Protein AF-0000000070431862 (afdb_homodimer)

Radius of gyration: 46.29 Å; Cα contacts (8 Å, |Δi|>4): 2776; chains: 2; bounding box: 77×160×95 Å

pLDDT: mean 88.04, std 11.74, range [19.27, 98.31]

Foldseek 3Di:
DPPVVPPPPLDFADDDPPDDDCVCVVPPCNVQQPDDQVVVLVVLVVVVAADADPLQHPFQCQADLPDGDPDGWFWDFLVQLDPAAWAADPADALLFKAFFDAQQLLLSQLVRLCSLPVLLVCQQAPPPDTCPPSHRQKGWGWWQAAHDIGIGIHGRTATDDPSHGGGMGTPPSRHCNRRVSLSRVSSVLRHNNLSHDAHNVVNNCGSFVFDKDKAFLVPHDPCVLVVVQVLVVQSKWKKFAAAADPVDDQDADPQLHTHNGMKGWNDWDWDFFDDPVDTDTFTKTKIFGNNQFQSEGNDPQWQPDPVCVRHDPVRCVVVVDDNDGGRMTMDTPVVVSVPTTMMMITHHAPVRDDPVVVPPDQHKDKDKDKYKAAFLQQQQADVVRLLRQLSFWKKKKFFAFDDPPDPVRWWKKKKKKFFHSQSSCVSVVGFFFQKWKFKAFDPDPPDARDDSVCSVPGDTPDIFPGRGRHRMTMDMDIGHGGMMMMGIHTHDGRDITIIMMMMITSDDMDMDIGWDDKAFQPDDDDDDDDPVRVVVVVVLLVLQDVQCPPVQKAALVSVQVSQCVPVVVVAPDPGADSVLSLLLQLLQCPVPPRIDHPVSVVVSSSLLVQLVVLQCVQVVVPPQWHASSSLQVSLVSSGIGDTSSRSVVLQVPAADPNRTHHSNSSSSSSSLSSQLNVLQCVQVVVPPSDGDDDPVSVCCSNVSD/DPPPPPPPPLDFADDDPPDDDCVCVVPPCNVQQPDDQVVVLVVLVVVVAADADPLQHPFQCQADLPDGDPDGWDWDFLVQLDPAAWAADPADALLFKAFFDAQQLLLSQLVRLCSLPVLLVCQQAPPPDTCPPSHRQKGWGWWQAAHDIGIGIHGRTATDDPSHGGGMGTPPSRHCNRRVSLSRVSSVLRHNNLSHDAHNVVNNCGSFVFDKDKAFLVPHDPCVLVVVQVLVVQSKWKKFAAAADPVDDQPADPQLHTHNGMKGWNDWDWDFFDDPVDTDTFTKTKIFGNNQFQSEGNDPQWQPHPVCVRHDPVRCVVVVDDNDGGRMTMDTPVVVSVPTTMMMITHHAPVRDDPVVVPPDQHKDKDKDKYKAAFLQQQQADVVRLLRQLSFWKKKKFFAFADPPDPVRWWKKKKKKFFHSQSSCVSVVGFFFQKWKFKAFDPDPPDARDDSVCSVPGDTPDIFPGRDRHRMTMDMDIGHGGMMMMGIHTHDGRDITIIMMMMITSDDMDMDIGWDDKAFQPDDDDDDDDPVRVVVVVVLLVLQDVQCPPVQKAALVSVQVSVCVPVVVVAPDPGADSVLSLLLQLLQCPVPPRIDHPVSVVVSSSLLVQLVVLQCVQVVVPPQWHASSSLQVSLVSSGIGDTSSRSVVLQVVAADPNRTHHSNSSSSSSSLSSQLNVLQCVQVVVPPSDGDDDPVSVCCSNVSD

Structure (mmCIF, N/CA/C/O backbone):
data_AF-0000000070431862-model_v1
#
loop_
_entity.id
_entity.type
_entity.pdbx_description
1 polymer 'Calpain-B-like isoform X22'
#
loop_
_atom_site.group_PDB
_atom_site.id
_atom_site.type_symbol
_atom_site.label_atom_id
_atom_site.label_alt_id
_atom_site.label_comp_id
_atom_site.label_asym_id
_atom_site.label_entity_id
_atom_site.label_seq_id
_atom_site.pdbx_PDB_ins_code
_atom_site.Cartn_x
_atom_site.Cartn_y
_atom_site.Cartn_z
_atom_site.occupancy
_atom_site.B_iso_or_equiv
_atom_site.auth_seq_id
_atom_site.auth_comp_id
_atom_site.auth_asym_id
_atom_site.auth_atom_id
_atom_site.pdbx_PDB_model_num
ATOM 1 N N . MET A 1 1 ? 3.582 0.153 -30.953 1 19.52 1 MET A N 1
ATOM 2 C CA . MET A 1 1 ? 3.121 -1.227 -31.078 1 19.52 1 MET A CA 1
ATOM 3 C C . MET A 1 1 ? 3.525 -2.047 -29.859 1 19.52 1 MET A C 1
ATOM 5 O O . MET A 1 1 ? 4.672 -2.482 -29.75 1 19.52 1 MET A O 1
ATOM 9 N N . SER A 1 2 ? 3.076 -1.607 -28.75 1 20.05 2 SER A N 1
ATOM 10 C CA . SER A 1 2 ? 3.148 -1.873 -27.328 1 20.05 2 SER A CA 1
ATOM 11 C C . SER A 1 2 ? 2.797 -3.324 -27.016 1 20.05 2 SER A C 1
ATOM 13 O O . SER A 1 2 ? 1.707 -3.789 -27.344 1 20.05 2 SER A O 1
ATOM 15 N N . ASP A 1 3 ? 3.822 -4.23 -27.266 1 20.89 3 ASP A N 1
ATOM 16 C CA . ASP A 1 3 ? 3.965 -5.672 -27.078 1 20.89 3 ASP A CA 1
ATOM 17 C C . ASP A 1 3 ? 3.365 -6.113 -25.734 1 20.89 3 ASP A C 1
ATOM 19 O O . ASP A 1 3 ? 3.992 -5.957 -24.688 1 20.89 3 ASP A O 1
ATOM 23 N N . SER A 1 4 ? 2.111 -5.895 -25.547 1 24.33 4 SER A N 1
ATOM 24 C CA . SER A 1 4 ? 1.139 -6.453 -24.609 1 24.33 4 SER A CA 1
ATOM 25 C C . SER A 1 4 ? 1.246 -7.977 -24.547 1 24.33 4 SER A C 1
ATOM 27 O O . SER A 1 4 ? 0.62 -8.68 -25.344 1 24.33 4 SER A O 1
ATOM 29 N N . TYR A 1 5 ? 2.477 -8.562 -24.672 1 25.19 5 TYR A N 1
ATOM 30 C CA . TYR A 1 5 ? 2.629 -10 -24.453 1 25.19 5 TYR A CA 1
ATOM 31 C C . TYR A 1 5 ? 1.711 -10.477 -23.328 1 25.19 5 TYR A C 1
ATOM 33 O O . TYR A 1 5 ? 1.724 -9.922 -22.234 1 25.19 5 TYR A O 1
ATOM 41 N N . SER A 1 6 ? 0.553 -10.812 -23.734 1 26.89 6 SER A N 1
ATOM 42 C CA . SER A 1 6 ? -0.381 -11.641 -22.969 1 26.89 6 SER A CA 1
ATOM 43 C C . SER A 1 6 ? 0.357 -12.664 -22.109 1 26.89 6 SER A C 1
ATOM 45 O O . SER A 1 6 ? 0.987 -13.586 -22.641 1 26.89 6 SER A O 1
ATOM 47 N N . TYR A 1 7 ? 1.193 -12.289 -21.25 1 29.44 7 TYR A N 1
ATOM 48 C CA . TYR A 1 7 ? 1.717 -13.258 -20.297 1 29.44 7 TYR A CA 1
ATOM 49 C C . TYR A 1 7 ? 0.718 -14.391 -20.062 1 29.44 7 TYR A C 1
ATOM 51 O O . TYR A 1 7 ? -0.424 -14.141 -19.672 1 29.44 7 TYR A O 1
ATOM 59 N N . TYR A 1 8 ? 0.607 -15.328 -21.078 1 29.75 8 TYR A N 1
ATOM 60 C CA . TYR A 1 8 ? 0.013 -16.656 -20.922 1 29.75 8 TYR A CA 1
ATOM 61 C C . TYR A 1 8 ? -0.079 -17.047 -19.453 1 29.75 8 TYR A C 1
ATOM 63 O O . TYR A 1 8 ? 0.82 -16.75 -18.672 1 29.75 8 TYR A O 1
ATOM 71 N N . SER A 1 9 ? -1.217 -17.094 -18.891 1 37.78 9 SER A N 1
ATOM 72 C CA . SER A 1 9 ? -1.821 -17.625 -17.672 1 37.78 9 SER A CA 1
ATOM 73 C C . SER A 1 9 ? -1.203 -18.953 -17.266 1 37.78 9 SER A C 1
ATOM 75 O O . SER A 1 9 ? -1.892 -19.844 -16.75 1 37.78 9 SER A O 1
ATOM 77 N N . SER A 1 10 ? -0.245 -19.453 -17.984 1 37.03 10 SER A N 1
ATOM 78 C CA . SER A 1 10 ? 0.216 -20.703 -17.391 1 37.03 10 SER A CA 1
ATOM 79 C C . SER A 1 10 ? 0.411 -20.562 -15.883 1 37.03 10 SER A C 1
ATOM 81 O O . SER A 1 10 ? 1.013 -21.438 -15.242 1 37.03 10 SER A O 1
ATOM 83 N N . ARG A 1 11 ? 0.269 -19.391 -15.383 1 46.59 11 ARG A N 1
ATOM 84 C CA . ARG A 1 11 ? 0.872 -19.172 -14.07 1 46.59 11 ARG A CA 1
ATOM 85 C C . ARG A 1 11 ? 0.018 -19.781 -12.961 1 46.59 11 ARG A C 1
ATOM 87 O O . ARG A 1 11 ? -1.145 -19.422 -12.797 1 46.59 11 ARG A O 1
ATOM 94 N N . CYS A 1 12 ? 0.34 -21.047 -12.672 1 53 12 CYS A N 1
ATOM 95 C CA . CYS A 1 12 ? -0.21 -21.734 -11.516 1 53 12 CYS A CA 1
ATOM 96 C C . CYS A 1 12 ? -0.271 -20.812 -10.305 1 53 12 CYS A C 1
ATOM 98 O O . CYS A 1 12 ? -1.329 -20.656 -9.695 1 53 12 CYS A O 1
ATOM 100 N N . ARG A 1 13 ? 0.911 -20.422 -9.781 1 61.12 13 ARG A N 1
ATOM 101 C CA . ARG A 1 13 ? 0.887 -19.688 -8.516 1 61.12 13 ARG A CA 1
ATOM 102 C C . ARG A 1 13 ? 0.862 -18.188 -8.758 1 61.12 13 ARG A C 1
ATOM 104 O O . ARG A 1 13 ? 1.434 -17.688 -9.734 1 61.12 13 ARG A O 1
ATOM 111 N N . TYR A 1 14 ? 0.074 -17.516 -7.969 1 72.25 14 TYR A N 1
ATOM 112 C CA . TYR A 1 14 ? -0.01 -16.062 -7.992 1 72.25 14 TYR A CA 1
ATOM 113 C C . TYR A 1 14 ? 1.354 -15.43 -7.738 1 72.25 14 TYR A C 1
ATOM 115 O O . TYR A 1 14 ? 2.193 -16.016 -7.047 1 72.25 14 TYR A O 1
ATOM 123 N N . THR A 1 15 ? 1.746 -14.453 -8.516 1 75.06 15 THR A N 1
ATOM 124 C CA . THR A 1 15 ? 2.994 -13.727 -8.289 1 75.06 15 THR A CA 1
ATOM 125 C C . THR A 1 15 ? 2.719 -12.32 -7.77 1 75.06 15 THR A C 1
ATOM 127 O O . THR A 1 15 ? 1.639 -11.773 -7.992 1 75.06 15 THR A O 1
ATOM 130 N N . VAL A 1 16 ? 3.631 -11.867 -6.941 1 83.38 16 VAL A N 1
ATOM 131 C CA . VAL A 1 16 ? 3.596 -10.477 -6.496 1 83.38 16 VAL A CA 1
ATOM 132 C C . VAL A 1 16 ? 4.523 -9.633 -7.367 1 83.38 16 VAL A C 1
ATOM 134 O O . VAL A 1 16 ? 5.719 -9.906 -7.465 1 83.38 16 VAL A O 1
ATOM 137 N N . GLY A 1 17 ? 4.012 -8.656 -8.031 1 75.31 17 GLY A N 1
ATOM 138 C CA . GLY A 1 17 ? 4.762 -7.836 -8.969 1 75.31 17 GLY A CA 1
ATOM 139 C C . GLY A 1 17 ? 5.84 -7.004 -8.305 1 75.31 17 GLY A C 1
ATOM 140 O O . GLY A 1 17 ? 5.727 -6.648 -7.133 1 75.31 17 GLY A O 1
ATOM 141 N N . GLY A 1 18 ? 6.918 -6.688 -9.039 1 77.94 18 GLY A N 1
ATOM 142 C CA . GLY A 1 18 ? 7.988 -5.809 -8.586 1 77.94 18 GLY A CA 1
ATOM 143 C C . GLY A 1 18 ? 9.055 -6.531 -7.785 1 77.94 18 GLY A C 1
ATOM 144 O O . GLY A 1 18 ? 9.969 -5.902 -7.254 1 77.94 18 GLY A O 1
ATOM 145 N N . ARG A 1 19 ? 8.898 -7.797 -7.648 1 87.44 19 ARG A N 1
ATOM 146 C CA . ARG A 1 19 ? 9.836 -8.609 -6.875 1 87.44 19 ARG A CA 1
ATOM 147 C C . ARG A 1 19 ? 10.406 -9.742 -7.723 1 87.44 19 ARG A C 1
ATOM 149 O O . ARG A 1 19 ? 9.797 -10.148 -8.711 1 87.44 19 ARG A O 1
ATOM 156 N N . HIS A 1 20 ? 11.531 -10.141 -7.309 1 81.12 20 HIS A N 1
ATOM 157 C CA . HIS A 1 20 ? 12.156 -11.258 -8.016 1 81.12 20 HIS A CA 1
ATOM 158 C C . HIS A 1 20 ? 11.336 -12.531 -7.863 1 81.12 20 HIS A C 1
ATOM 160 O O . HIS A 1 20 ? 10.75 -12.773 -6.805 1 81.12 20 HIS A O 1
ATOM 166 N N . SER A 1 21 ? 11.188 -13.211 -8.953 1 70.81 21 SER A N 1
ATOM 167 C CA . SER A 1 21 ? 10.477 -14.484 -8.961 1 70.81 21 SER A CA 1
ATOM 168 C C . SER A 1 21 ? 11.352 -15.594 -9.547 1 70.81 21 SER A C 1
ATOM 170 O O . SER A 1 21 ? 12.016 -15.398 -10.562 1 70.81 21 SER A O 1
ATOM 172 N N . ARG A 1 22 ? 11.414 -16.641 -8.844 1 70.31 22 ARG A N 1
ATOM 173 C CA . ARG A 1 22 ? 12.195 -17.781 -9.328 1 70.31 22 ARG A CA 1
ATOM 174 C C . ARG A 1 22 ? 11.328 -18.719 -10.164 1 70.31 22 ARG A C 1
ATOM 176 O O . ARG A 1 22 ? 11.758 -19.828 -10.508 1 70.31 22 ARG A O 1
ATOM 183 N N . ARG A 1 23 ? 10.195 -18.312 -10.375 1 61.88 23 ARG A N 1
ATOM 184 C CA . ARG A 1 23 ? 9.289 -19.172 -11.133 1 61.88 23 ARG A CA 1
ATOM 185 C C . ARG A 1 23 ? 9.875 -19.516 -12.5 1 61.88 23 ARG A C 1
ATOM 187 O O . ARG A 1 23 ? 9.766 -20.641 -12.969 1 61.88 23 ARG A O 1
ATOM 194 N N . GLY A 1 24 ? 10.383 -18.516 -13.109 1 53.44 24 GLY A N 1
ATOM 195 C CA . GLY A 1 24 ? 11.016 -18.797 -14.383 1 53.44 24 GLY A CA 1
ATOM 196 C C . GLY A 1 24 ? 12.164 -19.781 -14.281 1 53.44 24 GLY A C 1
ATOM 197 O O . GLY A 1 24 ? 12.336 -20.641 -15.148 1 53.44 24 GLY A O 1
ATOM 198 N N . ASP A 1 25 ? 12.758 -19.734 -13.18 1 58.75 25 ASP A N 1
ATOM 199 C CA . ASP A 1 25 ? 13.859 -20.656 -12.945 1 58.75 25 ASP A CA 1
ATOM 200 C C . ASP A 1 25 ? 13.336 -22.062 -12.656 1 58.75 25 ASP A C 1
ATOM 202 O O . ASP A 1 25 ? 14.047 -23.062 -12.875 1 58.75 25 ASP A O 1
ATOM 206 N N . LYS A 1 26 ? 11.984 -22 -12.375 1 60.22 26 LYS A N 1
ATOM 207 C CA . LYS A 1 26 ? 11.414 -23.281 -11.984 1 60.22 26 LYS A CA 1
ATOM 208 C C . LYS A 1 26 ? 10.758 -23.969 -13.172 1 60.22 26 LYS A C 1
ATOM 210 O O . LYS A 1 26 ? 10.32 -25.125 -13.062 1 60.22 26 LYS A O 1
ATOM 215 N N . ASP A 1 27 ? 10.625 -23.219 -14.227 1 63.38 27 ASP A N 1
ATOM 216 C CA . ASP A 1 27 ? 10.188 -23.906 -15.445 1 63.38 27 ASP A CA 1
ATOM 217 C C . ASP A 1 27 ? 11.234 -24.891 -15.938 1 63.38 27 ASP A C 1
ATOM 219 O O . ASP A 1 27 ? 12.25 -24.5 -16.516 1 63.38 27 ASP A O 1
ATOM 223 N N . LEU A 1 28 ? 10.844 -26.094 -15.836 1 69.88 28 LEU A N 1
ATOM 224 C CA . LEU A 1 28 ? 11.797 -27.172 -16.078 1 69.88 28 LEU A CA 1
ATOM 225 C C . LEU A 1 28 ? 12.18 -27.25 -17.547 1 69.88 28 LEU A C 1
ATOM 227 O O . LEU A 1 28 ? 13.172 -27.875 -17.906 1 69.88 28 LEU A O 1
ATOM 231 N N . ILE A 1 29 ? 11.32 -26.516 -18.328 1 73.12 29 ILE A N 1
ATOM 232 C CA . ILE A 1 29 ? 11.648 -26.641 -19.75 1 73.12 29 ILE A CA 1
ATOM 233 C C . ILE A 1 29 ? 11.906 -25.266 -20.359 1 73.12 29 ILE A C 1
ATOM 235 O O . ILE A 1 29 ? 11.75 -25.062 -21.562 1 73.12 29 ILE A O 1
ATOM 239 N N . SER A 1 30 ? 12.141 -24.312 -19.531 1 75.5 30 SER A N 1
ATOM 240 C CA . SER A 1 30 ? 12.398 -22.953 -20.016 1 75.5 30 SER A CA 1
ATOM 241 C C . SER A 1 30 ? 13.477 -22.953 -21.094 1 75.5 30 SER A C 1
ATOM 243 O O . SER A 1 30 ? 13.352 -22.25 -22.094 1 75.5 30 SER A O 1
ATOM 245 N N . GLY A 1 31 ? 14.602 -23.672 -20.891 1 78.06 31 GLY A N 1
ATOM 246 C CA . GLY A 1 31 ? 15.656 -23.766 -21.891 1 78.06 31 GLY A CA 1
ATOM 247 C C . GLY A 1 31 ? 15.18 -24.312 -23.203 1 78.06 31 GLY A C 1
ATOM 248 O O . GLY A 1 31 ? 15.594 -23.859 -24.266 1 78.06 31 GLY A O 1
ATOM 249 N N . ILE A 1 32 ? 14.289 -25.25 -23.078 1 85.12 32 ILE A N 1
ATOM 250 C CA . ILE A 1 32 ? 13.742 -25.891 -24.266 1 85.12 32 ILE A CA 1
ATOM 251 C C . ILE A 1 32 ? 12.852 -24.906 -25.031 1 85.12 32 ILE A C 1
ATOM 253 O O . ILE A 1 32 ? 12.945 -24.797 -26.25 1 85.12 32 ILE A O 1
ATOM 257 N N . ARG A 1 33 ? 12.102 -24.203 -24.312 1 83.56 33 ARG A N 1
ATOM 258 C CA . ARG A 1 33 ? 11.164 -23.25 -24.906 1 83.56 33 ARG A CA 1
ATOM 259 C C . ARG A 1 33 ? 11.906 -22.141 -25.641 1 83.56 33 ARG A C 1
ATOM 261 O O . ARG A 1 33 ? 11.383 -21.578 -26.609 1 83.56 33 ARG A O 1
ATOM 268 N N . LYS A 1 34 ? 13.078 -21.844 -25.25 1 85.06 34 LYS A N 1
ATOM 269 C CA . LYS A 1 34 ? 13.859 -20.766 -25.844 1 85.06 34 LYS A CA 1
ATOM 270 C C . LYS A 1 34 ? 14.516 -21.203 -27.141 1 85.06 34 LYS A C 1
ATOM 272 O O . LYS A 1 34 ? 15 -20.359 -27.906 1 85.06 34 LYS A O 1
ATOM 277 N N . GLN A 1 35 ? 14.461 -22.453 -27.438 1 90.75 35 GLN A N 1
ATOM 278 C CA . GLN A 1 35 ? 15.062 -22.953 -28.672 1 90.75 35 GLN A CA 1
ATOM 279 C C . GLN A 1 35 ? 14.07 -22.906 -29.828 1 90.75 35 GLN A C 1
ATOM 281 O O . GLN A 1 35 ? 13.086 -23.656 -29.828 1 90.75 35 GLN A O 1
ATOM 286 N N . ASN A 1 36 ? 14.367 -22.031 -30.75 1 93.62 36 ASN A N 1
ATOM 287 C CA . ASN A 1 36 ? 13.547 -21.906 -31.953 1 93.62 36 ASN A CA 1
ATOM 288 C C . ASN A 1 36 ? 14.211 -22.578 -33.156 1 93.62 36 ASN A C 1
ATOM 290 O O . ASN A 1 36 ? 15.297 -22.172 -33.562 1 93.62 36 ASN A O 1
ATOM 294 N N . TYR A 1 37 ? 13.562 -23.547 -33.719 1 95.81 37 TYR A N 1
ATOM 295 C CA . TYR A 1 37 ? 14.117 -24.359 -34.781 1 95.81 37 TYR A CA 1
ATOM 296 C C . TYR A 1 37 ? 14.586 -23.484 -35.938 1 95.81 37 TYR A C 1
ATOM 298 O O . TYR A 1 37 ? 15.711 -23.625 -36.438 1 95.81 37 TYR A O 1
ATOM 306 N N . GLU A 1 38 ? 13.711 -22.578 -36.406 1 95.25 38 GLU A N 1
ATOM 307 C CA . GLU A 1 38 ? 14.008 -21.766 -37.594 1 95.25 38 GLU A CA 1
ATOM 308 C C . GLU A 1 38 ? 15.188 -20.828 -37.344 1 95.25 38 GLU A C 1
ATOM 310 O O . GLU A 1 38 ? 16.062 -20.688 -38.188 1 95.25 38 GLU A O 1
ATOM 315 N N . GLU A 1 39 ? 15.203 -20.297 -36.188 1 95.19 39 GLU A N 1
ATOM 316 C CA . GLU A 1 39 ? 16.281 -19.375 -35.844 1 95.19 39 GLU A CA 1
ATOM 317 C C . GLU A 1 39 ? 17.609 -20.109 -35.719 1 95.19 39 GLU A C 1
ATOM 319 O O . GLU A 1 39 ? 18.641 -19.656 -36.219 1 95.19 39 GLU A O 1
ATOM 324 N N . ILE A 1 40 ? 17.594 -21.219 -35.062 1 95.69 40 ILE A N 1
ATOM 325 C CA . ILE A 1 40 ? 18.812 -22 -34.844 1 95.69 40 ILE A CA 1
ATOM 326 C C . ILE A 1 40 ? 19.312 -22.547 -36.188 1 95.69 40 ILE A C 1
ATOM 328 O O . ILE A 1 40 ? 20.516 -22.516 -36.438 1 95.69 40 ILE A O 1
ATOM 332 N N . LYS A 1 41 ? 18.453 -23.016 -37 1 95.88 41 LYS A N 1
ATOM 333 C CA . LYS A 1 41 ? 18.812 -23.578 -38.281 1 95.88 41 LYS A CA 1
ATOM 334 C C . LYS A 1 41 ? 19.484 -22.516 -39.156 1 95.88 41 LYS A C 1
ATOM 336 O O . LYS A 1 41 ? 20.516 -22.781 -39.781 1 95.88 41 LYS A O 1
ATOM 341 N N . GLU A 1 42 ? 18.859 -21.375 -39.219 1 95.75 42 GLU A N 1
ATOM 342 C CA . GLU A 1 42 ? 19.422 -20.281 -40 1 95.75 42 GLU A CA 1
ATOM 343 C C . GLU A 1 42 ? 20.828 -19.922 -39.531 1 95.75 42 GLU A C 1
ATOM 345 O O . GLU A 1 42 ? 21.734 -19.734 -40.344 1 95.75 42 GLU A O 1
ATOM 350 N N . GLN A 1 43 ? 21 -19.844 -38.281 1 95.75 43 GLN A N 1
ATOM 351 C CA . GLN A 1 43 ? 22.297 -19.531 -37.719 1 95.75 43 GLN A CA 1
ATOM 352 C C . GLN A 1 43 ? 23.328 -20.594 -38.062 1 95.75 43 GLN A C 1
ATOM 354 O O . GLN A 1 43 ? 24.453 -20.281 -38.438 1 95.75 43 GLN A O 1
ATOM 359 N N . LEU A 1 44 ? 22.984 -21.812 -37.906 1 95.81 44 LEU A N 1
ATOM 360 C CA . LEU A 1 44 ? 23.891 -22.938 -38.125 1 95.81 44 LEU A CA 1
ATOM 361 C C . LEU A 1 44 ? 24.281 -23.031 -39.594 1 95.81 44 LEU A C 1
ATOM 363 O O . LEU A 1 44 ? 25.438 -23.312 -39.906 1 95.81 44 LEU A O 1
ATOM 367 N N . LEU A 1 45 ? 23.359 -22.844 -40.5 1 94.88 45 LEU A N 1
ATOM 368 C CA . LEU A 1 45 ? 23.641 -22.891 -41.938 1 94.88 45 LEU A CA 1
ATOM 369 C C . LEU A 1 45 ? 24.594 -21.781 -42.344 1 94.88 45 LEU A C 1
ATOM 371 O O . LEU A 1 45 ? 25.5 -21.984 -43.156 1 94.88 45 LEU A O 1
ATOM 375 N N . ASN A 1 46 ? 24.406 -20.641 -41.719 1 95.06 46 ASN A N 1
ATOM 376 C CA . ASN A 1 46 ? 25.297 -19.516 -41.969 1 95.06 46 ASN A CA 1
ATOM 377 C C . ASN A 1 46 ? 26.703 -19.781 -41.438 1 95.06 46 ASN A C 1
ATOM 379 O O . ASN A 1 46 ? 27.688 -19.375 -42.062 1 95.06 46 ASN A O 1
ATOM 383 N N . GLU A 1 47 ? 26.766 -20.469 -40.375 1 95.44 47 GLU A N 1
ATOM 384 C CA . GLU A 1 47 ? 28.047 -20.734 -39.75 1 95.44 47 GLU A CA 1
ATOM 385 C C . GLU A 1 47 ? 28.641 -22.047 -40.219 1 95.44 47 GLU A C 1
ATOM 387 O O . GLU A 1 47 ? 29.797 -22.375 -39.906 1 95.44 47 GLU A O 1
ATOM 392 N N . GLU A 1 48 ? 27.938 -22.781 -41.031 1 92.88 48 GLU A N 1
ATOM 393 C CA . GLU A 1 48 ? 28.359 -24.094 -41.5 1 92.88 48 GLU A CA 1
ATOM 394 C C . GLU A 1 48 ? 28.797 -25 -40.344 1 92.88 48 GLU A C 1
ATOM 396 O O . GLU A 1 48 ? 29.891 -25.562 -40.375 1 92.88 48 GLU A O 1
ATOM 401 N N . ALA A 1 49 ? 27.984 -24.984 -39.344 1 96.06 49 ALA A N 1
ATOM 402 C CA . ALA A 1 49 ? 28.234 -25.766 -38.156 1 96.06 49 ALA A CA 1
ATOM 403 C C . ALA A 1 49 ? 27.094 -26.734 -37.875 1 96.06 49 ALA A C 1
ATOM 405 O O . ALA A 1 49 ? 25.969 -26.516 -38.312 1 96.06 49 ALA A O 1
ATOM 406 N N . LEU A 1 50 ? 27.375 -27.797 -37.125 1 96.88 50 LEU A N 1
ATOM 407 C CA . LEU A 1 50 ? 26.359 -28.75 -36.719 1 96.88 50 LEU A CA 1
ATOM 408 C C . LEU A 1 50 ? 25.844 -28.438 -35.312 1 96.88 50 LEU A C 1
ATOM 410 O O . LEU A 1 50 ? 26.609 -28.016 -34.469 1 96.88 50 LEU A O 1
ATOM 414 N N . PHE A 1 51 ? 24.625 -28.703 -35.125 1 97.19 51 PHE A N 1
ATOM 415 C CA . PHE A 1 51 ? 23.969 -28.375 -33.875 1 97.19 51 PHE A CA 1
ATOM 416 C C . PHE A 1 51 ? 24.453 -29.297 -32.75 1 97.19 51 PHE A C 1
ATOM 418 O O . PHE A 1 51 ? 24.547 -30.516 -32.938 1 97.19 51 PHE A O 1
ATOM 425 N N . GLU A 1 52 ? 24.859 -28.75 -31.703 1 96.44 52 GLU A N 1
ATOM 426 C CA . GLU A 1 52 ? 25.062 -29.391 -30.422 1 96.44 52 GLU A CA 1
ATOM 427 C C . GLU A 1 52 ? 24.078 -28.891 -29.375 1 96.44 52 GLU A C 1
ATOM 429 O O . GLU A 1 52 ? 24.094 -27.703 -29.016 1 96.44 52 GLU A O 1
ATOM 434 N N . ASP A 1 53 ? 23.234 -29.812 -28.922 1 96.5 53 ASP A N 1
ATOM 435 C CA . ASP A 1 53 ? 22.125 -29.422 -28.062 1 96.5 53 ASP A CA 1
ATOM 436 C C . ASP A 1 53 ? 22.609 -29.094 -26.656 1 96.5 53 ASP A C 1
ATOM 438 O O . ASP A 1 53 ? 22.859 -29.984 -25.844 1 96.5 53 ASP A O 1
ATOM 442 N N . PRO A 1 54 ? 22.641 -27.859 -26.266 1 93.88 54 PRO A N 1
ATOM 443 C CA . PRO A 1 54 ? 23.125 -27.5 -24.922 1 93.88 54 PRO A CA 1
ATOM 444 C C . PRO A 1 54 ? 22.141 -27.906 -23.828 1 93.88 54 PRO A C 1
ATOM 446 O O . PRO A 1 54 ? 22.531 -28.031 -22.656 1 93.88 54 PRO A O 1
ATOM 449 N N . GLU A 1 55 ? 20.844 -28.109 -24.141 1 94 55 GLU A N 1
ATOM 450 C CA . GLU A 1 55 ? 19.828 -28.438 -23.156 1 94 55 GLU A CA 1
ATOM 451 C C . GLU A 1 55 ? 19.75 -29.953 -22.938 1 94 55 GLU A C 1
ATOM 453 O O . GLU A 1 55 ? 19.062 -30.406 -22.016 1 94 55 GLU A O 1
ATOM 458 N N . PHE A 1 56 ? 20.406 -30.688 -23.719 1 95.62 56 PHE A N 1
ATOM 459 C CA . PHE A 1 56 ? 20.469 -32.125 -23.625 1 95.62 56 PHE A CA 1
ATOM 460 C C . PHE A 1 56 ? 21.812 -32.656 -24.156 1 95.62 56 PHE A C 1
ATOM 462 O O . PHE A 1 56 ? 21.859 -33.312 -25.188 1 95.62 56 PHE A O 1
ATOM 469 N N . PRO A 1 57 ? 22.797 -32.469 -23.375 1 95.38 57 PRO A N 1
ATOM 470 C CA . PRO A 1 57 ? 24.141 -32.781 -23.828 1 95.38 57 PRO A CA 1
ATOM 471 C C . PRO A 1 57 ? 24.344 -34.281 -24.062 1 95.38 57 PRO A C 1
ATOM 473 O O . PRO A 1 57 ? 23.719 -35.125 -23.391 1 95.38 57 PRO A O 1
ATOM 476 N N . ALA A 1 58 ? 25.172 -34.594 -24.984 1 95.75 58 ALA A N 1
ATOM 477 C CA . ALA A 1 58 ? 25.484 -35.969 -25.312 1 95.75 58 ALA A CA 1
ATOM 478 C C . ALA A 1 58 ? 26.453 -36.562 -24.297 1 95.75 58 ALA A C 1
ATOM 480 O O . ALA A 1 58 ? 27.594 -36.906 -24.625 1 95.75 58 ALA A O 1
ATOM 481 N N . GLU A 1 59 ? 25.938 -36.688 -23.109 1 94.12 59 GLU A N 1
ATOM 482 C CA . GLU A 1 59 ? 26.719 -37.219 -22 1 94.12 59 GLU A CA 1
ATOM 483 C C . GLU A 1 59 ? 25.922 -38.281 -21.219 1 94.12 59 GLU A C 1
ATOM 485 O O . GLU A 1 59 ? 24.719 -38.438 -21.453 1 94.12 59 GLU A O 1
ATOM 490 N N . ASP A 1 60 ? 26.5 -38.938 -20.344 1 91.62 60 ASP A N 1
ATOM 491 C CA . ASP A 1 60 ? 25.891 -40.031 -19.625 1 91.62 60 ASP A CA 1
ATOM 492 C C . ASP A 1 60 ? 24.766 -39.562 -18.719 1 91.62 60 ASP A C 1
ATOM 494 O O . ASP A 1 60 ? 23.797 -40.281 -18.469 1 91.62 60 ASP A O 1
ATOM 498 N N . SER A 1 61 ? 24.875 -38.375 -18.297 1 90.31 61 SER A N 1
ATOM 499 C CA . SER A 1 61 ? 23.859 -37.844 -17.406 1 90.31 61 SER A CA 1
ATOM 500 C C . SER A 1 61 ? 22.531 -37.656 -18.125 1 90.31 61 SER A C 1
ATOM 502 O O . SER A 1 61 ? 21.469 -37.594 -17.484 1 90.31 61 SER A O 1
ATOM 504 N N . SER A 1 62 ? 22.531 -37.531 -19.406 1 94.12 62 SER A N 1
ATOM 505 C CA . SER A 1 62 ? 21.328 -37.406 -20.219 1 94.12 62 SER A CA 1
ATOM 506 C C . SER A 1 62 ? 20.656 -38.781 -20.375 1 94.12 62 SER A C 1
ATOM 508 O O . SER A 1 62 ? 19.5 -38.875 -20.781 1 94.12 62 SER A O 1
ATOM 510 N N . ILE A 1 63 ? 21.359 -39.75 -20.047 1 94.31 63 ILE A N 1
ATOM 511 C CA . ILE A 1 63 ? 20.828 -41.125 -20.156 1 94.31 63 ILE A CA 1
ATOM 512 C C . ILE A 1 63 ? 20.359 -41.594 -18.781 1 94.31 63 ILE A C 1
ATOM 514 O O . ILE A 1 63 ? 19.172 -41.812 -18.562 1 94.31 63 ILE A O 1
ATOM 518 N N . PHE A 1 64 ? 21.328 -41.656 -17.844 1 92.12 64 PHE A N 1
ATOM 519 C CA . PHE A 1 64 ? 21.016 -42.125 -16.5 1 92.12 64 PHE A CA 1
ATOM 520 C C . PHE A 1 64 ? 21.312 -41.062 -15.461 1 92.12 64 PHE A C 1
ATOM 522 O O . PHE A 1 64 ? 22.438 -40.562 -15.383 1 92.12 64 PHE A O 1
ATOM 529 N N . TYR A 1 65 ? 20.344 -40.75 -14.641 1 86.5 65 TYR A N 1
ATOM 530 C CA . TYR A 1 65 ? 20.562 -39.812 -13.555 1 86.5 65 TYR A CA 1
ATOM 531 C C . TYR A 1 65 ? 20.828 -40.531 -12.242 1 86.5 65 TYR A C 1
ATOM 533 O O . TYR A 1 65 ? 21.406 -39.969 -11.312 1 86.5 65 TYR A O 1
ATOM 541 N N . SER A 1 66 ? 20.422 -41.781 -12.102 1 86.56 66 SER A N 1
ATOM 542 C CA . SER A 1 66 ? 20.484 -42.531 -10.844 1 86.56 66 SER A CA 1
ATOM 543 C C . SER A 1 66 ? 21.844 -43.156 -10.641 1 86.56 66 SER A C 1
ATOM 545 O O . SER A 1 66 ? 22.344 -43.25 -9.516 1 86.56 66 SER A O 1
ATOM 547 N N . ARG A 1 67 ? 22.406 -43.68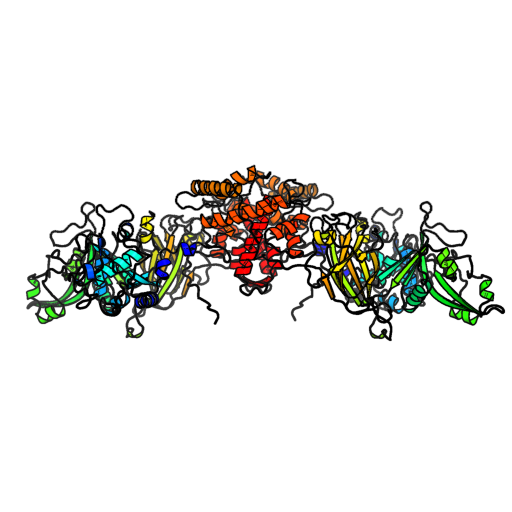8 -11.789 1 86.19 67 ARG A N 1
ATOM 548 C CA . ARG A 1 67 ? 23.688 -44.344 -11.695 1 86.19 67 ARG A CA 1
ATOM 549 C C . ARG A 1 67 ? 24.5 -44.188 -12.977 1 86.19 67 ARG A C 1
ATOM 551 O O . ARG A 1 67 ? 23.922 -43.938 -14.047 1 86.19 67 ARG A O 1
ATOM 558 N N . GLU A 1 68 ? 25.719 -44.312 -12.773 1 87.06 68 GLU A N 1
ATOM 559 C CA . GLU A 1 68 ? 26.594 -44.281 -13.945 1 87.06 68 GLU A CA 1
ATOM 560 C C . GLU A 1 68 ? 26.484 -45.594 -14.727 1 87.06 68 GLU A C 1
ATOM 562 O O . GLU A 1 68 ? 26.375 -46.656 -14.141 1 87.06 68 GLU A O 1
ATOM 567 N N . PRO A 1 69 ? 26.422 -45.469 -16.031 1 86.19 69 PRO A N 1
ATOM 568 C CA . PRO A 1 69 ? 26.391 -46.688 -16.812 1 86.19 69 PRO A CA 1
ATOM 569 C C . PRO A 1 69 ? 27.672 -47.5 -16.719 1 86.19 69 PRO A C 1
ATOM 571 O O . PRO A 1 69 ? 28.75 -46.938 -16.516 1 86.19 69 PRO A O 1
ATOM 574 N N . PRO A 1 70 ? 27.516 -48.812 -16.734 1 80.31 70 PRO A N 1
ATOM 575 C CA . PRO A 1 70 ? 28.703 -49.656 -16.641 1 80.31 70 PRO A CA 1
ATOM 576 C C . PRO A 1 70 ? 29.734 -49.344 -17.719 1 80.31 70 PRO A C 1
ATOM 578 O O . PRO A 1 70 ? 30.938 -49.375 -17.453 1 80.31 70 PRO A O 1
ATOM 581 N N . ARG A 1 71 ? 29.281 -49.094 -18.906 1 86.38 71 ARG A N 1
ATOM 582 C CA . ARG A 1 71 ? 30.125 -48.656 -20.016 1 86.38 71 ARG A CA 1
ATOM 583 C C . ARG A 1 71 ? 29.625 -47.312 -20.594 1 86.38 71 ARG A C 1
ATOM 585 O O . ARG A 1 71 ? 28.422 -47.094 -20.719 1 86.38 71 ARG A O 1
ATOM 592 N N . ALA A 1 72 ? 30.672 -46.562 -20.938 1 89.31 72 ALA A N 1
ATOM 593 C CA . ALA A 1 72 ? 30.312 -45.25 -21.484 1 89.31 72 ALA A CA 1
ATOM 594 C C . ALA A 1 72 ? 29.656 -45.375 -22.844 1 89.31 72 ALA A C 1
ATOM 596 O O . ALA A 1 72 ? 30.078 -46.219 -23.672 1 89.31 72 ALA A O 1
ATOM 597 N N . PHE A 1 73 ? 28.656 -44.688 -23.031 1 93 73 PHE A N 1
ATOM 598 C CA . PHE A 1 73 ? 27.984 -44.656 -24.328 1 93 73 PHE A CA 1
ATOM 599 C C . PHE A 1 73 ? 28.781 -43.812 -25.328 1 93 73 PHE A C 1
ATOM 601 O O . PHE A 1 73 ? 29.391 -42.812 -24.938 1 93 73 PHE A O 1
ATOM 608 N N . GLU A 1 74 ? 28.828 -44.25 -26.5 1 95.5 74 GLU A N 1
ATOM 609 C CA . GLU A 1 74 ? 29.344 -43.438 -27.594 1 95.5 74 GLU A CA 1
ATOM 610 C C . GLU A 1 74 ? 28.219 -42.719 -28.344 1 95.5 74 GLU A C 1
ATOM 612 O O . GLU A 1 74 ? 27.328 -43.406 -28.891 1 95.5 74 GLU A O 1
ATOM 617 N N . TRP A 1 75 ? 28.203 -41.438 -28.328 1 97.38 75 TRP A N 1
ATOM 618 C CA . TRP A 1 75 ? 27.203 -40.688 -29.062 1 97.38 75 TRP A CA 1
ATOM 619 C C . TRP A 1 75 ? 27.641 -40.438 -30.5 1 97.38 75 TRP A C 1
ATOM 621 O O . TRP A 1 75 ? 28.672 -39.812 -30.75 1 97.38 75 TRP A O 1
ATOM 631 N N . LYS A 1 76 ? 26.859 -40.969 -31.469 1 97.56 76 LYS A N 1
ATOM 632 C CA . LYS A 1 76 ? 27.25 -40.875 -32.875 1 97.56 76 LYS A CA 1
ATOM 633 C C . LYS A 1 76 ? 26.125 -40.25 -33.688 1 97.56 76 LYS A C 1
ATOM 635 O O . LYS A 1 76 ? 24.953 -40.406 -33.406 1 97.56 76 LYS A O 1
ATOM 640 N N . ARG A 1 77 ? 26.531 -39.531 -34.656 1 97.44 77 ARG A N 1
ATOM 641 C CA . ARG A 1 77 ? 25.578 -39.031 -35.656 1 97.44 77 ARG A CA 1
ATOM 642 C C . ARG A 1 77 ? 25.234 -40.094 -36.688 1 97.44 77 ARG A C 1
ATOM 644 O O . ARG A 1 77 ? 26.031 -41 -36.906 1 97.44 77 ARG A O 1
ATOM 651 N N . PRO A 1 78 ? 24.078 -39.969 -37.25 1 97.31 78 PRO A N 1
ATOM 652 C CA . PRO A 1 78 ? 23.641 -40.969 -38.188 1 97.31 78 PRO A CA 1
ATOM 653 C C . PRO A 1 78 ? 24.656 -41.219 -39.312 1 97.31 78 PRO A C 1
ATOM 655 O O . PRO A 1 78 ? 24.875 -42.375 -39.719 1 97.31 78 PRO A O 1
ATOM 658 N N . HIS A 1 79 ? 25.375 -40.25 -39.781 1 96 79 HIS A N 1
ATOM 659 C CA . HIS A 1 79 ? 26.375 -40.406 -40.844 1 96 79 HIS A CA 1
ATOM 660 C C . HIS A 1 79 ? 27.578 -41.188 -40.344 1 96 79 HIS A C 1
ATOM 662 O O . HIS A 1 79 ? 28.359 -41.719 -41.156 1 96 79 HIS A O 1
ATOM 668 N N . GLU A 1 80 ? 27.703 -41.281 -39.062 1 96.19 80 GLU A N 1
ATOM 669 C CA . GLU A 1 80 ? 28.781 -42.062 -38.469 1 96.19 80 GLU A CA 1
ATOM 670 C C . GLU A 1 80 ? 28.344 -43.531 -38.219 1 96.19 80 GLU A C 1
ATOM 672 O O . GLU A 1 80 ? 29.172 -44.375 -37.938 1 96.19 80 GLU A O 1
ATOM 677 N N . ILE A 1 81 ? 27.141 -43.719 -38.375 1 95.81 81 ILE A N 1
ATOM 678 C CA . ILE A 1 81 ? 26.578 -45.031 -38.094 1 95.81 81 ILE A CA 1
ATOM 679 C C . ILE A 1 81 ? 26.359 -45.812 -39.406 1 95.81 81 ILE A C 1
ATOM 681 O O . ILE A 1 81 ? 26.609 -47 -39.469 1 95.81 81 ILE A O 1
ATOM 685 N N . CYS A 1 82 ? 25.891 -45.062 -40.469 1 94.44 82 CYS A N 1
ATOM 686 C CA . CYS A 1 82 ? 25.641 -45.719 -41.75 1 94.44 82 CYS A CA 1
ATOM 687 C C . CYS A 1 82 ? 25.922 -44.75 -42.906 1 94.44 82 CYS A C 1
ATOM 689 O O . CYS A 1 82 ? 26.047 -43.531 -42.688 1 94.44 82 CYS A O 1
ATOM 691 N N . ASP A 1 83 ? 26.031 -45.219 -44.094 1 92.38 83 ASP A N 1
ATOM 692 C CA . ASP A 1 83 ? 26.484 -44.438 -45.25 1 92.38 83 ASP A CA 1
ATOM 693 C C . ASP A 1 83 ? 25.359 -43.562 -45.781 1 92.38 83 ASP A C 1
ATOM 695 O O . ASP A 1 83 ? 25.609 -42.438 -46.25 1 92.38 83 ASP A O 1
ATOM 699 N N . ASN A 1 84 ? 24.125 -44 -45.719 1 93.69 84 ASN A N 1
ATOM 700 C CA . ASN A 1 84 ? 23.016 -43.25 -46.312 1 93.69 84 ASN A CA 1
ATOM 701 C C . ASN A 1 84 ? 21.859 -43.094 -45.312 1 93.69 84 ASN A C 1
ATOM 703 O O . ASN A 1 84 ? 20.75 -43.594 -45.594 1 93.69 84 ASN A O 1
ATOM 707 N N . PRO A 1 85 ? 22.156 -42.281 -44.344 1 96.25 85 PRO A N 1
ATOM 708 C CA . PRO A 1 85 ? 21.062 -42.125 -43.375 1 96.25 85 PRO A CA 1
ATOM 709 C C . PRO A 1 85 ? 19.875 -41.375 -43.969 1 96.25 85 PRO A C 1
ATOM 711 O O . PRO A 1 85 ? 20.062 -40.438 -44.75 1 96.25 85 PRO A O 1
ATOM 714 N N . VAL A 1 86 ? 18.688 -41.781 -43.625 1 95.62 86 VAL A N 1
ATOM 715 C CA . VAL A 1 86 ? 17.438 -41.156 -44.031 1 95.62 86 VAL A CA 1
ATOM 716 C C . VAL A 1 86 ? 16.562 -40.906 -42.812 1 95.62 86 VAL A C 1
ATOM 718 O O . VAL A 1 86 ? 16.609 -41.656 -41.812 1 95.62 86 VAL A O 1
ATOM 721 N N . PHE A 1 87 ? 15.891 -39.781 -42.875 1 95.94 87 PHE A N 1
ATOM 722 C CA . PHE A 1 87 ? 14.977 -39.5 -41.781 1 95.94 87 PHE A CA 1
ATOM 723 C C . PHE A 1 87 ? 13.797 -40.438 -41.781 1 95.94 87 PHE A C 1
ATOM 725 O O . PHE A 1 87 ? 13.648 -41.25 -40.875 1 95.94 87 PHE A O 1
ATOM 732 N N . ILE A 1 88 ? 13.039 -40.344 -42.812 1 94.25 88 ILE A N 1
ATOM 733 C CA . ILE A 1 88 ? 11.961 -41.312 -43.062 1 94.25 88 ILE A CA 1
ATOM 734 C C . ILE A 1 88 ? 12.141 -41.969 -44.406 1 94.25 88 ILE A C 1
ATOM 736 O O . ILE A 1 88 ? 12.203 -41.312 -45.438 1 94.25 88 ILE A O 1
ATOM 740 N N . ALA A 1 89 ? 12.344 -43.156 -44.531 1 88 89 ALA A N 1
ATOM 741 C CA . ALA A 1 89 ? 12.633 -43.875 -45.781 1 88 89 ALA A CA 1
ATOM 742 C C . ALA A 1 89 ? 11.359 -44.125 -46.594 1 88 89 ALA A C 1
ATOM 744 O O . ALA A 1 89 ? 11.203 -43.594 -47.719 1 88 89 ALA A O 1
ATOM 745 N N . ASP A 1 90 ? 10.469 -45.062 -46.312 1 83.25 90 ASP A N 1
ATOM 746 C CA . ASP A 1 90 ? 9.242 -45.438 -47.031 1 83.25 90 ASP A CA 1
ATOM 747 C C . ASP A 1 90 ? 8.016 -45.156 -46.156 1 83.25 90 ASP A C 1
ATOM 749 O O . ASP A 1 90 ? 7.191 -46.031 -45.938 1 83.25 90 ASP A O 1
ATOM 753 N N . GLY A 1 91 ? 8.031 -43.812 -45.844 1 86.62 91 GLY A N 1
ATOM 754 C CA . GLY A 1 91 ? 6.934 -43.438 -44.969 1 86.62 91 GLY A CA 1
ATOM 755 C C . GLY A 1 91 ? 7.094 -44 -43.562 1 86.62 91 GLY A C 1
ATOM 756 O O . GLY A 1 91 ? 7.816 -45 -43.375 1 86.62 91 GLY A O 1
ATOM 757 N N . ALA A 1 92 ? 6.535 -43.375 -42.656 1 87.94 92 ALA A N 1
ATOM 758 C CA . ALA A 1 92 ? 6.582 -43.844 -41.281 1 87.94 92 ALA A CA 1
ATOM 759 C C . ALA A 1 92 ? 5.465 -44.875 -41 1 87.94 92 ALA A C 1
ATOM 761 O O . ALA A 1 92 ? 4.312 -44.625 -41.375 1 87.94 92 ALA A O 1
ATOM 762 N N . SER A 1 93 ? 5.824 -45.938 -40.406 1 88.44 93 SER A N 1
ATOM 763 C CA . SER A 1 93 ? 4.844 -46.969 -40.094 1 88.44 93 SER A CA 1
ATOM 764 C C . SER A 1 93 ? 5.145 -47.625 -38.75 1 88.44 93 SER A C 1
ATOM 766 O O . SER A 1 93 ? 6.262 -47.531 -38.25 1 88.44 93 SER A O 1
ATOM 768 N N . ARG A 1 94 ? 4.129 -48.312 -38.281 1 87.31 94 ARG A N 1
ATOM 769 C CA . ARG A 1 94 ? 4.254 -49 -37.031 1 87.31 94 ARG A CA 1
ATOM 770 C C . ARG A 1 94 ? 5.305 -50.125 -37.094 1 87.31 94 ARG A C 1
ATOM 772 O O . ARG A 1 94 ? 5.887 -50.5 -36.062 1 87.31 94 ARG A O 1
ATOM 779 N N . PHE A 1 95 ? 5.715 -50.5 -38.156 1 84.88 95 PHE A N 1
ATOM 780 C CA . PHE A 1 95 ? 6.66 -51.594 -38.344 1 84.88 95 PHE A CA 1
ATOM 781 C C . PHE A 1 95 ? 8.094 -51.062 -38.281 1 84.88 95 PHE A C 1
ATOM 783 O O . PHE A 1 95 ? 9.031 -51.875 -38.156 1 84.88 95 PHE A O 1
ATOM 790 N N . ASP A 1 96 ? 8.242 -49.812 -38.281 1 88.56 96 ASP A N 1
ATOM 791 C CA . ASP A 1 96 ? 9.57 -49.219 -38.219 1 88.56 96 ASP A CA 1
ATOM 792 C C . ASP A 1 96 ? 10.141 -49.281 -36.812 1 88.56 96 ASP A C 1
ATOM 794 O O . ASP A 1 96 ? 11.359 -49.312 -36.625 1 88.56 96 ASP A O 1
ATOM 798 N N . VAL A 1 97 ? 9.328 -49.312 -35.844 1 87.81 97 VAL A N 1
ATOM 799 C CA . VAL A 1 97 ? 9.75 -49.031 -34.469 1 87.81 97 VAL A CA 1
ATOM 800 C C . VAL A 1 97 ? 10.102 -50.312 -33.75 1 87.81 97 VAL A C 1
ATOM 802 O O . VAL A 1 97 ? 9.297 -51.25 -33.719 1 87.81 97 VAL A O 1
ATOM 805 N N . GLN A 1 98 ? 11.25 -50.375 -33.188 1 86.25 98 GLN A N 1
ATOM 806 C CA . GLN A 1 98 ? 11.719 -51.5 -32.406 1 86.25 98 GLN A CA 1
ATOM 807 C C . GLN A 1 98 ? 12.312 -51.031 -31.078 1 86.25 98 GLN A C 1
ATOM 809 O O . GLN A 1 98 ? 13.102 -50.094 -31.047 1 86.25 98 GLN A O 1
ATOM 814 N N . GLN A 1 99 ? 11.977 -51.75 -30.094 1 84.25 99 GLN A N 1
ATOM 815 C CA . GLN A 1 99 ? 12.453 -51.406 -28.766 1 84.25 99 GLN A CA 1
ATOM 816 C C . GLN A 1 99 ? 13.93 -51.75 -28.594 1 84.25 99 GLN A C 1
ATOM 818 O O . GLN A 1 99 ? 14.383 -52.781 -29.078 1 84.25 99 GLN A O 1
ATOM 823 N N . GLY A 1 100 ? 14.641 -50.969 -27.938 1 86.81 100 GLY A N 1
ATOM 824 C CA . GLY A 1 100 ? 16.016 -51.219 -27.531 1 86.81 100 GLY A CA 1
ATOM 825 C C . GLY A 1 100 ? 16.125 -51.688 -26.094 1 86.81 100 GLY A C 1
ATOM 826 O O . GLY A 1 100 ? 15.305 -52.469 -25.625 1 86.81 100 GLY A O 1
ATOM 827 N N . GLU A 1 101 ? 17.094 -51.25 -25.422 1 87.69 101 GLU A N 1
ATOM 828 C CA . GLU A 1 101 ? 17.422 -51.75 -24.094 1 87.69 101 GLU A CA 1
ATOM 829 C C . GLU A 1 101 ? 16.641 -50.969 -23.016 1 87.69 101 GLU A C 1
ATOM 831 O O . GLU A 1 101 ? 16.625 -51.406 -21.859 1 87.69 101 GLU A O 1
ATOM 836 N N . LEU A 1 102 ? 16.031 -49.906 -23.375 1 90.12 102 LEU A N 1
ATOM 837 C CA . LEU A 1 102 ? 15.312 -49.094 -22.406 1 90.12 102 LEU A CA 1
ATOM 838 C C . LEU A 1 102 ? 13.914 -49.656 -22.156 1 90.12 102 LEU A C 1
ATOM 840 O O . LEU A 1 102 ? 13.234 -50.094 -23.094 1 90.12 102 LEU A O 1
ATOM 844 N N . GLY A 1 103 ? 13.461 -49.75 -20.953 1 87.62 103 GLY A N 1
ATOM 845 C CA . GLY A 1 103 ? 12.141 -50.25 -20.594 1 87.62 103 GLY A CA 1
ATOM 846 C C . GLY A 1 103 ? 11.039 -49.25 -20.844 1 87.62 103 GLY A C 1
ATOM 847 O O . GLY A 1 103 ? 10.297 -48.875 -19.922 1 87.62 103 GLY A O 1
ATOM 848 N N . ASP A 1 104 ? 10.898 -48.75 -22.094 1 92.44 104 ASP A N 1
ATOM 849 C CA . ASP A 1 104 ? 9.883 -47.75 -22.422 1 92.44 104 ASP A CA 1
ATOM 850 C C . ASP A 1 104 ? 8.938 -48.281 -23.5 1 92.44 104 ASP A C 1
ATOM 852 O O . ASP A 1 104 ? 8.539 -47.562 -24.406 1 92.44 104 ASP A O 1
ATOM 856 N N . CYS A 1 105 ? 8.523 -49.531 -23.328 1 91.25 105 CYS A N 1
ATOM 857 C CA . CYS A 1 105 ? 7.621 -50.156 -24.281 1 91.25 105 CYS A CA 1
ATOM 858 C C . CYS A 1 105 ? 6.328 -49.375 -24.422 1 91.25 105 CYS A C 1
ATOM 860 O O . CYS A 1 105 ? 5.699 -49.375 -25.484 1 91.25 105 CYS A O 1
ATOM 862 N N . TRP A 1 106 ? 5.855 -48.781 -23.375 1 92.75 106 TRP A N 1
ATOM 863 C CA . TRP A 1 106 ? 4.648 -47.969 -23.406 1 92.75 106 TRP A CA 1
ATOM 864 C C . TRP A 1 106 ? 4.789 -46.844 -24.438 1 92.75 106 TRP A C 1
ATOM 866 O O . TRP A 1 106 ? 3.832 -46.5 -25.141 1 92.75 106 TRP A O 1
ATOM 876 N N . LEU A 1 107 ? 5.914 -46.25 -24.484 1 95.5 107 LEU A N 1
ATOM 877 C CA . LEU A 1 107 ? 6.18 -45.156 -25.438 1 95.5 107 LEU A CA 1
ATOM 878 C C . LEU A 1 107 ? 6.172 -45.719 -26.859 1 95.5 107 LEU A C 1
ATOM 880 O O . LEU A 1 107 ? 5.59 -45.094 -27.766 1 95.5 107 LEU A O 1
ATOM 884 N N . LEU A 1 108 ? 6.781 -46.812 -27.094 1 94.12 108 LEU A N 1
ATOM 885 C CA . LEU A 1 108 ? 6.832 -47.406 -28.422 1 94.12 108 LEU A CA 1
ATOM 886 C C . LEU A 1 108 ? 5.438 -47.781 -28.906 1 94.12 108 LEU A C 1
ATOM 888 O O . LEU A 1 108 ? 5.109 -47.594 -30.078 1 94.12 108 LEU A O 1
ATOM 892 N N . ALA A 1 109 ? 4.707 -48.344 -27.984 1 93.69 109 ALA A N 1
ATOM 893 C CA . ALA A 1 109 ? 3.326 -48.688 -28.328 1 93.69 109 ALA A CA 1
ATOM 894 C C . ALA A 1 109 ? 2.555 -47.438 -28.766 1 93.69 109 ALA A C 1
ATOM 896 O O . ALA A 1 109 ? 1.798 -47.5 -29.734 1 93.69 109 ALA A O 1
ATOM 897 N N . ALA A 1 110 ? 2.711 -46.375 -28.062 1 95.69 110 ALA A N 1
ATOM 898 C CA . ALA A 1 110 ? 2.039 -45.125 -28.406 1 95.69 110 ALA A CA 1
ATOM 899 C C . ALA A 1 110 ? 2.508 -44.625 -29.766 1 95.69 110 ALA A C 1
ATOM 901 O O . ALA A 1 110 ? 1.706 -44.125 -30.547 1 95.69 110 ALA A O 1
ATOM 902 N N . ILE A 1 111 ? 3.762 -44.719 -30.016 1 95.5 111 ILE A N 1
ATOM 903 C CA . ILE A 1 111 ? 4.324 -44.25 -31.281 1 95.5 111 ILE A CA 1
ATOM 904 C C . ILE A 1 111 ? 3.775 -45.094 -32.438 1 95.5 111 ILE A C 1
ATOM 906 O O . ILE A 1 111 ? 3.418 -44.562 -33.469 1 95.5 111 ILE A O 1
ATOM 910 N N . ALA A 1 112 ? 3.738 -46.344 -32.219 1 92.38 112 ALA A N 1
ATOM 911 C CA . ALA A 1 112 ? 3.164 -47.219 -33.219 1 92.38 112 ALA A CA 1
ATOM 912 C C . ALA A 1 112 ? 1.73 -46.812 -33.562 1 92.38 112 ALA A C 1
ATOM 914 O O . ALA A 1 112 ? 1.35 -46.75 -34.719 1 92.38 112 ALA A O 1
ATOM 915 N N . SER A 1 113 ? 1.011 -46.594 -32.562 1 92.06 113 SER A N 1
ATOM 916 C CA . SER A 1 113 ? -0.364 -46.156 -32.75 1 92.06 113 SER A CA 1
ATOM 917 C C . SER A 1 113 ? -0.411 -44.812 -33.469 1 92.06 113 SER A C 1
ATOM 919 O O . SER A 1 113 ? -1.302 -44.562 -34.312 1 92.06 113 SER A O 1
ATOM 921 N N . LEU A 1 114 ? 0.467 -43.938 -33.156 1 92.88 114 LEU A N 1
ATOM 922 C CA . LEU A 1 114 ? 0.541 -42.625 -33.781 1 92.88 114 LEU A CA 1
ATOM 923 C C . LEU A 1 114 ? 0.741 -42.719 -35.281 1 92.88 114 LEU A C 1
ATOM 925 O O . LEU A 1 114 ? 0.195 -41.938 -36.031 1 92.88 114 LEU A O 1
ATOM 929 N N . THR A 1 115 ? 1.49 -43.688 -35.75 1 91.69 115 THR A N 1
ATOM 930 C CA . THR A 1 115 ? 1.811 -43.812 -37.156 1 91.69 115 THR A CA 1
ATOM 931 C C . THR A 1 115 ? 0.571 -44.219 -37.969 1 91.69 115 THR A C 1
ATOM 933 O O . THR A 1 115 ? 0.561 -44.125 -39.188 1 91.69 115 THR A O 1
ATOM 936 N N . VAL A 1 116 ? -0.422 -44.656 -37.25 1 87.19 116 VAL A N 1
ATOM 937 C CA . VAL A 1 116 ? -1.66 -45.031 -37.938 1 87.19 116 VAL A CA 1
ATOM 938 C C . VAL A 1 116 ? -2.402 -43.781 -38.406 1 87.19 116 VAL A C 1
ATOM 940 O O . VAL A 1 116 ? -3.121 -43.844 -39.406 1 87.19 116 VAL A O 1
ATOM 943 N N . ASN A 1 117 ? -2.246 -42.781 -37.75 1 88 117 ASN A N 1
ATOM 944 C CA . ASN A 1 117 ? -2.807 -41.469 -38.125 1 88 117 ASN A CA 1
ATOM 945 C C . ASN A 1 117 ? -1.745 -40.562 -38.688 1 88 117 ASN A C 1
ATOM 947 O O . ASN A 1 117 ? -1.088 -39.812 -37.969 1 88 117 ASN A O 1
ATOM 951 N N . GLN A 1 118 ? -1.704 -40.438 -39.906 1 87.81 118 GLN A N 1
ATOM 952 C CA . GLN A 1 118 ? -0.612 -39.781 -40.625 1 87.81 118 GLN A CA 1
ATOM 953 C C . GLN A 1 118 ? -0.639 -38.281 -40.344 1 87.81 118 GLN A C 1
ATOM 955 O O . GLN A 1 118 ? 0.411 -37.625 -40.281 1 87.81 118 GLN A O 1
ATOM 960 N N . ARG A 1 119 ? -1.732 -37.781 -40.25 1 86.75 119 ARG A N 1
ATOM 961 C CA . ARG A 1 119 ? -1.84 -36.375 -40 1 86.75 119 ARG A CA 1
ATOM 962 C C . ARG A 1 119 ? -1.284 -36 -38.625 1 86.75 119 ARG A C 1
ATOM 964 O O . ARG A 1 119 ? -0.518 -35.062 -38.469 1 86.75 119 ARG A O 1
ATOM 971 N N . LEU A 1 120 ? -1.773 -36.75 -37.656 1 89.75 120 LEU A N 1
ATOM 972 C CA . LEU A 1 120 ? -1.275 -36.531 -36.281 1 89.75 120 LEU A CA 1
ATOM 973 C C . LEU A 1 120 ? 0.225 -36.781 -36.219 1 89.75 120 LEU A C 1
ATOM 975 O O . LEU A 1 120 ? 0.949 -36.062 -35.5 1 89.75 120 LEU A O 1
ATOM 979 N N . PHE A 1 121 ? 0.635 -37.719 -36.906 1 93.75 121 PHE A N 1
ATOM 980 C CA . PHE A 1 121 ? 2.059 -38.031 -36.938 1 93.75 121 PHE A CA 1
ATOM 981 C C . PHE A 1 121 ? 2.861 -36.875 -37.5 1 93.75 121 PHE A C 1
ATOM 983 O O . PHE A 1 121 ? 3.902 -36.5 -36.938 1 93.75 121 PHE A O 1
ATOM 990 N N . ALA A 1 122 ? 2.396 -36.312 -38.5 1 93.94 122 ALA A N 1
ATOM 991 C CA . ALA A 1 122 ? 3.098 -35.188 -39.125 1 93.94 122 ALA A CA 1
ATOM 992 C C . ALA A 1 122 ? 3.164 -33.969 -38.188 1 93.94 122 ALA A C 1
ATOM 994 O O . ALA A 1 122 ? 4.117 -33.188 -38.25 1 93.94 122 ALA A O 1
ATOM 995 N N . LYS A 1 123 ? 2.168 -33.906 -37.375 1 93.06 123 LYS A N 1
ATOM 996 C CA . LYS A 1 123 ? 2.17 -32.812 -36.406 1 93.06 123 LYS A CA 1
ATOM 997 C C . LYS A 1 123 ? 3.27 -33.031 -35.375 1 93.06 123 LYS A C 1
ATOM 999 O O . LYS A 1 123 ? 3.945 -32.062 -34.969 1 93.06 123 LYS A O 1
ATOM 1004 N N . VAL A 1 124 ? 3.434 -34.188 -34.906 1 96.62 124 VAL A N 1
ATOM 1005 C CA . VAL A 1 124 ? 4.422 -34.531 -33.875 1 96.62 124 VAL A CA 1
ATOM 1006 C C . VAL A 1 124 ? 5.809 -34.625 -34.5 1 96.62 124 VAL A C 1
ATOM 1008 O O . VAL A 1 124 ? 6.793 -34.188 -33.906 1 96.62 124 VAL A O 1
ATOM 1011 N N . VAL A 1 125 ? 5.832 -35.219 -35.719 1 97.25 125 VAL A N 1
ATOM 1012 C CA . VAL A 1 125 ? 7.062 -35.438 -36.5 1 97.25 125 VAL A CA 1
ATOM 1013 C C . VAL A 1 125 ? 6.977 -34.719 -37.812 1 97.25 125 VAL A C 1
ATOM 1015 O O . VAL A 1 125 ? 6.68 -35.312 -38.844 1 97.25 125 VAL A O 1
ATOM 1018 N N . PRO A 1 126 ? 7.371 -33.469 -37.844 1 95.44 126 PRO A N 1
ATOM 1019 C CA . PRO A 1 126 ? 7.281 -32.75 -39.094 1 95.44 126 PRO A CA 1
ATOM 1020 C C . PRO A 1 126 ? 8.078 -33.375 -40.219 1 95.44 126 PRO A C 1
ATOM 1022 O O . PRO A 1 126 ? 9.25 -33.719 -40.062 1 95.44 126 PRO A O 1
ATOM 1025 N N . PRO A 1 127 ? 7.473 -33.531 -41.344 1 90.5 127 PRO A N 1
ATOM 1026 C CA . PRO A 1 127 ? 8.086 -34.312 -42.438 1 90.5 127 PRO A CA 1
ATOM 1027 C C . PRO A 1 127 ? 9.156 -33.531 -43.188 1 90.5 127 PRO A C 1
ATOM 1029 O O . PRO A 1 127 ? 9.93 -34.125 -43.938 1 90.5 127 PRO A O 1
ATOM 1032 N N . ASP A 1 128 ? 9.289 -32.312 -43.031 1 90.88 128 ASP A N 1
ATOM 1033 C CA . ASP A 1 128 ? 10.18 -31.469 -43.812 1 90.88 128 ASP A CA 1
ATOM 1034 C C . ASP A 1 128 ? 11.602 -31.516 -43.25 1 90.88 128 ASP A C 1
ATOM 1036 O O . ASP A 1 128 ? 12.328 -30.516 -43.312 1 90.88 128 ASP A O 1
ATOM 1040 N N . GLN A 1 129 ? 12 -32.656 -42.719 1 94 129 GLN A N 1
ATOM 1041 C CA . GLN A 1 129 ? 13.344 -32.812 -42.156 1 94 129 GLN A CA 1
ATOM 1042 C C . GLN A 1 129 ? 14.141 -33.875 -42.938 1 94 129 GLN A C 1
ATOM 1044 O O . GLN A 1 129 ? 13.562 -34.781 -43.5 1 94 129 GLN A O 1
ATOM 1049 N N . SER A 1 130 ? 15.508 -33.594 -43 1 93.5 130 SER A N 1
ATOM 1050 C CA . SER A 1 130 ? 16.312 -34.438 -43.875 1 93.5 130 SER A CA 1
ATOM 1051 C C . SER A 1 130 ? 17.766 -34.438 -43.438 1 93.5 130 SER A C 1
ATOM 1053 O O . SER A 1 130 ? 18.234 -33.531 -42.75 1 93.5 130 SER A O 1
ATOM 1055 N N . PHE A 1 131 ? 18.422 -35.531 -43.844 1 95.56 131 PHE A N 1
ATOM 1056 C CA . PHE A 1 131 ? 19.859 -35.625 -43.625 1 95.56 131 PHE A CA 1
ATOM 1057 C C . PHE A 1 131 ? 20.609 -35.125 -44.875 1 95.56 131 PHE A C 1
ATOM 1059 O O . PHE A 1 131 ? 21.844 -35.094 -44.875 1 95.56 131 PHE A O 1
ATOM 1066 N N . GLU A 1 132 ? 20.047 -34.625 -45.875 1 91.31 132 GLU A N 1
ATOM 1067 C CA . GLU A 1 132 ? 20.656 -34.188 -47.125 1 91.31 132 GLU A CA 1
ATOM 1068 C C . GLU A 1 132 ? 20.453 -32.688 -47.281 1 91.31 132 GLU A C 1
ATOM 1070 O O . GLU A 1 132 ? 21.281 -31.875 -46.844 1 91.31 132 GLU A O 1
ATOM 1075 N N . ASP A 1 133 ? 19.281 -32.281 -47.594 1 87.38 133 ASP A N 1
ATOM 1076 C CA . ASP A 1 133 ? 18.984 -30.891 -47.844 1 87.38 133 ASP A CA 1
ATOM 1077 C C . ASP A 1 133 ? 18.906 -30.094 -46.562 1 87.38 133 ASP A C 1
ATOM 1079 O O . ASP A 1 133 ? 18.062 -30.375 -45.688 1 87.38 133 ASP A O 1
ATOM 1083 N N . GLY A 1 134 ? 19.875 -29.094 -46.531 1 90.56 134 GLY A N 1
ATOM 1084 C CA . GLY A 1 134 ? 19.812 -28.203 -45.375 1 90.56 134 GLY A CA 1
ATOM 1085 C C . GLY A 1 134 ? 20.234 -28.859 -44.062 1 90.56 134 GLY A C 1
ATOM 1086 O O . GLY A 1 134 ? 19.812 -28.438 -43 1 90.56 134 GLY A O 1
ATOM 1087 N N . TYR A 1 135 ? 20.938 -29.891 -44.219 1 95.56 135 TYR A N 1
ATOM 1088 C CA . TYR A 1 135 ? 21.359 -30.641 -43.031 1 95.56 135 TYR A CA 1
ATOM 1089 C C . TYR A 1 135 ? 22.297 -29.812 -42.156 1 95.56 135 TYR A C 1
ATOM 1091 O O . TYR A 1 135 ? 23.281 -29.266 -42.656 1 95.56 135 TYR A O 1
ATOM 1099 N N . CYS A 1 136 ? 22.031 -29.719 -40.938 1 96.44 136 CYS A N 1
ATOM 1100 C CA . CYS A 1 136 ? 22.875 -29.047 -39.969 1 96.44 136 CYS A CA 1
ATOM 1101 C C . CYS A 1 136 ? 22.828 -29.75 -38.594 1 96.44 136 CYS A C 1
ATOM 1103 O O . CYS A 1 136 ? 23.078 -29.141 -37.562 1 96.44 136 CYS A O 1
ATOM 1105 N N . GLY A 1 137 ? 22.312 -31.031 -38.531 1 97.25 137 GLY A N 1
ATOM 1106 C CA . GLY A 1 137 ? 22.312 -31.828 -37.312 1 97.25 137 GLY A CA 1
ATOM 1107 C C . GLY A 1 137 ? 21.203 -31.469 -36.344 1 97.25 137 GLY A C 1
ATOM 1108 O O . GLY A 1 137 ? 21.219 -31.859 -35.188 1 97.25 137 GLY A O 1
ATOM 1109 N N . LEU A 1 138 ? 20.266 -30.672 -36.844 1 97.62 138 LEU A N 1
ATOM 1110 C CA . LEU A 1 138 ? 19.156 -30.156 -36.062 1 97.62 138 LEU A CA 1
ATOM 1111 C C . LEU A 1 138 ? 17.828 -30.781 -36.5 1 97.62 138 LEU A C 1
ATOM 1113 O O . LEU A 1 138 ? 17.516 -30.766 -37.688 1 97.62 138 LEU A O 1
ATOM 1117 N N . PHE A 1 139 ? 17.094 -31.297 -35.531 1 98 139 PHE A N 1
ATOM 1118 C CA . PHE A 1 139 ? 15.773 -31.875 -35.812 1 98 139 PHE A CA 1
ATOM 1119 C C . PHE A 1 139 ? 14.742 -31.375 -34.812 1 98 139 PHE A C 1
ATOM 1121 O O . PHE A 1 139 ? 15.078 -31.031 -33.688 1 98 139 PHE A O 1
ATOM 1128 N N . ARG A 1 140 ? 13.547 -31.281 -35.219 1 97.81 140 ARG A N 1
ATOM 1129 C CA . ARG A 1 140 ? 12.508 -30.719 -34.344 1 97.81 140 ARG A CA 1
ATOM 1130 C C . ARG A 1 140 ? 11.328 -31.688 -34.25 1 97.81 140 ARG A C 1
ATOM 1132 O O . ARG A 1 140 ? 11.039 -32.438 -35.156 1 97.81 140 ARG A O 1
ATOM 1139 N N . PHE A 1 141 ? 10.633 -31.672 -33.156 1 98 141 PHE A N 1
ATOM 1140 C CA . PHE A 1 141 ? 9.422 -32.406 -32.844 1 98 141 PHE A CA 1
ATOM 1141 C C . PHE A 1 141 ? 8.453 -31.562 -32.031 1 98 141 PHE A C 1
ATOM 1143 O O . PHE A 1 141 ? 8.844 -30.531 -31.469 1 98 141 PHE A O 1
ATOM 1150 N N . HIS A 1 142 ? 7.18 -31.906 -32.062 1 96.75 142 HIS A N 1
ATOM 1151 C CA . HIS A 1 142 ? 6.16 -31.172 -31.328 1 96.75 142 HIS A CA 1
ATOM 1152 C C . HIS A 1 142 ? 5.426 -32.094 -30.359 1 96.75 142 HIS A C 1
ATOM 1154 O O . HIS A 1 142 ? 5 -33.188 -30.734 1 96.75 142 HIS A O 1
ATOM 1160 N N . PHE A 1 143 ? 5.324 -31.703 -29.125 1 96.12 143 PHE A N 1
ATOM 1161 C CA . PHE A 1 143 ? 4.59 -32.438 -28.109 1 96.12 143 PHE A CA 1
ATOM 1162 C C . PHE A 1 143 ? 3.582 -31.547 -27.391 1 96.12 143 PHE A C 1
ATOM 1164 O O . PHE A 1 143 ? 3.818 -30.344 -27.234 1 96.12 143 PHE A O 1
ATOM 1171 N N . TRP A 1 144 ? 2.461 -32.094 -27.062 1 93.69 144 TRP A N 1
ATOM 1172 C CA . TRP A 1 144 ? 1.521 -31.422 -26.188 1 93.69 144 TRP A CA 1
ATOM 1173 C C . TRP A 1 144 ? 1.944 -31.562 -24.719 1 93.69 144 TRP A C 1
ATOM 1175 O O . TRP A 1 144 ? 1.883 -32.656 -24.156 1 93.69 144 TRP A O 1
ATOM 1185 N N . ARG A 1 145 ? 2.441 -30.594 -24.234 1 91.44 145 ARG A N 1
ATOM 1186 C CA . ARG A 1 145 ? 2.955 -30.656 -22.875 1 91.44 145 ARG A CA 1
ATOM 1187 C C . ARG A 1 145 ? 2.068 -29.844 -21.922 1 91.44 145 ARG A C 1
ATOM 1189 O O . ARG A 1 145 ? 2.217 -28.641 -21.797 1 91.44 145 ARG A O 1
ATOM 1196 N N . GLN A 1 146 ? 1.212 -30.531 -21.219 1 88.56 146 GLN A N 1
ATOM 1197 C CA . GLN A 1 146 ? 0.467 -30.016 -20.078 1 88.56 146 GLN A CA 1
ATOM 1198 C C . GLN A 1 146 ? -0.301 -28.75 -20.453 1 88.56 146 GLN A C 1
ATOM 1200 O O . GLN A 1 146 ? -0.223 -27.75 -19.75 1 88.56 146 GLN A O 1
ATOM 1205 N N . GLY A 1 147 ? -0.908 -28.781 -21.547 1 87.75 147 GLY A N 1
ATOM 1206 C CA . GLY A 1 147 ? -1.843 -27.734 -21.906 1 87.75 147 GLY A CA 1
ATOM 1207 C C . GLY A 1 147 ? -1.393 -26.938 -23.125 1 87.75 147 GLY A C 1
ATOM 1208 O O . GLY A 1 147 ? -2.16 -26.141 -23.672 1 87.75 147 GLY A O 1
ATOM 1209 N N . GLU A 1 148 ? -0.133 -27.172 -23.547 1 89.25 148 GLU A N 1
ATOM 1210 C CA . GLU A 1 148 ? 0.363 -26.422 -24.703 1 89.25 148 GLU A CA 1
ATOM 1211 C C . GLU A 1 148 ? 1.26 -27.281 -25.578 1 89.25 148 GLU A C 1
ATOM 1213 O O . GLU A 1 148 ? 1.916 -28.203 -25.094 1 89.25 148 GLU A O 1
ATOM 1218 N N . TRP A 1 149 ? 1.181 -26.938 -26.859 1 91.88 149 TRP A N 1
ATOM 1219 C CA . TRP A 1 149 ? 2.119 -27.578 -27.766 1 91.88 149 TRP A CA 1
ATOM 1220 C C . TRP A 1 149 ? 3.496 -26.922 -27.672 1 91.88 149 TRP A C 1
ATOM 1222 O O . TRP A 1 149 ? 3.613 -25.703 -27.688 1 91.88 149 TRP A O 1
ATOM 1232 N N . VAL A 1 150 ? 4.484 -27.797 -27.594 1 94.12 150 VAL A N 1
ATOM 1233 C CA . VAL A 1 150 ? 5.848 -27.297 -27.422 1 94.12 150 VAL A CA 1
ATOM 1234 C C . VAL A 1 150 ? 6.738 -27.891 -28.531 1 94.12 150 VAL A C 1
ATOM 1236 O O . VAL A 1 150 ? 6.625 -29.062 -28.859 1 94.12 150 VAL A O 1
ATOM 1239 N N . GLU A 1 151 ? 7.539 -26.969 -29.078 1 96 151 GLU A N 1
ATOM 1240 C CA . GLU A 1 151 ? 8.562 -27.422 -30.016 1 96 151 GLU A CA 1
ATOM 1241 C C . GLU A 1 151 ? 9.82 -27.875 -29.281 1 96 151 GLU A C 1
ATOM 1243 O O . GLU A 1 151 ? 10.359 -27.156 -28.453 1 96 151 GLU A O 1
ATOM 1248 N N . VAL A 1 152 ? 10.227 -29.094 -29.578 1 97.19 152 VAL A N 1
ATOM 1249 C CA . VAL A 1 152 ? 11.445 -29.641 -28.984 1 97.19 152 VAL A CA 1
ATOM 1250 C C . VAL A 1 152 ? 12.469 -29.938 -30.078 1 97.19 152 VAL A C 1
ATOM 1252 O O . VAL A 1 152 ? 12.203 -30.719 -31 1 97.19 152 VAL A O 1
ATOM 1255 N N . VAL A 1 153 ? 13.625 -29.312 -29.938 1 97.75 153 VAL A N 1
ATOM 1256 C CA . VAL A 1 153 ? 14.68 -29.531 -30.922 1 97.75 153 VAL A CA 1
ATOM 1257 C C . VAL A 1 153 ? 15.781 -30.391 -30.297 1 97.75 153 VAL A C 1
ATOM 1259 O O . VAL A 1 153 ? 16.031 -30.328 -29.094 1 97.75 153 VAL A O 1
ATOM 1262 N N . VAL A 1 154 ? 16.391 -31.219 -31.125 1 97.94 154 VAL A N 1
ATOM 1263 C CA . VAL A 1 154 ? 17.5 -32.031 -30.656 1 97.94 154 VAL A CA 1
ATOM 1264 C C . VAL A 1 154 ? 18.594 -32.094 -31.719 1 97.94 154 VAL A C 1
ATOM 1266 O O . VAL A 1 154 ? 18.312 -31.922 -32.906 1 97.94 154 VAL A O 1
ATOM 1269 N N . ASP A 1 155 ? 19.828 -32.25 -31.234 1 98.25 155 ASP A N 1
ATOM 1270 C CA . ASP A 1 155 ? 20.875 -32.656 -32.188 1 98.25 155 ASP A CA 1
ATOM 1271 C C . ASP A 1 155 ? 20.734 -34.125 -32.562 1 98.25 155 ASP A C 1
ATOM 1273 O O . ASP A 1 155 ? 19.906 -34.844 -32 1 98.25 155 ASP A O 1
ATOM 1277 N N . ASP A 1 156 ? 21.5 -34.562 -33.562 1 97.94 156 ASP A N 1
ATOM 1278 C CA . ASP A 1 156 ? 21.312 -35.938 -34.031 1 97.94 156 ASP A CA 1
ATOM 1279 C C . ASP A 1 156 ? 22.391 -36.844 -33.469 1 97.94 156 ASP A C 1
ATOM 1281 O O . ASP A 1 156 ? 22.719 -37.875 -34.094 1 97.94 156 ASP A O 1
ATOM 1285 N N . ARG A 1 157 ? 22.984 -36.469 -32.344 1 97.88 157 ARG A N 1
ATOM 1286 C CA . ARG A 1 157 ? 23.875 -37.406 -31.656 1 97.88 157 ARG A CA 1
ATOM 1287 C C . ARG A 1 157 ? 23.062 -38.469 -30.891 1 97.88 157 ARG A C 1
ATOM 1289 O O . ARG A 1 157 ? 22.297 -38.094 -29.984 1 97.88 157 ARG A O 1
ATOM 1296 N N . LEU A 1 158 ? 23.234 -39.719 -31.203 1 97.94 158 LEU A N 1
ATOM 1297 C CA . LEU A 1 158 ? 22.453 -40.781 -30.594 1 97.94 158 LEU A CA 1
ATOM 1298 C C . LEU A 1 158 ? 23.344 -41.75 -29.828 1 97.94 158 LEU A C 1
ATOM 1300 O O . LEU A 1 158 ? 24.469 -42.031 -30.25 1 97.94 158 LEU A O 1
ATOM 1304 N N . PRO A 1 159 ? 22.906 -42.25 -28.719 1 96.94 159 PRO A N 1
ATOM 1305 C CA . PRO A 1 159 ? 23.703 -43.188 -27.953 1 96.94 159 PRO A CA 1
ATOM 1306 C C . PRO A 1 159 ? 23.891 -44.531 -28.672 1 96.94 159 PRO A C 1
ATOM 1308 O O . PRO A 1 159 ? 22.906 -45.125 -29.125 1 96.94 159 PRO A O 1
ATOM 1311 N N . THR A 1 160 ? 25.141 -45.031 -28.688 1 96.12 160 THR A N 1
ATOM 1312 C CA . THR A 1 160 ? 25.453 -46.312 -29.359 1 96.12 160 THR A CA 1
ATOM 1313 C C . THR A 1 160 ? 26.422 -47.125 -28.516 1 96.12 160 THR A C 1
ATOM 1315 O O . THR A 1 160 ? 27.094 -46.594 -27.625 1 96.12 160 THR A O 1
ATOM 1318 N N . TYR A 1 161 ? 26.281 -48.375 -28.734 1 92.69 161 TYR A N 1
ATOM 1319 C CA . TYR A 1 161 ? 27.328 -49.312 -28.344 1 92.69 161 TYR A CA 1
ATOM 1320 C C . TYR A 1 161 ? 27.891 -50.062 -29.547 1 92.69 161 TYR A C 1
ATOM 1322 O O . TYR A 1 161 ? 27.141 -50.688 -30.297 1 92.69 161 TYR A O 1
ATOM 1330 N N . TYR A 1 162 ? 29.156 -49.969 -29.781 1 90.12 162 TYR A N 1
ATOM 1331 C CA . TYR A 1 162 ? 29.844 -50.625 -30.891 1 90.12 162 TYR A CA 1
ATOM 1332 C C . TYR A 1 162 ? 29.219 -50.219 -32.219 1 90.12 162 TYR A C 1
ATOM 1334 O O . TYR A 1 162 ? 28.984 -51.062 -33.094 1 90.12 162 TYR A O 1
ATOM 1342 N N . GLY A 1 163 ? 28.766 -49.031 -32.25 1 90.19 163 GLY A N 1
ATOM 1343 C CA . GLY A 1 163 ? 28.266 -48.469 -33.5 1 90.19 163 GLY A CA 1
ATOM 1344 C C . GLY A 1 163 ? 26.797 -48.75 -33.75 1 90.19 163 GLY A C 1
ATOM 1345 O O . GLY A 1 163 ? 26.266 -48.406 -34.781 1 90.19 163 GLY A O 1
ATOM 1346 N N . GLN A 1 164 ? 26.172 -49.406 -32.812 1 92.38 164 GLN A N 1
ATOM 1347 C CA . GLN A 1 164 ? 24.75 -49.75 -32.938 1 92.38 164 GLN A CA 1
ATOM 1348 C C . GLN A 1 164 ? 23.906 -48.938 -31.984 1 92.38 164 GLN A C 1
ATOM 1350 O O . GLN A 1 164 ? 24.297 -48.719 -30.828 1 92.38 164 GLN A O 1
ATOM 1355 N N . LEU A 1 165 ? 22.766 -48.562 -32.531 1 95.38 165 LEU A N 1
ATOM 1356 C CA . LEU A 1 165 ? 21.859 -47.812 -31.641 1 95.38 165 LEU A CA 1
ATOM 1357 C C . LEU A 1 165 ? 21.422 -48.656 -30.453 1 95.38 165 LEU A C 1
ATOM 1359 O O . LEU A 1 165 ? 21.062 -49.812 -30.625 1 95.38 165 LEU A O 1
ATOM 1363 N N . THR A 1 166 ? 21.453 -48.125 -29.297 1 93.44 166 THR A N 1
ATOM 1364 C CA . THR A 1 166 ? 21.203 -48.875 -28.078 1 93.44 166 THR A CA 1
ATOM 1365 C C . THR A 1 166 ? 19.734 -48.844 -27.703 1 93.44 166 THR A C 1
ATOM 1367 O O . THR A 1 166 ? 19.203 -49.781 -27.094 1 93.44 166 THR A O 1
ATOM 1370 N N . PHE A 1 167 ? 19.078 -47.812 -27.984 1 95.12 167 PHE A N 1
ATOM 1371 C CA . PHE A 1 167 ? 17.688 -47.594 -27.594 1 95.12 167 PHE A CA 1
ATOM 1372 C C . PHE A 1 167 ? 16.766 -47.75 -28.797 1 95.12 167 PHE A C 1
ATOM 1374 O O . PHE A 1 167 ? 17.031 -48.5 -29.719 1 95.12 167 PHE A O 1
ATOM 1381 N N . MET A 1 168 ? 15.617 -47.062 -28.812 1 93.75 168 MET A N 1
ATOM 1382 C CA . MET A 1 168 ? 14.656 -47.188 -29.906 1 93.75 168 MET A CA 1
ATOM 1383 C C . MET A 1 168 ? 15.336 -47 -31.266 1 93.75 168 MET A C 1
ATOM 1385 O O . MET A 1 168 ? 16.156 -46.094 -31.422 1 93.75 168 MET A O 1
ATOM 1389 N N . HIS A 1 169 ? 15.062 -47.844 -32.188 1 93.12 169 HIS A N 1
ATOM 1390 C CA . HIS A 1 169 ? 15.602 -47.719 -33.562 1 93.12 169 HIS A CA 1
ATOM 1391 C C . HIS A 1 169 ? 14.648 -48.344 -34.562 1 93.12 169 HIS A C 1
ATOM 1393 O O . HIS A 1 169 ? 13.75 -49.094 -34.219 1 93.12 169 HIS A O 1
ATOM 1399 N N . SER A 1 170 ? 14.844 -47.969 -35.781 1 91.94 170 SER A N 1
ATOM 1400 C CA . SER A 1 170 ? 14.031 -48.5 -36.875 1 91.94 170 SER A CA 1
ATOM 1401 C C . SER A 1 170 ? 14.57 -49.844 -37.344 1 91.94 170 SER A C 1
ATOM 1403 O O . SER A 1 170 ? 15.75 -50.156 -37.156 1 91.94 170 SER A O 1
ATOM 1405 N N . VAL A 1 171 ? 13.68 -50.562 -37.875 1 88.25 171 VAL A N 1
ATOM 1406 C CA . VAL A 1 171 ? 14.07 -51.844 -38.469 1 88.25 171 VAL A CA 1
ATOM 1407 C C . VAL A 1 171 ? 15.078 -51.594 -39.594 1 88.25 171 VAL A C 1
ATOM 1409 O O . VAL A 1 171 ? 16.094 -52.281 -39.688 1 88.25 171 VAL A O 1
ATOM 1412 N N . ASP A 1 172 ? 14.727 -50.594 -40.438 1 89.56 172 ASP A N 1
ATOM 1413 C CA . ASP A 1 172 ? 15.711 -50.188 -41.438 1 89.56 172 ASP A CA 1
ATOM 1414 C C . ASP A 1 172 ? 16.875 -49.469 -40.781 1 89.56 172 ASP A C 1
ATOM 1416 O O . ASP A 1 172 ? 16.703 -48.375 -40.219 1 89.56 172 ASP A O 1
ATOM 1420 N N . LYS A 1 173 ? 17.984 -49.938 -40.969 1 89.81 173 LYS A N 1
ATOM 1421 C CA . LYS A 1 173 ? 19.172 -49.469 -40.25 1 89.81 173 LYS A CA 1
ATOM 1422 C C . LYS A 1 173 ? 19.531 -48.031 -40.656 1 89.81 173 LYS A C 1
ATOM 1424 O O . LYS A 1 173 ? 20.219 -47.344 -39.938 1 89.81 173 LYS A O 1
ATOM 1429 N N . ASN A 1 174 ? 19.094 -47.688 -41.844 1 94.25 174 ASN A N 1
ATOM 1430 C CA . ASN A 1 174 ? 19.438 -46.344 -42.281 1 94.25 174 ASN A CA 1
ATOM 1431 C C . ASN A 1 174 ? 18.344 -45.312 -41.938 1 94.25 174 ASN A C 1
ATOM 1433 O O . ASN A 1 174 ? 18.469 -44.156 -42.281 1 94.25 174 ASN A O 1
ATOM 1437 N N . GLU A 1 175 ? 17.281 -45.688 -41.312 1 95.5 175 GLU A N 1
ATOM 1438 C CA . GLU A 1 175 ? 16.172 -44.812 -40.938 1 95.5 175 GLU A CA 1
ATOM 1439 C C . GLU A 1 175 ? 16.297 -44.375 -39.469 1 95.5 175 GLU A C 1
ATOM 1441 O O . GLU A 1 175 ? 16.5 -45.188 -38.562 1 95.5 175 GLU A O 1
ATOM 1446 N N . PHE A 1 176 ? 16.062 -42.969 -39.188 1 97 176 PHE A N 1
ATOM 1447 C CA . PHE A 1 176 ? 16.469 -42.531 -37.875 1 97 176 PHE A CA 1
ATOM 1448 C C . PHE A 1 176 ? 15.352 -41.719 -37.219 1 97 176 PHE A C 1
ATOM 1450 O O . PHE A 1 176 ? 15.539 -41.156 -36.125 1 97 176 PHE A O 1
ATOM 1457 N N . TRP A 1 177 ? 14.117 -41.531 -37.719 1 96.62 177 TRP A N 1
ATOM 1458 C CA . TRP A 1 177 ? 13.078 -40.719 -37.125 1 96.62 177 TRP A CA 1
ATOM 1459 C C . TRP A 1 177 ? 12.68 -41.219 -35.75 1 96.62 177 TRP A C 1
ATOM 1461 O O . TRP A 1 177 ? 12.422 -40.438 -34.844 1 96.62 177 TRP A O 1
ATOM 1471 N N . SER A 1 178 ? 12.617 -42.5 -35.625 1 96.06 178 SER A N 1
ATOM 1472 C CA . SER A 1 178 ? 12.164 -43.094 -34.375 1 96.06 178 SER A CA 1
ATOM 1473 C C . SER A 1 178 ? 13.164 -42.844 -33.25 1 96.06 178 SER A C 1
ATOM 1475 O O . SER A 1 178 ? 12.781 -42.469 -32.125 1 96.06 178 SER A O 1
ATOM 1477 N N . ALA A 1 179 ? 14.445 -43.062 -33.531 1 97 179 ALA A N 1
ATOM 1478 C CA . ALA A 1 179 ? 15.484 -42.812 -32.531 1 97 179 ALA A CA 1
ATOM 1479 C C . ALA A 1 179 ? 15.523 -41.344 -32.125 1 97 179 ALA A C 1
ATOM 1481 O O . ALA A 1 179 ? 15.68 -41.031 -30.938 1 97 179 ALA A O 1
ATOM 1482 N N . LEU A 1 180 ? 15.375 -40.469 -33.062 1 98.12 180 LEU A N 1
ATOM 1483 C CA . LEU A 1 180 ? 15.398 -39.062 -32.781 1 98.12 180 LEU A CA 1
ATOM 1484 C C . LEU A 1 180 ? 14.156 -38.625 -32 1 98.12 180 LEU A C 1
ATOM 1486 O O . LEU A 1 180 ? 14.219 -37.75 -31.156 1 98.12 180 LEU A O 1
ATOM 1490 N N . LEU A 1 181 ? 13.016 -39.219 -32.312 1 97.94 181 LEU A N 1
ATOM 1491 C CA . LEU A 1 181 ? 11.789 -38.938 -31.578 1 97.94 181 LEU A CA 1
ATOM 1492 C C . LEU A 1 181 ? 11.938 -39.312 -30.125 1 97.94 181 LEU A C 1
ATOM 1494 O O . LEU A 1 181 ? 11.523 -38.594 -29.234 1 97.94 181 LEU A O 1
ATOM 1498 N N . GLU A 1 182 ? 12.461 -40.5 -29.859 1 97.69 182 GLU A N 1
ATOM 1499 C CA . GLU A 1 182 ? 12.703 -40.938 -28.5 1 97.69 182 GLU A CA 1
ATOM 1500 C C . GLU A 1 182 ? 13.617 -39.969 -27.75 1 97.69 182 GLU A C 1
ATOM 1502 O O . GLU A 1 182 ? 13.398 -39.656 -26.578 1 97.69 182 GLU A O 1
ATOM 1507 N N . LYS A 1 183 ? 14.68 -39.531 -28.422 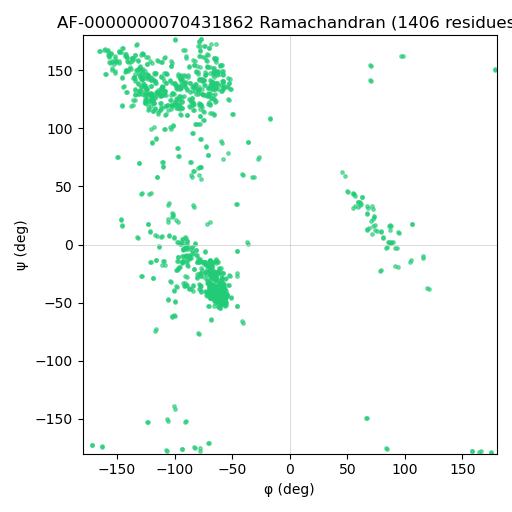1 97.94 183 LYS A N 1
ATOM 1508 C CA . LYS A 1 183 ? 15.602 -38.594 -27.828 1 97.94 183 LYS A CA 1
ATOM 1509 C C . LYS A 1 183 ? 14.891 -37.281 -27.453 1 97.94 183 LYS A C 1
ATOM 1511 O O . LYS A 1 183 ? 15.117 -36.719 -26.375 1 97.94 183 LYS A O 1
ATOM 1516 N N . ALA A 1 184 ? 14.133 -36.781 -28.375 1 97.94 184 ALA A N 1
ATOM 1517 C CA . ALA A 1 184 ? 13.383 -35.562 -28.125 1 97.94 184 ALA A CA 1
ATOM 1518 C C . ALA A 1 184 ? 12.469 -35.719 -26.906 1 97.94 184 ALA A C 1
ATOM 1520 O O . ALA A 1 184 ? 12.352 -34.812 -26.094 1 97.94 184 ALA A O 1
ATOM 1521 N N . TYR A 1 185 ? 11.781 -36.844 -26.828 1 97.44 185 TYR A N 1
ATOM 1522 C CA . TYR A 1 185 ? 10.898 -37.094 -25.688 1 97.44 185 TYR A CA 1
ATOM 1523 C C . TYR A 1 185 ? 11.695 -37.25 -24.406 1 97.44 185 TYR A C 1
ATOM 1525 O O . TYR A 1 185 ? 11.258 -36.812 -23.344 1 97.44 185 TYR A O 1
ATOM 1533 N N . ALA A 1 186 ? 12.836 -37.906 -24.484 1 96.38 186 ALA A N 1
ATOM 1534 C CA . ALA A 1 186 ? 13.734 -38.031 -23.328 1 96.38 186 ALA A CA 1
ATOM 1535 C C . ALA A 1 186 ? 14.18 -36.656 -22.828 1 96.38 186 ALA A C 1
ATOM 1537 O O . ALA A 1 186 ? 14.234 -36.406 -21.625 1 96.38 186 ALA A O 1
ATOM 1538 N N . LYS A 1 187 ? 14.523 -35.844 -23.766 1 95.94 187 LYS A N 1
ATOM 1539 C CA . LYS A 1 187 ? 14.883 -34.469 -23.422 1 95.94 187 LYS A CA 1
ATOM 1540 C C . LYS A 1 187 ? 13.742 -33.781 -22.703 1 95.94 187 LYS A C 1
ATOM 1542 O O . LYS A 1 187 ? 13.953 -33.094 -21.688 1 95.94 187 LYS A O 1
ATOM 1547 N N . LEU A 1 188 ? 12.586 -33.938 -23.219 1 94.56 188 LEU A N 1
ATOM 1548 C CA . LEU A 1 188 ? 11.406 -33.281 -22.641 1 94.56 188 LEU A CA 1
ATOM 1549 C C . LEU A 1 188 ? 11.172 -33.781 -21.219 1 94.56 188 LEU A C 1
ATOM 1551 O O . LEU A 1 188 ? 10.789 -33 -20.344 1 94.56 188 LEU A O 1
ATOM 1555 N N . GLU A 1 189 ? 11.406 -35.031 -21 1 92.94 189 GLU A N 1
ATOM 1556 C CA . GLU A 1 189 ? 11.148 -35.625 -19.703 1 92.94 189 GLU A CA 1
ATOM 1557 C C . GLU A 1 189 ? 12.398 -35.594 -18.828 1 92.94 189 GLU A C 1
ATOM 1559 O O . GLU A 1 189 ? 12.352 -36 -17.656 1 92.94 189 GLU A O 1
ATOM 1564 N N . GLY A 1 190 ? 13.547 -35.25 -19.344 1 90.94 190 GLY A N 1
ATOM 1565 C CA . GLY A 1 190 ? 14.719 -35 -18.531 1 90.94 190 GLY A CA 1
ATOM 1566 C C . GLY A 1 190 ? 15.875 -35.938 -18.859 1 90.94 190 GLY A C 1
ATOM 1567 O O . GLY A 1 190 ? 17.047 -35.531 -18.812 1 90.94 190 GLY A O 1
ATOM 1568 N N . SER A 1 191 ? 15.555 -37.188 -19.156 1 94.06 191 SER A N 1
ATOM 1569 C CA . SER A 1 191 ? 16.578 -38.188 -19.484 1 94.06 191 SER A CA 1
ATOM 1570 C C . SER A 1 191 ? 15.961 -39.438 -20.125 1 94.06 191 SER A C 1
ATOM 1572 O O . SER A 1 191 ? 14.734 -39.594 -20.109 1 94.06 191 SER A O 1
ATOM 1574 N N . TYR A 1 192 ? 16.797 -40.25 -20.688 1 95.44 192 TYR A N 1
ATOM 1575 C CA . TYR A 1 192 ? 16.312 -41.531 -21.188 1 95.44 192 TYR A CA 1
ATOM 1576 C C . TYR A 1 192 ? 15.773 -42.406 -20.047 1 95.44 192 TYR A C 1
ATOM 1578 O O . TYR A 1 192 ? 14.734 -43.031 -20.188 1 95.44 192 TYR A O 1
ATOM 1586 N N . GLU A 1 193 ? 16.422 -42.375 -18.953 1 94.06 193 GLU A N 1
ATOM 1587 C CA . GLU A 1 193 ? 16.016 -43.156 -17.781 1 94.06 193 GLU A CA 1
ATOM 1588 C C . GLU A 1 193 ? 14.617 -42.75 -17.312 1 94.06 193 GLU A C 1
ATOM 1590 O O . GLU A 1 193 ? 13.859 -43.594 -16.812 1 94.06 193 GLU A O 1
ATOM 1595 N N . SER A 1 194 ? 14.305 -41.562 -17.438 1 92.81 194 SER A N 1
ATOM 1596 C CA . SER A 1 194 ? 13 -41.062 -17.031 1 92.81 194 SER A CA 1
ATOM 1597 C C . SER A 1 194 ? 11.875 -41.719 -17.828 1 92.81 194 SER A C 1
ATOM 1599 O O . SER A 1 194 ? 10.711 -41.656 -17.438 1 92.81 194 SER A O 1
ATOM 1601 N N . LEU A 1 195 ? 12.188 -42.344 -18.875 1 94.19 195 LEU A N 1
ATOM 1602 C CA . LEU A 1 195 ? 11.195 -42.969 -19.734 1 94.19 195 LEU A CA 1
ATOM 1603 C C . LEU A 1 195 ? 10.961 -44.406 -19.312 1 94.19 195 LEU A C 1
ATOM 1605 O O . LEU A 1 195 ? 10.102 -45.094 -19.875 1 94.19 195 LEU A O 1
ATOM 1609 N N . LYS A 1 196 ? 11.695 -44.812 -18.359 1 92.06 196 LYS A N 1
ATOM 1610 C CA . LYS A 1 196 ? 11.508 -46.188 -17.891 1 92.06 196 LYS A CA 1
ATOM 1611 C C . LYS A 1 196 ? 10.156 -46.344 -17.203 1 92.06 196 LYS A C 1
ATOM 1613 O O . LYS A 1 196 ? 9.836 -45.625 -16.266 1 92.06 196 LYS A O 1
ATOM 1618 N N . GLY A 1 197 ? 9.438 -47.281 -17.672 1 88 197 GLY A N 1
ATOM 1619 C CA . GLY A 1 197 ? 8.141 -47.531 -17.078 1 88 197 GLY A CA 1
ATOM 1620 C C . GLY A 1 197 ? 7.121 -46.469 -17.359 1 88 197 GLY A C 1
ATOM 1621 O O . GLY A 1 197 ? 7.465 -45.281 -17.406 1 88 197 GLY A O 1
ATOM 1622 N N . GLY A 1 198 ? 5.883 -46.844 -17.609 1 87.88 198 GLY A N 1
ATOM 1623 C CA . GLY A 1 198 ? 4.816 -45.875 -17.859 1 87.88 198 GLY A CA 1
ATOM 1624 C C . GLY A 1 198 ? 3.576 -46.5 -18.453 1 87.88 198 GLY A C 1
ATOM 1625 O O . GLY A 1 198 ? 3.49 -47.75 -18.562 1 87.88 198 GLY A O 1
ATOM 1626 N N . SER A 1 199 ? 2.672 -45.625 -18.703 1 88.94 199 SER A N 1
ATOM 1627 C CA . SER A 1 199 ? 1.45 -46.031 -19.391 1 88.94 199 SER A CA 1
ATOM 1628 C C . SER A 1 199 ? 1.375 -45.438 -20.797 1 88.94 199 SER A C 1
ATOM 1630 O O . SER A 1 199 ? 1.802 -44.281 -21.016 1 88.94 199 SER A O 1
ATOM 1632 N N . THR A 1 200 ? 0.833 -46.219 -21.625 1 93.44 200 THR A N 1
ATOM 1633 C CA . THR A 1 200 ? 0.771 -45.812 -23.031 1 93.44 200 THR A CA 1
ATOM 1634 C C . THR A 1 200 ? 0.01 -44.5 -23.172 1 93.44 200 THR A C 1
ATOM 1636 O O . THR A 1 200 ? 0.357 -43.656 -24 1 93.44 200 THR A O 1
ATOM 1639 N N . CYS A 1 201 ? -0.926 -44.344 -22.344 1 91.31 201 CYS A N 1
ATOM 1640 C CA . CYS A 1 201 ? -1.775 -43.188 -22.422 1 91.31 201 CYS A CA 1
ATOM 1641 C C . CYS A 1 201 ? -0.974 -41.906 -22.141 1 91.31 201 CYS A C 1
ATOM 1643 O O . CYS A 1 201 ? -1.299 -40.844 -22.656 1 91.31 201 CYS A O 1
ATOM 1645 N N . GLU A 1 202 ? 0.019 -41.969 -21.344 1 92.69 202 GLU A N 1
ATOM 1646 C CA . GLU A 1 202 ? 0.852 -40.812 -21.078 1 92.69 202 GLU A CA 1
ATOM 1647 C C . GLU A 1 202 ? 1.424 -40.219 -22.375 1 92.69 202 GLU A C 1
ATOM 1649 O O . GLU A 1 202 ? 1.308 -39.031 -22.625 1 92.69 202 GLU A O 1
ATOM 1654 N N . ALA A 1 203 ? 1.957 -41.094 -23.109 1 95.06 203 ALA A N 1
ATOM 1655 C CA . ALA A 1 203 ? 2.545 -40.656 -24.375 1 95.06 203 ALA A CA 1
ATOM 1656 C C . ALA A 1 203 ? 1.463 -40.219 -25.359 1 95.06 203 ALA A C 1
ATOM 1658 O O . ALA A 1 203 ? 1.618 -39.25 -26.078 1 95.06 203 ALA A O 1
ATOM 1659 N N . MET A 1 204 ? 0.422 -41 -25.406 1 94.5 204 MET A N 1
ATOM 1660 C CA . MET A 1 204 ? -0.653 -40.688 -26.344 1 94.5 204 MET A CA 1
ATOM 1661 C C . MET A 1 204 ? -1.185 -39.281 -26.094 1 94.5 204 MET A C 1
ATOM 1663 O O . MET A 1 204 ? -1.428 -38.531 -27.047 1 94.5 204 MET A O 1
ATOM 1667 N N . VAL A 1 205 ? -1.354 -39 -24.875 1 93 205 VAL A N 1
ATOM 1668 C CA . VAL A 1 205 ? -1.833 -37.656 -24.531 1 93 205 VAL A CA 1
ATOM 1669 C C . VAL A 1 205 ? -0.811 -36.594 -24.969 1 93 205 VAL A C 1
ATOM 1671 O O . VAL A 1 205 ? -1.177 -35.562 -25.5 1 93 205 VAL A O 1
ATOM 1674 N N . ASP A 1 206 ? 0.401 -36.844 -24.75 1 94.88 206 ASP A N 1
ATOM 1675 C CA . ASP A 1 206 ? 1.449 -35.875 -25.109 1 94.88 206 ASP A CA 1
ATOM 1676 C C . ASP A 1 206 ? 1.55 -35.75 -26.625 1 94.88 206 ASP A C 1
ATOM 1678 O O . ASP A 1 206 ? 2.064 -34.719 -27.125 1 94.88 206 ASP A O 1
ATOM 1682 N N . PHE A 1 207 ? 1.083 -36.719 -27.328 1 95.19 207 PHE A N 1
ATOM 1683 C CA . PHE A 1 207 ? 1.143 -36.656 -28.781 1 95.19 207 PHE A CA 1
ATOM 1684 C C . PHE A 1 207 ? -0.095 -35.969 -29.359 1 95.19 207 PHE A C 1
ATOM 1686 O O . PHE A 1 207 ? -0.1 -35.562 -30.516 1 95.19 207 PHE A O 1
ATOM 1693 N N . THR A 1 208 ? -1.157 -35.906 -28.531 1 91.56 208 THR A N 1
ATOM 1694 C CA . THR A 1 208 ? -2.424 -35.5 -29.156 1 91.56 208 THR A CA 1
ATOM 1695 C C . THR A 1 208 ? -3.07 -34.344 -28.391 1 91.56 208 THR A C 1
ATOM 1697 O O . THR A 1 208 ? -3.904 -33.625 -28.953 1 91.56 208 THR A O 1
ATOM 1700 N N . GLY A 1 209 ? -2.766 -34.281 -27.125 1 88.94 209 GLY A N 1
ATOM 1701 C CA . GLY A 1 209 ? -3.539 -33.375 -26.281 1 88.94 209 GLY A CA 1
ATOM 1702 C C . GLY A 1 209 ? -4.922 -33.906 -25.953 1 88.94 209 GLY A C 1
ATOM 1703 O O . GLY A 1 209 ? -5.777 -33.188 -25.453 1 88.94 209 GLY A O 1
ATOM 1704 N N . GLY A 1 210 ? -5.121 -35.125 -26.25 1 87.12 210 GLY A N 1
ATOM 1705 C CA . GLY A 1 210 ? -6.438 -35.719 -26.078 1 87.12 210 GLY A CA 1
ATOM 1706 C C . GLY A 1 210 ? -6.711 -36.188 -24.656 1 87.12 210 GLY A C 1
ATOM 1707 O O . GLY A 1 210 ? -5.938 -35.906 -23.75 1 87.12 210 GLY A O 1
ATOM 1708 N N . VAL A 1 211 ? -7.891 -36.844 -24.531 1 83.5 211 VAL A N 1
ATOM 1709 C CA . VAL A 1 211 ? -8.312 -37.344 -23.219 1 83.5 211 VAL A CA 1
ATOM 1710 C C . VAL A 1 211 ? -8.289 -38.875 -23.203 1 83.5 211 VAL A C 1
ATOM 1712 O O . VAL A 1 211 ? -8.82 -39.5 -24.109 1 83.5 211 VAL A O 1
ATOM 1715 N N . SER A 1 212 ? -7.605 -39.344 -22.203 1 86.88 212 SER A N 1
ATOM 1716 C CA . SER A 1 212 ? -7.438 -40.781 -22.125 1 86.88 212 SER A CA 1
ATOM 1717 C C . SER A 1 212 ? -8.484 -41.406 -21.203 1 86.88 212 SER A C 1
ATOM 1719 O O . SER A 1 212 ? -8.836 -40.844 -20.172 1 86.88 212 SER A O 1
ATOM 1721 N N . GLU A 1 213 ? -9.031 -42.438 -21.609 1 84.25 213 GLU A N 1
ATOM 1722 C CA . GLU A 1 213 ? -9.922 -43.281 -20.812 1 84.25 213 GLU A CA 1
ATOM 1723 C C . GLU A 1 213 ? -9.344 -44.656 -20.609 1 84.25 213 GLU A C 1
ATOM 1725 O O . GLU A 1 213 ? -8.734 -45.219 -21.516 1 84.25 213 GLU A O 1
ATOM 1730 N N . PHE A 1 214 ? -9.523 -45.094 -19.422 1 86.69 214 PHE A N 1
ATOM 1731 C CA . PHE A 1 214 ? -9.039 -46.406 -19.047 1 86.69 214 PHE A CA 1
ATOM 1732 C C . PHE A 1 214 ? -10.211 -47.375 -18.875 1 86.69 214 PHE A C 1
ATOM 1734 O O . PHE A 1 214 ? -11.227 -47.031 -18.281 1 86.69 214 PHE A O 1
ATOM 1741 N N . PHE A 1 215 ? -10.094 -48.594 -19.484 1 87 215 PHE A N 1
ATOM 1742 C CA . PHE A 1 215 ? -11.109 -49.625 -19.344 1 87 215 PHE A CA 1
ATOM 1743 C C . PHE A 1 215 ? -10.5 -50.906 -18.766 1 87 215 PHE A C 1
ATOM 1745 O O . PHE A 1 215 ? -9.5 -51.406 -19.281 1 87 215 PHE A O 1
ATOM 1752 N N . ASP A 1 216 ? -11.023 -51.344 -17.688 1 89 216 ASP A N 1
ATOM 1753 C CA . ASP A 1 216 ? -10.742 -52.688 -17.188 1 89 216 ASP A CA 1
ATOM 1754 C C . ASP A 1 216 ? -11.539 -53.75 -17.953 1 89 216 ASP A C 1
ATOM 1756 O O . ASP A 1 216 ? -12.766 -53.812 -17.828 1 89 216 ASP A O 1
ATOM 1760 N N . LEU A 1 217 ? -10.828 -54.5 -18.703 1 92.69 217 LEU A N 1
ATOM 1761 C CA . LEU A 1 217 ? -11.5 -55.438 -19.609 1 92.69 217 LEU A CA 1
ATOM 1762 C C . LEU A 1 217 ? -12.227 -56.531 -18.828 1 92.69 217 LEU A C 1
ATOM 1764 O O . LEU A 1 217 ? -13.102 -57.188 -19.359 1 92.69 217 LEU A O 1
ATOM 1768 N N . ARG A 1 218 ? -11.906 -56.688 -17.5 1 89.44 218 ARG A N 1
ATOM 1769 C CA . ARG A 1 218 ? -12.633 -57.625 -16.641 1 89.44 218 ARG A CA 1
ATOM 1770 C C . ARG A 1 218 ? -13.992 -57.062 -16.25 1 89.44 218 ARG A C 1
ATOM 1772 O O . ARG A 1 218 ? -14.891 -57.812 -15.867 1 89.44 218 ARG A O 1
ATOM 1779 N N . LYS A 1 219 ? -14.109 -55.844 -16.328 1 88.88 219 LYS A N 1
ATOM 1780 C CA . LYS A 1 219 ? -15.359 -55.156 -16.016 1 88.88 219 LYS A CA 1
ATOM 1781 C C . LYS A 1 219 ? -15.773 -54.219 -17.141 1 88.88 219 LYS A C 1
ATOM 1783 O O . LYS A 1 219 ? -16.188 -53.094 -16.906 1 88.88 219 LYS A O 1
ATOM 1788 N N . ALA A 1 220 ? -15.656 -54.719 -18.328 1 88.38 220 ALA A N 1
ATOM 1789 C CA . ALA A 1 220 ? -15.883 -53.875 -19.5 1 88.38 220 ALA A CA 1
ATOM 1790 C C . ALA A 1 220 ? -17.375 -53.656 -19.75 1 88.38 220 ALA A C 1
ATOM 1792 O O . ALA A 1 220 ? -18.172 -54.562 -19.5 1 88.38 220 ALA A O 1
ATOM 1793 N N . PRO A 1 221 ? -17.766 -52.531 -20.156 1 84.94 221 PRO A N 1
ATOM 1794 C CA . PRO A 1 221 ? -19.156 -52.344 -20.562 1 84.94 221 PRO A CA 1
ATOM 1795 C C . PRO A 1 221 ? -19.562 -53.25 -21.734 1 84.94 221 PRO A C 1
ATOM 1797 O O . PRO A 1 221 ? -18.719 -53.594 -22.578 1 84.94 221 PRO A O 1
ATOM 1800 N N . PRO A 1 222 ? -20.844 -53.5 -21.75 1 87.25 222 PRO A N 1
ATOM 1801 C CA . PRO A 1 222 ? -21.297 -54.406 -22.797 1 87.25 222 PRO A CA 1
ATOM 1802 C C . PRO A 1 222 ? -21.094 -53.844 -24.203 1 87.25 222 PRO A C 1
ATOM 1804 O O . PRO A 1 222 ? -20.969 -54.625 -25.172 1 87.25 222 PRO A O 1
ATOM 1807 N N . ASN A 1 223 ? -21.016 -52.594 -24.328 1 88.69 223 ASN A N 1
ATOM 1808 C CA . ASN A 1 223 ? -20.891 -52 -25.656 1 88.69 223 ASN A CA 1
ATOM 1809 C C . ASN A 1 223 ? -19.453 -51.594 -25.938 1 88.69 223 ASN A C 1
ATOM 1811 O O . ASN A 1 223 ? -19.203 -50.656 -26.688 1 88.69 223 ASN A O 1
ATOM 1815 N N . LEU A 1 224 ? -18.5 -52.188 -25.359 1 91.19 224 LEU A N 1
ATOM 1816 C CA . LEU A 1 224 ? -17.094 -51.812 -25.453 1 91.19 224 LEU A CA 1
ATOM 1817 C C . LEU A 1 224 ? -16.625 -51.844 -26.906 1 91.19 224 LEU A C 1
ATOM 1819 O O . LEU A 1 224 ? -15.898 -50.969 -27.359 1 91.19 224 LEU A O 1
ATOM 1823 N N . PHE A 1 225 ? -17.016 -52.844 -27.641 1 92.94 225 PHE A N 1
ATOM 1824 C CA . PHE A 1 225 ? -16.562 -52.969 -29.031 1 92.94 225 PHE A CA 1
ATOM 1825 C C . PHE A 1 225 ? -17.047 -51.781 -29.844 1 92.94 225 PHE A C 1
ATOM 1827 O O . PHE A 1 225 ? -16.297 -51.25 -30.688 1 92.94 225 PHE A O 1
ATOM 1834 N N . SER A 1 226 ? -18.219 -51.406 -29.594 1 88.88 226 SER A N 1
ATOM 1835 C CA . SER A 1 226 ? -18.75 -50.25 -30.297 1 88.88 226 SER A CA 1
ATOM 1836 C C . SER A 1 226 ? -17.953 -49 -29.969 1 88.88 226 SER A C 1
ATOM 1838 O O . SER A 1 226 ? -17.75 -48.125 -30.828 1 88.88 226 SER A O 1
ATOM 1840 N N . ILE A 1 227 ? -17.594 -48.938 -28.781 1 85.31 227 ILE A N 1
ATOM 1841 C CA . ILE A 1 227 ? -16.781 -47.812 -28.328 1 85.31 227 ILE A CA 1
ATOM 1842 C C . ILE A 1 227 ? -15.445 -47.812 -29.062 1 85.31 227 ILE A C 1
ATOM 1844 O O . ILE A 1 227 ? -15.016 -46.781 -29.594 1 85.31 227 ILE A O 1
ATOM 1848 N N . MET A 1 228 ? -14.883 -48.938 -29.125 1 90.88 228 MET A N 1
ATOM 1849 C CA . MET A 1 228 ? -13.594 -49.094 -29.797 1 90.88 228 MET A CA 1
ATOM 1850 C C . MET A 1 228 ? -13.711 -48.781 -31.281 1 90.88 228 MET A C 1
ATOM 1852 O O . MET A 1 228 ? -12.852 -48.094 -31.859 1 90.88 228 MET A O 1
ATOM 1856 N N . LEU A 1 229 ? -14.742 -49.312 -31.844 1 88.81 229 LEU A N 1
ATOM 1857 C CA . LEU A 1 229 ? -14.961 -49.125 -33.281 1 88.81 229 LEU A CA 1
ATOM 1858 C C . LEU A 1 229 ? -15.117 -47.625 -33.594 1 88.81 229 LEU A C 1
ATOM 1860 O O . LEU A 1 229 ? -14.5 -47.125 -34.531 1 88.81 229 LEU A O 1
ATOM 1864 N N . LYS A 1 230 ? -15.82 -47 -32.844 1 82.06 230 LYS A N 1
ATOM 1865 C CA . LYS A 1 230 ? -16.016 -45.562 -33.031 1 82.06 230 LYS A CA 1
ATOM 1866 C C . LYS A 1 230 ? -14.727 -44.781 -32.812 1 82.06 230 LYS A C 1
ATOM 1868 O O . LYS A 1 230 ? -14.43 -43.844 -33.531 1 82.06 230 LYS A O 1
ATOM 1873 N N . ALA A 1 231 ? -14.078 -45.156 -31.75 1 83.69 231 ALA A N 1
ATOM 1874 C CA . ALA A 1 231 ? -12.797 -44.531 -31.453 1 83.69 231 ALA A CA 1
ATOM 1875 C C . ALA A 1 231 ? -11.836 -44.688 -32.625 1 83.69 231 ALA A C 1
ATOM 1877 O O . ALA A 1 231 ? -11.164 -43.719 -33.031 1 83.69 231 ALA A O 1
ATOM 1878 N N . SER A 1 232 ? -11.82 -45.844 -33.188 1 86.19 232 SER A N 1
ATOM 1879 C CA . SER A 1 232 ? -10.961 -46.125 -34.312 1 86.19 232 SER A CA 1
ATOM 1880 C C . SER A 1 232 ? -11.344 -45.25 -35.5 1 86.19 232 SER A C 1
ATOM 1882 O O . SER A 1 232 ? -10.484 -44.688 -36.188 1 86.19 232 SER A O 1
ATOM 1884 N N . GLN A 1 233 ? -12.555 -45.094 -35.688 1 80.44 233 GLN A N 1
ATOM 1885 C CA . GLN A 1 233 ? -13.062 -44.312 -36.812 1 80.44 233 GLN A CA 1
ATOM 1886 C C . GLN A 1 233 ? -12.766 -42.812 -36.656 1 80.44 233 GLN A C 1
ATOM 1888 O O . GLN A 1 233 ? -12.602 -42.094 -37.625 1 80.44 233 GLN A O 1
ATOM 1893 N N . ARG A 1 234 ? -12.656 -42.531 -35.438 1 77.81 234 ARG A N 1
ATOM 1894 C CA . ARG A 1 234 ? -12.43 -41.125 -35.125 1 77.81 234 ARG A CA 1
ATOM 1895 C C . ARG A 1 234 ? -10.938 -40.812 -35.062 1 77.81 234 ARG A C 1
ATOM 1897 O O . ARG A 1 234 ? -10.547 -39.656 -34.781 1 77.81 234 ARG A O 1
ATOM 1904 N N . GLY A 1 235 ? -10.164 -41.781 -35.219 1 82 235 GLY A N 1
ATOM 1905 C CA . GLY A 1 235 ? -8.719 -41.562 -35.219 1 82 235 GLY A CA 1
ATOM 1906 C C . GLY A 1 235 ? -8.109 -41.594 -33.844 1 82 235 GLY A C 1
ATOM 1907 O O . GLY A 1 235 ? -6.973 -41.125 -33.656 1 82 235 GLY A O 1
ATOM 1908 N N . SER A 1 236 ? -8.875 -42.062 -32.844 1 87.62 236 SER A N 1
ATOM 1909 C CA . SER A 1 236 ? -8.344 -42.188 -31.5 1 87.62 236 SER A CA 1
ATOM 1910 C C . SER A 1 236 ? -7.188 -43.188 -31.438 1 87.62 236 SER A C 1
ATOM 1912 O O . SER A 1 236 ? -7.105 -44.094 -32.281 1 87.62 236 SER A O 1
ATOM 1914 N N . LEU A 1 237 ? -6.324 -42.875 -30.547 1 92.5 237 LEU A N 1
ATOM 1915 C CA . LEU A 1 237 ? -5.238 -43.812 -30.312 1 92.5 237 LEU A CA 1
ATOM 1916 C C . LEU A 1 237 ? -5.609 -44.812 -29.234 1 92.5 237 LEU A C 1
ATOM 1918 O O . LEU A 1 237 ? -6.254 -44.469 -28.234 1 92.5 237 LEU A O 1
ATOM 1922 N N . MET A 1 238 ? -5.215 -46.094 -29.453 1 94.12 238 MET A N 1
ATOM 1923 C CA . MET A 1 238 ? -5.594 -47.125 -28.484 1 94.12 238 MET A CA 1
ATOM 1924 C C . MET A 1 238 ? -4.406 -48 -28.156 1 94.12 238 MET A C 1
ATOM 1926 O O . MET A 1 238 ? -3.547 -48.25 -29.016 1 94.12 238 MET A O 1
ATOM 1930 N N . GLY A 1 239 ? -4.316 -48.375 -26.969 1 94.5 239 GLY A N 1
ATOM 1931 C CA . GLY A 1 239 ? -3.348 -49.344 -26.469 1 94.5 239 GLY A CA 1
ATOM 1932 C C . GLY A 1 239 ? -3.945 -50.312 -25.484 1 94.5 239 GLY A C 1
ATOM 1933 O O . GLY A 1 239 ? -5.047 -50.094 -24.969 1 94.5 239 GLY A O 1
ATOM 1934 N N . CYS A 1 240 ? -3.32 -51.469 -25.328 1 95.38 240 CYS A N 1
ATOM 1935 C CA . CYS A 1 240 ? -3.773 -52.469 -24.359 1 95.38 240 CYS A CA 1
ATOM 1936 C C . CYS A 1 240 ? -2.59 -53.156 -23.688 1 95.38 240 CYS A C 1
ATOM 1938 O O . CYS A 1 240 ? -1.448 -53 -24.125 1 95.38 240 CYS A O 1
ATOM 1940 N N . SER A 1 241 ? -2.863 -53.75 -22.609 1 93.75 241 SER A N 1
ATOM 1941 C CA . SER A 1 241 ? -1.794 -54.406 -21.875 1 93.75 241 SER A CA 1
ATOM 1942 C C . SER A 1 241 ? -2.348 -55.5 -20.953 1 93.75 241 SER A C 1
ATOM 1944 O O . SER A 1 241 ? -3.561 -55.594 -20.766 1 93.75 241 SER A O 1
ATOM 1946 N N . ILE A 1 242 ? -1.446 -56.375 -20.562 1 91.44 242 ILE A N 1
ATOM 1947 C CA . ILE A 1 242 ? -1.667 -57.406 -19.531 1 91.44 242 ILE A CA 1
ATOM 1948 C C . ILE A 1 242 ? -0.831 -57.062 -18.297 1 91.44 242 ILE A C 1
ATOM 1950 O O . ILE A 1 242 ? 0.353 -56.75 -18.422 1 91.44 242 ILE A O 1
ATOM 1954 N N . ASP A 1 243 ? -1.382 -57.125 -17.188 1 87.5 243 ASP A N 1
ATOM 1955 C CA . ASP A 1 243 ? -0.696 -56.781 -15.945 1 87.5 243 ASP A CA 1
ATOM 1956 C C . ASP A 1 243 ? 0.543 -57.625 -15.742 1 87.5 243 ASP A C 1
ATOM 1958 O O . ASP A 1 243 ? 0.559 -58.812 -16.125 1 87.5 243 ASP A O 1
ATOM 1962 N N . ALA A 1 244 ? 1.484 -56.969 -15.148 1 82.81 244 ALA A N 1
ATOM 1963 C CA . ALA A 1 244 ? 2.746 -57.688 -14.922 1 82.81 244 ALA A CA 1
ATOM 1964 C C . ALA A 1 244 ? 2.607 -58.719 -13.805 1 82.81 244 ALA A C 1
ATOM 1966 O O . ALA A 1 244 ? 1.775 -58.562 -12.906 1 82.81 244 ALA A O 1
ATOM 1967 N N . ASP A 1 245 ? 3.322 -59.656 -14 1 76.44 245 ASP A N 1
ATOM 1968 C CA . ASP A 1 245 ? 3.561 -60.594 -12.898 1 76.44 245 ASP A CA 1
ATOM 1969 C C . ASP A 1 245 ? 4.582 -60.031 -11.914 1 76.44 245 ASP A C 1
ATOM 1971 O O . ASP A 1 245 ? 5.676 -59.625 -12.312 1 76.44 245 ASP A O 1
ATOM 1975 N N . PRO A 1 246 ? 4.152 -59.906 -10.672 1 72.44 246 PRO A N 1
ATOM 1976 C CA . PRO A 1 246 ? 5.078 -59.312 -9.695 1 72.44 246 PRO A CA 1
ATOM 1977 C C . PRO A 1 246 ? 6.438 -60 -9.688 1 72.44 246 PRO A C 1
ATOM 1979 O O . PRO A 1 246 ? 7.449 -59.406 -9.344 1 72.44 246 PRO A O 1
ATOM 1982 N N . ASN A 1 247 ? 6.434 -61.25 -10.07 1 71.62 247 ASN A N 1
ATOM 1983 C CA . ASN A 1 247 ? 7.656 -62.031 -9.938 1 71.62 247 ASN A CA 1
ATOM 1984 C C . ASN A 1 247 ? 8.461 -62.062 -11.234 1 71.62 247 ASN A C 1
ATOM 1986 O O . ASN A 1 247 ? 9.617 -62.469 -11.242 1 71.62 247 ASN A O 1
ATOM 1990 N N . GLN A 1 248 ? 7.898 -61.781 -12.312 1 67.62 248 GLN A N 1
ATOM 1991 C CA . GLN A 1 248 ? 8.617 -61.844 -13.578 1 67.62 248 GLN A CA 1
ATOM 1992 C C . GLN A 1 248 ? 8.312 -60.625 -14.461 1 67.62 248 GLN A C 1
ATOM 1994 O O . GLN A 1 248 ? 7.156 -60.406 -14.812 1 67.62 248 GLN A O 1
ATOM 1999 N N . LEU A 1 249 ? 9.484 -59.906 -14.742 1 67.88 249 LEU A N 1
ATOM 2000 C CA . LEU A 1 249 ? 9.336 -58.781 -15.641 1 67.88 249 LEU A CA 1
ATOM 2001 C C . LEU A 1 249 ? 9.062 -59.25 -17.062 1 67.88 249 LEU A C 1
ATOM 2003 O O . LEU A 1 249 ? 9.781 -60.094 -17.594 1 67.88 249 LEU A O 1
ATOM 2007 N N . GLU A 1 250 ? 8.055 -58.812 -17.766 1 73 250 GLU A N 1
ATOM 2008 C CA . GLU A 1 250 ? 7.633 -59.062 -19.125 1 73 250 GLU A CA 1
ATOM 2009 C C . GLU A 1 250 ? 7.625 -60.562 -19.422 1 73 250 GLU A C 1
ATOM 2011 O O . GLU A 1 250 ? 8.281 -61.031 -20.375 1 73 250 GLU A O 1
ATOM 2016 N N . ALA A 1 251 ? 6.883 -61.375 -18.719 1 79.69 251 ALA A N 1
ATOM 2017 C CA . ALA A 1 251 ? 6.773 -62.812 -18.844 1 79.69 251 ALA A CA 1
ATOM 2018 C C . ALA A 1 251 ? 5.977 -63.188 -20.078 1 79.69 251 ALA A C 1
ATOM 2020 O O . ALA A 1 251 ? 4.887 -62.688 -20.328 1 79.69 251 ALA A O 1
ATOM 2021 N N . ARG A 1 252 ? 6.547 -64.062 -20.875 1 87.44 252 ARG A N 1
ATOM 2022 C CA . ARG A 1 252 ? 5.848 -64.625 -22.047 1 87.44 252 ARG A CA 1
ATOM 2023 C C . ARG A 1 252 ? 4.883 -65.688 -21.672 1 87.44 252 ARG A C 1
ATOM 2025 O O . ARG A 1 252 ? 5.254 -66.625 -20.953 1 87.44 252 ARG A O 1
ATOM 2032 N N . LEU A 1 253 ? 3.732 -65.625 -22.125 1 89.69 253 LEU A N 1
ATOM 2033 C CA . LEU A 1 253 ? 2.699 -66.625 -21.875 1 89.69 253 LEU A CA 1
ATOM 2034 C C . LEU A 1 253 ? 2.703 -67.75 -22.969 1 89.69 253 LEU A C 1
ATOM 2036 O O . LEU A 1 253 ? 3.297 -67.562 -24.031 1 89.69 253 LEU A O 1
ATOM 2040 N N . SER A 1 254 ? 2.01 -68.812 -22.703 1 88.44 254 SER A N 1
ATOM 2041 C CA . SER A 1 254 ? 1.96 -69.938 -23.641 1 88.44 254 SER A CA 1
ATOM 2042 C C . SER A 1 254 ? 1.192 -69.562 -24.906 1 88.44 254 SER A C 1
ATOM 2044 O O . SER A 1 254 ? 1.458 -70.125 -25.969 1 88.44 254 SER A O 1
ATOM 2046 N N . ASN A 1 255 ? 0.38 -68.625 -24.75 1 91.81 255 ASN A N 1
ATOM 2047 C CA . ASN A 1 255 ? -0.427 -68.25 -25.906 1 91.81 255 ASN A CA 1
ATOM 2048 C C . ASN A 1 255 ? 0.295 -67.25 -26.781 1 91.81 255 ASN A C 1
ATOM 2050 O O . ASN A 1 255 ? -0.277 -66.688 -27.734 1 91.81 255 ASN A O 1
ATOM 2054 N N . GLY A 1 256 ? 1.474 -66.812 -26.359 1 90.69 256 GLY A N 1
ATOM 2055 C CA . GLY A 1 256 ? 2.305 -65.938 -27.172 1 90.69 256 GLY A CA 1
ATOM 2056 C C . GLY A 1 256 ? 2.314 -64.5 -26.703 1 90.69 256 GLY A C 1
ATOM 2057 O O . GLY A 1 256 ? 3.178 -63.75 -27.094 1 90.69 256 GLY A O 1
ATOM 2058 N N . LEU A 1 257 ? 1.4 -64.188 -25.828 1 92.62 257 LEU A N 1
ATOM 2059 C CA . LEU A 1 257 ? 1.309 -62.781 -25.328 1 92.62 257 LEU A CA 1
ATOM 2060 C C . LEU A 1 257 ? 2.289 -62.562 -24.188 1 92.62 257 LEU A C 1
ATOM 2062 O O . LEU A 1 257 ? 2.82 -63.531 -23.609 1 92.62 257 LEU A O 1
ATOM 2066 N N . VAL A 1 258 ? 2.619 -61.375 -23.953 1 91.31 258 VAL A N 1
ATOM 2067 C CA . VAL A 1 258 ? 3.615 -61 -22.953 1 91.31 258 VAL A CA 1
ATOM 2068 C C . VAL A 1 258 ? 2.959 -60.188 -21.828 1 91.31 258 VAL A C 1
ATOM 2070 O O . VAL A 1 258 ? 2.271 -59.219 -22.109 1 91.31 258 VAL A O 1
ATOM 2073 N N . MET A 1 259 ? 3.205 -60.562 -20.531 1 90.38 259 MET A N 1
ATOM 2074 C CA . MET A 1 259 ? 2.699 -59.812 -19.375 1 90.38 259 MET A CA 1
ATOM 2075 C C . MET A 1 259 ? 3.582 -58.625 -19.062 1 90.38 259 MET A C 1
ATOM 2077 O O . MET A 1 259 ? 4.793 -58.656 -19.281 1 90.38 259 MET A O 1
ATOM 2081 N N . GLY A 1 260 ? 2.969 -57.562 -18.531 1 88.06 260 GLY A N 1
ATOM 2082 C CA . GLY A 1 260 ? 3.723 -56.375 -18.172 1 88.06 260 GLY A CA 1
ATOM 2083 C C . GLY A 1 260 ? 4.285 -55.656 -19.359 1 88.06 260 GLY A C 1
ATOM 2084 O O . GLY A 1 260 ? 5.406 -55.125 -19.328 1 88.06 260 GLY A O 1
ATOM 2085 N N . HIS A 1 261 ? 3.561 -55.719 -20.406 1 87.56 261 HIS A N 1
ATOM 2086 C CA . HIS A 1 261 ? 3.982 -55.156 -21.672 1 87.56 261 HIS A CA 1
ATOM 2087 C C . HIS A 1 261 ? 2.85 -54.375 -22.344 1 87.56 261 HIS A C 1
ATOM 2089 O O . HIS A 1 261 ? 1.676 -54.719 -22.156 1 87.56 261 HIS A O 1
ATOM 2095 N N . ALA A 1 262 ? 3.24 -53.312 -23 1 92.19 262 ALA A N 1
ATOM 2096 C CA . ALA A 1 262 ? 2.258 -52.469 -23.688 1 92.19 262 ALA A CA 1
ATOM 2097 C C . ALA A 1 262 ? 2.141 -52.844 -25.156 1 92.19 262 ALA A C 1
ATOM 2099 O O . ALA A 1 262 ? 3.148 -53.125 -25.812 1 92.19 262 ALA A O 1
ATOM 2100 N N . TYR A 1 263 ? 0.888 -52.969 -25.625 1 94.62 263 TYR A N 1
ATOM 2101 C CA . TYR A 1 263 ? 0.598 -53.25 -27.031 1 94.62 263 TYR A CA 1
ATOM 2102 C C . TYR A 1 263 ? -0.126 -52.062 -27.672 1 94.62 263 TYR A C 1
ATOM 2104 O O . TYR A 1 263 ? -0.73 -51.25 -26.984 1 94.62 263 TYR A O 1
ATOM 2112 N N . SER A 1 264 ? -0.019 -52.031 -28.953 1 94.69 264 SER A N 1
ATOM 2113 C CA . SER A 1 264 ? -0.796 -51.062 -29.719 1 94.69 264 SER A CA 1
ATOM 2114 C C . SER A 1 264 ? -1.987 -51.719 -30.406 1 94.69 264 SER A C 1
ATOM 2116 O O . SER A 1 264 ? -1.903 -52.906 -30.812 1 94.69 264 SER A O 1
ATOM 2118 N N . ILE A 1 265 ? -3.049 -51.031 -30.406 1 95.19 265 ILE A N 1
ATOM 2119 C CA . ILE A 1 265 ? -4.164 -51.438 -31.25 1 95.19 265 ILE A CA 1
ATOM 2120 C C . ILE A 1 265 ? -4.16 -50.656 -32.562 1 95.19 265 ILE A C 1
ATOM 2122 O O . ILE A 1 265 ? -4.316 -49.438 -32.562 1 95.19 265 ILE A O 1
ATOM 2126 N N . THR A 1 266 ? -4.074 -51.344 -33.656 1 93.06 266 THR A N 1
ATOM 2127 C CA . THR A 1 266 ? -3.836 -50.656 -34.906 1 93.06 266 THR A CA 1
ATOM 2128 C C . THR A 1 266 ? -5.078 -50.719 -35.781 1 93.06 266 THR A C 1
ATOM 2130 O O . THR A 1 266 ? -5.168 -50 -36.781 1 93.06 266 THR A O 1
ATOM 2133 N N . SER A 1 267 ? -6.023 -51.594 -35.438 1 92.44 267 SER A N 1
ATOM 2134 C CA . SER A 1 267 ? -7.27 -51.625 -36.219 1 92.44 267 SER A CA 1
ATOM 2135 C C . SER A 1 267 ? -8.383 -52.281 -35.406 1 92.44 267 SER A C 1
ATOM 2137 O O . SER A 1 267 ? -8.117 -53.156 -34.562 1 92.44 267 SER A O 1
ATOM 2139 N N . VAL A 1 268 ? -9.586 -51.844 -35.594 1 93.5 268 VAL A N 1
ATOM 2140 C CA . VAL A 1 268 ? -10.82 -52.438 -35.094 1 93.5 268 VAL A CA 1
ATOM 2141 C C . VAL A 1 268 ? -11.875 -52.5 -36.188 1 93.5 268 VAL A C 1
ATOM 2143 O O . VAL A 1 268 ? -12.203 -51.469 -36.781 1 93.5 268 VAL A O 1
ATOM 2146 N N . LEU A 1 269 ? -12.398 -53.656 -36.469 1 92 269 LEU A N 1
ATOM 2147 C CA . LEU A 1 269 ? -13.398 -53.719 -37.531 1 92 269 LEU A CA 1
ATOM 2148 C C . LEU A 1 269 ? -14.32 -54.906 -37.344 1 92 269 LEU A C 1
ATOM 2150 O O . LEU A 1 269 ? -14.055 -55.781 -36.5 1 92 269 LEU A O 1
ATOM 2154 N N . LEU A 1 270 ? -15.438 -54.844 -38.062 1 91.81 270 LEU A N 1
ATOM 2155 C CA . LEU A 1 270 ? -16.344 -55.969 -38.188 1 91.81 270 LEU A CA 1
ATOM 2156 C C . LEU A 1 270 ? -16.062 -56.781 -39.438 1 91.81 270 LEU A C 1
ATOM 2158 O O . LEU A 1 270 ? -16.281 -56.281 -40.562 1 91.81 270 LEU A O 1
ATOM 2162 N N . MET A 1 271 ? -15.57 -58 -39.25 1 90.88 271 MET A N 1
ATOM 2163 C CA . MET A 1 271 ? -15.219 -58.812 -40.406 1 90.88 271 MET A CA 1
ATOM 2164 C C . MET A 1 271 ? -16.406 -59.656 -40.844 1 90.88 271 MET A C 1
ATOM 2166 O O . MET A 1 271 ? -17.078 -60.281 -40.031 1 90.88 271 MET A O 1
ATOM 2170 N N . ASP A 1 272 ? -16.609 -59.688 -42.156 1 87.69 272 ASP A N 1
ATOM 2171 C CA . ASP A 1 272 ? -17.672 -60.531 -42.719 1 87.69 272 ASP A CA 1
ATOM 2172 C C . ASP A 1 272 ? -17.25 -61.969 -42.812 1 87.69 272 ASP A C 1
ATOM 2174 O O . ASP A 1 272 ? -16.125 -62.281 -43.219 1 87.69 272 ASP A O 1
ATOM 2178 N N . ILE A 1 273 ? -18.078 -62.844 -42.312 1 82.75 273 ILE A N 1
ATOM 2179 C CA . ILE A 1 273 ? -17.797 -64.312 -42.438 1 82.75 273 ILE A CA 1
ATOM 2180 C C . ILE A 1 273 ? -18.984 -65 -43.094 1 82.75 273 ILE A C 1
ATOM 2182 O O . ILE A 1 273 ? -20.141 -64.688 -42.781 1 82.75 273 ILE A O 1
ATOM 2186 N N . GLU A 1 274 ? -18.734 -65.688 -44.219 1 77.19 274 GLU A N 1
ATOM 2187 C CA . GLU A 1 274 ? -19.766 -66.5 -44.875 1 77.19 274 GLU A CA 1
ATOM 2188 C C . GLU A 1 274 ? -19.391 -67.938 -44.906 1 77.19 274 GLU A C 1
ATOM 2190 O O . GLU A 1 274 ? -18.391 -68.375 -45.531 1 77.19 274 GLU A O 1
ATOM 2195 N N . THR A 1 275 ? -19.922 -68.75 -44.031 1 72 275 THR A N 1
ATOM 2196 C CA . THR A 1 275 ? -19.797 -70.188 -44.125 1 72 275 THR A CA 1
ATOM 2197 C C . THR A 1 275 ? -21.094 -70.812 -44.656 1 72 275 THR A C 1
ATOM 2199 O O . THR A 1 275 ? -22.125 -70.125 -44.719 1 72 275 THR A O 1
ATOM 2202 N N . PRO A 1 276 ? -20.984 -72 -45.312 1 68.44 276 PRO A N 1
ATOM 2203 C CA . PRO A 1 276 ? -22.219 -72.625 -45.781 1 68.44 276 PRO A CA 1
ATOM 2204 C C . PRO A 1 276 ? -23.328 -72.625 -44.719 1 68.44 276 PRO A C 1
ATOM 2206 O O . PRO A 1 276 ? -24.516 -72.562 -45.062 1 68.44 276 PRO A O 1
ATOM 2209 N N . SER A 1 277 ? -23.016 -72.562 -43.5 1 70.06 277 SER A N 1
ATOM 2210 C CA . SER A 1 277 ? -24.016 -72.688 -42.438 1 70.06 277 SER A CA 1
ATOM 2211 C C . SER A 1 277 ? -24.219 -71.375 -41.719 1 70.06 277 SER A C 1
ATOM 2213 O O . SER A 1 277 ? -25.172 -71.188 -40.969 1 70.06 277 SER A O 1
ATOM 2215 N N . MET A 1 278 ? -23.312 -70.438 -41.844 1 67.62 278 MET A N 1
ATOM 2216 C CA . MET A 1 278 ? -23.484 -69.25 -41.062 1 67.62 278 MET A CA 1
ATOM 2217 C C . MET A 1 278 ? -22.984 -68 -41.812 1 67.62 278 MET A C 1
ATOM 2219 O O . MET A 1 278 ? -21.922 -68.062 -42.438 1 67.62 278 MET A O 1
ATOM 2223 N N . SER A 1 279 ? -23.891 -67 -42.094 1 78.5 279 SER A N 1
ATOM 2224 C CA . SER A 1 279 ? -23.5 -65.625 -42.562 1 78.5 279 SER A CA 1
ATOM 2225 C C . SER A 1 279 ? -23.594 -64.625 -41.469 1 78.5 279 SER A C 1
ATOM 2227 O O . SER A 1 279 ? -24.562 -64.625 -40.688 1 78.5 279 SER A O 1
ATOM 2229 N N . GLY A 1 280 ? -22.438 -64 -41.062 1 85 280 GLY A N 1
ATOM 2230 C CA . GLY A 1 280 ? -22.484 -62.969 -40.031 1 85 280 GLY A CA 1
ATOM 2231 C C . GLY A 1 280 ? -21.219 -62.125 -40 1 85 280 GLY A C 1
ATOM 2232 O O . GLY A 1 280 ? -20.5 -62.031 -41 1 85 280 GLY A O 1
ATOM 2233 N N . LYS A 1 281 ? -21.172 -61.25 -38.969 1 90.56 281 LYS A N 1
ATOM 2234 C CA . LYS A 1 281 ? -20 -60.375 -38.75 1 90.56 281 LYS A CA 1
ATOM 2235 C C . LYS A 1 281 ? -19.281 -60.719 -37.469 1 90.56 281 LYS A C 1
ATOM 2237 O O . LYS A 1 281 ? -19.922 -61.062 -36.469 1 90.56 281 LYS A O 1
ATOM 2242 N N . ILE A 1 282 ? -17.984 -60.844 -37.5 1 90.75 282 ILE A N 1
ATOM 2243 C CA . ILE A 1 282 ? -17.156 -61.125 -36.344 1 90.75 282 ILE A CA 1
ATOM 2244 C C . ILE A 1 282 ? -16.359 -59.906 -35.938 1 90.75 282 ILE A C 1
ATOM 2246 O O . ILE A 1 282 ? -15.641 -59.312 -36.75 1 90.75 282 ILE A O 1
ATOM 2250 N N . PRO A 1 283 ? -16.531 -59.375 -34.719 1 95 283 PRO A N 1
ATOM 2251 C CA . PRO A 1 283 ? -15.719 -58.25 -34.25 1 95 283 PRO A CA 1
ATOM 2252 C C . PRO A 1 283 ? -14.242 -58.625 -34.125 1 95 283 PRO A C 1
ATOM 2254 O O . PRO A 1 283 ? -13.906 -59.594 -33.438 1 95 283 PRO A O 1
ATOM 2257 N N . MET A 1 284 ? -13.375 -57.875 -34.812 1 95.56 284 MET A N 1
ATOM 2258 C CA . MET A 1 284 ? -11.945 -58.188 -34.844 1 95.56 284 MET A CA 1
ATOM 2259 C C . MET A 1 284 ? -11.125 -57 -34.344 1 95.56 284 MET A C 1
ATOM 2261 O O . MET A 1 284 ? -11.5 -55.844 -34.562 1 95.56 284 MET A O 1
ATOM 2265 N N . VAL A 1 285 ? -10.031 -57.312 -33.688 1 96.19 285 VAL A N 1
ATOM 2266 C CA . VAL A 1 285 ? -9.078 -56.312 -33.219 1 96.19 285 VAL A CA 1
ATOM 2267 C C . VAL A 1 285 ? -7.668 -56.688 -33.688 1 96.19 285 VAL A C 1
ATOM 2269 O O . VAL A 1 285 ? -7.238 -57.812 -33.562 1 96.19 285 VAL A O 1
ATOM 2272 N N . ARG A 1 286 ? -7 -55.781 -34.281 1 95.44 286 ARG A N 1
ATOM 2273 C CA . ARG A 1 286 ? -5.609 -55.969 -34.656 1 95.44 286 ARG A CA 1
ATOM 2274 C C . ARG A 1 286 ? -4.664 -55.344 -33.656 1 95.44 286 ARG A C 1
ATOM 2276 O O . ARG A 1 286 ? -4.781 -54.156 -33.344 1 95.44 286 ARG A O 1
ATOM 2283 N N . VAL A 1 287 ? -3.73 -56.125 -33.125 1 95.62 287 VAL A N 1
ATOM 2284 C CA . VAL A 1 287 ? -2.84 -55.719 -32.031 1 95.62 287 VAL A CA 1
ATOM 2285 C C . VAL A 1 287 ? -1.386 -55.875 -32.469 1 95.62 287 VAL A C 1
ATOM 2287 O O . VAL A 1 287 ? -1.062 -56.75 -33.281 1 95.62 287 VAL A O 1
ATOM 2290 N N . ARG A 1 288 ? -0.563 -54.969 -31.969 1 93.69 288 ARG A N 1
ATOM 2291 C CA . ARG A 1 288 ? 0.851 -55.062 -32.312 1 93.69 288 ARG A CA 1
ATOM 2292 C C . ARG A 1 288 ? 1.727 -55.031 -31.078 1 93.69 288 ARG A C 1
ATOM 2294 O O . ARG A 1 288 ? 1.533 -54.188 -30.188 1 93.69 288 ARG A O 1
ATOM 2301 N N . ASN A 1 289 ? 2.635 -55.938 -31.016 1 89.31 289 ASN A N 1
ATOM 2302 C CA . ASN A 1 289 ? 3.689 -55.969 -30 1 89.31 289 ASN A CA 1
ATOM 2303 C C . ASN A 1 289 ? 4.883 -55.125 -30.391 1 89.31 289 ASN A C 1
ATOM 2305 O O . ASN A 1 289 ? 5.523 -55.375 -31.422 1 89.31 289 ASN A O 1
ATOM 2309 N N . PRO A 1 290 ? 5.227 -54.188 -29.562 1 84.56 290 PRO A N 1
ATOM 2310 C CA . PRO A 1 290 ? 6.297 -53.25 -29.891 1 84.56 290 PRO A CA 1
ATOM 2311 C C . PRO A 1 290 ? 7.648 -53.938 -30.062 1 84.56 290 PRO A C 1
ATOM 2313 O O . PRO A 1 290 ? 8.586 -53.312 -30.609 1 84.56 290 PRO A O 1
ATOM 2316 N N . TRP A 1 291 ? 7.793 -55.156 -29.656 1 80.5 291 TRP A N 1
ATOM 2317 C CA . TRP A 1 291 ? 9.039 -55.875 -29.906 1 80.5 291 TRP A CA 1
ATOM 2318 C C . TRP A 1 291 ? 9.227 -56.156 -31.406 1 80.5 291 TRP A C 1
ATOM 2320 O O . TRP A 1 291 ? 10.352 -56.344 -31.859 1 80.5 291 TRP A O 1
ATOM 2330 N N . GLY A 1 292 ? 8.109 -56.219 -32.094 1 77.69 292 GLY A N 1
ATOM 2331 C CA . GLY A 1 292 ? 8.141 -56.344 -33.531 1 77.69 292 GLY A CA 1
ATOM 2332 C C . GLY A 1 292 ? 8.711 -57.688 -34 1 77.69 292 GLY A C 1
ATOM 2333 O O . GLY A 1 292 ? 9.328 -57.781 -35.062 1 77.69 292 GLY A O 1
ATOM 2334 N N . ASN A 1 293 ? 8.57 -58.656 -33.156 1 79.69 293 ASN A N 1
ATOM 2335 C CA . ASN A 1 293 ? 9.148 -59.969 -33.469 1 79.69 293 ASN A CA 1
ATOM 2336 C C . ASN A 1 293 ? 8.094 -61.062 -33.438 1 79.69 293 ASN A C 1
ATOM 2338 O O . ASN A 1 293 ? 6.918 -60.812 -33.719 1 79.69 293 ASN A O 1
ATOM 2342 N N . GLU A 1 294 ? 8.547 -62.25 -33.156 1 78.88 294 GLU A N 1
ATOM 2343 C CA . GLU A 1 294 ? 7.684 -63.406 -33.312 1 78.88 294 GLU A CA 1
ATOM 2344 C C . GLU A 1 294 ? 6.812 -63.625 -32.062 1 78.88 294 GLU A C 1
ATOM 2346 O O . GLU A 1 294 ? 5.988 -64.562 -32.031 1 78.88 294 GLU A O 1
ATOM 2351 N N . ALA A 1 295 ? 6.992 -62.844 -31.125 1 83.25 295 ALA A N 1
ATOM 2352 C CA . ALA A 1 295 ? 6.125 -62.969 -29.953 1 83.25 295 ALA A CA 1
ATOM 2353 C C . ALA A 1 295 ? 4.719 -62.469 -30.25 1 83.25 295 ALA A C 1
ATOM 2355 O O . ALA A 1 295 ? 4.398 -61.312 -29.969 1 83.25 295 ALA A O 1
ATOM 2356 N N . GLU A 1 296 ? 3.945 -63.312 -30.797 1 89.62 296 GLU A N 1
ATOM 2357 C CA . GLU A 1 296 ? 2.605 -62.969 -31.266 1 89.62 296 GLU A CA 1
ATOM 2358 C C . GLU A 1 296 ? 1.566 -63.938 -30.703 1 89.62 296 GLU A C 1
ATOM 2360 O O . GLU A 1 296 ? 1.916 -65 -30.172 1 89.62 296 GLU A O 1
ATOM 2365 N N . TRP A 1 297 ? 0.355 -63.562 -30.797 1 93.5 297 TRP A N 1
ATOM 2366 C CA . TRP A 1 297 ? -0.827 -64.312 -30.391 1 93.5 297 TRP A CA 1
ATOM 2367 C C . TRP A 1 297 ? -0.89 -65.688 -31.125 1 93.5 297 TRP A C 1
ATOM 2369 O O . TRP A 1 297 ? -0.672 -65.75 -32.344 1 93.5 297 TRP A O 1
ATOM 2379 N N . LYS A 1 298 ? -1.194 -66.75 -30.406 1 92.12 298 LYS A N 1
ATOM 2380 C CA . LYS A 1 298 ? -1.21 -68.125 -31 1 92.12 298 LYS A CA 1
ATOM 2381 C C . LYS A 1 298 ? -2.613 -68.688 -30.969 1 92.12 298 LYS A C 1
ATOM 2383 O O . LYS A 1 298 ? -2.795 -69.875 -31.25 1 92.12 298 LYS A O 1
ATOM 2388 N N . GLY A 1 299 ? -3.59 -67.938 -30.609 1 92.38 299 GLY A N 1
ATOM 2389 C CA . GLY A 1 299 ? -4.961 -68.438 -30.547 1 92.38 299 GLY A CA 1
ATOM 2390 C C . GLY A 1 299 ? -5.711 -68.25 -31.844 1 92.38 299 GLY A C 1
ATOM 2391 O O . GLY A 1 299 ? -5.105 -68.25 -32.938 1 92.38 299 GLY A O 1
ATOM 2392 N N . ARG A 1 300 ? -7.016 -68.125 -31.766 1 91.88 300 ARG A N 1
ATOM 2393 C CA . ARG A 1 300 ? -7.859 -68 -32.938 1 91.88 300 ARG A CA 1
ATOM 2394 C C . ARG A 1 300 ? -7.527 -66.75 -33.719 1 91.88 300 ARG A C 1
ATOM 2396 O O . ARG A 1 300 ? -7.285 -65.688 -33.125 1 91.88 300 ARG A O 1
ATOM 2403 N N . TRP A 1 301 ? -7.484 -66.938 -35.094 1 92.12 301 TRP A N 1
ATOM 2404 C CA . TRP A 1 301 ? -7.273 -65.875 -36.062 1 92.12 301 TRP A CA 1
ATOM 2405 C C . TRP A 1 301 ? -5.836 -65.312 -36 1 92.12 301 TRP A C 1
ATOM 2407 O O . TRP A 1 301 ? -5.543 -64.25 -36.469 1 92.12 301 TRP A O 1
ATOM 2417 N N . SER A 1 302 ? -4.98 -66.125 -35.281 1 92.19 302 SER A N 1
ATOM 2418 C CA . SER A 1 302 ? -3.557 -65.812 -35.312 1 92.19 302 SER A CA 1
ATOM 2419 C C . SER A 1 302 ? -2.973 -66.062 -36.688 1 92.19 302 SER A C 1
ATOM 2421 O O . SER A 1 302 ? -3.666 -66.5 -37.594 1 92.19 302 SER A O 1
ATOM 2423 N N . ASP A 1 303 ? -1.709 -65.625 -36.75 1 86.25 303 ASP A N 1
ATOM 2424 C CA . ASP A 1 303 ? -1.058 -65.812 -38.031 1 86.25 303 ASP A CA 1
ATOM 2425 C C . ASP A 1 303 ? -1.141 -67.25 -38.469 1 86.25 303 ASP A C 1
ATOM 2427 O O . ASP A 1 303 ? -0.837 -68.188 -37.688 1 86.25 303 ASP A O 1
ATOM 2431 N N . GLN A 1 304 ? -1.627 -67.5 -39.594 1 80.5 304 GLN A N 1
ATOM 2432 C CA . GLN A 1 304 ? -1.669 -68.812 -40.281 1 80.5 304 GLN A CA 1
ATOM 2433 C C . GLN A 1 304 ? -2.686 -69.75 -39.625 1 80.5 304 GLN A C 1
ATOM 2435 O O . GLN A 1 304 ? -2.604 -70.938 -39.812 1 80.5 304 GLN A O 1
ATOM 2440 N N . SER A 1 305 ? -3.543 -69.25 -38.844 1 88.81 305 SER A N 1
ATOM 2441 C CA . SER A 1 305 ? -4.613 -70.062 -38.281 1 88.81 305 SER A CA 1
ATOM 2442 C C . SER A 1 305 ? -5.562 -70.562 -39.344 1 88.81 305 SER A C 1
ATOM 2444 O O . SER A 1 305 ? -5.707 -69.938 -40.406 1 88.81 305 SER A O 1
ATOM 2446 N N . ARG A 1 306 ? -6.254 -71.562 -39.062 1 86.81 306 ARG A N 1
ATOM 2447 C CA . ARG A 1 306 ? -7.133 -72.25 -40.031 1 86.81 306 ARG A CA 1
ATOM 2448 C C . ARG A 1 306 ? -8.383 -71.438 -40.312 1 86.81 306 ARG A C 1
ATOM 2450 O O . ARG A 1 306 ? -8.969 -71.5 -41.375 1 86.81 306 ARG A O 1
ATOM 2457 N N . GLU A 1 307 ? -8.68 -70.625 -39.375 1 88.19 307 GLU A N 1
ATOM 2458 C CA . GLU A 1 307 ? -9.891 -69.812 -39.5 1 88.19 307 GLU A CA 1
ATOM 2459 C C . GLU A 1 307 ? -9.82 -68.875 -40.719 1 88.19 307 GLU A C 1
ATOM 2461 O O . GLU A 1 307 ? -10.844 -68.562 -41.312 1 88.19 307 GLU A O 1
ATOM 2466 N N . TRP A 1 308 ? -8.656 -68.562 -41.156 1 90.31 308 TRP A N 1
ATOM 2467 C CA . TRP A 1 308 ? -8.484 -67.625 -42.25 1 90.31 308 TRP A CA 1
ATOM 2468 C C . TRP A 1 308 ? -8.93 -68.25 -43.562 1 90.31 308 TRP A C 1
ATOM 2470 O O . TRP A 1 308 ? -9.195 -67.5 -44.531 1 90.31 308 TRP A O 1
ATOM 2480 N N . SER A 1 309 ? -9.031 -69.562 -43.594 1 85.44 309 SER A N 1
ATOM 2481 C CA . SER A 1 309 ? -9.484 -70.25 -44.812 1 85.44 309 SER A CA 1
ATOM 2482 C C . SER A 1 309 ? -10.953 -69.938 -45.094 1 85.44 309 SER A C 1
ATOM 2484 O O . SER A 1 309 ? -11.422 -70.125 -46.219 1 85.44 309 SER A O 1
ATOM 2486 N N . LEU A 1 310 ? -11.586 -69.438 -44.094 1 84.75 310 LEU A N 1
ATOM 2487 C CA . LEU A 1 310 ? -13.016 -69.188 -44.25 1 84.75 310 LEU A CA 1
ATOM 2488 C C . LEU A 1 310 ? -13.242 -67.75 -44.812 1 84.75 310 LEU A C 1
ATOM 2490 O O . LEU A 1 310 ? -14.383 -67.375 -45.094 1 84.75 310 LEU A O 1
ATOM 2494 N N . ILE A 1 311 ? -12.234 -67 -45.031 1 88.06 311 ILE A N 1
ATOM 2495 C CA . ILE A 1 311 ? -12.336 -65.625 -45.438 1 88.06 311 ILE A CA 1
ATOM 2496 C C . ILE A 1 311 ? -11.805 -65.438 -46.875 1 88.06 311 ILE A C 1
ATOM 2498 O O . ILE A 1 311 ? -10.711 -65.938 -47.188 1 88.06 311 ILE A O 1
ATOM 2502 N N . PRO A 1 312 ? -12.609 -64.75 -47.688 1 86.31 312 PRO A N 1
ATOM 2503 C CA . PRO A 1 312 ? -12.148 -64.5 -49.062 1 86.31 312 PRO A CA 1
ATOM 2504 C C . PRO A 1 312 ? -10.852 -63.688 -49.125 1 86.31 312 PRO A C 1
ATOM 2506 O O . PRO A 1 312 ? -10.609 -62.844 -48.281 1 86.31 312 PRO A O 1
ATOM 2509 N N . ASP A 1 313 ? -10.07 -63.938 -50.062 1 86.69 313 ASP A N 1
ATOM 2510 C CA . ASP A 1 313 ? -8.766 -63.281 -50.219 1 86.69 313 ASP A CA 1
ATOM 2511 C C . ASP A 1 313 ? -8.898 -61.781 -50.344 1 86.69 313 ASP A C 1
ATOM 2513 O O . ASP A 1 313 ? -8.047 -61.031 -49.875 1 86.69 313 ASP A O 1
ATOM 2517 N N . SER A 1 314 ? -9.938 -61.406 -50.969 1 87.31 314 SER A N 1
ATOM 2518 C CA . SER A 1 314 ? -10.156 -59.969 -51.125 1 87.31 314 SER A CA 1
ATOM 2519 C C . SER A 1 314 ? -10.312 -59.281 -49.75 1 87.31 314 SER A C 1
ATOM 2521 O O . SER A 1 314 ? -9.797 -58.188 -49.531 1 87.31 314 SER A O 1
ATOM 2523 N N . GLN A 1 315 ? -10.945 -59.906 -48.906 1 85.94 315 GLN A N 1
ATOM 2524 C CA . GLN A 1 315 ? -11.141 -59.344 -47.562 1 85.94 315 GLN A CA 1
ATOM 2525 C C . GLN A 1 315 ? -9.852 -59.406 -46.75 1 85.94 315 GLN A C 1
ATOM 2527 O O . GLN A 1 315 ? -9.555 -58.469 -45.969 1 85.94 315 GLN A O 1
ATOM 2532 N N . LYS A 1 316 ? -9.156 -60.469 -46.875 1 87.44 316 LYS A N 1
ATOM 2533 C CA . LYS A 1 316 ? -7.863 -60.562 -46.219 1 87.44 316 LYS A CA 1
ATOM 2534 C C . LYS A 1 316 ? -6.949 -59.406 -46.594 1 87.44 316 LYS A C 1
ATOM 2536 O O . LYS A 1 316 ? -6.281 -58.812 -45.75 1 87.44 316 LYS A O 1
ATOM 2541 N N . GLU A 1 317 ? -7 -59.156 -47.875 1 86.12 317 GLU A N 1
ATOM 2542 C CA . GLU A 1 317 ? -6.176 -58.062 -48.375 1 86.12 317 GLU A CA 1
ATOM 2543 C C . GLU A 1 317 ? -6.648 -56.719 -47.844 1 86.12 317 GLU A C 1
ATOM 2545 O O . GLU A 1 317 ? -5.832 -55.875 -47.5 1 86.12 317 GLU A O 1
ATOM 2550 N N . SER A 1 318 ? -7.879 -56.562 -47.781 1 85.31 318 SER A N 1
ATOM 2551 C CA . SER A 1 318 ? -8.438 -55.281 -47.344 1 85.31 318 SER A CA 1
ATOM 2552 C C . SER A 1 318 ? -8.148 -55.062 -45.844 1 85.31 318 SER A C 1
ATOM 2554 O O . SER A 1 318 ? -8.039 -53.938 -45.406 1 85.31 318 SER A O 1
ATOM 2556 N N . MET A 1 319 ? -8.039 -56.094 -45.188 1 86.25 319 MET A N 1
ATOM 2557 C CA . MET A 1 319 ? -7.789 -56.031 -43.75 1 86.25 319 MET A CA 1
ATOM 2558 C C . MET A 1 319 ? -6.301 -55.875 -43.438 1 86.25 319 MET A C 1
ATOM 2560 O O . MET A 1 319 ? -5.91 -55.625 -42.312 1 86.25 319 MET A O 1
ATOM 2564 N N . GLY A 1 320 ? -5.508 -55.969 -44.469 1 81.19 320 GLY A N 1
ATOM 2565 C CA . GLY A 1 320 ? -4.07 -55.844 -44.281 1 81.19 320 GLY A CA 1
ATOM 2566 C C . GLY A 1 320 ? -3.434 -57.031 -43.594 1 81.19 320 GLY A C 1
ATOM 2567 O O . GLY A 1 320 ? -2.482 -56.875 -42.844 1 81.19 320 GLY A O 1
ATOM 2568 N N . LEU A 1 321 ? -3.98 -58.156 -43.781 1 83.06 321 LEU A N 1
ATOM 2569 C CA . LEU A 1 321 ? -3.492 -59.375 -43.156 1 83.06 321 LEU A CA 1
ATOM 2570 C C . LEU A 1 321 ? -2.148 -59.781 -43.75 1 83.06 321 LEU A C 1
ATOM 2572 O O . LEU A 1 321 ? -1.999 -59.875 -44.969 1 83.06 321 LEU A O 1
ATOM 2576 N N . THR A 1 322 ? -1.175 -59.844 -42.938 1 79.5 322 THR A N 1
ATOM 2577 C CA . THR A 1 322 ? 0.136 -60.375 -43.281 1 79.5 322 THR A CA 1
ATOM 2578 C C . THR A 1 322 ? 0.615 -61.375 -42.25 1 79.5 322 THR A C 1
ATOM 2580 O O . THR A 1 322 ? 0.195 -61.312 -41.094 1 79.5 322 THR A O 1
ATOM 2583 N N . PHE A 1 323 ? 1.324 -62.312 -42.656 1 77.38 323 PHE A N 1
ATOM 2584 C CA . PHE A 1 323 ? 1.766 -63.344 -41.719 1 77.38 323 PHE A CA 1
ATOM 2585 C C . PHE A 1 323 ? 3.242 -63.188 -41.375 1 77.38 323 PHE A C 1
ATOM 2587 O O . PHE A 1 323 ? 3.883 -64.125 -40.906 1 77.38 323 PHE A O 1
ATOM 2594 N N . ASP A 1 324 ? 3.775 -62.031 -41.594 1 79.62 324 ASP A N 1
ATOM 2595 C CA . ASP A 1 324 ? 5.168 -61.75 -41.281 1 79.62 324 ASP A CA 1
ATOM 2596 C C . ASP A 1 324 ? 5.375 -61.719 -39.75 1 79.62 324 ASP A C 1
ATOM 2598 O O . ASP A 1 324 ? 4.434 -61.438 -39 1 79.62 324 ASP A O 1
ATOM 2602 N N . ASP A 1 325 ? 6.57 -62.031 -39.312 1 81.38 325 ASP A N 1
ATOM 2603 C CA . ASP A 1 325 ? 6.918 -61.906 -37.906 1 81.38 325 ASP A CA 1
ATOM 2604 C C . ASP A 1 325 ? 7.211 -60.469 -37.5 1 81.38 325 ASP A C 1
ATOM 2606 O O . ASP A 1 325 ? 8.336 -60.125 -37.125 1 81.38 325 ASP A O 1
ATOM 2610 N N . ASP A 1 326 ? 6.172 -59.688 -37.562 1 80.19 326 ASP A N 1
ATOM 2611 C CA . ASP A 1 326 ? 6.332 -58.25 -37.344 1 80.19 326 ASP A CA 1
ATOM 2612 C C . ASP A 1 326 ? 5.66 -57.812 -36.031 1 80.19 326 ASP A C 1
ATOM 2614 O O . ASP A 1 326 ? 5.531 -56.625 -35.75 1 80.19 326 ASP A O 1
ATOM 2618 N N . GLY A 1 327 ? 5.215 -58.75 -35.312 1 87.06 327 GLY A N 1
ATOM 2619 C CA . GLY A 1 327 ? 4.617 -58.5 -34.031 1 87.06 327 GLY A CA 1
ATOM 2620 C C . GLY A 1 327 ? 3.15 -58.125 -34.094 1 87.06 327 GLY A C 1
ATOM 2621 O O . GLY A 1 327 ? 2.5 -57.906 -33.094 1 87.06 327 GLY A O 1
ATOM 2622 N N . GLU A 1 328 ? 2.58 -58 -35.25 1 91 328 GLU A N 1
ATOM 2623 C CA . GLU A 1 328 ? 1.177 -57.656 -35.438 1 91 328 GLU A CA 1
ATOM 2624 C C . GLU A 1 328 ? 0.312 -58.875 -35.688 1 91 328 GLU A C 1
ATOM 2626 O O . GLU A 1 328 ? 0.714 -59.781 -36.406 1 91 328 GLU A O 1
ATOM 2631 N N . PHE A 1 329 ? -0.798 -58.969 -35.094 1 93.69 329 PHE A N 1
ATOM 2632 C CA . PHE A 1 329 ? -1.687 -60.125 -35.25 1 93.69 329 PHE A CA 1
ATOM 2633 C C . PHE A 1 329 ? -3.141 -59.719 -35.062 1 93.69 329 PHE A C 1
ATOM 2635 O O . PHE A 1 329 ? -3.42 -58.656 -34.469 1 93.69 329 PHE A O 1
ATOM 2642 N N . TRP A 1 330 ? -4.027 -60.438 -35.562 1 94.44 330 TRP A N 1
ATOM 2643 C CA . TRP A 1 330 ? -5.461 -60.25 -35.375 1 94.44 330 TRP A CA 1
ATOM 2644 C C . TRP A 1 330 ? -5.984 -61.156 -34.281 1 94.44 330 TRP A C 1
ATOM 2646 O O . TRP A 1 330 ? -5.445 -62.25 -34.062 1 94.44 330 TRP A O 1
ATOM 2656 N N . MET A 1 331 ? -6.926 -60.656 -33.562 1 95.06 331 MET A N 1
ATOM 2657 C CA . MET A 1 331 ? -7.695 -61.406 -32.562 1 95.06 331 MET A CA 1
ATOM 2658 C C . MET A 1 331 ? -9.188 -61.094 -32.719 1 95.06 331 MET A C 1
ATOM 2660 O O . MET A 1 331 ? -9.57 -60 -33.125 1 95.06 331 MET A O 1
ATOM 2664 N N . SER A 1 332 ? -9.953 -62.188 -32.406 1 94.94 332 SER A N 1
ATOM 2665 C CA . SER A 1 332 ? -11.359 -61.844 -32.188 1 94.94 332 SER A CA 1
ATOM 2666 C C . SER A 1 332 ? -11.539 -60.969 -30.969 1 94.94 332 SER A C 1
ATOM 2668 O O . SER A 1 332 ? -10.781 -61.094 -30 1 94.94 332 SER A O 1
ATOM 2670 N N . PHE A 1 333 ? -12.531 -60.125 -31.016 1 96.38 333 PHE A N 1
ATOM 2671 C CA . PHE A 1 333 ? -12.805 -59.281 -29.859 1 96.38 333 PHE A CA 1
ATOM 2672 C C . PHE A 1 333 ? -13.039 -60.156 -28.625 1 96.38 333 PHE A C 1
ATOM 2674 O O . PHE A 1 333 ? -12.648 -59.75 -27.516 1 96.38 333 PHE A O 1
ATOM 2681 N N . ASP A 1 334 ? -13.648 -61.219 -28.812 1 94.62 334 ASP A N 1
ATOM 2682 C CA . ASP A 1 334 ? -13.883 -62.125 -27.719 1 94.62 334 ASP A CA 1
ATOM 2683 C C . ASP A 1 334 ? -12.57 -62.594 -27.078 1 94.62 334 ASP A C 1
ATOM 2685 O O . ASP A 1 334 ? -12.422 -62.562 -25.859 1 94.62 334 ASP A O 1
ATOM 2689 N N . ASP A 1 335 ? -11.672 -63.031 -27.906 1 95.88 335 ASP A N 1
ATOM 2690 C CA . ASP A 1 335 ? -10.375 -63.469 -27.406 1 95.88 335 ASP A CA 1
ATOM 2691 C C . ASP A 1 335 ? -9.602 -62.281 -26.812 1 95.88 335 ASP A C 1
ATOM 2693 O O . ASP A 1 335 ? -8.906 -62.438 -25.797 1 95.88 335 ASP A O 1
ATOM 2697 N N . PHE A 1 336 ? -9.695 -61.219 -27.453 1 96.88 336 PHE A N 1
ATOM 2698 C CA . PHE A 1 336 ? -9.047 -60 -26.969 1 96.88 336 PHE A CA 1
ATOM 2699 C C . PHE A 1 336 ? -9.492 -59.656 -25.547 1 96.88 336 PHE A C 1
ATOM 2701 O O . PHE A 1 336 ? -8.664 -59.469 -24.656 1 96.88 336 PHE A O 1
ATOM 2708 N N . SER A 1 337 ? -10.766 -59.594 -25.297 1 95.81 337 SER A N 1
ATOM 2709 C CA . SER A 1 337 ? -11.344 -59.188 -24.016 1 95.81 337 SER A CA 1
ATOM 2710 C C . SER A 1 337 ? -11 -60.219 -22.922 1 95.81 337 SER A C 1
ATOM 2712 O O . SER A 1 337 ? -10.922 -59.844 -21.75 1 95.81 337 SER A O 1
ATOM 2714 N N . LYS A 1 338 ? -10.703 -61.406 -23.312 1 94.38 338 LYS A N 1
ATOM 2715 C CA . LYS A 1 338 ? -10.43 -62.469 -22.344 1 94.38 338 LYS A CA 1
ATOM 2716 C C . LYS A 1 338 ? -8.945 -62.5 -21.984 1 94.38 338 LYS A C 1
ATOM 2718 O O . LYS A 1 338 ? -8.578 -62.969 -20.906 1 94.38 338 LYS A O 1
ATOM 2723 N N . ASN A 1 339 ? -8.133 -62.062 -22.938 1 94.5 339 ASN A N 1
ATOM 2724 C CA . ASN A 1 339 ? -6.707 -62.312 -22.734 1 94.5 339 ASN A CA 1
ATOM 2725 C C . ASN A 1 339 ? -5.996 -61.031 -22.312 1 94.5 339 ASN A C 1
ATOM 2727 O O . ASN A 1 339 ? -4.977 -61.062 -21.609 1 94.5 339 ASN A O 1
ATOM 2731 N N . PHE A 1 340 ? -6.457 -59.906 -22.766 1 95.75 340 PHE A N 1
ATOM 2732 C CA . PHE A 1 340 ? -5.918 -58.656 -22.281 1 95.75 340 PHE A CA 1
ATOM 2733 C C . PHE A 1 340 ? -6.691 -58.156 -21.062 1 95.75 340 PHE A C 1
ATOM 2735 O O . PHE A 1 340 ? -7.812 -58.594 -20.812 1 95.75 340 PHE A O 1
ATOM 2742 N N . GLU A 1 341 ? -6.051 -57.219 -20.312 1 93.69 341 GLU A N 1
ATOM 2743 C CA . GLU A 1 341 ? -6.664 -56.781 -19.047 1 93.69 341 GLU A CA 1
ATOM 2744 C C . GLU A 1 341 ? -6.969 -55.312 -19.062 1 93.69 341 GLU A C 1
ATOM 2746 O O . GLU A 1 341 ? -7.871 -54.844 -18.359 1 93.69 341 GLU A O 1
ATOM 2751 N N . LYS A 1 342 ? -6.223 -54.562 -19.781 1 93.62 342 LYS A N 1
ATOM 2752 C CA . LYS A 1 342 ? -6.398 -53.125 -19.797 1 93.62 342 LYS A CA 1
ATOM 2753 C C . LYS A 1 342 ? -6.496 -52.594 -21.219 1 93.62 342 LYS A C 1
ATOM 2755 O O . LYS A 1 342 ? -5.789 -53.062 -22.109 1 93.62 342 LYS A O 1
ATOM 2760 N N . LEU A 1 343 ? -7.426 -51.719 -21.391 1 94.88 343 LEU A N 1
ATOM 2761 C CA . LEU A 1 343 ? -7.57 -50.969 -22.641 1 94.88 343 LEU A CA 1
ATOM 2762 C C . LEU A 1 343 ? -7.484 -49.469 -22.391 1 94.88 343 LEU A C 1
ATOM 2764 O O . LEU A 1 343 ? -8.102 -48.969 -21.453 1 94.88 343 LEU A O 1
ATOM 2768 N N . GLU A 1 344 ? -6.66 -48.844 -23.141 1 93 344 GLU A N 1
ATOM 2769 C CA . GLU A 1 344 ? -6.512 -47.375 -23.094 1 93 344 GLU A CA 1
ATOM 2770 C C . GLU A 1 344 ? -6.926 -46.75 -24.406 1 93 344 GLU A C 1
ATOM 2772 O O . GLU A 1 344 ? -6.441 -47.125 -25.469 1 93 344 GLU A O 1
ATOM 2777 N N . ILE A 1 345 ? -7.812 -45.781 -24.297 1 90.88 345 ILE A N 1
ATOM 2778 C CA . ILE A 1 345 ? -8.25 -45.062 -25.484 1 90.88 345 ILE A CA 1
ATOM 2779 C C . ILE A 1 345 ? -7.98 -43.562 -25.297 1 90.88 345 ILE A C 1
ATOM 2781 O O . ILE A 1 345 ? -8.445 -42.969 -24.328 1 90.88 345 ILE A O 1
ATOM 2785 N N . CYS A 1 346 ? -7.207 -43 -26.109 1 91.19 346 CYS A N 1
ATOM 2786 C CA . CYS A 1 346 ? -6.973 -41.562 -26.094 1 91.19 346 CYS A CA 1
ATOM 2787 C C . CYS A 1 346 ? -7.777 -40.875 -27.188 1 91.19 346 CYS A C 1
ATOM 2789 O O . CYS A 1 346 ? -7.402 -40.906 -28.359 1 91.19 346 CYS A O 1
ATOM 2791 N N . ASN A 1 347 ? -8.844 -40.281 -26.781 1 84.19 347 ASN A N 1
ATOM 2792 C CA . ASN A 1 347 ? -9.695 -39.531 -27.719 1 84.19 347 ASN A CA 1
ATOM 2793 C C . ASN A 1 347 ? -9.094 -38.188 -28.078 1 84.19 347 ASN A C 1
ATOM 2795 O O . ASN A 1 347 ? -8.523 -37.5 -27.219 1 84.19 347 ASN A O 1
ATOM 2799 N N . LEU A 1 348 ? -9.242 -37.844 -29.297 1 80.69 348 LEU A N 1
ATOM 2800 C CA . LEU A 1 348 ? -8.609 -36.625 -29.781 1 80.69 348 LEU A CA 1
ATOM 2801 C C . LEU A 1 348 ? -9.359 -35.375 -29.297 1 80.69 348 LEU A C 1
ATOM 2803 O O . LEU A 1 348 ? -10.594 -35.406 -29.234 1 80.69 348 LEU A O 1
ATOM 2807 N N . GLY A 1 349 ? -8.641 -34.469 -28.719 1 68.12 349 GLY A N 1
ATOM 2808 C CA . GLY A 1 349 ? -9.188 -33.219 -28.25 1 68.12 349 GLY A CA 1
ATOM 2809 C C . GLY A 1 349 ? -9.391 -32.188 -29.344 1 68.12 349 GLY A C 1
ATOM 2810 O O . GLY A 1 349 ? -9.062 -32.438 -30.516 1 68.12 349 GLY A O 1
ATOM 2811 N N . PRO A 1 350 ? -10.062 -31.109 -28.969 1 63.72 350 PRO A N 1
ATOM 2812 C CA . PRO A 1 350 ? -10.281 -30.031 -29.938 1 63.72 350 PRO A CA 1
ATOM 2813 C C . PRO A 1 350 ? -8.984 -29.516 -30.562 1 63.72 350 PRO A C 1
ATOM 2815 O O . PRO A 1 350 ? -8.984 -29.047 -31.703 1 63.72 350 PRO A O 1
ATOM 2818 N N . ASP A 1 351 ? -7.957 -29.625 -29.797 1 61.25 351 ASP A N 1
ATOM 2819 C CA . ASP A 1 351 ? -6.688 -29.062 -30.25 1 61.25 351 ASP A CA 1
ATOM 2820 C C . ASP A 1 351 ? -6.066 -29.938 -31.344 1 61.25 351 ASP A C 1
ATOM 2822 O O . ASP A 1 351 ? -5.09 -29.531 -31.984 1 61.25 351 ASP A O 1
ATOM 2826 N N . SER A 1 352 ? -6.516 -31.078 -31.484 1 57.78 352 SER A N 1
ATOM 2827 C CA . SER A 1 352 ? -5.895 -32.031 -32.406 1 57.78 352 SER A CA 1
ATOM 2828 C C . SER A 1 352 ? -6.59 -31.984 -33.781 1 57.78 352 SER A C 1
ATOM 2830 O O . SER A 1 352 ? -6.082 -32.531 -34.75 1 57.78 352 SER A O 1
ATOM 2832 N N . LEU A 1 353 ? -7.848 -31.344 -33.812 1 53.25 353 LEU A N 1
ATOM 2833 C CA . LEU A 1 353 ? -8.625 -31.453 -35.031 1 53.25 353 LEU A CA 1
ATOM 2834 C C . LEU A 1 353 ? -8.648 -30.125 -35.781 1 53.25 353 LEU A C 1
ATOM 2836 O O . LEU A 1 353 ? -8.805 -29.062 -35.188 1 53.25 353 LEU A O 1
ATOM 2840 N N . GLU A 1 354 ? -7.996 -30.031 -37 1 49.41 354 GLU A N 1
ATOM 2841 C CA . GLU A 1 354 ? -8.164 -28.859 -37.844 1 49.41 354 GLU A CA 1
ATOM 2842 C C . GLU A 1 354 ? -9.617 -28.719 -38.312 1 49.41 354 GLU A C 1
ATOM 2844 O O . GLU A 1 354 ? -10.344 -29.703 -38.375 1 49.41 354 GLU A O 1
ATOM 2849 N N . GLU A 1 355 ? -10.07 -27.391 -38.531 1 46.03 355 GLU A N 1
ATOM 2850 C CA . GLU A 1 355 ? -11.414 -26.938 -38.906 1 46.03 355 GLU A CA 1
ATOM 2851 C C . GLU A 1 355 ? -11.977 -27.781 -40.031 1 46.03 355 GLU A C 1
ATOM 2853 O O . GLU A 1 355 ? -13.156 -28.141 -40.031 1 46.03 355 GLU A O 1
ATOM 2858 N N . ASP A 1 356 ? -11.195 -27.875 -41.094 1 43.84 356 ASP A N 1
ATOM 2859 C CA . ASP A 1 356 ? -11.719 -28.391 -42.344 1 43.84 356 ASP A CA 1
ATOM 2860 C C . ASP A 1 356 ? -12.133 -29.859 -42.188 1 43.84 356 ASP A C 1
ATOM 2862 O O . ASP A 1 356 ? -12.812 -30.406 -43.062 1 43.84 356 ASP A O 1
ATOM 2866 N N . GLU A 1 357 ? -11.578 -30.469 -41.406 1 44.81 357 GLU A N 1
ATOM 2867 C CA . GLU A 1 357 ? -11.852 -31.906 -41.344 1 44.81 357 GLU A CA 1
ATOM 2868 C C . GLU A 1 357 ? -13.117 -32.188 -40.531 1 44.81 357 GLU A C 1
ATOM 2870 O O . GLU A 1 357 ? -13.508 -33.344 -40.344 1 44.81 357 GLU A O 1
ATOM 2875 N N . LEU A 1 358 ? -13.719 -31.156 -40.062 1 45 358 LEU A N 1
ATOM 2876 C CA . LEU A 1 358 ? -14.945 -31.203 -39.281 1 45 358 LEU A CA 1
ATOM 2877 C C . LEU A 1 358 ? -16.125 -31.625 -40.156 1 45 358 LEU A C 1
ATOM 2879 O O . LEU A 1 358 ? -17.281 -31.359 -39.812 1 45 358 LEU A O 1
ATOM 2883 N N . ASP A 1 359 ? -16 -32.156 -41.125 1 40.34 359 ASP A N 1
ATOM 2884 C CA . ASP A 1 359 ? -17.172 -32.594 -41.875 1 40.34 359 ASP A CA 1
ATOM 2885 C C . ASP A 1 359 ? -18.016 -33.562 -41.031 1 40.34 359 ASP A C 1
ATOM 2887 O O . ASP A 1 359 ? -17.781 -34.781 -41.031 1 40.34 359 ASP A O 1
ATOM 2891 N N . GLY A 1 360 ? -19.016 -33.156 -40.188 1 46.09 360 GLY A N 1
ATOM 2892 C CA . GLY A 1 360 ? -20.094 -33.906 -39.562 1 46.09 360 GLY A CA 1
ATOM 2893 C C . GLY A 1 360 ? -19.719 -34.438 -38.188 1 46.09 360 GLY A C 1
ATOM 2894 O O . GLY A 1 360 ? -20.547 -35.094 -37.531 1 46.09 360 GLY A O 1
ATOM 2895 N N . LYS A 1 361 ? -18.5 -34.531 -37.844 1 50.94 361 LYS A N 1
ATOM 2896 C CA . LYS A 1 361 ? -18.078 -35.281 -36.656 1 50.94 361 LYS A CA 1
ATOM 2897 C C . LYS A 1 361 ? -18.172 -34.406 -35.406 1 50.94 361 LYS A C 1
ATOM 2899 O O . LYS A 1 361 ? -17.891 -33.219 -35.469 1 50.94 361 LYS A O 1
ATOM 2904 N N . LYS A 1 362 ? -19.031 -34.844 -34.375 1 57.81 362 LYS A N 1
ATOM 2905 C CA . LYS A 1 362 ? -19.25 -34.281 -33.062 1 57.81 362 LYS A CA 1
ATOM 2906 C C . LYS A 1 362 ? -17.938 -34 -32.344 1 57.81 362 LYS A C 1
ATOM 2908 O O . LYS A 1 362 ? -17.062 -34.875 -32.281 1 57.81 362 LYS A O 1
ATOM 2913 N N . ARG A 1 363 ? -17.609 -32.625 -32.125 1 62.25 363 ARG A N 1
ATOM 2914 C CA . ARG A 1 363 ? -16.359 -32.188 -31.5 1 62.25 363 ARG A CA 1
ATOM 2915 C C . ARG A 1 363 ? -16.562 -31.906 -30.016 1 62.25 363 ARG A C 1
ATOM 2917 O O . ARG A 1 363 ? -17.641 -31.453 -29.594 1 62.25 363 ARG A O 1
ATOM 2924 N N . TRP A 1 364 ? -15.602 -32.406 -29.172 1 73.19 364 TRP A N 1
ATOM 2925 C CA . TRP A 1 364 ? -15.57 -32.031 -27.766 1 73.19 364 TRP A CA 1
ATOM 2926 C C . TRP A 1 364 ? -15.164 -30.562 -27.594 1 73.19 364 TRP A C 1
ATOM 2928 O O . TRP A 1 364 ? -14.273 -30.078 -28.297 1 73.19 364 TRP A O 1
ATOM 2938 N N . GLU A 1 365 ? -15.914 -29.844 -26.828 1 80.19 365 GLU A N 1
ATOM 2939 C CA . GLU A 1 365 ? -15.445 -28.562 -26.344 1 80.19 365 GLU A CA 1
ATOM 2940 C C . GLU A 1 365 ? -14.578 -28.719 -25.094 1 80.19 365 GLU A C 1
ATOM 2942 O O . GLU A 1 365 ? -14.977 -29.391 -24.141 1 80.19 365 GLU A O 1
ATOM 2947 N N . GLY A 1 366 ? -13.344 -28.219 -25.188 1 83.06 366 GLY A N 1
ATOM 2948 C CA . GLY A 1 366 ? -12.414 -28.422 -24.094 1 83.06 366 GLY A CA 1
ATOM 2949 C C . GLY A 1 366 ? -12.078 -27.156 -23.344 1 83.06 366 GLY A C 1
ATOM 2950 O O . GLY A 1 366 ? -11.953 -26.094 -23.953 1 83.06 366 GLY A O 1
ATOM 2951 N N . HIS A 1 367 ? -12.062 -27.203 -22 1 89.25 367 HIS A N 1
ATOM 2952 C CA . HIS A 1 367 ? -11.602 -26.141 -21.125 1 89.25 367 HIS A CA 1
ATOM 2953 C C . HIS A 1 367 ? -10.523 -26.641 -20.172 1 89.25 367 HIS A C 1
ATOM 2955 O O . HIS A 1 367 ? -10.625 -27.75 -19.641 1 89.25 367 HIS A O 1
ATOM 2961 N N . THR A 1 368 ? -9.484 -25.859 -20.062 1 90.56 368 THR A N 1
ATOM 2962 C CA . THR A 1 368 ? -8.414 -26.25 -19.156 1 90.56 368 THR A CA 1
ATOM 2963 C C . THR A 1 368 ? -8.195 -25.188 -18.078 1 90.56 368 THR A C 1
ATOM 2965 O O . THR A 1 368 ? -8.367 -24 -18.344 1 90.56 368 THR A O 1
ATOM 2968 N N . GLU A 1 369 ? -7.918 -25.641 -16.859 1 92.5 369 GLU A N 1
ATOM 2969 C CA . GLU A 1 369 ? -7.562 -24.781 -15.742 1 92.5 369 GLU A CA 1
ATOM 2970 C C . GLU A 1 369 ? -6.242 -25.219 -15.109 1 92.5 369 GLU A C 1
ATOM 2972 O O . GLU A 1 369 ? -6.094 -26.375 -14.703 1 92.5 369 GLU A O 1
ATOM 2977 N N . ASN A 1 370 ? -5.281 -24.266 -15.094 1 92.44 370 ASN A N 1
ATOM 2978 C CA . ASN A 1 370 ? -4.047 -24.516 -14.359 1 92.44 370 ASN A CA 1
ATOM 2979 C C . ASN A 1 370 ? -4.227 -24.281 -12.859 1 92.44 370 ASN A C 1
ATOM 2981 O O . ASN A 1 370 ? -4.898 -23.328 -12.453 1 92.44 370 ASN A O 1
ATOM 2985 N N . GLY A 1 371 ? -3.744 -25.219 -12.062 1 93 371 GLY A N 1
ATOM 2986 C CA . GLY A 1 371 ? -3.855 -25.047 -10.625 1 93 371 GLY A CA 1
ATOM 2987 C C . GLY A 1 371 ? -2.67 -25.609 -9.867 1 93 371 GLY A C 1
ATOM 2988 O O . GLY A 1 371 ? -1.784 -26.234 -10.461 1 93 371 GLY A O 1
ATOM 2989 N N . GLU A 1 372 ? -2.568 -25.312 -8.594 1 93.31 372 GLU A N 1
ATOM 2990 C CA . GLU A 1 372 ? -1.516 -25.781 -7.695 1 93.31 372 GLU A CA 1
ATOM 2991 C C . GLU A 1 372 ? -2.074 -26.109 -6.309 1 93.31 372 GLU A C 1
ATOM 2993 O O . GLU A 1 372 ? -2.926 -25.375 -5.797 1 93.31 372 GLU A O 1
ATOM 2998 N N . TRP A 1 373 ? -1.749 -27.234 -5.777 1 95.25 373 TRP A N 1
ATOM 2999 C CA . TRP A 1 373 ? -1.951 -27.516 -4.359 1 95.25 373 TRP A CA 1
ATOM 3000 C C . TRP A 1 373 ? -0.792 -26.969 -3.529 1 95.25 373 TRP A C 1
ATOM 3002 O O . TRP A 1 373 ? 0.348 -27.406 -3.68 1 95.25 373 TRP A O 1
ATOM 3012 N N . ILE A 1 374 ? -1.08 -26.047 -2.697 1 92.94 374 ILE A N 1
ATOM 3013 C CA . ILE A 1 374 ? -0.071 -25.391 -1.865 1 92.94 374 ILE A CA 1
ATOM 3014 C C . ILE A 1 374 ? -0.288 -25.781 -0.402 1 92.94 374 ILE A C 1
ATOM 3016 O O . ILE A 1 374 ? -1.312 -25.422 0.191 1 92.94 374 ILE A O 1
ATOM 3020 N N . PRO A 1 375 ? 0.677 -26.406 0.125 1 93.06 375 PRO A N 1
ATOM 3021 C CA . PRO A 1 375 ? 0.533 -26.734 1.547 1 93.06 375 PRO A CA 1
ATOM 3022 C C . PRO A 1 375 ? 0.204 -25.5 2.398 1 93.06 375 PRO A C 1
ATOM 3024 O O . PRO A 1 375 ? 0.727 -24.422 2.148 1 93.06 375 PRO A O 1
ATOM 3027 N N . ARG A 1 376 ? -0.63 -25.672 3.404 1 92.31 376 ARG A N 1
ATOM 3028 C CA . ARG A 1 376 ? -1.062 -24.656 4.355 1 92.31 376 ARG A CA 1
ATOM 3029 C C . ARG A 1 376 ? -2.137 -23.766 3.748 1 92.31 376 ARG A C 1
ATOM 3031 O O . ARG A 1 376 ? -2.908 -23.125 4.473 1 92.31 376 ARG A O 1
ATOM 3038 N N . VAL A 1 377 ? -2.174 -23.719 2.418 1 93.75 377 VAL A N 1
ATOM 3039 C CA . VAL A 1 377 ? -3.051 -22.75 1.769 1 93.75 377 VAL A CA 1
ATOM 3040 C C . VAL A 1 377 ? -4.309 -23.438 1.262 1 93.75 377 VAL A C 1
ATOM 3042 O O . VAL A 1 377 ? -5.414 -23.172 1.742 1 93.75 377 VAL A O 1
ATOM 3045 N N . ASN A 1 378 ? -4.129 -24.422 0.313 1 95.06 378 ASN A N 1
ATOM 3046 C CA . ASN A 1 378 ? -5.301 -24.984 -0.355 1 95.06 378 ASN A CA 1
ATOM 3047 C C . ASN A 1 378 ? -5.102 -26.453 -0.686 1 95.06 378 ASN A C 1
ATOM 3049 O O . ASN A 1 378 ? -5.676 -26.969 -1.65 1 95.06 378 ASN A O 1
ATOM 3053 N N . ALA A 1 379 ? -4.227 -27.109 -0.023 1 96.12 379 ALA A N 1
ATOM 3054 C CA . ALA A 1 379 ? -4.004 -28.547 -0.185 1 96.12 379 ALA A CA 1
ATOM 3055 C C . ALA A 1 379 ? -4.762 -29.344 0.874 1 96.12 379 ALA A C 1
ATOM 3057 O O . ALA A 1 379 ? -4.152 -29.953 1.749 1 96.12 379 ALA A O 1
ATOM 3058 N N . GLY A 1 380 ? -6.031 -29.469 0.696 1 95.94 380 GLY A N 1
ATOM 3059 C CA . GLY A 1 380 ? -6.891 -29.953 1.765 1 95.94 380 GLY A CA 1
ATOM 3060 C C . GLY A 1 380 ? -7.051 -31.453 1.766 1 95.94 380 GLY A C 1
ATOM 3061 O O . GLY A 1 380 ? -7.566 -32.031 2.729 1 95.94 380 GLY A O 1
ATOM 3062 N N . GLY A 1 381 ? -6.66 -32.094 0.693 1 97.25 381 GLY A N 1
ATOM 3063 C CA . GLY A 1 381 ? -6.816 -33.562 0.637 1 97.25 381 GLY A CA 1
ATOM 3064 C C . GLY A 1 381 ? -8.203 -34 0.203 1 97.25 381 GLY A C 1
ATOM 3065 O O . GLY A 1 381 ? -9.039 -33.156 -0.159 1 97.25 381 GLY A O 1
ATOM 3066 N N . CYS A 1 382 ? -8.445 -35.281 0.22 1 97.38 382 CYS A N 1
ATOM 3067 C CA . CYS A 1 382 ? -9.719 -35.812 -0.244 1 97.38 382 CYS A CA 1
ATOM 3068 C C . CYS A 1 382 ? -10.805 -35.625 0.81 1 97.38 382 CYS A C 1
ATOM 3070 O O . CYS A 1 382 ? -10.57 -35.031 1.85 1 97.38 382 CYS A O 1
ATOM 3072 N N . ARG A 1 383 ? -11.977 -36.156 0.534 1 95.62 383 ARG A N 1
ATOM 3073 C CA . ARG A 1 383 ? -13.164 -35.875 1.331 1 95.62 383 ARG A CA 1
ATOM 3074 C C . ARG A 1 383 ? -13.047 -36.5 2.723 1 95.62 383 ARG A C 1
ATOM 3076 O O . ARG A 1 383 ? -13.766 -36.094 3.643 1 95.62 383 ARG A O 1
ATOM 3083 N N . ASN A 1 384 ? -12.141 -37.5 2.943 1 94.81 384 ASN A N 1
ATOM 3084 C CA . ASN A 1 384 ? -11.922 -38.094 4.262 1 94.81 384 ASN A CA 1
ATOM 3085 C C . ASN A 1 384 ? -11.438 -37.062 5.266 1 94.81 384 ASN A C 1
ATOM 3087 O O . ASN A 1 384 ? -11.531 -37.281 6.477 1 94.81 384 ASN A O 1
ATOM 3091 N N . TYR A 1 385 ? -10.914 -36 4.781 1 95.69 385 TYR A N 1
ATOM 3092 C CA . TYR A 1 385 ? -10.43 -34.906 5.598 1 95.69 385 TYR A CA 1
ATOM 3093 C C . TYR A 1 385 ? -11.328 -33.688 5.457 1 95.69 385 TYR A C 1
ATOM 3095 O O . TYR A 1 385 ? -10.891 -32.625 4.977 1 95.69 385 TYR A O 1
ATOM 3103 N N . LEU A 1 386 ? -12.445 -33.75 5.965 1 93.06 386 LEU A N 1
ATOM 3104 C CA . LEU A 1 386 ? -13.5 -32.781 5.746 1 93.06 386 LEU A CA 1
ATOM 3105 C C . LEU A 1 386 ? -13.078 -31.406 6.281 1 93.06 386 LEU A C 1
ATOM 3107 O O . LEU A 1 386 ? -13.445 -30.375 5.719 1 93.06 386 LEU A O 1
ATOM 3111 N N . ASP A 1 387 ? -12.281 -31.375 7.309 1 91.38 387 ASP A N 1
ATOM 3112 C CA . ASP A 1 387 ? -11.867 -30.141 7.961 1 91.38 387 ASP A CA 1
ATOM 3113 C C . ASP A 1 387 ? -10.977 -29.312 7.047 1 91.38 387 ASP A C 1
ATOM 3115 O O . ASP A 1 387 ? -10.836 -28.094 7.238 1 91.38 387 ASP A O 1
ATOM 3119 N N . THR A 1 388 ? -10.344 -29.984 6.07 1 94.88 388 THR A N 1
ATOM 3120 C CA . THR A 1 388 ? -9.461 -29.266 5.16 1 94.88 388 THR A CA 1
ATOM 3121 C C . THR A 1 388 ? -9.93 -29.422 3.717 1 94.88 388 THR A C 1
ATOM 3123 O O . THR A 1 388 ? -9.539 -28.641 2.844 1 94.88 388 THR A O 1
ATOM 3126 N N . PHE A 1 389 ? -10.797 -30.359 3.441 1 96.94 389 PHE A N 1
ATOM 3127 C CA . PHE A 1 389 ? -11.234 -30.688 2.09 1 96.94 389 PHE A CA 1
ATOM 3128 C C . PHE A 1 389 ? -11.797 -29.453 1.388 1 96.94 389 PHE A C 1
ATOM 3130 O O . PHE A 1 389 ? -11.531 -29.234 0.203 1 96.94 389 PHE A O 1
ATOM 3137 N N . TRP A 1 390 ? -12.508 -28.625 2.096 1 95.38 390 TRP A N 1
ATOM 3138 C CA . TRP A 1 390 ? -13.219 -27.484 1.527 1 95.38 390 TRP A CA 1
ATOM 3139 C C . TRP A 1 390 ? -12.242 -26.422 1.052 1 95.38 390 TRP A C 1
ATOM 3141 O O . TRP A 1 390 ? -12.625 -25.516 0.302 1 95.38 390 TRP A O 1
ATOM 3151 N N . THR A 1 391 ? -10.953 -26.531 1.451 1 95.12 391 THR A N 1
ATOM 3152 C CA . THR A 1 391 ? -9.969 -25.5 1.102 1 95.12 391 THR A CA 1
ATOM 3153 C C . THR A 1 391 ? -9.359 -25.797 -0.266 1 95.12 391 THR A C 1
ATOM 3155 O O . THR A 1 391 ? -8.664 -24.938 -0.83 1 95.12 391 THR A O 1
ATOM 3158 N N . ASN A 1 392 ? -9.609 -26.984 -0.796 1 97.19 392 ASN A N 1
ATOM 3159 C CA . ASN A 1 392 ? -9.102 -27.281 -2.133 1 97.19 392 ASN A CA 1
ATOM 3160 C C . ASN A 1 392 ? -9.648 -26.297 -3.17 1 97.19 392 ASN A C 1
ATOM 3162 O O . ASN A 1 392 ? -10.719 -25.719 -2.975 1 97.19 392 ASN A O 1
ATOM 3166 N N . PRO A 1 393 ? -8.891 -26.109 -4.285 1 96.38 393 PRO A N 1
ATOM 3167 C CA . PRO A 1 393 ? -9.445 -25.281 -5.352 1 96.38 393 PRO A CA 1
ATOM 3168 C C . PRO A 1 393 ? -10.781 -25.797 -5.883 1 96.38 393 PRO A C 1
ATOM 3170 O O . PRO A 1 393 ? -10.977 -27 -5.992 1 96.38 393 PRO A O 1
ATOM 3173 N N . GLN A 1 394 ? -11.688 -24.922 -6.148 1 96.94 394 GLN A N 1
ATOM 3174 C CA . GLN A 1 394 ? -13.047 -25.219 -6.578 1 96.94 394 GLN A CA 1
ATOM 3175 C C . GLN A 1 394 ? -13.336 -24.609 -7.945 1 96.94 394 GLN A C 1
ATOM 3177 O O . GLN A 1 394 ? -13.188 -23.406 -8.141 1 96.94 394 GLN A O 1
ATOM 3182 N N . TYR A 1 395 ? -13.766 -25.453 -8.852 1 96.25 395 TYR A N 1
ATOM 3183 C CA . TYR A 1 395 ? -14 -24.969 -10.203 1 96.25 395 TYR A CA 1
ATOM 3184 C C . TYR A 1 395 ? -15.453 -25.141 -10.609 1 96.25 395 TYR A C 1
ATOM 3186 O O . TYR A 1 395 ? -15.969 -26.266 -10.609 1 96.25 395 TYR A O 1
ATOM 3194 N N . ARG A 1 396 ? -16.094 -24.016 -11.016 1 95.06 396 ARG A N 1
ATOM 3195 C CA . ARG A 1 396 ? -17.484 -24.031 -11.461 1 95.06 396 ARG A CA 1
ATOM 3196 C C . ARG A 1 396 ? -17.594 -24.406 -12.93 1 95.06 396 ARG A C 1
ATOM 3198 O O . ARG A 1 396 ? -16.797 -23.953 -13.758 1 95.06 396 ARG A O 1
ATOM 3205 N N . VAL A 1 397 ? -18.516 -25.25 -13.242 1 93.5 397 VAL A N 1
ATOM 3206 C CA . VAL A 1 397 ? -18.859 -25.625 -14.617 1 93.5 397 VAL A CA 1
ATOM 3207 C C . VAL A 1 397 ? -20.375 -25.609 -14.805 1 93.5 397 VAL A C 1
ATOM 3209 O O . VAL A 1 397 ? -21.109 -26.172 -14 1 93.5 397 VAL A O 1
ATOM 3212 N N . THR A 1 398 ? -20.766 -24.938 -15.805 1 92.81 398 THR A N 1
ATOM 3213 C CA . THR A 1 398 ? -22.188 -24.891 -16.094 1 92.81 398 THR A CA 1
ATOM 3214 C C . THR A 1 398 ? -22.516 -25.625 -17.391 1 92.81 398 THR A C 1
ATOM 3216 O O . THR A 1 398 ? -21.984 -25.312 -18.453 1 92.81 398 THR A O 1
ATOM 3219 N N . LEU A 1 399 ? -23.391 -26.641 -17.266 1 90.25 399 LEU A N 1
ATOM 3220 C CA . LEU A 1 399 ? -23.875 -27.422 -18.406 1 90.25 399 LEU A CA 1
ATOM 3221 C C . LEU A 1 399 ? -25.266 -26.938 -18.828 1 90.25 399 LEU A C 1
ATOM 3223 O O . LEU A 1 399 ? -26.203 -26.969 -18.031 1 90.25 399 LEU A O 1
ATOM 3227 N N . THR A 1 400 ? -25.406 -26.516 -20 1 85.88 400 THR A N 1
ATOM 3228 C CA . THR A 1 400 ? -26.656 -25.891 -20.406 1 85.88 400 THR A CA 1
ATOM 3229 C C . THR A 1 400 ? -27.469 -26.828 -21.297 1 85.88 400 THR A C 1
ATOM 3231 O O . THR A 1 400 ? -28.688 -26.938 -21.141 1 85.88 400 THR A O 1
ATOM 3234 N N . ASP A 1 401 ? -26.875 -27.484 -22.328 1 82.75 401 ASP A N 1
ATOM 3235 C CA . ASP A 1 401 ? -27.625 -28.219 -23.328 1 82.75 401 ASP A CA 1
ATOM 3236 C C . ASP A 1 401 ? -27.312 -29.719 -23.266 1 82.75 401 ASP A C 1
ATOM 3238 O O . ASP A 1 401 ? -26.141 -30.109 -23.312 1 82.75 401 ASP A O 1
ATOM 3242 N N . PRO A 1 402 ? -28.438 -30.516 -23.219 1 83.19 402 PRO A N 1
ATOM 3243 C CA . PRO A 1 402 ? -28.203 -31.953 -23.266 1 83.19 402 PRO A CA 1
ATOM 3244 C C . PRO A 1 402 ? -27.578 -32.406 -24.594 1 83.19 402 PRO A C 1
ATOM 3246 O O . PRO A 1 402 ? -27.688 -31.719 -25.594 1 83.19 402 PRO A O 1
ATOM 3249 N N . ASP A 1 403 ? -26.984 -33.594 -24.5 1 79.44 403 ASP A N 1
ATOM 3250 C CA . ASP A 1 403 ? -26.328 -34.156 -25.688 1 79.44 403 ASP A CA 1
ATOM 3251 C C . ASP A 1 403 ? -27.359 -34.5 -26.766 1 79.44 403 ASP A C 1
ATOM 3253 O O . ASP A 1 403 ? -28.484 -34.906 -26.438 1 79.44 403 ASP A O 1
ATOM 3257 N N . ASP A 1 404 ? -27.141 -34.281 -28.047 1 72.12 404 ASP A N 1
ATOM 3258 C CA . ASP A 1 404 ? -28.062 -34.469 -29.156 1 72.12 404 ASP A CA 1
ATOM 3259 C C . ASP A 1 404 ? -28.578 -35.906 -29.188 1 72.12 404 ASP A C 1
ATOM 3261 O O . ASP A 1 404 ? -29.75 -36.156 -29.453 1 72.12 404 ASP A O 1
ATOM 3265 N N . ASP A 1 405 ? -27.734 -36.875 -28.984 1 64.19 405 ASP A N 1
ATOM 3266 C CA . ASP A 1 405 ? -28.125 -38.281 -29.172 1 64.19 405 ASP A CA 1
ATOM 3267 C C . ASP A 1 405 ? -28.5 -38.906 -27.844 1 64.19 405 ASP A C 1
ATOM 3269 O O . ASP A 1 405 ? -28.594 -40.156 -27.75 1 64.19 405 ASP A O 1
ATOM 3273 N N . ASP A 1 406 ? -28.797 -38.031 -26.922 1 62.94 406 ASP A N 1
ATOM 3274 C CA . ASP A 1 406 ? -29.094 -38.625 -25.625 1 62.94 406 ASP A CA 1
ATOM 3275 C C . ASP A 1 406 ? -30.609 -38.656 -25.375 1 62.94 406 ASP A C 1
ATOM 3277 O O . ASP A 1 406 ? -31.281 -37.656 -25.453 1 62.94 406 ASP A O 1
ATOM 3281 N N . ASP A 1 407 ? -31.078 -39.781 -25.203 1 70 407 ASP A N 1
ATOM 3282 C CA . ASP A 1 407 ? -32.5 -39.969 -24.953 1 70 407 ASP A CA 1
ATOM 3283 C C . ASP A 1 407 ? -32.875 -39.531 -23.547 1 70 407 ASP A C 1
ATOM 3285 O O . ASP A 1 407 ? -34.062 -39.25 -23.266 1 70 407 ASP A O 1
ATOM 3289 N N . ASP A 1 408 ? -32.031 -39.344 -22.672 1 79.25 408 ASP A N 1
ATOM 3290 C CA . ASP A 1 408 ? -32.312 -39.094 -21.266 1 79.25 408 ASP A CA 1
ATOM 3291 C C . ASP A 1 408 ? -32.094 -37.625 -20.922 1 79.25 408 ASP A C 1
ATOM 3293 O O . ASP A 1 408 ? -32.188 -37.219 -19.766 1 79.25 408 ASP A O 1
ATOM 3297 N N . ASP A 1 409 ? -31.859 -36.719 -21.859 1 86.19 409 ASP A N 1
ATOM 3298 C CA . ASP A 1 409 ? -31.688 -35.312 -21.672 1 86.19 409 ASP A CA 1
ATOM 3299 C C . ASP A 1 409 ? -30.516 -35 -20.734 1 86.19 409 ASP A C 1
ATOM 3301 O O . ASP A 1 409 ? -30.609 -34.156 -19.844 1 86.19 409 ASP A O 1
ATOM 3305 N N . LEU A 1 410 ? -29.531 -35.844 -20.797 1 89.25 410 LEU A N 1
ATOM 3306 C CA . LEU A 1 410 ? -28.344 -35.656 -19.969 1 89.25 410 LEU A CA 1
ATOM 3307 C C . LEU A 1 410 ? -27.188 -35.094 -20.797 1 89.25 410 LEU A C 1
ATOM 3309 O O . LEU A 1 410 ? -27.25 -35.094 -22.031 1 89.25 410 LEU A O 1
ATOM 3313 N N . CYS A 1 411 ? -26.266 -34.469 -20.078 1 87.94 411 CYS A N 1
ATOM 3314 C CA . CYS A 1 411 ? -25.031 -33.938 -20.641 1 87.94 411 CYS A CA 1
ATOM 3315 C C . CYS A 1 411 ? -23.859 -34.875 -20.312 1 87.94 411 CYS A C 1
ATOM 3317 O O . CYS A 1 411 ? -23.797 -35.438 -19.219 1 87.94 411 CYS A O 1
ATOM 3319 N N . THR A 1 412 ? -22.969 -35.094 -21.266 1 84.19 412 THR A N 1
ATOM 3320 C CA . THR A 1 412 ? -21.75 -35.844 -21.016 1 84.19 412 THR A CA 1
ATOM 3321 C C . THR A 1 412 ? -20.578 -34.906 -20.719 1 84.19 412 THR A C 1
ATOM 3323 O O . THR A 1 412 ? -20.312 -34 -21.484 1 84.19 412 THR A O 1
ATOM 3326 N N . MET A 1 413 ? -19.938 -35.094 -19.609 1 88.81 413 MET A N 1
ATOM 3327 C CA . MET A 1 413 ? -18.766 -34.312 -19.234 1 88.81 413 MET A CA 1
ATOM 3328 C C . MET A 1 413 ? -17.594 -35.25 -18.906 1 88.81 413 MET A C 1
ATOM 3330 O O . MET A 1 413 ? -17.734 -36.188 -18.125 1 88.81 413 MET A O 1
ATOM 3334 N N . LEU A 1 414 ? -16.5 -35.094 -19.562 1 88.38 414 LEU A N 1
ATOM 3335 C CA . LEU A 1 414 ? -15.242 -35.75 -19.203 1 88.38 414 LEU A CA 1
ATOM 3336 C C . LEU A 1 414 ? -14.359 -34.844 -18.359 1 88.38 414 LEU A C 1
ATOM 3338 O O . LEU A 1 414 ? -14.164 -33.656 -18.703 1 88.38 414 LEU A O 1
ATOM 3342 N N . VAL A 1 415 ? -13.938 -35.344 -17.266 1 93 415 VAL A N 1
ATOM 3343 C CA . VAL A 1 415 ? -13.07 -34.562 -16.375 1 93 415 VAL A CA 1
ATOM 3344 C C . VAL A 1 415 ? -11.727 -35.281 -16.234 1 93 415 VAL A C 1
ATOM 3346 O O . VAL A 1 415 ? -11.672 -36.5 -16 1 93 415 VAL A O 1
ATOM 3349 N N . GLY A 1 416 ? -10.633 -34.562 -16.484 1 92.5 416 GLY A N 1
ATOM 3350 C CA . GLY A 1 416 ? -9.289 -35.062 -16.266 1 92.5 416 GLY A CA 1
ATOM 3351 C C . GLY A 1 416 ? -8.461 -34.188 -15.359 1 92.5 416 GLY A C 1
ATOM 3352 O O . GLY A 1 416 ? -8.539 -32.938 -15.438 1 92.5 416 GLY A O 1
ATOM 3353 N N . VAL A 1 417 ? -7.773 -34.781 -14.398 1 95.75 417 VAL A N 1
ATOM 3354 C CA . VAL A 1 417 ? -6.797 -34.062 -13.57 1 95.75 417 VAL A CA 1
ATOM 3355 C C . VAL A 1 417 ? -5.398 -34.625 -13.852 1 95.75 417 VAL A C 1
ATOM 3357 O O . VAL A 1 417 ? -5.102 -35.781 -13.539 1 95.75 417 VAL A O 1
ATOM 3360 N N . LEU A 1 418 ? -4.586 -33.781 -14.422 1 94.94 418 LEU A N 1
ATOM 3361 C CA . LEU A 1 418 ? -3.229 -34.156 -14.797 1 94.94 418 LEU A CA 1
ATOM 3362 C C . LEU A 1 418 ? -2.205 -33.531 -13.875 1 94.94 418 LEU A C 1
ATOM 3364 O O . LEU A 1 418 ? -2.217 -32.281 -13.688 1 94.94 418 LEU A O 1
ATOM 3368 N N . GLN A 1 419 ? -1.423 -34.312 -13.195 1 94.25 419 GLN A N 1
ATOM 3369 C CA . GLN A 1 419 ? -0.368 -33.719 -12.375 1 94.25 419 GLN A CA 1
ATOM 3370 C C . GLN A 1 419 ? 0.856 -33.406 -13.227 1 94.25 419 GLN A C 1
ATOM 3372 O O . GLN A 1 419 ? 1.282 -34.188 -14.055 1 94.25 419 GLN A O 1
ATOM 3377 N N . LYS A 1 420 ? 1.421 -32.281 -13.047 1 91.75 420 LYS A N 1
ATOM 3378 C CA . LYS A 1 420 ? 2.445 -31.75 -13.93 1 91.75 420 LYS A CA 1
ATOM 3379 C C . LYS A 1 420 ? 3.844 -32.156 -13.469 1 91.75 420 LYS A C 1
ATOM 3381 O O . LYS A 1 420 ? 4.113 -32.219 -12.266 1 91.75 420 LYS A O 1
ATOM 3386 N N . ASP A 1 421 ? 4.77 -32.531 -14.43 1 89.06 421 ASP A N 1
ATOM 3387 C CA . ASP A 1 421 ? 6.227 -32.594 -14.367 1 89.06 421 ASP A CA 1
ATOM 3388 C C . ASP A 1 421 ? 6.68 -33.688 -13.406 1 89.06 421 ASP A C 1
ATOM 3390 O O . ASP A 1 421 ? 7.852 -33.75 -13.023 1 89.06 421 ASP A O 1
ATOM 3394 N N . ARG A 1 422 ? 5.852 -34.5 -13 1 88.5 422 ARG A N 1
ATOM 3395 C CA . ARG A 1 422 ? 6.211 -35.5 -11.992 1 88.5 422 ARG A CA 1
ATOM 3396 C C . ARG A 1 422 ? 7.242 -36.5 -12.547 1 88.5 422 ARG A C 1
ATOM 3398 O O . ARG A 1 422 ? 8.133 -36.938 -11.82 1 88.5 422 ARG A O 1
ATOM 3405 N N . ARG A 1 423 ? 7.129 -36.844 -13.781 1 86.5 423 ARG A N 1
ATOM 3406 C CA . ARG A 1 423 ? 8.109 -37.75 -14.398 1 86.5 423 ARG A CA 1
ATOM 3407 C C . ARG A 1 423 ? 9.484 -37.094 -14.445 1 86.5 423 ARG A C 1
ATOM 3409 O O . ARG A 1 423 ? 10.492 -37.75 -14.148 1 86.5 423 ARG A O 1
ATOM 3416 N N . LYS A 1 424 ? 9.508 -35.875 -14.805 1 85.38 424 LYS A N 1
ATOM 3417 C CA . LYS A 1 424 ? 10.766 -35.156 -14.875 1 85.38 424 LYS A CA 1
ATOM 3418 C C . LYS A 1 424 ? 11.391 -34.969 -13.492 1 85.38 424 LYS A C 1
ATOM 3420 O O . LYS A 1 424 ? 12.609 -34.938 -13.359 1 85.38 424 LYS A O 1
ATOM 3425 N N . LYS A 1 425 ? 10.57 -34.938 -12.484 1 84.62 425 LYS A N 1
ATOM 3426 C CA . LYS A 1 425 ? 11.031 -34.688 -11.133 1 84.62 425 LYS A CA 1
ATOM 3427 C C . LYS A 1 425 ? 11.422 -35.969 -10.414 1 84.62 425 LYS A C 1
ATOM 3429 O O . LYS A 1 425 ? 11.828 -35.938 -9.25 1 84.62 425 LYS A O 1
ATOM 3434 N N . ARG A 1 426 ? 11.344 -37 -11.102 1 83.75 426 ARG A N 1
ATOM 3435 C CA . ARG A 1 426 ? 11.758 -38.281 -10.516 1 83.75 426 ARG A CA 1
ATOM 3436 C C . ARG A 1 426 ? 13.211 -38.219 -10.062 1 83.75 426 ARG A C 1
ATOM 3438 O O . ARG A 1 426 ? 13.57 -38.844 -9.062 1 83.75 426 ARG A O 1
ATOM 3445 N N . LYS A 1 427 ? 13.984 -37.562 -10.812 1 81.38 427 LYS A N 1
ATOM 3446 C CA . LYS A 1 427 ? 15.406 -37.469 -10.484 1 81.38 427 LYS A CA 1
ATOM 3447 C C . LYS A 1 427 ? 15.609 -36.781 -9.133 1 81.38 427 LYS A C 1
ATOM 3449 O O . LYS A 1 427 ? 16.641 -36.969 -8.492 1 81.38 427 LYS A O 1
ATOM 3454 N N . GLU A 1 428 ? 14.602 -36.031 -8.727 1 79.31 428 GLU A N 1
ATOM 3455 C CA . GLU A 1 428 ? 14.656 -35.344 -7.43 1 79.31 428 GLU A CA 1
ATOM 3456 C C . GLU A 1 428 ? 14.016 -36.219 -6.34 1 79.31 428 GLU A C 1
ATOM 3458 O O . GLU A 1 428 ? 13.891 -35.781 -5.191 1 79.31 428 GLU A O 1
ATOM 3463 N N . GLY A 1 429 ? 13.492 -37.312 -6.754 1 78.69 429 GLY A N 1
ATOM 3464 C CA . GLY A 1 429 ? 12.898 -38.219 -5.797 1 78.69 429 GLY A CA 1
ATOM 3465 C C . GLY A 1 429 ? 11.406 -38.031 -5.621 1 78.69 429 GLY A C 1
ATOM 3466 O O . GLY A 1 429 ? 10.812 -38.531 -4.66 1 78.69 429 GLY A O 1
ATOM 3467 N N . LEU A 1 430 ? 10.844 -37.312 -6.398 1 81.88 430 LEU A N 1
ATOM 3468 C CA . LEU A 1 430 ? 9.414 -37.031 -6.277 1 81.88 430 LEU A CA 1
ATOM 3469 C C . LEU A 1 430 ? 8.609 -38 -7.133 1 81.88 430 LEU A C 1
ATOM 3471 O O . LEU A 1 430 ? 8.805 -38.094 -8.352 1 81.88 430 LEU A O 1
ATOM 3475 N N . ASP A 1 431 ? 7.754 -38.656 -6.5 1 86.38 431 ASP A N 1
ATOM 3476 C CA . ASP A 1 431 ? 6.883 -39.594 -7.191 1 86.38 431 ASP A CA 1
ATOM 3477 C C . ASP A 1 431 ? 5.508 -38.969 -7.457 1 86.38 431 ASP A C 1
ATOM 3479 O O . ASP A 1 431 ? 5.227 -37.875 -7.02 1 86.38 431 ASP A O 1
ATOM 3483 N N . MET A 1 432 ? 4.746 -39.75 -8.148 1 91 432 MET A N 1
ATOM 3484 C CA . MET A 1 432 ? 3.381 -39.312 -8.43 1 91 432 MET A CA 1
ATOM 3485 C C . MET A 1 432 ? 2.557 -39.25 -7.145 1 91 432 MET A C 1
ATOM 3487 O O . MET A 1 432 ? 2.695 -40.094 -6.266 1 91 432 MET A O 1
ATOM 3491 N N . LEU A 1 433 ? 1.771 -38.188 -7.039 1 94.69 433 LEU A N 1
ATOM 3492 C CA . LEU A 1 433 ? 0.794 -38.094 -5.961 1 94.69 433 LEU A CA 1
ATOM 3493 C C . LEU A 1 433 ? -0.453 -38.906 -6.273 1 94.69 433 LEU A C 1
ATOM 3495 O O . LEU A 1 433 ? -0.767 -39.156 -7.445 1 94.69 433 LEU A O 1
ATOM 3499 N N . THR A 1 434 ? -1.034 -39.406 -5.242 1 95.94 434 THR A N 1
ATOM 3500 C CA . THR A 1 434 ? -2.359 -40 -5.41 1 95.94 434 THR A CA 1
ATOM 3501 C C . THR A 1 434 ? -3.418 -38.906 -5.555 1 95.94 434 THR A C 1
ATOM 3503 O O . THR A 1 434 ? -3.643 -38.125 -4.629 1 95.94 434 THR A O 1
ATOM 3506 N N . ILE A 1 435 ? -4.035 -38.844 -6.734 1 96.94 435 ILE A N 1
ATOM 3507 C CA . ILE A 1 435 ? -4.898 -37.688 -6.988 1 96.94 435 ILE A CA 1
ATOM 3508 C C . ILE A 1 435 ? -6.273 -38.188 -7.445 1 96.94 435 ILE A C 1
ATOM 3510 O O . ILE A 1 435 ? -6.441 -39.344 -7.805 1 96.94 435 ILE A O 1
ATOM 3514 N N . GLY A 1 436 ? -7.242 -37.281 -7.391 1 96.81 436 GLY A N 1
ATOM 3515 C CA . GLY A 1 436 ? -8.609 -37.469 -7.844 1 96.81 436 GLY A CA 1
ATOM 3516 C C . GLY A 1 436 ? -9.422 -36.188 -7.836 1 96.81 436 GLY A C 1
ATOM 3517 O O . GLY A 1 436 ? -8.867 -35.094 -7.781 1 96.81 436 GLY A O 1
ATOM 3518 N N . TYR A 1 437 ? -10.742 -36.344 -8.094 1 97.88 437 TYR A N 1
ATOM 3519 C CA . TYR A 1 437 ? -11.648 -35.188 -8.031 1 97.88 437 TYR A CA 1
ATOM 3520 C C . TYR A 1 437 ? -13.055 -35.625 -7.645 1 97.88 437 TYR A C 1
ATOM 3522 O O . TYR A 1 437 ? -13.391 -36.812 -7.734 1 97.88 437 TYR A O 1
ATOM 3530 N N . VAL A 1 438 ? -13.773 -34.75 -7.133 1 97.88 438 VAL A N 1
ATOM 3531 C CA . VAL A 1 438 ? -15.172 -34.938 -6.785 1 97.88 438 VAL A CA 1
ATOM 3532 C C . VAL A 1 438 ? -16.031 -33.844 -7.402 1 97.88 438 VAL A C 1
ATOM 3534 O O . VAL A 1 438 ? -15.555 -32.719 -7.574 1 97.88 438 VAL A O 1
ATOM 3537 N N . ILE A 1 439 ? -17.297 -34.125 -7.777 1 97.75 439 ILE A N 1
ATOM 3538 C CA . ILE A 1 439 ? -18.188 -33.188 -8.422 1 97.75 439 ILE A CA 1
ATOM 3539 C C . ILE A 1 439 ? -19.453 -33.031 -7.582 1 97.75 439 ILE A C 1
ATOM 3541 O O . ILE A 1 439 ? -20.062 -34 -7.168 1 97.75 439 ILE A O 1
ATOM 3545 N N . TYR A 1 440 ? -19.781 -31.812 -7.32 1 97.12 440 TYR A N 1
ATOM 3546 C CA . TYR A 1 440 ? -21.016 -31.484 -6.613 1 97.12 440 TYR A CA 1
ATOM 3547 C C . TYR A 1 440 ? -21.938 -30.641 -7.496 1 97.12 440 TYR A C 1
ATOM 3549 O O . TYR A 1 440 ? -21.469 -29.875 -8.344 1 97.12 440 TYR A O 1
ATOM 3557 N N . LYS A 1 441 ? -23.172 -30.797 -7.344 1 95.31 441 LYS A N 1
ATOM 3558 C CA . LYS A 1 441 ? -24.156 -29.938 -8.008 1 95.31 441 LYS A CA 1
ATOM 3559 C C . LYS A 1 441 ? -24.484 -28.719 -7.16 1 95.31 441 LYS A C 1
ATOM 3561 O O . LYS A 1 441 ? -24.656 -28.828 -5.945 1 95.31 441 LYS A O 1
ATOM 3566 N N . LEU A 1 442 ? -24.469 -27.578 -7.82 1 93.31 442 LEU A N 1
ATOM 3567 C CA . LEU A 1 442 ? -24.781 -26.344 -7.117 1 93.31 442 LEU A CA 1
ATOM 3568 C C . LEU A 1 442 ? -26.25 -25.969 -7.305 1 93.31 442 LEU A C 1
ATOM 3570 O O . LEU A 1 442 ? -26.812 -26.141 -8.391 1 93.31 442 LEU A O 1
ATOM 3574 N N . GLY A 1 443 ? -26.938 -25.562 -6.188 1 82.88 443 GLY A N 1
ATOM 3575 C CA . GLY A 1 443 ? -28.312 -25.062 -6.273 1 82.88 443 GLY A CA 1
ATOM 3576 C C . GLY A 1 443 ? -28.406 -23.688 -6.91 1 82.88 443 GLY A C 1
ATOM 3577 O O . GLY A 1 443 ? -29.328 -23.438 -7.699 1 82.88 443 GLY A O 1
ATOM 3578 N N . ASP A 1 444 ? -27.469 -22.797 -6.477 1 80.69 444 ASP A N 1
ATOM 3579 C CA . ASP A 1 444 ? -27.422 -21.438 -6.992 1 80.69 444 ASP A CA 1
ATOM 3580 C C . ASP A 1 444 ? -26.172 -21.219 -7.844 1 80.69 444 ASP A C 1
ATOM 3582 O O . ASP A 1 444 ? -25.062 -21.609 -7.449 1 80.69 444 ASP A O 1
ATOM 3586 N N . GLU A 1 445 ? -26.422 -20.578 -9.016 1 73.44 445 GLU A N 1
ATOM 3587 C CA . GLU A 1 445 ? -25.344 -20.375 -9.977 1 73.44 445 GLU A CA 1
ATOM 3588 C C . GLU A 1 445 ? -24.328 -19.359 -9.461 1 73.44 445 GLU A C 1
ATOM 3590 O O . GLU A 1 445 ? -23.172 -19.375 -9.859 1 73.44 445 GLU A O 1
ATOM 3595 N N . ASN A 1 446 ? -24.797 -18.516 -8.594 1 73.75 446 ASN A N 1
ATOM 3596 C CA . ASN A 1 446 ? -23.906 -17.438 -8.195 1 73.75 446 ASN A CA 1
ATOM 3597 C C . ASN A 1 446 ? -23.328 -17.672 -6.797 1 73.75 446 ASN A C 1
ATOM 3599 O O . ASN A 1 446 ? -22.938 -16.719 -6.113 1 73.75 446 ASN A O 1
ATOM 3603 N N . HIS A 1 447 ? -23.094 -18.859 -6.543 1 77.12 447 HIS A N 1
ATOM 3604 C CA . HIS A 1 447 ? -22.562 -19.156 -5.227 1 77.12 447 HIS A CA 1
ATOM 3605 C C . HIS A 1 447 ? -21.062 -18.844 -5.152 1 77.12 447 HIS A C 1
ATOM 3607 O O . HIS A 1 447 ? -20.328 -19.094 -6.105 1 77.12 447 HIS A O 1
ATOM 3613 N N . GLY A 1 448 ? -20.578 -18.203 -4.109 1 80.75 448 GLY A N 1
ATOM 3614 C CA . GLY A 1 448 ? -19.156 -18.047 -3.855 1 80.75 448 GLY A CA 1
ATOM 3615 C C . GLY A 1 448 ? -18.484 -19.344 -3.441 1 80.75 448 GLY A C 1
ATOM 3616 O O . GLY A 1 448 ? -19.047 -20.422 -3.643 1 80.75 448 GLY A O 1
ATOM 3617 N N . PRO A 1 449 ? -17.25 -19.297 -3.002 1 88.44 449 PRO A N 1
ATOM 3618 C CA . PRO A 1 449 ? -16.547 -20.5 -2.557 1 88.44 449 PRO A CA 1
ATOM 3619 C C . PRO A 1 449 ? -17.328 -21.281 -1.498 1 88.44 449 PRO A C 1
ATOM 3621 O O . PRO A 1 449 ? -17.938 -20.672 -0.609 1 88.44 449 PRO A O 1
ATOM 3624 N N . LEU A 1 450 ? -17.344 -22.562 -1.692 1 92.88 450 LEU A N 1
ATOM 3625 C CA . LEU A 1 450 ? -18.078 -23.453 -0.801 1 92.88 450 LEU A CA 1
ATOM 3626 C C . LEU A 1 450 ? -17.297 -23.703 0.487 1 92.88 450 LEU A C 1
ATOM 3628 O O . LEU A 1 450 ? -16.078 -23.828 0.463 1 92.88 450 LEU A O 1
ATOM 3632 N N . ASP A 1 451 ? -18.078 -23.781 1.586 1 90.69 451 ASP A N 1
ATOM 3633 C CA . ASP A 1 451 ? -17.422 -23.938 2.885 1 90.69 451 ASP A CA 1
ATOM 3634 C C . ASP A 1 451 ? -17.625 -25.359 3.426 1 90.69 451 ASP A C 1
ATOM 3636 O O . ASP A 1 451 ? -18.172 -26.219 2.734 1 90.69 451 ASP A O 1
ATOM 3640 N N . VAL A 1 452 ? -17.109 -25.547 4.637 1 91.75 452 VAL A N 1
ATOM 3641 C CA . VAL A 1 452 ? -17.109 -26.859 5.254 1 91.75 452 VAL A CA 1
ATOM 3642 C C . VAL A 1 452 ? -18.547 -27.344 5.441 1 91.75 452 VAL A C 1
ATOM 3644 O O . VAL A 1 452 ? -18.828 -28.531 5.32 1 91.75 452 VAL A O 1
ATOM 3647 N N . LYS A 1 453 ? -19.484 -26.453 5.703 1 90.44 453 LYS A N 1
ATOM 3648 C CA . LYS A 1 453 ? -20.875 -26.812 5.926 1 90.44 453 LYS A CA 1
ATOM 3649 C C . LYS A 1 453 ? -21.5 -27.391 4.656 1 90.44 453 LYS A C 1
ATOM 3651 O O . LYS A 1 453 ? -22.25 -28.375 4.719 1 90.44 453 LYS A O 1
ATOM 3656 N N . PHE A 1 454 ? -21.219 -26.797 3.566 1 93.56 454 PHE A N 1
ATOM 3657 C CA . PHE A 1 454 ? -21.75 -27.297 2.303 1 93.56 454 PHE A CA 1
ATOM 3658 C C . PHE A 1 454 ? -21.359 -28.766 2.088 1 93.56 454 PHE A C 1
ATOM 3660 O O . PHE A 1 454 ? -22.203 -29.594 1.783 1 93.56 454 PHE A O 1
ATOM 3667 N N . PHE A 1 455 ? -20.125 -29.062 2.238 1 95.12 455 PHE A N 1
ATOM 3668 C CA . PHE A 1 455 ? -19.609 -30.391 1.911 1 95.12 455 PHE A CA 1
ATOM 3669 C C . PHE A 1 455 ? -20.062 -31.406 2.951 1 95.12 455 PHE A C 1
ATOM 3671 O O . PHE A 1 455 ? -20.109 -32.594 2.668 1 95.12 455 PHE A O 1
ATOM 3678 N N . LYS A 1 456 ? -20.312 -30.922 4.145 1 93.69 456 LYS A N 1
ATOM 3679 C CA . LYS A 1 456 ? -20.844 -31.797 5.191 1 93.69 456 LYS A CA 1
ATOM 3680 C C . LYS A 1 456 ? -22.281 -32.219 4.883 1 93.69 456 LYS A C 1
ATOM 3682 O O . LYS A 1 456 ? -22.672 -33.344 5.188 1 93.69 456 LYS A O 1
ATOM 3687 N N . TYR A 1 457 ? -23.047 -31.359 4.223 1 94.12 457 TYR A N 1
ATOM 3688 C CA . TYR A 1 457 ? -24.484 -31.594 4.145 1 94.12 457 TYR A CA 1
ATOM 3689 C C . TYR A 1 457 ? -24.906 -31.891 2.713 1 94.12 457 TYR A C 1
ATOM 3691 O O . TYR A 1 457 ? -26.094 -32.125 2.445 1 94.12 457 TYR A O 1
ATOM 3699 N N . ASN A 1 458 ? -24.031 -31.875 1.809 1 94.56 458 ASN A N 1
ATOM 3700 C CA . ASN A 1 458 ? -24.359 -32.188 0.421 1 94.56 458 ASN A CA 1
ATOM 3701 C C . ASN A 1 458 ? -23.547 -33.406 -0.082 1 94.56 458 ASN A C 1
ATOM 3703 O O . ASN A 1 458 ? -22.344 -33.5 0.187 1 94.56 458 ASN A O 1
ATOM 3707 N N . ALA A 1 459 ? -24.219 -34.219 -0.74 1 94.31 459 ALA A N 1
ATOM 3708 C CA . ALA A 1 459 ? -23.547 -35.375 -1.32 1 94.31 459 ALA A CA 1
ATOM 3709 C C . ALA A 1 459 ? -23 -35.062 -2.707 1 94.31 459 ALA A C 1
ATOM 3711 O O . ALA A 1 459 ? -23.594 -34.281 -3.449 1 94.31 459 ALA A O 1
ATOM 3712 N N . SER A 1 460 ? -21.891 -35.656 -3.027 1 96 460 SER A N 1
ATOM 3713 C CA . SER A 1 460 ? -21.344 -35.5 -4.375 1 96 460 SER A CA 1
ATOM 3714 C C . SER A 1 460 ? -22.234 -36.219 -5.402 1 96 460 SER A C 1
ATOM 3716 O O . SER A 1 460 ? -22.906 -37.188 -5.086 1 96 460 SER A O 1
ATOM 3718 N N . CYS A 1 461 ? -22.297 -35.688 -6.586 1 95.25 461 CYS A N 1
ATOM 3719 C CA . CYS A 1 461 ? -23.109 -36.312 -7.637 1 95.25 461 CYS A CA 1
ATOM 3720 C C . CYS A 1 461 ? -22.25 -37.188 -8.547 1 95.25 461 CYS A C 1
ATOM 3722 O O . CYS A 1 461 ? -22.766 -38.031 -9.281 1 95.25 461 CYS A O 1
ATOM 3724 N N . ALA A 1 462 ? -20.969 -36.969 -8.57 1 95.25 462 ALA A N 1
ATOM 3725 C CA . ALA A 1 462 ? -20.016 -37.75 -9.344 1 95.25 462 ALA A CA 1
ATOM 3726 C C . ALA A 1 462 ? -18.609 -37.625 -8.766 1 95.25 462 ALA A C 1
ATOM 3728 O O . ALA A 1 462 ? -18.344 -36.781 -7.918 1 95.25 462 ALA A O 1
ATOM 3729 N N . LYS A 1 463 ? -17.75 -38.438 -9.078 1 94.56 463 LYS A N 1
ATOM 3730 C CA . LYS A 1 463 ? -16.359 -38.375 -8.641 1 94.56 463 LYS A CA 1
ATOM 3731 C C . LYS A 1 463 ? -15.477 -39.219 -9.555 1 94.56 463 LYS A C 1
ATOM 3733 O O . LYS A 1 463 ? -15.977 -39.969 -10.398 1 94.56 463 LYS A O 1
ATOM 3738 N N . SER A 1 464 ? -14.234 -39.031 -9.391 1 91.88 464 SER A N 1
ATOM 3739 C CA . SER A 1 464 ? -13.305 -39.906 -10.102 1 91.88 464 SER A CA 1
ATOM 3740 C C . SER A 1 464 ? -13.445 -41.344 -9.656 1 91.88 464 SER A C 1
ATOM 3742 O O . SER A 1 464 ? -13.758 -41.625 -8.492 1 91.88 464 SER A O 1
ATOM 3744 N N . PRO A 1 465 ? -13.266 -42.25 -10.477 1 81.31 465 PRO A N 1
ATOM 3745 C CA . PRO A 1 465 ? -13.453 -43.656 -10.148 1 81.31 465 PRO A CA 1
ATOM 3746 C C . PRO A 1 465 ? -12.594 -44.094 -8.969 1 81.31 465 PRO A C 1
ATOM 3748 O O . PRO A 1 465 ? -13.055 -44.875 -8.125 1 81.31 465 PRO A O 1
ATOM 3751 N N . SER A 1 466 ? -11.383 -43.688 -8.961 1 84.38 466 SER A N 1
ATOM 3752 C CA . SER A 1 466 ? -10.477 -44 -7.859 1 84.38 466 SER A CA 1
ATOM 3753 C C . SER A 1 466 ? -9.406 -42.906 -7.707 1 84.38 466 SER A C 1
ATOM 3755 O O . SER A 1 466 ? -9.102 -42.188 -8.664 1 84.38 466 SER A O 1
ATOM 3757 N N . PHE A 1 467 ? -9.031 -42.75 -6.426 1 91.94 467 PHE A N 1
ATOM 3758 C CA . PHE A 1 467 ? -7.785 -42 -6.234 1 91.94 467 PHE A CA 1
ATOM 3759 C C . PHE A 1 467 ? -6.582 -42.875 -6.527 1 91.94 467 PHE A C 1
ATOM 3761 O O . PHE A 1 467 ? -6.453 -43.969 -5.965 1 91.94 467 PHE A O 1
ATOM 3768 N N . ILE A 1 468 ? -5.793 -42.5 -7.441 1 88.06 468 ILE A N 1
ATOM 3769 C CA . ILE A 1 468 ? -4.707 -43.375 -7.891 1 88.06 468 ILE A CA 1
ATOM 3770 C C . ILE A 1 468 ? -3.471 -42.531 -8.195 1 88.06 468 ILE A C 1
ATOM 3772 O O . ILE A 1 468 ? -3.58 -41.344 -8.477 1 88.06 468 ILE A O 1
ATOM 3776 N N . ASN A 1 469 ? -2.334 -43.062 -8.031 1 89.69 469 ASN A N 1
ATOM 3777 C CA . ASN A 1 469 ? -1.065 -42.375 -8.273 1 89.69 469 ASN A CA 1
ATOM 3778 C C . ASN A 1 469 ? -0.651 -42.469 -9.734 1 89.69 469 ASN A C 1
ATOM 3780 O O . ASN A 1 469 ? 0.424 -42.969 -10.047 1 89.69 469 ASN A O 1
ATOM 3784 N N . LEU A 1 470 ? -1.453 -41.969 -10.633 1 88 470 LEU A N 1
ATOM 3785 C CA . LEU A 1 470 ? -1.186 -41.906 -12.062 1 88 470 LEU A CA 1
ATOM 3786 C C . LEU A 1 470 ? -0.934 -40.438 -12.492 1 88 470 LEU A C 1
ATOM 3788 O O . LEU A 1 470 ? -1.27 -39.531 -11.758 1 88 470 LEU A O 1
ATOM 3792 N N . ARG A 1 471 ? -0.313 -40.312 -13.617 1 91.5 471 ARG A N 1
ATOM 3793 C CA . ARG A 1 471 ? -0.071 -38.969 -14.125 1 91.5 471 ARG A CA 1
ATOM 3794 C C . ARG A 1 471 ? -1.382 -38.219 -14.32 1 91.5 471 ARG A C 1
ATOM 3796 O O . ARG A 1 471 ? -1.44 -37 -14.117 1 91.5 471 ARG A O 1
ATOM 3803 N N . GLU A 1 472 ? -2.385 -38.938 -14.742 1 92.12 472 GLU A N 1
ATOM 3804 C CA . GLU A 1 472 ? -3.682 -38.312 -14.984 1 92.12 472 GLU A CA 1
ATOM 3805 C C . GLU A 1 472 ? -4.824 -39.25 -14.594 1 92.12 472 GLU A C 1
ATOM 3807 O O . GLU A 1 472 ? -4.75 -40.469 -14.828 1 92.12 472 GLU A O 1
ATOM 3812 N N . VAL A 1 473 ? -5.789 -38.688 -13.93 1 90.94 473 VAL A N 1
ATOM 3813 C CA . VAL A 1 473 ? -7.031 -39.406 -13.648 1 90.94 473 VAL A CA 1
ATOM 3814 C C . VAL A 1 473 ? -8.164 -38.812 -14.484 1 90.94 473 VAL A C 1
ATOM 3816 O O . VAL A 1 473 ? -8.305 -37.594 -14.578 1 90.94 473 VAL A O 1
ATOM 3819 N N . CYS A 1 474 ? -8.875 -39.688 -15.164 1 89.31 474 CYS A N 1
ATOM 3820 C CA . CYS A 1 474 ? -9.961 -39.219 -16.031 1 89.31 474 CYS A CA 1
ATOM 3821 C C . CYS A 1 474 ? -11.242 -40 -15.75 1 89.31 474 CYS A C 1
ATOM 3823 O O . CYS A 1 474 ? -11.188 -41.188 -15.383 1 89.31 474 CYS A O 1
ATOM 3825 N N . GLY A 1 475 ? -12.359 -39.25 -15.859 1 87.31 475 GLY A N 1
ATOM 3826 C CA . GLY A 1 475 ? -13.664 -39.875 -15.711 1 87.31 475 GLY A CA 1
ATOM 3827 C C . GLY A 1 475 ? -14.727 -39.25 -16.594 1 87.31 475 GLY A C 1
ATOM 3828 O O . GLY A 1 475 ? -14.711 -38.062 -16.859 1 87.31 475 GLY A O 1
ATOM 3829 N N . ARG A 1 476 ? -15.602 -40.156 -17.094 1 86.69 476 ARG A N 1
ATOM 3830 C CA . ARG A 1 476 ? -16.766 -39.719 -17.859 1 86.69 476 ARG A CA 1
ATOM 3831 C C . ARG A 1 476 ? -18.016 -39.688 -16.969 1 86.69 476 ARG A C 1
ATOM 3833 O O . ARG A 1 476 ? -18.312 -40.656 -16.266 1 86.69 476 ARG A O 1
ATOM 3840 N N . HIS A 1 477 ? -18.75 -38.594 -17.109 1 90.38 477 HIS A N 1
ATOM 3841 C CA . HIS A 1 477 ? -19.922 -38.438 -16.266 1 90.38 477 HIS A CA 1
ATOM 3842 C C . HIS A 1 477 ? -21.141 -37.969 -17.062 1 90.38 477 HIS A C 1
ATOM 3844 O O . HIS A 1 477 ? -21 -37.125 -17.969 1 90.38 477 HIS A O 1
ATOM 3850 N N . LYS A 1 478 ? -22.234 -38.594 -16.828 1 89.12 478 LYS A N 1
ATOM 3851 C CA . LYS A 1 478 ? -23.516 -38.156 -17.359 1 89.12 478 LYS A CA 1
ATOM 3852 C C . LYS A 1 478 ? -24.297 -37.375 -16.297 1 89.12 478 LYS A C 1
ATOM 3854 O O . LYS A 1 478 ? -24.656 -37.906 -15.258 1 89.12 478 LYS A O 1
ATOM 3859 N N . LEU A 1 479 ? -24.516 -36.125 -16.641 1 92.88 479 LEU A N 1
ATOM 3860 C CA . LEU A 1 479 ? -25.109 -35.219 -15.672 1 92.88 479 LEU A CA 1
ATOM 3861 C C . LEU A 1 479 ? -26.281 -34.438 -16.281 1 92.88 479 LEU A C 1
ATOM 3863 O O . LEU A 1 479 ? -26.312 -34.219 -17.5 1 92.88 479 LEU A O 1
ATOM 3867 N N . SER A 1 480 ? -27.25 -34.031 -15.453 1 92.5 480 SER A N 1
ATOM 3868 C CA . SER A 1 480 ? -28.328 -33.156 -15.906 1 92.5 480 SER A CA 1
ATOM 3869 C C . SER A 1 480 ? -27.828 -31.75 -16.141 1 92.5 480 SER A C 1
ATOM 3871 O O . SER A 1 480 ? -26.812 -31.344 -15.57 1 92.5 480 SER A O 1
ATOM 3873 N N . PRO A 1 481 ? -28.531 -31.078 -17.047 1 91.69 481 PRO A N 1
ATOM 3874 C CA . PRO A 1 481 ? -28.172 -29.656 -17.156 1 91.69 481 PRO A CA 1
ATOM 3875 C C . PRO A 1 481 ? -28.203 -28.938 -15.805 1 91.69 481 PRO A C 1
ATOM 3877 O O . PRO A 1 481 ? -29.078 -29.203 -14.977 1 91.69 481 PRO A O 1
ATOM 3880 N N . GLY A 1 482 ? -27.234 -28.094 -15.578 1 92.06 482 GLY A N 1
ATOM 3881 C CA . GLY A 1 482 ? -27.094 -27.391 -14.312 1 92.06 482 GLY A CA 1
ATOM 3882 C C . GLY A 1 482 ? -25.688 -26.891 -14.062 1 92.06 482 GLY A C 1
ATOM 3883 O O . GLY A 1 482 ? -24.828 -26.953 -14.945 1 92.06 482 GLY A O 1
ATOM 3884 N N . THR A 1 483 ? -25.531 -26.281 -12.875 1 93.56 483 THR A N 1
ATOM 3885 C CA . THR A 1 483 ? -24.234 -25.781 -12.469 1 93.56 483 THR A CA 1
ATOM 3886 C C . THR A 1 483 ? -23.578 -26.719 -11.461 1 93.56 483 THR A C 1
ATOM 3888 O O . THR A 1 483 ? -24.219 -27.172 -10.516 1 93.56 483 THR A O 1
ATOM 3891 N N . TYR A 1 484 ? -22.328 -27.062 -11.742 1 95.38 484 TYR A N 1
ATOM 3892 C CA . TYR A 1 484 ? -21.578 -28 -10.922 1 95.38 484 TYR A CA 1
ATOM 3893 C C . TYR A 1 484 ? -20.266 -27.391 -10.453 1 95.38 484 TYR A C 1
ATOM 3895 O O . TYR A 1 484 ? -19.828 -26.359 -10.977 1 95.38 484 TYR A O 1
ATOM 3903 N N . VAL A 1 485 ? -19.672 -27.984 -9.391 1 96.62 485 VAL A N 1
ATOM 3904 C CA . VAL A 1 485 ? -18.344 -27.609 -8.93 1 96.62 485 VAL A CA 1
ATOM 3905 C C . VAL A 1 485 ? -17.453 -28.844 -8.883 1 96.62 485 VAL A C 1
AT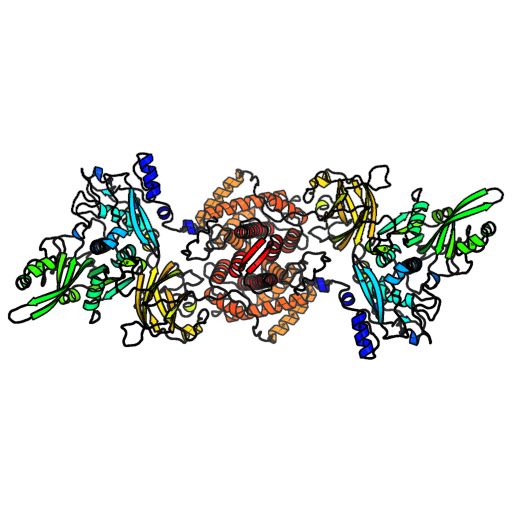OM 3907 O O . VAL A 1 485 ? -17.859 -29.891 -8.367 1 96.62 485 VAL A O 1
ATOM 3910 N N . ILE A 1 486 ? -16.281 -28.766 -9.492 1 97.25 486 ILE A N 1
ATOM 3911 C CA . ILE A 1 486 ? -15.289 -29.828 -9.484 1 97.25 486 ILE A CA 1
ATOM 3912 C C . ILE A 1 486 ? -14.195 -29.5 -8.469 1 97.25 486 ILE A C 1
ATOM 3914 O O . ILE A 1 486 ? -13.648 -28.406 -8.477 1 97.25 486 ILE A O 1
ATOM 3918 N N . ILE A 1 487 ? -13.875 -30.438 -7.609 1 98.19 487 ILE A N 1
ATOM 3919 C CA . ILE A 1 487 ? -12.836 -30.25 -6.602 1 98.19 487 ILE A CA 1
ATOM 3920 C C . ILE A 1 487 ? -11.695 -31.234 -6.852 1 98.19 487 ILE A C 1
ATOM 3922 O O . ILE A 1 487 ? -11.695 -32.344 -6.309 1 98.19 487 ILE A O 1
ATOM 3926 N N . PRO A 1 488 ? -10.695 -30.875 -7.602 1 98.06 488 PRO A N 1
ATOM 3927 C CA . PRO A 1 488 ? -9.492 -31.719 -7.672 1 98.06 488 PRO A CA 1
ATOM 3928 C C . PRO A 1 488 ? -8.703 -31.719 -6.367 1 98.06 488 PRO A C 1
ATOM 3930 O O . PRO A 1 488 ? -8.547 -30.688 -5.727 1 98.06 488 PRO A O 1
ATOM 3933 N N . SER A 1 489 ? -8.242 -32.875 -5.969 1 98.19 489 SER A N 1
ATOM 3934 C CA . SER A 1 489 ? -7.496 -32.938 -4.715 1 98.19 489 SER A CA 1
ATOM 3935 C C . SER A 1 489 ? -6.531 -34.125 -4.715 1 98.19 489 SER A C 1
ATOM 3937 O O . SER A 1 489 ? -6.668 -35.031 -5.52 1 98.19 489 SER A O 1
ATOM 3939 N N . THR A 1 490 ? -5.543 -34 -3.895 1 97.94 490 THR A N 1
ATOM 3940 C CA . THR A 1 490 ? -4.742 -35.188 -3.535 1 97.94 490 THR A CA 1
ATOM 3941 C C . THR A 1 490 ? -5.473 -36.031 -2.516 1 97.94 490 THR A C 1
ATOM 3943 O O . THR A 1 490 ? -6.5 -35.625 -1.97 1 97.94 490 THR A O 1
ATOM 3946 N N . PHE A 1 491 ? -4.977 -37.219 -2.352 1 97.56 491 PHE A N 1
ATOM 3947 C CA . PHE A 1 491 ? -5.574 -38.094 -1.349 1 97.56 491 PHE A CA 1
ATOM 3948 C C . PHE A 1 491 ? -5.277 -37.594 0.058 1 97.56 491 PHE A C 1
ATOM 3950 O O . PHE A 1 491 ? -6.195 -37.406 0.867 1 97.56 491 PHE A O 1
ATOM 3957 N N . GLU A 1 492 ? -4.031 -37.375 0.312 1 97 492 GLU A N 1
ATOM 3958 C CA . GLU A 1 492 ? -3.625 -36.844 1.605 1 97 492 GLU A CA 1
ATOM 3959 C C . GLU A 1 492 ? -3.555 -35.312 1.571 1 97 492 GLU A C 1
ATOM 3961 O O . GLU A 1 492 ? -3.188 -34.719 0.551 1 97 492 GLU A O 1
ATOM 3966 N N . PRO A 1 493 ? -3.885 -34.688 2.682 1 96 493 PRO A N 1
ATOM 3967 C CA . PRO A 1 493 ? -3.734 -33.25 2.748 1 96 493 PRO A CA 1
ATOM 3968 C C . PRO A 1 493 ? -2.275 -32.812 2.824 1 96 493 PRO A C 1
ATOM 3970 O O . PRO A 1 493 ? -1.386 -33.625 3.029 1 96 493 PRO A O 1
ATOM 3973 N N . HIS A 1 494 ? -1.967 -31.562 2.566 1 94.38 494 HIS A N 1
ATOM 3974 C CA . HIS A 1 494 ? -0.68 -30.906 2.752 1 94.38 494 HIS A CA 1
ATOM 3975 C C . HIS A 1 494 ? 0.333 -31.359 1.711 1 94.38 494 HIS A C 1
ATOM 3977 O O . HIS A 1 494 ? 1.537 -31.375 1.975 1 94.38 494 HIS A O 1
ATOM 3983 N N . GLN A 1 495 ? -0.193 -31.828 0.605 1 94.38 495 GLN A N 1
ATOM 3984 C CA . GLN A 1 495 ? 0.704 -32.219 -0.483 1 94.38 495 GLN A CA 1
ATOM 3985 C C . GLN A 1 495 ? 0.889 -31.047 -1.465 1 94.38 495 GLN A C 1
ATOM 3987 O O . GLN A 1 495 ? -0.055 -30.312 -1.744 1 94.38 495 GLN A O 1
ATOM 3992 N N . ASN A 1 496 ? 2.082 -30.969 -1.921 1 92 496 ASN A N 1
ATOM 3993 C CA . ASN A 1 496 ? 2.389 -29.938 -2.912 1 92 496 ASN A CA 1
ATOM 3994 C C . ASN A 1 496 ? 2.4 -30.516 -4.328 1 92 496 ASN A C 1
ATOM 3996 O O . ASN A 1 496 ? 2.922 -31.609 -4.555 1 92 496 ASN A O 1
ATOM 4000 N N . GLY A 1 497 ? 1.785 -29.734 -5.289 1 91.88 497 GLY A N 1
ATOM 4001 C CA . GLY A 1 497 ? 1.829 -30.172 -6.672 1 91.88 497 GLY A CA 1
ATOM 4002 C C . GLY A 1 497 ? 1.082 -29.25 -7.617 1 91.88 497 GLY A C 1
ATOM 4003 O O . GLY A 1 497 ? 0.074 -28.656 -7.242 1 91.88 497 GLY A O 1
ATOM 4004 N N . ASP A 1 498 ? 1.583 -29.25 -8.836 1 92.31 498 ASP A N 1
ATOM 4005 C CA . ASP A 1 498 ? 0.903 -28.547 -9.922 1 92.31 498 ASP A CA 1
ATOM 4006 C C . ASP A 1 498 ? 0.017 -29.484 -10.719 1 92.31 498 ASP A C 1
ATOM 4008 O O . ASP A 1 498 ? 0.361 -30.656 -10.906 1 92.31 498 ASP A O 1
ATOM 4012 N N . TYR A 1 499 ? -1.098 -28.938 -11.102 1 95.06 499 TYR A N 1
ATOM 4013 C CA . TYR A 1 499 ? -1.975 -29.797 -11.883 1 95.06 499 TYR A CA 1
ATOM 4014 C C . TYR A 1 499 ? -2.678 -29.016 -12.984 1 95.06 499 TYR A C 1
ATOM 4016 O O . TYR A 1 499 ? -2.643 -27.781 -13 1 95.06 499 TYR A O 1
ATOM 4024 N N . LEU A 1 500 ? -3.17 -29.719 -13.922 1 95.06 500 LEU A N 1
ATOM 4025 C CA . LEU A 1 500 ? -4.023 -29.219 -15 1 95.06 500 LEU A CA 1
ATOM 4026 C C . LEU A 1 500 ? -5.395 -29.891 -14.953 1 95.06 500 LEU A C 1
ATOM 4028 O O . LEU A 1 500 ? -5.492 -31.109 -15.07 1 95.06 500 LEU A O 1
ATOM 4032 N N . LEU A 1 501 ? -6.387 -29.094 -14.695 1 95.38 501 LEU A N 1
ATOM 4033 C CA . LEU A 1 501 ? -7.758 -29.578 -14.789 1 95.38 501 LEU A CA 1
ATOM 4034 C C . LEU A 1 501 ? -8.289 -29.422 -16.203 1 95.38 501 LEU A C 1
ATOM 4036 O O . LEU A 1 501 ? -8.25 -28.328 -16.781 1 95.38 501 LEU A O 1
ATOM 4040 N N . ARG A 1 502 ? -8.742 -30.484 -16.75 1 93.12 502 ARG A N 1
ATOM 4041 C CA . ARG A 1 502 ? -9.289 -30.484 -18.094 1 93.12 502 ARG A CA 1
ATOM 4042 C C . ARG A 1 502 ? -10.75 -30.922 -18.094 1 93.12 502 ARG A C 1
ATOM 4044 O O . ARG A 1 502 ? -11.094 -31.953 -17.516 1 93.12 502 ARG A O 1
ATOM 4051 N N . ILE A 1 503 ? -11.578 -30.141 -18.719 1 92.19 503 ILE A N 1
ATOM 4052 C CA . ILE A 1 503 ? -13.008 -30.406 -18.797 1 92.19 503 ILE A CA 1
ATOM 4053 C C . ILE A 1 503 ? -13.445 -30.453 -20.266 1 92.19 503 ILE A C 1
ATOM 4055 O O . ILE A 1 503 ? -13.203 -29.516 -21.016 1 92.19 503 ILE A O 1
ATOM 4059 N N . PHE A 1 504 ? -14.055 -31.531 -20.609 1 86.19 504 PHE A N 1
ATOM 4060 C CA . PHE A 1 504 ? -14.547 -31.703 -21.969 1 86.19 504 PHE A CA 1
ATOM 4061 C C . PHE A 1 504 ? -16.062 -31.906 -21.969 1 86.19 504 PHE A C 1
ATOM 4063 O O . PHE A 1 504 ? -16.578 -32.719 -21.203 1 86.19 504 PHE A O 1
ATOM 4070 N N . THR A 1 505 ? -16.719 -31.156 -22.766 1 85.62 505 THR A N 1
ATOM 4071 C CA . THR A 1 505 ? -18.156 -31.297 -22.969 1 85.62 505 THR A CA 1
ATOM 4072 C C . THR A 1 505 ? -18.516 -31.25 -24.453 1 85.62 505 THR A C 1
ATOM 4074 O O . THR A 1 505 ? -17.688 -30.859 -25.281 1 85.62 505 THR A O 1
ATOM 4077 N N . GLU A 1 506 ? -19.656 -31.688 -24.672 1 77.62 506 GLU A N 1
ATOM 4078 C CA . GLU A 1 506 ? -20.094 -31.672 -26.078 1 77.62 506 GLU A CA 1
ATOM 4079 C C . GLU A 1 506 ? -20.5 -30.266 -26.5 1 77.62 506 GLU A C 1
ATOM 4081 O O . GLU A 1 506 ? -20.328 -29.891 -27.672 1 77.62 506 GLU A O 1
ATOM 4086 N N . LYS A 1 507 ? -21.094 -29.516 -25.625 1 80.5 507 LYS A N 1
ATOM 4087 C CA . LYS A 1 507 ? -21.5 -28.141 -25.891 1 80.5 507 LYS A CA 1
ATOM 4088 C C . LYS A 1 507 ? -20.672 -27.141 -25.078 1 80.5 507 LYS A C 1
ATOM 4090 O O . LYS A 1 507 ? -20.062 -27.516 -24.078 1 80.5 507 LYS A O 1
ATOM 4095 N N . ALA A 1 508 ? -20.688 -25.953 -25.656 1 76.94 508 ALA A N 1
ATOM 4096 C CA . ALA A 1 508 ? -19.906 -24.906 -25 1 76.94 508 ALA A CA 1
ATOM 4097 C C . ALA A 1 508 ? -20.359 -24.688 -23.562 1 76.94 508 ALA A C 1
ATOM 4099 O O . ALA A 1 508 ? -21.562 -24.781 -23.281 1 76.94 508 ALA A O 1
ATOM 4100 N N . ASN A 1 509 ? -19.328 -24.516 -22.719 1 80 509 ASN A N 1
ATOM 4101 C CA . ASN A 1 509 ? -19.625 -24.25 -21.312 1 80 509 ASN A CA 1
ATOM 4102 C C . ASN A 1 509 ? -18.719 -23.156 -20.766 1 80 509 ASN A C 1
ATOM 4104 O O . ASN A 1 509 ? -17.766 -22.719 -21.422 1 80 509 ASN A O 1
ATOM 4108 N N . GLU A 1 510 ? -19.109 -22.562 -19.703 1 81.06 510 GLU A N 1
ATOM 4109 C CA . GLU A 1 510 ? -18.312 -21.578 -18.969 1 81.06 510 GLU A CA 1
ATOM 4110 C C . GLU A 1 510 ? -17.719 -22.172 -17.703 1 81.06 510 GLU A C 1
ATOM 4112 O O . GLU A 1 510 ? -18.406 -22.891 -16.969 1 81.06 510 GLU A O 1
ATOM 4117 N N . THR A 1 511 ? -16.422 -22.062 -17.641 1 84.25 511 THR A N 1
ATOM 4118 C CA . THR A 1 511 ? -15.742 -22.594 -16.453 1 84.25 511 THR A CA 1
ATOM 4119 C C . THR A 1 511 ? -14.852 -21.516 -15.82 1 84.25 511 THR A C 1
ATOM 4121 O O . THR A 1 511 ? -14.211 -20.734 -16.531 1 84.25 511 THR A O 1
ATOM 4124 N N . ASN A 1 512 ? -14.906 -21.422 -14.5 1 88.31 512 ASN A N 1
ATOM 4125 C CA . ASN A 1 512 ? -14.016 -20.531 -13.766 1 88.31 512 ASN A CA 1
ATOM 4126 C C . ASN A 1 512 ? -13.797 -21.016 -12.336 1 88.31 512 ASN A C 1
ATOM 4128 O O . ASN A 1 512 ? -14.641 -21.734 -11.789 1 88.31 512 ASN A O 1
ATOM 4132 N N . GLU A 1 513 ? -12.695 -20.719 -11.836 1 92 513 GLU A N 1
ATOM 4133 C CA . GLU A 1 513 ? -12.453 -21.016 -10.43 1 92 513 GLU A CA 1
ATOM 4134 C C . GLU A 1 513 ? -13.375 -20.203 -9.523 1 92 513 GLU A C 1
ATOM 4136 O O . GLU A 1 513 ? -13.594 -19.016 -9.766 1 92 513 GLU A O 1
ATOM 4141 N N . LEU A 1 514 ? -13.977 -20.859 -8.555 1 93.75 514 LEU A N 1
ATOM 4142 C CA . LEU A 1 514 ? -14.773 -20.141 -7.57 1 93.75 514 LEU A CA 1
ATOM 4143 C C . LEU A 1 514 ? -13.891 -19.234 -6.715 1 93.75 514 LEU A C 1
ATOM 4145 O O . LEU A 1 514 ? -12.883 -19.688 -6.164 1 93.75 514 LEU A O 1
ATOM 4149 N N . ASP A 1 515 ? -14.18 -18.031 -6.652 1 91.81 515 ASP A N 1
ATOM 4150 C CA . ASP A 1 515 ? -13.414 -17.016 -5.93 1 91.81 515 ASP A CA 1
ATOM 4151 C C . ASP A 1 515 ? -14.32 -15.914 -5.398 1 91.81 515 ASP A C 1
ATOM 4153 O O . ASP A 1 515 ? -15.531 -15.93 -5.633 1 91.81 515 ASP A O 1
ATOM 4157 N N . GLU A 1 516 ? -13.836 -15.094 -4.516 1 90.25 516 GLU A N 1
ATOM 4158 C CA . GLU A 1 516 ? -14.555 -13.922 -4.023 1 90.25 516 GLU A CA 1
ATOM 4159 C C . GLU A 1 516 ? -13.672 -12.68 -4.047 1 90.25 516 GLU A C 1
ATOM 4161 O O . GLU A 1 516 ? -12.445 -12.781 -4.078 1 90.25 516 GLU A O 1
ATOM 4166 N N . GLU A 1 517 ? -14.352 -11.547 -4.059 1 89.06 517 GLU A N 1
ATOM 4167 C CA . GLU A 1 517 ? -13.609 -10.297 -4.102 1 89.06 517 GLU A CA 1
ATOM 4168 C C . GLU A 1 517 ? -13.117 -9.891 -2.713 1 89.06 517 GLU A C 1
ATOM 4170 O O . GLU A 1 517 ? -13.852 -10.016 -1.729 1 89.06 517 GLU A O 1
ATOM 4175 N N . THR A 1 518 ? -11.914 -9.422 -2.658 1 94.44 518 THR A N 1
ATOM 4176 C CA . THR A 1 518 ? -11.352 -8.961 -1.391 1 94.44 518 THR A CA 1
ATOM 4177 C C . THR A 1 518 ? -12.023 -7.664 -0.946 1 94.44 518 THR A C 1
ATOM 4179 O O . THR A 1 518 ? -12.234 -6.762 -1.759 1 94.44 518 THR A O 1
ATOM 4182 N N . GLY A 1 519 ? -12.398 -7.531 0.261 1 93 519 GLY A N 1
ATOM 4183 C CA . GLY A 1 519 ? -13.039 -6.332 0.778 1 93 519 GLY A CA 1
ATOM 4184 C C . GLY A 1 519 ? -13.5 -6.477 2.215 1 93 519 GLY A C 1
ATOM 4185 O O . GLY A 1 519 ? -13.188 -7.469 2.877 1 93 519 GLY A O 1
ATOM 4186 N N . ILE A 1 520 ? -14.117 -5.438 2.775 1 91.44 520 ILE A N 1
ATOM 4187 C CA . ILE A 1 520 ? -14.664 -5.426 4.129 1 91.44 520 ILE A CA 1
ATOM 4188 C C . ILE A 1 520 ? -16.141 -5.773 4.086 1 91.44 520 ILE A C 1
ATOM 4190 O O . ILE A 1 520 ? -16.875 -5.324 3.197 1 91.44 520 ILE A O 1
ATOM 4194 N N . ILE A 1 521 ? -16.5 -6.594 4.949 1 87.81 521 ILE A N 1
ATOM 4195 C CA . ILE A 1 521 ? -17.906 -6.926 5.102 1 87.81 521 ILE A CA 1
ATOM 4196 C C . ILE A 1 521 ? -18.609 -5.855 5.945 1 87.81 521 ILE A C 1
ATOM 4198 O O . ILE A 1 521 ? -18.297 -5.691 7.129 1 87.81 521 ILE A O 1
ATOM 4202 N N . GLU A 1 522 ? -19.359 -4.961 5.457 1 73.81 522 GLU A N 1
ATOM 4203 C CA . GLU A 1 522 ? -19.938 -3.781 6.082 1 73.81 522 GLU A CA 1
ATOM 4204 C C . GLU A 1 522 ? -20.891 -4.168 7.219 1 73.81 522 GLU A C 1
ATOM 4206 O O . GLU A 1 522 ? -20.859 -3.568 8.297 1 73.81 522 GLU A O 1
ATOM 4211 N N . GLU A 1 523 ? -21.828 -5.016 6.941 1 69.5 523 GLU A N 1
ATOM 4212 C CA . GLU A 1 523 ? -22.891 -5.281 7.918 1 69.5 523 GLU A CA 1
ATOM 4213 C C . GLU A 1 523 ? -22.594 -6.555 8.711 1 69.5 523 GLU A C 1
ATOM 4215 O O . GLU A 1 523 ? -22.703 -7.66 8.172 1 69.5 523 GLU A O 1
ATOM 4220 N N . GLN A 1 524 ? -21.734 -6.293 9.773 1 70.31 524 GLN A N 1
ATOM 4221 C CA . GLN A 1 524 ? -21.594 -7.473 10.617 1 70.31 524 GLN A CA 1
ATOM 4222 C C . GLN A 1 524 ? -22.219 -7.242 11.992 1 70.31 524 GLN A C 1
ATOM 4224 O O . GLN A 1 524 ? -22.062 -6.164 12.57 1 70.31 524 GLN A O 1
ATOM 4229 N N . GLU A 1 525 ? -22.953 -8.07 12.344 1 68.69 525 GLU A N 1
ATOM 4230 C CA . GLU A 1 525 ? -23.516 -8.016 13.68 1 68.69 525 GLU A CA 1
ATOM 4231 C C . GLU A 1 525 ? -22.453 -8.25 14.75 1 68.69 525 GLU A C 1
ATOM 4233 O O . GLU A 1 525 ? -21.75 -9.266 14.719 1 68.69 525 GLU A O 1
ATOM 4238 N N . ILE A 1 526 ? -22.172 -7.219 15.539 1 72.12 526 ILE A N 1
ATOM 4239 C CA . ILE A 1 526 ? -21.234 -7.375 16.641 1 72.12 526 ILE A CA 1
ATOM 4240 C C . ILE A 1 526 ? -22 -7.703 17.922 1 72.12 526 ILE A C 1
ATOM 4242 O O . ILE A 1 526 ? -22.859 -6.934 18.359 1 72.12 526 ILE A O 1
ATOM 4246 N N . PRO A 1 527 ? -21.625 -8.875 18.312 1 73.12 527 PRO A N 1
ATOM 4247 C CA . PRO A 1 527 ? -22.312 -9.188 19.578 1 73.12 527 PRO A CA 1
ATOM 4248 C C . PRO A 1 527 ? -22.031 -8.164 20.672 1 73.12 527 PRO A C 1
ATOM 4250 O O . PRO A 1 527 ? -20.938 -7.59 20.719 1 73.12 527 PRO A O 1
ATOM 4253 N N . PRO A 1 528 ? -23 -7.812 21.453 1 79 528 PRO A N 1
ATOM 4254 C CA . PRO A 1 528 ? -22.75 -6.898 22.578 1 79 528 PRO A CA 1
ATOM 4255 C C . PRO A 1 528 ? -21.703 -7.43 23.547 1 79 528 PRO A C 1
ATOM 4257 O O . PRO A 1 528 ? -21.531 -8.641 23.672 1 79 528 PRO A O 1
ATOM 4260 N N . PRO A 1 529 ? -20.984 -6.504 24.156 1 80.56 529 PRO A N 1
ATOM 4261 C CA . PRO A 1 529 ? -19.938 -6.957 25.078 1 80.56 529 PRO A CA 1
ATOM 4262 C C . PRO A 1 529 ? -20.5 -7.719 26.281 1 80.56 529 PRO A C 1
ATOM 4264 O O . PRO A 1 529 ? -21.578 -7.383 26.766 1 80.56 529 PRO A O 1
ATOM 4267 N N . THR A 1 530 ? -19.859 -8.727 26.641 1 81.88 530 THR A N 1
ATOM 4268 C CA . THR A 1 530 ? -20.203 -9.469 27.844 1 81.88 530 THR A CA 1
ATOM 4269 C C . THR A 1 530 ? -19.875 -8.656 29.094 1 81.88 530 THR A C 1
ATOM 4271 O O . THR A 1 530 ? -19.234 -7.605 29 1 81.88 530 THR A O 1
ATOM 4274 N N . ASP A 1 531 ? -20.344 -9.117 30.234 1 82.56 531 ASP A N 1
ATOM 4275 C CA . ASP A 1 531 ? -20.047 -8.445 31.5 1 82.56 531 ASP A CA 1
ATOM 4276 C C . ASP A 1 531 ? -18.531 -8.406 31.75 1 82.56 531 ASP A C 1
ATOM 4278 O O . ASP A 1 531 ? -18.016 -7.391 32.219 1 82.56 531 ASP A O 1
ATOM 4282 N N . GLU A 1 532 ? -17.969 -9.477 31.469 1 80.56 532 GLU A N 1
ATOM 4283 C CA . GLU A 1 532 ? -16.531 -9.555 31.641 1 80.56 532 GLU A CA 1
ATOM 4284 C C . GLU A 1 532 ? -15.812 -8.555 30.734 1 80.56 532 GLU A C 1
ATOM 4286 O O . GLU A 1 532 ? -14.844 -7.918 31.156 1 80.56 532 GLU A O 1
ATOM 4291 N N . GLU A 1 533 ? -16.328 -8.406 29.594 1 79 533 GLU A N 1
ATOM 4292 C CA . GLU A 1 533 ? -15.727 -7.484 28.625 1 79 533 GLU A CA 1
ATOM 4293 C C . GLU A 1 533 ? -15.945 -6.031 29.047 1 79 533 GLU A C 1
ATOM 4295 O O . GLU A 1 533 ? -15.078 -5.18 28.812 1 79 533 GLU A O 1
ATOM 4300 N N . GLN A 1 534 ? -17.031 -5.785 29.641 1 82.12 534 GLN A N 1
ATOM 4301 C CA . GLN A 1 534 ? -17.312 -4.441 30.141 1 82.12 534 GLN A CA 1
ATOM 4302 C C . GLN A 1 534 ? -16.391 -4.074 31.297 1 82.12 534 GLN A C 1
ATOM 4304 O O . GLN A 1 534 ? -15.906 -2.938 31.375 1 82.12 534 GLN A O 1
ATOM 4309 N N . GLU A 1 535 ? -16.203 -5.062 32.125 1 82.31 535 GLU A N 1
ATOM 4310 C CA . GLU A 1 535 ? -15.266 -4.844 33.219 1 82.31 535 GLU A CA 1
ATOM 4311 C C . GLU A 1 535 ? -13.852 -4.598 32.719 1 82.31 535 GLU A C 1
ATOM 4313 O O . GLU A 1 535 ? -13.133 -3.738 33.25 1 82.31 535 GLU A O 1
ATOM 4318 N N . GLN A 1 536 ? -13.508 -5.34 31.766 1 79.06 536 GLN A N 1
ATOM 4319 C CA . GLN A 1 536 ? -12.195 -5.176 31.156 1 79.06 536 GLN A CA 1
ATOM 4320 C C . GLN A 1 536 ? -12.055 -3.797 30.516 1 79.06 536 GLN A C 1
ATOM 4322 O O . GLN A 1 536 ? -10.984 -3.182 30.578 1 79.06 536 GLN A O 1
ATOM 4327 N N . GLU A 1 537 ? -13.07 -3.412 29.922 1 80.75 537 GLU A N 1
ATOM 4328 C CA . GLU A 1 537 ? -13.062 -2.092 29.297 1 80.75 537 GLU A CA 1
ATOM 4329 C C . GLU A 1 537 ? -12.859 -0.992 30.328 1 80.75 537 GLU A C 1
ATOM 4331 O O . GLU A 1 537 ? -12.125 -0.031 30.078 1 80.75 537 GLU A O 1
ATOM 4336 N N . GLN A 1 538 ? -13.508 -1.116 31.391 1 81.69 538 GLN A N 1
ATOM 4337 C CA . GLN A 1 538 ? -13.359 -0.128 32.469 1 81.69 538 GLN A CA 1
ATOM 4338 C C . GLN A 1 538 ? -11.945 -0.12 33.031 1 81.69 538 GLN A C 1
ATOM 4340 O O . GLN A 1 538 ? -11.383 0.943 33.312 1 81.69 538 GLN A O 1
ATOM 4345 N N . ALA A 1 539 ? -11.445 -1.35 33.156 1 79.75 539 ALA A N 1
ATOM 4346 C CA . ALA A 1 539 ? -10.062 -1.465 33.625 1 79.75 539 ALA A CA 1
ATOM 4347 C C . ALA A 1 539 ? -9.094 -0.828 32.625 1 79.75 539 ALA A C 1
ATOM 4349 O O . ALA A 1 539 ? -8.117 -0.185 33.031 1 79.75 539 ALA A O 1
ATOM 4350 N N . LEU A 1 540 ? -9.398 -0.981 31.453 1 80.12 540 LEU A N 1
ATOM 4351 C CA . LEU A 1 540 ? -8.562 -0.435 30.391 1 80.12 540 LEU A CA 1
ATOM 4352 C C . LEU A 1 540 ? -8.648 1.087 30.359 1 80.12 540 LEU A C 1
ATOM 4354 O O . LEU A 1 540 ? -7.641 1.766 30.156 1 80.12 540 LEU A O 1
ATOM 4358 N N . LYS A 1 541 ? -9.812 1.537 30.562 1 79.25 541 LYS A N 1
ATOM 4359 C CA . LYS A 1 541 ? -10.008 2.982 30.625 1 79.25 541 LYS A CA 1
ATOM 4360 C C . LYS A 1 541 ? -9.203 3.598 31.766 1 79.25 541 LYS A C 1
ATOM 4362 O O . LYS A 1 541 ? -8.594 4.656 31.609 1 79.25 541 LYS A O 1
ATOM 4367 N N . ALA A 1 542 ? -9.234 2.891 32.781 1 83.12 542 ALA A N 1
ATOM 4368 C CA . ALA A 1 542 ? -8.484 3.361 33.938 1 83.12 542 ALA A CA 1
ATOM 4369 C C . ALA A 1 542 ? -6.98 3.322 33.688 1 83.12 542 ALA A C 1
ATOM 4371 O O . ALA A 1 542 ? -6.258 4.25 34.031 1 83.12 542 ALA A O 1
ATOM 4372 N N . SER A 1 543 ? -6.586 2.271 33.062 1 85.56 543 SER A N 1
ATOM 4373 C CA . SER A 1 543 ? -5.172 2.141 32.719 1 85.56 543 SER A CA 1
ATOM 4374 C C . SER A 1 543 ? -4.75 3.211 31.719 1 85.56 543 SER A C 1
ATOM 4376 O O . SER A 1 543 ? -3.641 3.746 31.812 1 85.56 543 SER A O 1
ATOM 4378 N N . PHE A 1 544 ? -5.582 3.443 30.766 1 87.12 544 PHE A N 1
ATOM 4379 C CA . PHE A 1 544 ? -5.324 4.492 29.781 1 87.12 544 PHE A CA 1
ATOM 4380 C C . PHE A 1 544 ? -5.121 5.836 30.484 1 87.12 544 PHE A C 1
ATOM 4382 O O . PHE A 1 544 ? -4.156 6.547 30.188 1 87.12 544 PHE A O 1
ATOM 4389 N N . ARG A 1 545 ? -5.98 6.16 31.328 1 84.56 545 ARG A N 1
ATOM 4390 C CA . ARG A 1 545 ? -5.93 7.449 32 1 84.56 545 ARG A CA 1
ATOM 4391 C C . ARG A 1 545 ? -4.668 7.574 32.844 1 84.56 545 ARG A C 1
ATOM 4393 O O . ARG A 1 545 ? -4.074 8.648 32.938 1 84.56 545 ARG A O 1
ATOM 4400 N N . ARG A 1 546 ? -4.293 6.469 33.406 1 85.06 546 ARG A N 1
ATOM 4401 C CA . ARG A 1 546 ? -3.107 6.457 34.25 1 85.06 546 ARG A CA 1
ATOM 4402 C C . ARG A 1 546 ? -1.842 6.664 33.438 1 85.06 546 ARG A C 1
ATOM 4404 O O . ARG A 1 546 ? -0.935 7.391 33.844 1 85.06 546 ARG A O 1
ATOM 4411 N N . VAL A 1 547 ? -1.866 6.125 32.25 1 87.12 547 VAL A N 1
ATOM 4412 C CA . VAL A 1 547 ? -0.651 6.105 31.453 1 87.12 547 VAL A CA 1
ATOM 4413 C C . VAL A 1 547 ? -0.598 7.348 30.562 1 87.12 547 VAL A C 1
ATOM 4415 O O . VAL A 1 547 ? 0.483 7.863 30.266 1 87.12 547 VAL A O 1
ATOM 4418 N N . ALA A 1 548 ? -1.716 7.844 30.047 1 85.38 548 ALA A N 1
ATOM 4419 C CA . ALA A 1 548 ? -1.797 8.914 29.062 1 85.38 548 ALA A CA 1
ATOM 4420 C C . ALA A 1 548 ? -1.313 10.242 29.641 1 85.38 548 ALA A C 1
ATOM 4422 O O . ALA A 1 548 ? -0.816 11.102 28.906 1 85.38 548 ALA A O 1
ATOM 4423 N N . GLY A 1 549 ? -1.325 10.461 30.859 1 77.12 549 GLY A N 1
ATOM 4424 C CA . GLY A 1 549 ? -0.91 11.719 31.469 1 77.12 549 GLY A CA 1
ATOM 4425 C C . GLY A 1 549 ? -1.839 12.875 31.141 1 77.12 549 GLY A C 1
ATOM 4426 O O . GLY A 1 549 ? -3.021 12.664 30.875 1 77.12 549 GLY A O 1
ATOM 4427 N N . ASP A 1 550 ? -1.353 14.172 31.047 1 72.5 550 ASP A N 1
ATOM 4428 C CA . ASP A 1 550 ? -2.131 15.406 30.969 1 72.5 550 ASP A CA 1
ATOM 4429 C C . ASP A 1 550 ? -2.688 15.609 29.562 1 72.5 550 ASP A C 1
ATOM 4431 O O . ASP A 1 550 ? -3.752 16.203 29.391 1 72.5 550 ASP A O 1
ATOM 4435 N N . ASP A 1 551 ? -2.006 15 28.641 1 74.81 551 ASP A N 1
ATOM 4436 C CA . ASP A 1 551 ? -2.445 15.25 27.266 1 74.81 551 ASP A CA 1
ATOM 4437 C C . ASP A 1 551 ? -3.496 14.234 26.828 1 74.81 551 ASP A C 1
ATOM 4439 O O . ASP A 1 551 ? -4.117 14.383 25.781 1 74.81 551 ASP A O 1
ATOM 4443 N N . MET A 1 552 ? -3.723 13.172 27.656 1 83.44 552 MET A N 1
ATOM 4444 C CA . MET A 1 552 ? -4.73 12.141 27.422 1 83.44 552 MET A CA 1
ATOM 4445 C C . MET A 1 552 ? -4.492 11.422 26.094 1 83.44 552 MET A C 1
ATOM 4447 O O . MET A 1 552 ? -5.426 11.203 25.328 1 83.44 552 MET A O 1
ATOM 4451 N N . GLU A 1 553 ? -3.223 11.234 25.766 1 90.38 553 GLU A N 1
ATOM 4452 C CA . GLU A 1 553 ? -2.799 10.484 24.578 1 90.38 553 GLU A CA 1
ATOM 4453 C C . GLU A 1 553 ? -1.767 9.422 24.953 1 90.38 553 GLU A C 1
ATOM 4455 O O . GLU A 1 553 ? -1.037 9.57 25.938 1 90.38 553 GLU A O 1
ATOM 4460 N N . ILE A 1 554 ? -1.732 8.359 24.219 1 93.25 554 ILE A N 1
ATOM 4461 C CA . ILE A 1 554 ? -0.736 7.324 24.469 1 93.25 554 ILE A CA 1
ATOM 4462 C C . ILE A 1 554 ? -0.006 6.992 23.156 1 93.25 554 ILE A C 1
ATOM 4464 O O . ILE A 1 554 ? -0.603 7.02 22.078 1 93.25 554 ILE A O 1
ATOM 4468 N N . ASP A 1 555 ? 1.29 6.73 23.25 1 93.25 555 ASP A N 1
ATOM 4469 C CA . ASP A 1 555 ? 2.082 6.328 22.094 1 93.25 555 ASP A CA 1
ATOM 4470 C C . ASP A 1 555 ? 2.162 4.805 21.984 1 93.25 555 ASP A C 1
ATOM 4472 O O . ASP A 1 555 ? 1.475 4.09 22.719 1 93.25 555 ASP A O 1
ATOM 4476 N N . ALA A 1 556 ? 2.893 4.281 21.062 1 95.38 556 ALA A N 1
ATOM 4477 C CA . ALA A 1 556 ? 2.953 2.852 20.766 1 95.38 556 ALA A CA 1
ATOM 4478 C C . ALA A 1 556 ? 3.584 2.08 21.922 1 95.38 556 ALA A C 1
ATOM 4480 O O . ALA A 1 556 ? 3.219 0.932 22.188 1 95.38 556 ALA A O 1
ATOM 4481 N N . TYR A 1 557 ? 4.59 2.666 22.641 1 94.31 557 TYR A N 1
ATOM 4482 C CA . TYR A 1 557 ? 5.246 2.018 23.766 1 94.31 557 TYR A CA 1
ATOM 4483 C C . TYR A 1 557 ? 4.273 1.812 24.922 1 94.31 557 TYR A C 1
ATOM 4485 O O . TYR A 1 557 ? 4.188 0.717 25.484 1 94.31 557 TYR A O 1
ATOM 4493 N N . GLU A 1 558 ? 3.566 2.9 25.203 1 94.5 558 GLU A N 1
ATOM 4494 C CA . GLU A 1 558 ? 2.58 2.848 26.281 1 94.5 558 GLU A CA 1
ATOM 4495 C C . GLU A 1 558 ? 1.448 1.882 25.938 1 94.5 558 GLU A C 1
ATOM 4497 O O . GLU A 1 558 ? 0.981 1.138 26.812 1 94.5 558 GLU A O 1
ATOM 4502 N N . LEU A 1 559 ? 1.047 1.96 24.719 1 95.25 559 LEU A N 1
ATOM 4503 C CA . LEU A 1 559 ? -0.002 1.056 24.266 1 95.25 559 LEU A CA 1
ATOM 4504 C C . LEU A 1 559 ? 0.427 -0.399 24.422 1 95.25 559 LEU A C 1
ATOM 4506 O O . LEU A 1 559 ? -0.364 -1.238 24.859 1 95.25 559 LEU A O 1
ATOM 4510 N N . ARG A 1 560 ? 1.617 -0.728 24.031 1 94.75 560 ARG A N 1
ATOM 4511 C CA . ARG A 1 560 ? 2.15 -2.08 24.156 1 94.75 560 ARG A CA 1
ATOM 4512 C C . ARG A 1 560 ? 2.07 -2.572 25.594 1 94.75 560 ARG A C 1
ATOM 4514 O O . ARG A 1 560 ? 1.658 -3.705 25.844 1 94.75 560 ARG A O 1
ATOM 4521 N N . ASP A 1 561 ? 2.467 -1.714 26.5 1 93.25 561 ASP A N 1
ATOM 4522 C CA . ASP A 1 561 ? 2.461 -2.082 27.922 1 93.25 561 ASP A CA 1
ATOM 4523 C C . ASP A 1 561 ? 1.039 -2.346 28.406 1 93.25 561 ASP A C 1
ATOM 4525 O O . ASP A 1 561 ? 0.794 -3.322 29.125 1 93.25 561 ASP A O 1
ATOM 4529 N N . ILE A 1 562 ? 0.158 -1.526 28.031 1 92.25 562 ILE A N 1
ATOM 4530 C CA . ILE A 1 562 ? -1.236 -1.66 28.438 1 92.25 562 ILE A CA 1
ATOM 4531 C C . ILE A 1 562 ? -1.81 -2.967 27.891 1 92.25 562 ILE A C 1
ATOM 4533 O O . ILE A 1 562 ? -2.416 -3.742 28.641 1 92.25 562 ILE A O 1
ATOM 4537 N N . LEU A 1 563 ? -1.607 -3.236 26.656 1 93.19 563 LEU A N 1
ATOM 4538 C CA . LEU A 1 563 ? -2.211 -4.387 25.984 1 93.19 563 LEU A CA 1
ATOM 4539 C C . LEU A 1 563 ? -1.569 -5.688 26.469 1 93.19 563 LEU A C 1
ATOM 4541 O O . LEU A 1 563 ? -2.258 -6.691 26.656 1 93.19 563 LEU A O 1
ATOM 4545 N N . ASN A 1 564 ? -0.269 -5.688 26.594 1 92.81 564 ASN A N 1
ATOM 4546 C CA . ASN A 1 564 ? 0.418 -6.902 27.031 1 92.81 564 ASN A CA 1
ATOM 4547 C C . ASN A 1 564 ? 0.053 -7.277 28.469 1 92.81 564 ASN A C 1
ATOM 4549 O O . ASN A 1 564 ? 0.035 -8.453 28.812 1 92.81 564 ASN A O 1
ATOM 4553 N N . ALA A 1 565 ? -0.253 -6.312 29.266 1 87.94 565 ALA A N 1
ATOM 4554 C CA . ALA A 1 565 ? -0.695 -6.582 30.625 1 87.94 565 ALA A CA 1
ATOM 4555 C C . ALA A 1 565 ? -2.018 -7.348 30.641 1 87.94 565 ALA A C 1
ATOM 4557 O O . ALA A 1 565 ? -2.285 -8.125 31.547 1 87.94 565 ALA A O 1
ATOM 4558 N N . VAL A 1 566 ? -2.742 -7.203 29.625 1 86 566 VAL A N 1
ATOM 4559 C CA . VAL A 1 566 ? -4.07 -7.809 29.578 1 86 566 VAL A CA 1
ATOM 4560 C C . VAL A 1 566 ? -4.012 -9.102 28.766 1 86 566 VAL A C 1
ATOM 4562 O O . VAL A 1 566 ? -4.453 -10.156 29.234 1 86 566 VAL A O 1
ATOM 4565 N N . PHE A 1 567 ? -3.434 -9.086 27.609 1 89.44 567 PHE A N 1
ATOM 4566 C CA . PHE A 1 567 ? -3.555 -10.172 26.656 1 89.44 567 PHE A CA 1
ATOM 4567 C C . PHE A 1 567 ? -2.617 -11.32 27 1 89.44 567 PHE A C 1
ATOM 4569 O O . PHE A 1 567 ? -2.885 -12.477 26.672 1 89.44 567 PHE A O 1
ATOM 4576 N N . THR A 1 568 ? -1.505 -11.047 27.641 1 90 568 THR A N 1
ATOM 4577 C CA . THR A 1 568 ? -0.577 -12.117 27.969 1 90 568 THR A CA 1
ATOM 4578 C C . THR A 1 568 ? -1.13 -12.984 29.109 1 90 568 THR A C 1
ATOM 4580 O O . THR A 1 568 ? -0.642 -14.086 29.344 1 90 568 THR A O 1
ATOM 4583 N N . LYS A 1 569 ? -2.053 -12.547 29.797 1 85.31 569 LYS A N 1
ATOM 4584 C CA . LYS A 1 569 ? -2.729 -13.336 30.828 1 85.31 569 LYS A CA 1
ATOM 4585 C C . LYS A 1 569 ? -3.764 -14.273 30.219 1 85.31 569 LYS A C 1
ATOM 4587 O O . LYS A 1 569 ? -4.043 -15.336 30.766 1 85.31 569 LYS A O 1
ATOM 4592 N N . GLU A 1 570 ? -4.215 -13.898 29.109 1 83.62 570 GLU A N 1
ATOM 4593 C CA . GLU A 1 570 ? -5.305 -14.641 28.484 1 83.62 570 GLU A CA 1
ATOM 4594 C C . GLU A 1 570 ? -4.777 -15.617 27.438 1 83.62 570 GLU A C 1
ATOM 4596 O O . GLU A 1 570 ? -5.398 -16.641 27.172 1 83.62 570 GLU A O 1
ATOM 4601 N N . PHE A 1 571 ? -3.746 -15.219 26.734 1 85.06 571 PHE A N 1
ATOM 4602 C CA . PHE A 1 571 ? -3.188 -16.016 25.656 1 85.06 571 PHE A CA 1
ATOM 4603 C C . PHE A 1 571 ? -1.725 -16.344 25.922 1 85.06 571 PHE A C 1
ATOM 4605 O O . PHE A 1 571 ? -1.008 -15.555 26.531 1 85.06 571 PHE A O 1
ATOM 4612 N N . VAL A 1 572 ? -1.392 -17.5 25.516 1 84.81 572 VAL A N 1
ATOM 4613 C CA . VAL A 1 572 ? 0.013 -17.891 25.609 1 84.81 572 VAL A CA 1
ATOM 4614 C C . VAL A 1 572 ? 0.765 -17.391 24.375 1 84.81 572 VAL A C 1
ATOM 4616 O O . VAL A 1 572 ? 0.734 -18.047 23.328 1 84.81 572 VAL A O 1
ATOM 4619 N N . PHE A 1 573 ? 1.413 -16.281 24.422 1 86.31 573 PHE A N 1
ATOM 4620 C CA . PHE A 1 573 ? 2.268 -15.719 23.391 1 86.31 573 PHE A CA 1
ATOM 4621 C C . PHE A 1 573 ? 3.24 -14.703 23.969 1 86.31 573 PHE A C 1
ATOM 4623 O O . PHE A 1 573 ? 3.143 -14.344 25.141 1 86.31 573 PHE A O 1
ATOM 4630 N N . ASP A 1 574 ? 4.227 -14.273 23.344 1 87.44 574 ASP A N 1
ATOM 4631 C CA . ASP A 1 574 ? 5.32 -13.445 23.828 1 87.44 574 ASP A CA 1
ATOM 4632 C C . ASP A 1 574 ? 4.855 -12.008 24.047 1 87.44 574 ASP A C 1
ATOM 4634 O O . ASP A 1 574 ? 5.59 -11.195 24.625 1 87.44 574 ASP A O 1
ATOM 4638 N N . GLY A 1 575 ? 3.662 -11.695 23.688 1 92.75 575 GLY A N 1
ATOM 4639 C CA . GLY A 1 575 ? 3.18 -10.32 23.719 1 92.75 575 GLY A CA 1
ATOM 4640 C C . GLY A 1 575 ? 3.273 -9.617 22.375 1 92.75 575 GLY A C 1
ATOM 4641 O O . GLY A 1 575 ? 3.998 -10.062 21.484 1 92.75 575 GLY A O 1
ATOM 4642 N N . PHE A 1 576 ? 2.531 -8.555 22.297 1 94.56 576 PHE A N 1
ATOM 4643 C CA . PHE A 1 576 ? 2.594 -7.766 21.078 1 94.56 576 PHE A CA 1
ATOM 4644 C C . PHE A 1 576 ? 3.953 -7.094 20.938 1 94.56 576 PHE A C 1
ATOM 4646 O O . PHE A 1 576 ? 4.508 -6.594 21.922 1 94.56 576 PHE A O 1
ATOM 4653 N N . SER A 1 577 ? 4.488 -7.145 19.766 1 92.5 577 SER A N 1
ATOM 4654 C CA . SER A 1 577 ? 5.727 -6.434 19.453 1 92.5 577 SER A CA 1
ATOM 4655 C C . SER A 1 577 ? 5.48 -4.934 19.328 1 92.5 577 SER A C 1
ATOM 4657 O O . SER A 1 577 ? 4.34 -4.496 19.172 1 92.5 577 SER A O 1
ATOM 4659 N N . LEU A 1 578 ? 6.543 -4.168 19.422 1 92.75 578 LEU A N 1
ATOM 4660 C CA . LEU A 1 578 ? 6.434 -2.727 19.219 1 92.75 578 LEU A CA 1
ATOM 4661 C C . LEU A 1 578 ? 5.922 -2.404 17.828 1 92.75 578 LEU A C 1
ATOM 4663 O O . LEU A 1 578 ? 5.133 -1.472 17.641 1 92.75 578 LEU A O 1
ATOM 4667 N N . ASP A 1 579 ? 6.352 -3.139 16.859 1 92.38 579 ASP A N 1
ATOM 4668 C CA . ASP A 1 579 ? 5.91 -2.904 15.492 1 92.38 579 ASP A CA 1
ATOM 4669 C C . ASP A 1 579 ? 4.402 -3.107 15.352 1 92.38 579 ASP A C 1
ATOM 4671 O O . ASP A 1 579 ? 3.74 -2.385 14.609 1 92.38 579 ASP A O 1
ATOM 4675 N N . THR A 1 580 ? 3.898 -4.102 16.047 1 95.25 580 THR A N 1
ATOM 4676 C CA . THR A 1 580 ? 2.465 -4.359 16.016 1 95.25 580 THR A CA 1
ATOM 4677 C C . THR A 1 580 ? 1.689 -3.193 16.625 1 95.25 580 THR A C 1
ATOM 4679 O O . THR A 1 580 ? 0.681 -2.756 16.062 1 95.25 580 THR A O 1
ATOM 4682 N N . THR A 1 581 ? 2.148 -2.686 17.766 1 96.62 581 THR A N 1
ATOM 4683 C CA . THR A 1 581 ? 1.435 -1.586 18.406 1 96.62 581 THR A CA 1
ATOM 4684 C C . THR A 1 581 ? 1.603 -0.295 17.609 1 96.62 581 THR A C 1
ATOM 4686 O O . THR A 1 581 ? 0.713 0.558 17.609 1 96.62 581 THR A O 1
ATOM 4689 N N . ARG A 1 582 ? 2.74 -0.124 16.953 1 96.19 582 ARG A N 1
ATOM 4690 C CA . ARG A 1 582 ? 2.879 0.992 16.016 1 96.19 582 ARG A CA 1
ATOM 4691 C C . ARG A 1 582 ? 1.82 0.927 14.922 1 96.19 582 ARG A C 1
ATOM 4693 O O . ARG A 1 582 ? 1.277 1.956 14.516 1 96.19 582 ARG A O 1
ATOM 4700 N N . SER A 1 583 ? 1.562 -0.316 14.445 1 96.56 583 SER A N 1
ATOM 4701 C CA . SER A 1 583 ? 0.529 -0.492 13.43 1 96.56 583 SER A CA 1
ATOM 4702 C C . SER A 1 583 ? -0.85 -0.146 13.984 1 96.56 583 SER A C 1
ATOM 4704 O O . SER A 1 583 ? -1.686 0.415 13.273 1 96.56 583 SER A O 1
ATOM 4706 N N . MET A 1 584 ? -1.056 -0.51 15.25 1 97.31 584 MET A N 1
ATOM 4707 C CA . MET A 1 584 ? -2.322 -0.184 15.898 1 97.31 584 MET A CA 1
ATOM 4708 C C . MET A 1 584 ? -2.521 1.325 15.977 1 97.31 584 MET A C 1
ATOM 4710 O O . MET A 1 584 ? -3.605 1.828 15.672 1 97.31 584 MET A O 1
ATOM 4714 N N . VAL A 1 585 ? -1.494 1.989 16.344 1 96.38 585 VAL A N 1
ATOM 4715 C CA . VAL A 1 585 ? -1.558 3.443 16.438 1 96.38 585 VAL A CA 1
ATOM 4716 C C . VAL A 1 585 ? -1.79 4.043 15.055 1 96.38 585 VAL A C 1
ATOM 4718 O O . VAL A 1 585 ? -2.67 4.891 14.875 1 96.38 585 VAL A O 1
ATOM 4721 N N . ALA A 1 586 ? -1.032 3.592 14.109 1 95.5 586 ALA A N 1
ATOM 4722 C CA . ALA A 1 586 ? -1.1 4.121 12.75 1 95.5 586 ALA A CA 1
ATOM 4723 C C . ALA A 1 586 ? -2.504 3.969 12.172 1 95.5 586 ALA A C 1
ATOM 4725 O O . ALA A 1 586 ? -2.953 4.809 11.391 1 95.5 586 ALA A O 1
ATOM 4726 N N . MET A 1 587 ? -3.189 2.922 12.523 1 95.56 587 MET A N 1
ATOM 4727 C CA . MET A 1 587 ? -4.523 2.625 12.008 1 95.56 587 MET A CA 1
ATOM 4728 C C . MET A 1 587 ? -5.492 3.76 12.328 1 95.56 587 MET A C 1
ATOM 4730 O O . MET A 1 587 ? -6.426 4.016 11.57 1 95.56 587 MET A O 1
ATOM 4734 N N . HIS A 1 588 ? -5.27 4.504 13.445 1 93.69 588 HIS A N 1
ATOM 4735 C CA . HIS A 1 588 ? -6.203 5.539 13.875 1 93.69 588 HIS A CA 1
ATOM 4736 C C . HIS A 1 588 ? -5.52 6.898 13.945 1 93.69 588 HIS A C 1
ATOM 4738 O O . HIS A 1 588 ? -6.043 7.828 14.562 1 93.69 588 HIS A O 1
ATOM 4744 N N . ASP A 1 589 ? -4.363 6.957 13.422 1 92.38 589 ASP A N 1
ATOM 4745 C CA . ASP A 1 589 ? -3.584 8.188 13.531 1 92.38 589 ASP A CA 1
ATOM 4746 C C . ASP A 1 589 ? -3.463 8.891 12.188 1 92.38 589 ASP A C 1
ATOM 4748 O O . ASP A 1 589 ? -2.355 9.109 11.688 1 92.38 589 ASP A O 1
ATOM 4752 N N . GLY A 1 590 ? -4.59 9.391 11.68 1 89.31 590 GLY A N 1
ATOM 4753 C CA . GLY A 1 590 ? -4.617 10.062 10.391 1 89.31 590 GLY A CA 1
ATOM 4754 C C . GLY A 1 590 ? -3.902 11.398 10.398 1 89.31 590 GLY A C 1
ATOM 4755 O O . GLY A 1 590 ? -3.484 11.891 9.352 1 89.31 590 GLY A O 1
ATOM 4756 N N . ASP A 1 591 ? -3.664 12 11.578 1 87.19 591 ASP A N 1
ATOM 4757 C CA . ASP A 1 591 ? -3.043 13.32 11.664 1 87.19 591 ASP A CA 1
ATOM 4758 C C . ASP A 1 591 ? -1.544 13.203 11.93 1 87.19 591 ASP A C 1
ATOM 4760 O O . ASP A 1 591 ? -0.876 14.211 12.188 1 87.19 591 ASP A O 1
ATOM 4764 N N . LEU A 1 592 ? -0.974 11.977 12.008 1 89 592 LEU A N 1
ATOM 4765 C CA . LEU A 1 592 ? 0.455 11.703 12.125 1 89 592 LEU A CA 1
ATOM 4766 C C . LEU A 1 592 ? 1.006 12.273 13.43 1 89 592 LEU A C 1
ATOM 4768 O O . LEU A 1 592 ? 2.061 12.914 13.438 1 89 592 LEU A O 1
ATOM 4772 N N . SER A 1 593 ? 0.256 12.148 14.539 1 87.12 593 SER A N 1
ATOM 4773 C CA . SER A 1 593 ? 0.728 12.594 15.844 1 87.12 593 SER A CA 1
ATOM 4774 C C . SER A 1 593 ? 1.617 11.547 16.5 1 87.12 593 SER A C 1
ATOM 4776 O O . SER A 1 593 ? 2.361 11.852 17.438 1 87.12 593 SER A O 1
ATOM 4778 N N . GLY A 1 594 ? 1.463 10.281 16.031 1 89.5 594 GLY A N 1
ATOM 4779 C CA . GLY A 1 594 ? 2.186 9.172 16.656 1 89.5 594 GLY A CA 1
ATOM 4780 C C . GLY A 1 594 ? 1.53 8.656 17.922 1 89.5 594 GLY A C 1
ATOM 4781 O O . GLY A 1 594 ? 2.1 7.824 18.625 1 89.5 594 GLY A O 1
ATOM 4782 N N . LYS A 1 595 ? 0.346 9.195 18.203 1 91.94 595 LYS A N 1
ATOM 4783 C CA . LYS A 1 595 ? -0.329 8.859 19.453 1 91.94 595 LYS A CA 1
ATOM 4784 C C . LYS A 1 595 ? -1.818 8.617 19.219 1 91.94 595 LYS A C 1
ATOM 4786 O O . LYS A 1 595 ? -2.355 8.969 18.172 1 91.94 595 LYS A O 1
ATOM 4791 N N . LEU A 1 596 ? -2.43 7.926 20.188 1 92.81 596 LEU A N 1
ATOM 4792 C CA . LEU A 1 596 ? -3.871 7.699 20.188 1 92.81 596 LEU A CA 1
ATOM 4793 C C . LEU A 1 596 ? -4.539 8.508 21.297 1 92.81 596 LEU A C 1
ATOM 4795 O O . LEU A 1 596 ? -4.062 8.523 22.438 1 92.81 596 LEU A O 1
ATOM 4799 N N . GLY A 1 597 ? -5.629 9.219 20.922 1 89.88 597 GLY A N 1
ATOM 4800 C CA . GLY A 1 597 ? -6.516 9.758 21.938 1 89.88 597 GLY A CA 1
ATOM 4801 C C . GLY A 1 597 ? -7.465 8.727 22.516 1 89.88 597 GLY A C 1
ATOM 4802 O O . GLY A 1 597 ? -7.477 7.574 22.078 1 89.88 597 GLY A O 1
ATOM 4803 N N . PHE A 1 598 ? -8.18 9.086 23.453 1 86.19 598 PHE A N 1
ATOM 4804 C CA . PHE A 1 598 ? -9.031 8.141 24.172 1 86.19 598 PHE A CA 1
ATOM 4805 C C . PHE A 1 598 ? -10.094 7.566 23.25 1 86.19 598 PHE A C 1
ATOM 4807 O O . PHE A 1 598 ? -10.367 6.363 23.281 1 86.19 598 PHE A O 1
ATOM 4814 N N . ASP A 1 599 ? -10.727 8.367 22.484 1 85.75 599 ASP A N 1
ATOM 4815 C CA . ASP A 1 599 ? -11.773 7.887 21.594 1 85.75 599 ASP A CA 1
ATOM 4816 C C . ASP A 1 599 ? -11.219 6.91 20.562 1 85.75 599 ASP A C 1
ATOM 4818 O O . ASP A 1 599 ? -11.875 5.922 20.219 1 85.75 599 ASP A O 1
ATOM 4822 N N . GLU A 1 600 ? -10.078 7.242 20.062 1 91.94 600 GLU A N 1
ATOM 4823 C CA . GLU A 1 600 ? -9.414 6.348 19.109 1 91.94 600 GLU A CA 1
ATOM 4824 C C . GLU A 1 600 ? -9.055 5.02 19.781 1 91.94 600 GLU A C 1
ATOM 4826 O O . GLU A 1 600 ? -9.203 3.957 19.156 1 91.94 600 GLU A O 1
ATOM 4831 N N . PHE A 1 601 ? -8.641 5.078 20.969 1 92.19 601 PHE A N 1
ATOM 4832 C CA . PHE A 1 601 ? -8.297 3.891 21.75 1 92.19 601 PHE A CA 1
ATOM 4833 C C . PHE A 1 601 ? -9.516 3.008 21.953 1 92.19 601 PHE A C 1
ATOM 4835 O O . PHE A 1 601 ? -9.422 1.78 21.875 1 92.19 601 PHE A O 1
ATOM 4842 N N . LYS A 1 602 ? -10.594 3.613 22.219 1 87.56 602 LYS A N 1
ATOM 4843 C CA . LYS A 1 602 ? -11.828 2.867 22.438 1 87.56 602 LYS A CA 1
ATOM 4844 C C . LYS A 1 602 ? -12.211 2.066 21.188 1 87.56 602 LYS A C 1
ATOM 4846 O O . LYS A 1 602 ? -12.641 0.916 21.297 1 87.56 602 LYS A O 1
ATOM 4851 N N . VAL A 1 603 ? -12.094 2.691 20.062 1 90.88 603 VAL A N 1
ATOM 4852 C CA . VAL A 1 603 ? -12.406 2.018 18.797 1 90.88 603 VAL A CA 1
ATOM 4853 C C . VAL A 1 603 ? -11.445 0.851 18.594 1 90.88 603 VAL A C 1
ATOM 4855 O O . VAL A 1 603 ? -11.867 -0.238 18.188 1 90.88 603 VAL A O 1
ATOM 4858 N N . LEU A 1 604 ? -10.203 1.084 18.812 1 94.19 604 LEU A N 1
ATOM 4859 C CA . LEU A 1 604 ? -9.195 0.032 18.703 1 94.19 604 LEU A CA 1
ATOM 4860 C C . LEU A 1 604 ? -9.531 -1.135 19.625 1 94.19 604 LEU A C 1
ATOM 4862 O O . LEU A 1 604 ? -9.445 -2.297 19.219 1 94.19 604 LEU A O 1
ATOM 4866 N N . TRP A 1 605 ? -9.898 -0.833 20.812 1 90.75 605 TRP A N 1
ATOM 4867 C CA . TRP A 1 605 ? -10.211 -1.865 21.781 1 90.75 605 TRP A CA 1
ATOM 4868 C C . TRP A 1 605 ? -11.391 -2.713 21.328 1 90.75 605 TRP A C 1
ATOM 4870 O O . TRP A 1 605 ? -11.398 -3.934 21.5 1 90.75 605 TRP A O 1
ATOM 4880 N N . ALA A 1 606 ? -12.367 -2.084 20.812 1 89.94 606 ALA A N 1
ATOM 4881 C CA . ALA A 1 606 ? -13.531 -2.809 20.312 1 89.94 606 ALA A CA 1
ATOM 4882 C C . ALA A 1 606 ? -13.133 -3.822 19.25 1 89.94 606 ALA A C 1
ATOM 4884 O O . ALA A 1 606 ? -13.617 -4.953 19.234 1 89.94 606 ALA A O 1
ATOM 4885 N N . ASP A 1 607 ? -12.289 -3.398 18.359 1 93.31 607 ASP A N 1
ATOM 4886 C CA . ASP A 1 607 ? -11.797 -4.301 17.328 1 93.31 607 ASP A CA 1
ATOM 4887 C C . ASP A 1 607 ? -11 -5.453 17.938 1 93.31 607 ASP A C 1
ATOM 4889 O O . ASP A 1 607 ? -11.18 -6.609 17.547 1 93.31 607 ASP A O 1
ATOM 4893 N N . LEU A 1 608 ? -10.102 -5.137 18.859 1 93.81 608 LEU A N 1
ATOM 4894 C CA . LEU A 1 608 ? -9.258 -6.148 19.484 1 93.81 608 LEU A CA 1
ATOM 4895 C C . LEU A 1 608 ? -10.102 -7.176 20.234 1 93.81 608 LEU A C 1
ATOM 4897 O O . LEU A 1 608 ? -9.805 -8.375 20.203 1 93.81 608 LEU A O 1
ATOM 4901 N N . ARG A 1 609 ? -11.086 -6.711 20.875 1 89.94 609 ARG A N 1
ATOM 4902 C CA . ARG A 1 609 ? -11.992 -7.613 21.594 1 89.94 609 ARG A CA 1
ATOM 4903 C C . ARG A 1 609 ? -12.688 -8.562 20.609 1 89.94 609 ARG A C 1
ATOM 4905 O O . ARG A 1 609 ? -12.781 -9.766 20.875 1 89.94 609 ARG A O 1
ATOM 4912 N N . ARG A 1 610 ? -13.164 -8.008 19.578 1 91.75 610 ARG A N 1
ATOM 4913 C CA . ARG A 1 610 ? -13.828 -8.812 18.547 1 91.75 610 ARG A CA 1
ATOM 4914 C C . ARG A 1 610 ? -12.883 -9.867 17.984 1 91.75 610 ARG A C 1
ATOM 4916 O O . ARG A 1 610 ? -13.234 -11.047 17.906 1 91.75 610 ARG A O 1
ATOM 4923 N N . TRP A 1 611 ? -11.703 -9.469 17.594 1 95 611 TRP A N 1
ATOM 4924 C CA . TRP A 1 611 ? -10.734 -10.359 16.953 1 95 611 TRP A CA 1
ATOM 4925 C C . TRP A 1 611 ? -10.242 -11.414 17.953 1 95 611 TRP A C 1
ATOM 4927 O O . TRP A 1 611 ? -9.977 -12.555 17.578 1 95 611 TRP A O 1
ATOM 4937 N N . LYS A 1 612 ? -10.117 -11 19.172 1 93.12 612 LYS A N 1
ATOM 4938 C CA . LYS A 1 612 ? -9.797 -11.961 20.234 1 93.12 612 LYS A CA 1
ATOM 4939 C C . LYS A 1 612 ? -10.867 -13.047 20.328 1 93.12 612 LYS A C 1
ATOM 4941 O O . LYS A 1 612 ? -10.555 -14.234 20.422 1 93.12 612 LYS A O 1
ATOM 4946 N N . GLY A 1 613 ? -12.117 -12.641 20.359 1 91.75 613 GLY A N 1
ATOM 4947 C CA . GLY A 1 613 ? -13.219 -13.586 20.406 1 91.75 613 GLY A CA 1
ATOM 4948 C C . GLY A 1 613 ? -13.227 -14.531 19.219 1 91.75 613 GLY A C 1
ATOM 4949 O O . GLY A 1 613 ? -13.445 -15.734 19.375 1 91.75 613 GLY A O 1
ATOM 4950 N N . VAL A 1 614 ? -13.016 -14.016 18.016 1 94.56 614 VAL A N 1
ATOM 4951 C CA . VAL A 1 614 ? -12.977 -14.82 16.797 1 94.56 614 VAL A CA 1
ATOM 4952 C C . VAL A 1 614 ? -11.836 -15.828 16.891 1 94.56 614 VAL A C 1
ATOM 4954 O O . VAL A 1 614 ? -12.008 -17 16.547 1 94.56 614 VAL A O 1
ATOM 4957 N N . PHE A 1 615 ? -10.672 -15.32 17.328 1 95.56 615 PHE A N 1
ATOM 4958 C CA . PHE A 1 615 ? -9.508 -16.188 17.453 1 95.56 615 PHE A CA 1
ATOM 4959 C C . PHE A 1 615 ? -9.812 -17.391 18.359 1 95.56 615 PHE A C 1
ATOM 4961 O O . PHE A 1 615 ? -9.5 -18.531 18.016 1 95.56 615 PHE A O 1
ATOM 4968 N N . LYS A 1 616 ? -10.43 -17.141 19.469 1 93.06 616 LYS A N 1
ATOM 4969 C CA . LYS A 1 616 ? -10.773 -18.203 20.422 1 93.06 616 LYS A CA 1
ATOM 4970 C C . LYS A 1 616 ? -11.789 -19.172 19.812 1 93.06 616 LYS A C 1
ATOM 4972 O O . LYS A 1 616 ? -11.672 -20.391 20 1 93.06 616 LYS A O 1
ATOM 4977 N N . GLU A 1 617 ? -12.695 -18.656 19.109 1 93.31 617 GLU A N 1
ATOM 4978 C CA . GLU A 1 617 ? -13.758 -19.469 18.516 1 93.31 617 GLU A CA 1
ATOM 4979 C C . GLU A 1 617 ? -13.203 -20.406 17.438 1 93.31 617 GLU A C 1
ATOM 4981 O O . GLU A 1 617 ? -13.625 -21.562 17.344 1 93.31 617 GLU A O 1
ATOM 4986 N N . TYR A 1 618 ? -12.289 -19.984 16.688 1 93.94 618 TYR A N 1
ATOM 4987 C CA . TYR A 1 618 ? -11.844 -20.75 15.523 1 93.94 618 TYR A CA 1
ATOM 4988 C C . TYR A 1 618 ? -10.594 -21.562 15.844 1 93.94 618 TYR A C 1
ATOM 4990 O O . TYR A 1 618 ? -10.141 -22.344 15.016 1 93.94 618 TYR A O 1
ATOM 4998 N N . ASP A 1 619 ? -9.984 -21.203 16.984 1 92.75 619 ASP A N 1
ATOM 4999 C CA . ASP A 1 619 ? -9 -22.141 17.516 1 92.75 619 ASP A CA 1
ATOM 5000 C C . ASP A 1 619 ? -9.672 -23.391 18.062 1 92.75 619 ASP A C 1
ATOM 5002 O O . ASP A 1 619 ? -9.633 -23.641 19.266 1 92.75 619 ASP A O 1
ATOM 5006 N N . ARG A 1 620 ? -10.07 -24.234 17.203 1 87.94 620 ARG A N 1
ATOM 5007 C CA . ARG A 1 620 ? -10.961 -25.344 17.531 1 87.94 620 ARG A CA 1
ATOM 5008 C C . ARG A 1 620 ? -10.242 -26.391 18.375 1 87.94 620 ARG A C 1
ATOM 5010 O O . ARG A 1 620 ? -10.859 -27.031 19.234 1 87.94 620 ARG A O 1
ATOM 5017 N N . ASP A 1 621 ? -8.992 -26.625 18.188 1 88.12 621 ASP A N 1
ATOM 5018 C CA . ASP A 1 621 ? -8.273 -27.641 18.953 1 88.12 621 ASP A CA 1
ATOM 5019 C C . ASP A 1 621 ? -7.676 -27.062 20.234 1 88.12 621 ASP A C 1
ATOM 5021 O O . ASP A 1 621 ? -6.945 -27.734 20.953 1 88.12 621 ASP A O 1
ATOM 5025 N N . ARG A 1 622 ? -7.809 -25.734 20.438 1 89.5 622 ARG A N 1
ATOM 5026 C CA . ARG A 1 622 ? -7.379 -25.016 21.641 1 89.5 622 ARG A CA 1
ATOM 5027 C C . ARG A 1 622 ? -5.875 -25.125 21.844 1 89.5 622 ARG A C 1
ATOM 5029 O O . ARG A 1 622 ? -5.406 -25.344 22.969 1 89.5 622 ARG A O 1
ATOM 5036 N N . SER A 1 623 ? -5.164 -25.141 20.766 1 88.75 623 SER A N 1
ATOM 5037 C CA . SER A 1 623 ? -3.707 -25.234 20.797 1 88.75 623 SER A CA 1
ATOM 5038 C C . SER A 1 623 ? -3.072 -23.891 21.125 1 88.75 623 SER A C 1
ATOM 5040 O O . SER A 1 623 ? -1.882 -23.812 21.438 1 88.75 623 SER A O 1
ATOM 5042 N N . GLY A 1 624 ? -3.924 -22.859 21.031 1 90.62 624 GLY A N 1
ATOM 5043 C CA . GLY A 1 624 ? -3.393 -21.5 21.188 1 90.62 624 GLY A CA 1
ATOM 5044 C C . GLY A 1 624 ? -2.986 -20.875 19.859 1 90.62 624 GLY A C 1
ATOM 5045 O O . GLY A 1 624 ? -2.545 -19.719 19.844 1 90.62 624 GLY A O 1
ATOM 5046 N N . ASN A 1 625 ? -3.111 -21.656 18.797 1 93.38 625 ASN A N 1
ATOM 5047 C CA . ASN A 1 625 ? -2.834 -21.172 17.453 1 93.38 625 ASN A CA 1
ATOM 5048 C C . ASN A 1 625 ? -3.979 -21.5 16.5 1 93.38 625 ASN A C 1
ATOM 5050 O O . ASN A 1 625 ? -4.734 -22.438 16.719 1 93.38 625 ASN A O 1
ATOM 5054 N N . LEU A 1 626 ? -4.098 -20.688 15.469 1 93.88 626 LEU A N 1
ATOM 5055 C CA . LEU A 1 626 ? -4.973 -21.047 14.359 1 93.88 626 LEU A CA 1
ATOM 5056 C C . LEU A 1 626 ? -4.23 -21.906 13.336 1 93.88 626 LEU A C 1
ATOM 5058 O O . LEU A 1 626 ? -3.051 -21.672 13.062 1 93.88 626 LEU A O 1
ATOM 5062 N N . SER A 1 627 ? -5.008 -22.875 12.898 1 92.69 627 SER A N 1
ATOM 5063 C CA . SER A 1 627 ? -4.5 -23.516 11.695 1 92.69 627 SER A CA 1
ATOM 5064 C C . SER A 1 627 ? -4.668 -22.625 10.477 1 92.69 627 SER A C 1
ATOM 5066 O O . SER A 1 627 ? -5.629 -21.859 10.383 1 92.69 627 SER A O 1
ATOM 5068 N N . SER A 1 628 ? -3.719 -22.719 9.562 1 91.5 628 SER A N 1
ATOM 5069 C CA . SER A 1 628 ? -3.822 -21.922 8.352 1 91.5 628 SER A CA 1
ATOM 5070 C C . SER A 1 628 ? -5.117 -22.219 7.602 1 91.5 628 SER A C 1
ATOM 5072 O O . SER A 1 628 ? -5.652 -21.359 6.906 1 91.5 628 SER A O 1
ATOM 5074 N N . TYR A 1 629 ? -5.672 -23.359 7.781 1 90.44 629 TYR A N 1
ATOM 5075 C CA . TYR A 1 629 ? -6.906 -23.75 7.105 1 90.44 629 TYR A CA 1
ATOM 5076 C C . TYR A 1 629 ? -8.117 -23.125 7.781 1 90.44 629 TYR A C 1
ATOM 5078 O O . TYR A 1 629 ? -9.203 -23.078 7.203 1 90.44 629 TYR A O 1
ATOM 5086 N N . GLU A 1 630 ? -7.922 -22.625 8.984 1 92.44 630 GLU A N 1
ATOM 5087 C CA . GLU A 1 630 ? -8.984 -21.953 9.727 1 92.44 630 GLU A CA 1
ATOM 5088 C C . GLU A 1 630 ? -8.969 -20.438 9.477 1 92.44 630 GLU A C 1
ATOM 5090 O O . GLU A 1 630 ? -9.945 -19.75 9.773 1 92.44 630 GLU A O 1
ATOM 5095 N N . LEU A 1 631 ? -7.914 -20.016 8.953 1 94.06 631 LEU A N 1
ATOM 5096 C CA . LEU A 1 631 ? -7.645 -18.594 8.898 1 94.06 631 LEU A CA 1
ATOM 5097 C C . LEU A 1 631 ? -8.695 -17.875 8.055 1 94.06 631 LEU A C 1
ATOM 5099 O O . LEU A 1 631 ? -9.141 -16.781 8.406 1 94.06 631 LEU A O 1
ATOM 5103 N N . ARG A 1 632 ? -9.07 -18.469 6.895 1 93.25 632 ARG A N 1
ATOM 5104 C CA . ARG A 1 632 ? -10.031 -17.828 6.012 1 93.25 632 ARG A CA 1
ATOM 5105 C C . ARG A 1 632 ? -11.352 -17.578 6.727 1 93.25 632 ARG A C 1
ATOM 5107 O O . ARG A 1 632 ? -11.914 -16.484 6.645 1 93.25 632 ARG A O 1
ATOM 5114 N N . SER A 1 633 ? -11.828 -18.578 7.406 1 92.81 633 SER A N 1
ATOM 5115 C CA . SER A 1 633 ? -13.078 -18.453 8.148 1 92.81 633 SER A CA 1
ATOM 5116 C C . SER A 1 633 ? -12.953 -17.438 9.281 1 92.81 633 SER A C 1
ATOM 5118 O O . SER A 1 633 ? -13.891 -16.688 9.547 1 92.81 633 SER A O 1
ATOM 5120 N N . ALA A 1 634 ? -11.844 -17.469 9.969 1 95.25 634 ALA A N 1
ATOM 5121 C CA . ALA A 1 634 ? -11.609 -16.531 11.062 1 95.25 634 ALA A CA 1
ATOM 5122 C C . ALA A 1 634 ? -11.602 -15.094 10.547 1 95.25 634 ALA A C 1
ATOM 5124 O O . ALA A 1 634 ? -12.211 -14.211 11.164 1 95.25 634 ALA A O 1
ATOM 5125 N N . LEU A 1 635 ? -10.93 -14.875 9.445 1 95.62 635 LEU A N 1
ATOM 5126 C CA . LEU A 1 635 ? -10.875 -13.539 8.875 1 95.62 635 LEU A CA 1
ATOM 5127 C C . LEU A 1 635 ? -12.25 -13.117 8.359 1 95.62 635 LEU A C 1
ATOM 5129 O O . LEU A 1 635 ? -12.617 -11.938 8.461 1 95.62 635 LEU A O 1
ATOM 5133 N N . HIS A 1 636 ? -12.977 -14.047 7.801 1 93.62 636 HIS A N 1
ATOM 5134 C CA . HIS A 1 636 ? -14.336 -13.75 7.383 1 93.62 636 HIS A CA 1
ATOM 5135 C C . HIS A 1 636 ? -15.195 -13.305 8.562 1 93.62 636 HIS A C 1
ATOM 5137 O O . HIS A 1 636 ? -15.945 -12.328 8.461 1 93.62 636 HIS A O 1
ATOM 5143 N N . ALA A 1 637 ? -15.078 -14.023 9.633 1 92.88 637 ALA A N 1
ATOM 5144 C CA . ALA A 1 637 ? -15.812 -13.672 10.844 1 92.88 637 ALA A CA 1
ATOM 5145 C C . ALA A 1 637 ? -15.352 -12.328 11.398 1 92.88 637 ALA A C 1
ATOM 5147 O O . ALA A 1 637 ? -16.094 -11.672 12.141 1 92.88 637 ALA A O 1
ATOM 5148 N N . SER A 1 638 ? -14.164 -11.953 11.133 1 94.56 638 SER A N 1
ATOM 5149 C CA . SER A 1 638 ? -13.602 -10.68 11.57 1 94.56 638 SER A CA 1
ATOM 5150 C C . SER A 1 638 ? -14.023 -9.539 10.648 1 94.56 638 SER A C 1
ATOM 5152 O O . SER A 1 638 ? -13.633 -8.383 10.859 1 94.56 638 SER A O 1
ATOM 5154 N N . GLY A 1 639 ? -14.75 -9.875 9.547 1 93.06 639 GLY A N 1
ATOM 5155 C CA . GLY A 1 639 ? -15.32 -8.852 8.688 1 93.06 639 GLY A CA 1
ATOM 5156 C C . GLY A 1 639 ? -14.586 -8.703 7.371 1 93.06 639 GLY A C 1
ATOM 5157 O O . GLY A 1 639 ? -14.758 -7.695 6.672 1 93.06 639 GLY A O 1
ATOM 5158 N N . PHE A 1 640 ? -13.781 -9.711 6.996 1 95.38 640 PHE A N 1
ATOM 5159 C CA . PHE A 1 640 ? -13.016 -9.594 5.762 1 95.38 640 PHE A CA 1
ATOM 5160 C C . PHE A 1 640 ? -13.438 -10.672 4.766 1 95.38 640 PHE A C 1
ATOM 5162 O O . PHE A 1 640 ? -13.734 -11.805 5.152 1 95.38 640 PHE A O 1
ATOM 5169 N N . ARG A 1 641 ? -13.523 -10.375 3.514 1 94.19 641 ARG A N 1
ATOM 5170 C CA . ARG A 1 641 ? -13.594 -11.312 2.396 1 94.19 641 ARG A CA 1
ATOM 5171 C C . ARG A 1 641 ? -12.281 -11.32 1.613 1 94.19 641 ARG A C 1
ATOM 5173 O O . ARG A 1 641 ? -11.68 -10.273 1.384 1 94.19 641 ARG A O 1
ATOM 5180 N N . LEU A 1 642 ? -11.867 -12.461 1.23 1 94.44 642 LEU A N 1
ATOM 5181 C CA . LEU A 1 642 ? -10.555 -12.555 0.59 1 94.44 642 LEU A CA 1
ATOM 5182 C C . LEU A 1 642 ? -10.641 -13.359 -0.703 1 94.44 642 LEU A C 1
ATOM 5184 O O . LEU A 1 642 ? -11.25 -14.43 -0.732 1 94.44 642 LEU A O 1
ATOM 5188 N N . SER A 1 643 ? -10.062 -12.812 -1.743 1 94.38 643 SER A N 1
ATOM 5189 C CA . SER A 1 643 ? -9.828 -13.625 -2.934 1 94.38 643 SER A CA 1
ATOM 5190 C C . SER A 1 643 ? -8.82 -14.734 -2.652 1 94.38 643 SER A C 1
ATOM 5192 O O . SER A 1 643 ? -8.102 -14.688 -1.652 1 94.38 643 SER A O 1
ATOM 5194 N N . ASN A 1 644 ? -8.773 -15.758 -3.441 1 92.62 644 ASN A N 1
ATOM 5195 C CA . ASN A 1 644 ? -7.824 -16.859 -3.279 1 92.62 644 ASN A CA 1
ATOM 5196 C C . ASN A 1 644 ? -6.379 -16.359 -3.332 1 92.62 644 ASN A C 1
ATOM 5198 O O . ASN A 1 644 ? -5.531 -16.828 -2.572 1 92.62 644 ASN A O 1
ATOM 5202 N N . ARG A 1 645 ? -6.168 -15.484 -4.219 1 90.94 645 ARG A N 1
ATOM 5203 C CA . ARG A 1 645 ? -4.824 -14.938 -4.371 1 90.94 645 ARG A CA 1
ATOM 5204 C C . ARG A 1 645 ? -4.395 -14.188 -3.113 1 90.94 645 ARG A C 1
ATOM 5206 O O . ARG A 1 645 ? -3.285 -14.398 -2.611 1 90.94 645 ARG A O 1
ATOM 5213 N N . THR A 1 646 ? -5.266 -13.297 -2.633 1 94 646 THR A N 1
ATOM 5214 C CA . THR A 1 646 ? -4.984 -12.539 -1.42 1 94 646 THR A CA 1
ATOM 5215 C C . THR A 1 646 ? -4.805 -13.477 -0.227 1 94 646 THR A C 1
ATOM 5217 O O . THR A 1 646 ? -3.887 -13.297 0.575 1 94 646 THR A O 1
ATOM 5220 N N . PHE A 1 647 ? -5.66 -14.383 -0.122 1 94.81 647 PHE A N 1
ATOM 5221 C CA . PHE A 1 647 ? -5.59 -15.336 0.979 1 94.81 647 PHE A CA 1
ATOM 5222 C C . PHE A 1 647 ? -4.258 -16.078 0.97 1 94.81 647 PHE A C 1
ATOM 5224 O O . PHE A 1 647 ? -3.625 -16.234 2.016 1 94.81 647 PHE A O 1
ATOM 5231 N N . SER A 1 648 ? -3.838 -16.562 -0.197 1 92.81 648 SER A N 1
ATOM 5232 C CA . SER A 1 648 ? -2.564 -17.266 -0.334 1 92.81 648 SER A CA 1
ATOM 5233 C C . SER A 1 648 ? -1.408 -16.406 0.175 1 92.81 648 SER A C 1
ATOM 5235 O O . SER A 1 648 ? -0.539 -16.906 0.899 1 92.81 648 SER A O 1
ATOM 5237 N N . ALA A 1 649 ? -1.401 -15.172 -0.163 1 93.75 649 ALA A N 1
ATOM 5238 C CA . ALA A 1 649 ? -0.348 -14.25 0.261 1 93.75 649 ALA A CA 1
ATOM 5239 C C . ALA A 1 649 ? -0.343 -14.086 1.778 1 93.75 649 ALA A C 1
ATOM 5241 O O . ALA A 1 649 ? 0.721 -14.055 2.402 1 93.75 649 ALA A O 1
ATOM 5242 N N . LEU A 1 650 ? -1.52 -13.953 2.379 1 95.56 650 LEU A N 1
ATOM 5243 C CA . LEU A 1 650 ? -1.626 -13.773 3.822 1 95.56 650 LEU A CA 1
ATOM 5244 C C . LEU A 1 650 ? -1.106 -14.992 4.566 1 95.56 650 LEU A C 1
ATOM 5246 O O . LEU A 1 650 ? -0.394 -14.867 5.566 1 95.56 650 LEU A O 1
ATOM 5250 N N . VAL A 1 651 ? -1.492 -16.156 4.09 1 95.06 651 VAL A N 1
ATOM 5251 C CA . VAL A 1 651 ? -1.05 -17.375 4.746 1 95.06 651 VAL A CA 1
ATOM 5252 C C . VAL A 1 651 ? 0.472 -17.484 4.672 1 95.06 651 VAL A C 1
ATOM 5254 O O . VAL A 1 651 ? 1.13 -17.766 5.676 1 95.06 651 VAL A O 1
ATOM 5257 N N . MET A 1 652 ? 0.969 -17.234 3.482 1 92.44 652 MET A N 1
ATOM 5258 C CA . MET A 1 652 ? 2.41 -17.375 3.297 1 92.44 652 MET A CA 1
ATOM 5259 C C . MET A 1 652 ? 3.172 -16.344 4.129 1 92.44 652 MET A C 1
ATOM 5261 O O . MET A 1 652 ? 4.293 -16.609 4.57 1 92.44 652 MET A O 1
ATOM 5265 N N . ARG A 1 653 ? 2.559 -15.219 4.406 1 94.62 653 ARG A N 1
ATOM 5266 C CA . ARG A 1 653 ? 3.211 -14.148 5.145 1 94.62 653 ARG A CA 1
ATOM 5267 C C . ARG A 1 653 ? 3.115 -14.375 6.648 1 94.62 653 ARG A C 1
ATOM 5269 O O . ARG A 1 653 ? 4.043 -14.047 7.391 1 94.62 653 ARG A O 1
ATOM 5276 N N . TYR A 1 654 ? 2.029 -14.93 7.133 1 93.88 654 TYR A N 1
ATOM 5277 C CA . TYR A 1 654 ? 1.76 -14.844 8.562 1 93.88 654 TYR A CA 1
ATOM 5278 C C . TYR A 1 654 ? 1.771 -16.234 9.203 1 93.88 654 TYR A C 1
ATOM 5280 O O . TYR A 1 654 ? 1.795 -16.344 10.43 1 93.88 654 TYR A O 1
ATOM 5288 N N . SER A 1 655 ? 1.732 -17.312 8.43 1 92.62 655 SER A N 1
ATOM 5289 C CA . SER A 1 655 ? 1.735 -18.656 9.016 1 92.62 655 SER A CA 1
ATOM 5290 C C . SER A 1 655 ? 3.156 -19.156 9.242 1 92.62 655 SER A C 1
ATOM 5292 O O . SER A 1 655 ? 4.086 -18.734 8.547 1 92.62 655 SER A O 1
ATOM 5294 N N . SER A 1 656 ? 3.287 -20.016 10.172 1 90.31 656 SER A N 1
ATOM 5295 C CA . SER A 1 656 ? 4.555 -20.703 10.398 1 90.31 656 SER A CA 1
ATOM 5296 C C . SER A 1 656 ? 4.777 -21.797 9.375 1 90.31 656 SER A C 1
ATOM 5298 O O . SER A 1 656 ? 3.908 -22.062 8.539 1 90.31 656 SER A O 1
ATOM 5300 N N . LYS A 1 657 ? 5.938 -22.422 9.477 1 84.5 657 LYS A N 1
ATOM 5301 C CA . LYS A 1 657 ? 6.309 -23.5 8.57 1 84.5 657 LYS A CA 1
ATOM 5302 C C . LYS A 1 657 ? 5.332 -24.672 8.68 1 84.5 657 LYS A C 1
ATOM 5304 O O . LYS A 1 657 ? 5.098 -25.375 7.703 1 84.5 657 LYS A O 1
ATOM 5309 N N . ASN A 1 658 ? 4.734 -24.719 9.812 1 87.94 658 ASN A N 1
ATOM 5310 C CA . ASN A 1 658 ? 3.826 -25.844 10.039 1 87.94 658 ASN A CA 1
ATOM 5311 C C . ASN A 1 658 ? 2.369 -25.438 9.844 1 87.94 658 ASN A C 1
ATOM 5313 O O . ASN A 1 658 ? 1.457 -26.188 10.18 1 87.94 658 ASN A O 1
ATOM 5317 N N . GLY A 1 659 ? 2.143 -24.234 9.398 1 91.31 659 GLY A N 1
ATOM 5318 C CA . GLY A 1 659 ? 0.797 -23.797 9.062 1 91.31 659 GLY A CA 1
ATOM 5319 C C . GLY A 1 659 ? 0.041 -23.234 10.25 1 91.31 659 GLY A C 1
ATOM 5320 O O . GLY A 1 659 ? -1.19 -23.172 10.234 1 91.31 659 GLY A O 1
ATOM 5321 N N . ASN A 1 660 ? 0.772 -22.891 11.289 1 93.62 660 ASN A N 1
ATOM 5322 C CA . ASN A 1 660 ? 0.145 -22.297 12.469 1 93.62 660 ASN A CA 1
ATOM 5323 C C . ASN A 1 660 ? 0.211 -20.781 12.43 1 93.62 660 ASN A C 1
ATOM 5325 O O . ASN A 1 660 ? 1.201 -20.203 11.969 1 93.62 660 ASN A O 1
ATOM 5329 N N . ILE A 1 661 ? -0.826 -20.156 12.906 1 95.19 661 ILE A N 1
ATOM 5330 C CA . ILE A 1 661 ? -0.869 -18.703 13.039 1 95.19 661 ILE A CA 1
ATOM 5331 C C . ILE A 1 661 ? -0.994 -18.328 14.508 1 95.19 661 ILE A C 1
ATOM 5333 O O . ILE A 1 661 ? -2.008 -18.625 15.148 1 95.19 661 ILE A O 1
ATOM 5337 N N . GLU A 1 662 ? -0.012 -17.656 14.992 1 93.62 662 GLU A N 1
ATOM 5338 C CA . GLU A 1 662 ? -0.019 -17.219 16.391 1 93.62 662 GLU A CA 1
ATOM 5339 C C . GLU A 1 662 ? -1.009 -16.078 16.594 1 93.62 662 GLU A C 1
ATOM 5341 O O . GLU A 1 662 ? -1.364 -15.375 15.656 1 93.62 662 GLU A O 1
ATOM 5346 N N . PHE A 1 663 ? -1.424 -15.906 17.844 1 95.31 663 PHE A N 1
ATOM 5347 C CA . PHE A 1 663 ? -2.402 -14.875 18.188 1 95.31 663 PHE A CA 1
ATOM 5348 C C . PHE A 1 663 ? -1.914 -13.5 17.75 1 95.31 663 PHE A C 1
ATOM 5350 O O . PHE A 1 663 ? -2.658 -12.742 17.125 1 95.31 663 PHE A O 1
ATOM 5357 N N . GLY A 1 664 ? -0.699 -13.18 18.062 1 94.56 664 GLY A N 1
ATOM 5358 C CA . GLY A 1 664 ? -0.131 -11.898 17.688 1 94.56 664 GLY A CA 1
ATOM 5359 C C . GLY A 1 664 ? -0.129 -11.664 16.188 1 94.56 664 GLY A C 1
ATOM 5360 O O . GLY A 1 664 ? -0.405 -10.555 15.719 1 94.56 664 GLY A O 1
ATOM 5361 N N . ASP A 1 665 ? 0.167 -12.703 15.438 1 94.94 665 ASP A N 1
ATOM 5362 C CA . ASP A 1 665 ? 0.21 -12.602 13.984 1 94.94 665 ASP A CA 1
ATOM 5363 C C . ASP A 1 665 ? -1.19 -12.414 13.406 1 94.94 665 ASP A C 1
ATOM 5365 O O . ASP A 1 665 ? -1.371 -11.695 12.422 1 94.94 665 ASP A O 1
ATOM 5369 N N . PHE A 1 666 ? -2.154 -13.125 14.016 1 96.62 666 PHE A N 1
ATOM 5370 C CA . PHE A 1 666 ? -3.537 -12.969 13.586 1 96.62 666 PHE A CA 1
ATOM 5371 C C . PHE A 1 666 ? -4.004 -11.531 13.773 1 96.62 666 PHE A C 1
ATOM 5373 O O . PHE A 1 666 ? -4.621 -10.945 12.883 1 96.62 666 PHE A O 1
ATOM 5380 N N . ILE A 1 667 ? -3.68 -10.953 14.93 1 96.94 667 ILE A N 1
ATOM 5381 C CA . ILE A 1 667 ? -4.086 -9.594 15.25 1 96.94 667 ILE A CA 1
ATOM 5382 C C . ILE A 1 667 ? -3.404 -8.609 14.297 1 96.94 667 ILE A C 1
ATOM 5384 O O . ILE A 1 667 ? -4.043 -7.691 13.781 1 96.94 667 ILE A O 1
ATOM 5388 N N . LEU A 1 668 ? -2.104 -8.766 14.125 1 96.31 668 LEU A N 1
ATOM 5389 C CA . LEU A 1 668 ? -1.367 -7.895 13.211 1 96.31 668 LEU A CA 1
ATOM 5390 C C . LEU A 1 668 ? -1.958 -7.953 11.805 1 96.31 668 LEU A C 1
ATOM 5392 O O . LEU A 1 668 ? -2.107 -6.926 11.148 1 96.31 668 LEU A O 1
ATOM 5396 N N . CYS A 1 669 ? -2.248 -9.18 11.328 1 96.69 669 CYS A N 1
ATOM 5397 C CA . CYS A 1 669 ? -2.857 -9.375 10.016 1 96.69 669 CYS A CA 1
ATOM 5398 C C . CYS A 1 669 ? -4.176 -8.617 9.914 1 96.69 669 CYS A C 1
ATOM 5400 O O . CYS A 1 669 ? -4.414 -7.91 8.93 1 96.69 669 CYS A O 1
ATOM 5402 N N . ALA A 1 670 ? -5.031 -8.742 10.922 1 97.12 670 ALA A N 1
ATOM 5403 C CA . ALA A 1 670 ? -6.34 -8.094 10.93 1 97.12 670 ALA A CA 1
ATOM 5404 C C . ALA A 1 670 ? -6.199 -6.574 10.914 1 97.12 670 ALA A C 1
ATOM 5406 O O . ALA A 1 670 ? -6.914 -5.883 10.188 1 97.12 670 ALA A O 1
ATOM 5407 N N . ILE A 1 671 ? -5.266 -6.047 11.719 1 96.94 671 ILE A N 1
ATOM 5408 C CA . ILE A 1 671 ? -5.027 -4.609 11.805 1 96.94 671 ILE A CA 1
ATOM 5409 C C . ILE A 1 671 ? -4.609 -4.07 10.438 1 96.94 671 ILE A C 1
ATOM 5411 O O . ILE A 1 671 ? -5.172 -3.084 9.953 1 96.94 671 ILE A O 1
ATOM 5415 N N . ARG A 1 672 ? -3.664 -4.68 9.859 1 96.31 672 ARG A N 1
ATOM 5416 C CA . ARG A 1 672 ? -3.133 -4.203 8.586 1 96.31 672 ARG A CA 1
ATOM 5417 C C . ARG A 1 672 ? -4.172 -4.328 7.48 1 96.31 672 ARG A C 1
ATOM 5419 O O . ARG A 1 672 ? -4.281 -3.453 6.617 1 96.31 672 ARG A O 1
ATOM 5426 N N . MET A 1 673 ? -4.93 -5.418 7.488 1 96.06 673 MET A N 1
ATOM 5427 C CA . MET A 1 673 ? -6 -5.598 6.512 1 96.06 673 MET A CA 1
ATOM 5428 C C . MET A 1 673 ? -7.016 -4.461 6.605 1 96.06 673 MET A C 1
ATOM 5430 O O . MET A 1 673 ? -7.383 -3.867 5.59 1 96.06 673 MET A O 1
ATOM 5434 N N . LYS A 1 674 ? -7.453 -4.23 7.773 1 95.56 674 LYS A N 1
ATOM 5435 C CA . LYS A 1 674 ? -8.445 -3.18 7.973 1 95.56 674 LYS A CA 1
ATOM 5436 C C . LYS A 1 674 ? -7.902 -1.823 7.531 1 95.56 674 LYS A C 1
ATOM 5438 O O . LYS A 1 674 ? -8.594 -1.068 6.84 1 95.56 674 LYS A O 1
ATOM 5443 N N . THR A 1 675 ? -6.676 -1.513 7.957 1 95.75 675 THR A N 1
ATOM 5444 C CA . THR A 1 675 ? -6.043 -0.237 7.645 1 95.75 675 THR A CA 1
ATOM 5445 C C . THR A 1 675 ? -5.898 -0.06 6.133 1 95.75 675 THR A C 1
ATOM 5447 O O . THR A 1 675 ? -6.238 0.993 5.594 1 95.75 675 THR A O 1
ATOM 5450 N N . MET A 1 676 ? -5.406 -1.071 5.441 1 96.38 676 MET A N 1
ATOM 5451 C CA . MET A 1 676 ? -5.113 -0.97 4.016 1 96.38 676 MET A CA 1
ATOM 5452 C C . MET A 1 676 ? -6.398 -0.927 3.197 1 96.38 676 MET A C 1
ATOM 5454 O O . MET A 1 676 ? -6.492 -0.183 2.219 1 96.38 676 MET A O 1
ATOM 5458 N N . LEU A 1 677 ? -7.375 -1.736 3.574 1 95.19 677 LEU A N 1
ATOM 5459 C CA . LEU A 1 677 ? -8.641 -1.719 2.854 1 95.19 677 LEU A CA 1
ATOM 5460 C C . LEU A 1 677 ? -9.352 -0.382 3.035 1 95.19 677 LEU A C 1
ATOM 5462 O O . LEU A 1 677 ? -9.977 0.127 2.1 1 95.19 677 LEU A O 1
ATOM 5466 N N . ALA A 1 678 ? -9.266 0.212 4.238 1 93 678 ALA A N 1
ATOM 5467 C CA . ALA A 1 678 ? -9.852 1.528 4.477 1 93 678 ALA A CA 1
ATOM 5468 C C . ALA A 1 678 ? -9.164 2.596 3.633 1 93 678 ALA A C 1
ATOM 5470 O O . ALA A 1 678 ? -9.828 3.479 3.078 1 93 678 ALA A O 1
ATOM 5471 N N . SER A 1 679 ? -7.867 2.568 3.619 1 93.56 679 SER A N 1
ATOM 5472 C CA . SER A 1 679 ? -7.105 3.525 2.824 1 93.56 679 SER A CA 1
ATOM 5473 C C . SER A 1 679 ? -7.426 3.391 1.34 1 93.56 679 SER A C 1
ATOM 5475 O O . SER A 1 679 ? -7.551 4.391 0.632 1 93.56 679 SER A O 1
ATOM 5477 N N . PHE A 1 680 ? -7.5 2.135 0.861 1 95.31 680 PHE A N 1
ATOM 5478 C CA . PHE A 1 680 ? -7.863 1.891 -0.529 1 95.31 680 PHE A CA 1
ATOM 5479 C C . PHE A 1 680 ? -9.242 2.473 -0.838 1 95.31 680 PHE A C 1
ATOM 5481 O O . PHE A 1 680 ? -9.422 3.141 -1.858 1 95.31 680 PHE A O 1
ATOM 5488 N N . ARG A 1 681 ? -10.164 2.24 0.015 1 92.56 681 ARG A N 1
ATOM 5489 C CA . ARG A 1 681 ? -11.531 2.711 -0.163 1 92.56 681 ARG A CA 1
ATOM 5490 C C . ARG A 1 681 ? -11.594 4.234 -0.184 1 92.56 681 ARG A C 1
ATOM 5492 O O . ARG A 1 681 ? -12.406 4.82 -0.902 1 92.56 681 ARG A O 1
ATOM 5499 N N . ASN A 1 682 ? -10.781 4.852 0.647 1 91.75 682 ASN A N 1
ATOM 5500 C CA . ASN A 1 682 ? -10.727 6.309 0.697 1 91.75 682 ASN A CA 1
ATOM 5501 C C . ASN A 1 682 ? -10.336 6.898 -0.654 1 91.75 682 ASN A C 1
ATOM 5503 O O . ASN A 1 682 ? -10.75 8.008 -0.992 1 91.75 682 ASN A O 1
ATOM 5507 N N . ILE A 1 683 ? -9.547 6.238 -1.401 1 91.81 683 ILE A N 1
ATOM 5508 C CA . ILE A 1 683 ? -9.102 6.699 -2.709 1 91.81 683 ILE A CA 1
ATOM 5509 C C . ILE A 1 683 ? -10.094 6.262 -3.781 1 91.81 683 ILE A C 1
ATOM 5511 O O . ILE A 1 683 ? -10.367 7.008 -4.727 1 91.81 683 ILE A O 1
ATOM 5515 N N . ASP A 1 684 ? -10.641 5.012 -3.604 1 92.62 684 ASP A N 1
ATOM 5516 C CA . ASP A 1 684 ? -11.641 4.48 -4.523 1 92.62 684 ASP A CA 1
ATOM 5517 C C . ASP A 1 684 ? -13.047 4.922 -4.121 1 92.62 684 ASP A C 1
ATOM 5519 O O . ASP A 1 684 ? -13.898 4.09 -3.805 1 92.62 684 ASP A O 1
ATOM 5523 N N . VAL A 1 685 ? -13.352 6.117 -4.281 1 86.31 685 VAL A N 1
ATOM 5524 C CA . VAL A 1 685 ? -14.594 6.715 -3.807 1 86.31 685 VAL A CA 1
ATOM 5525 C C . VAL A 1 685 ? -15.781 6.109 -4.555 1 86.31 685 VAL A C 1
ATOM 5527 O O . VAL A 1 685 ? -16.859 5.93 -3.986 1 86.31 685 VAL A O 1
ATOM 5530 N N . ASP A 1 686 ? -15.555 5.613 -5.77 1 88.69 686 ASP A N 1
ATOM 5531 C CA . ASP A 1 686 ? -16.641 5.102 -6.609 1 88.69 686 ASP A CA 1
ATOM 5532 C C . ASP A 1 686 ? -16.781 3.59 -6.445 1 88.69 686 ASP A C 1
ATOM 5534 O O . ASP A 1 686 ? -17.609 2.969 -7.113 1 88.69 686 ASP A O 1
ATOM 5538 N N . ASN A 1 687 ? -15.992 3.029 -5.637 1 88.38 687 ASN A N 1
ATOM 5539 C CA . ASN A 1 687 ? -16.031 1.586 -5.434 1 88.38 687 ASN A CA 1
ATOM 5540 C C . ASN A 1 687 ? -15.859 0.829 -6.746 1 88.38 687 ASN A C 1
ATOM 5542 O O . ASN A 1 687 ? -16.625 -0.089 -7.047 1 88.38 687 ASN A O 1
ATOM 5546 N N . SER A 1 688 ? -14.953 1.247 -7.574 1 90.25 688 SER A N 1
ATOM 5547 C CA . SER A 1 688 ? -14.656 0.652 -8.875 1 90.25 688 SER A CA 1
ATOM 5548 C C . SER A 1 688 ? -13.773 -0.583 -8.734 1 90.25 688 SER A C 1
ATOM 5550 O O . SER A 1 688 ? -13.648 -1.374 -9.672 1 90.25 688 SER A O 1
ATOM 5552 N N . GLY A 1 689 ? -13.203 -0.732 -7.617 1 91.94 689 GLY A N 1
ATOM 5553 C CA . GLY A 1 689 ? -12.25 -1.81 -7.426 1 91.94 689 GLY A CA 1
ATOM 5554 C C . GLY A 1 689 ? -10.836 -1.435 -7.832 1 91.94 689 GLY A C 1
ATOM 5555 O O . GLY A 1 689 ? -9.922 -2.264 -7.773 1 91.94 689 GLY A O 1
ATOM 5556 N N . HIS A 1 690 ? -10.648 -0.178 -8.281 1 93.56 690 HIS A N 1
ATOM 5557 C CA . HIS A 1 690 ? -9.344 0.345 -8.664 1 93.56 690 HIS A CA 1
ATOM 5558 C C . HIS A 1 690 ? -9.031 1.648 -7.938 1 93.56 690 HIS A C 1
ATOM 5560 O O . HIS A 1 690 ? -9.93 2.467 -7.715 1 93.56 690 HIS A O 1
ATOM 5566 N N . ALA A 1 691 ? -7.863 1.868 -7.473 1 94.44 691 ALA A N 1
ATOM 5567 C CA . ALA A 1 691 ? -7.422 3.094 -6.812 1 94.44 691 ALA A CA 1
ATOM 5568 C C . ALA A 1 691 ? -6.105 3.592 -7.398 1 94.44 691 ALA A C 1
ATOM 5570 O O . ALA A 1 691 ? -5.141 2.832 -7.512 1 94.44 691 ALA A O 1
ATOM 5571 N N . ALA A 1 692 ? -6.043 4.82 -7.758 1 94.06 692 ALA A N 1
ATOM 5572 C CA . ALA A 1 692 ? -4.836 5.438 -8.305 1 94.06 692 ALA A CA 1
ATOM 5573 C C . ALA A 1 692 ? -4.094 6.23 -7.23 1 94.06 692 ALA A C 1
ATOM 5575 O O . ALA A 1 692 ? -4.656 7.145 -6.625 1 94.06 692 ALA A O 1
ATOM 5576 N N . PHE A 1 693 ? -2.855 5.891 -7.004 1 94.5 693 PHE A N 1
ATOM 5577 C CA . PHE A 1 693 ? -2.023 6.535 -5.996 1 94.5 693 PHE A CA 1
ATOM 5578 C C . PHE A 1 693 ? -0.918 7.355 -6.656 1 94.5 693 PHE A C 1
ATOM 5580 O O . PHE A 1 693 ? -0.342 6.938 -7.66 1 94.5 693 PHE A O 1
ATOM 5587 N N . ASP A 1 694 ? -0.694 8.602 -6.129 1 94.81 694 ASP A N 1
ATOM 5588 C CA . ASP A 1 694 ? 0.62 9.18 -6.383 1 94.81 694 ASP A CA 1
ATOM 5589 C C . ASP A 1 694 ? 1.675 8.586 -5.453 1 94.81 694 ASP A C 1
ATOM 5591 O O . ASP A 1 694 ? 1.342 8.008 -4.418 1 94.81 694 ASP A O 1
ATOM 5595 N N . VAL A 1 695 ? 2.916 8.719 -5.77 1 94.38 695 VAL A N 1
ATOM 5596 C CA . VAL A 1 695 ? 3.994 7.996 -5.098 1 94.38 695 VAL A CA 1
ATOM 5597 C C . VAL A 1 695 ? 4.023 8.367 -3.619 1 94.38 695 VAL A C 1
ATOM 5599 O O . VAL A 1 695 ? 4.176 7.504 -2.756 1 94.38 695 VAL A O 1
ATOM 5602 N N . ASP A 1 696 ? 3.863 9.625 -3.215 1 93.5 696 ASP A N 1
ATOM 5603 C CA . ASP A 1 696 ? 3.939 10.062 -1.822 1 93.5 696 ASP A CA 1
ATOM 5604 C C . ASP A 1 696 ? 2.75 9.539 -1.019 1 93.5 696 ASP A C 1
ATOM 5606 O O . ASP A 1 696 ? 2.916 9.062 0.107 1 93.5 696 ASP A O 1
ATOM 5610 N N . THR A 1 697 ? 1.569 9.688 -1.627 1 93.31 697 THR A N 1
ATOM 5611 C CA . THR A 1 697 ? 0.385 9.164 -0.958 1 93.31 697 THR A CA 1
ATOM 5612 C C . THR A 1 697 ? 0.512 7.656 -0.739 1 93.31 697 THR A C 1
ATOM 5614 O O . THR A 1 697 ? 0.16 7.145 0.326 1 93.31 697 THR A O 1
ATOM 5617 N N . PHE A 1 698 ? 0.994 7 -1.75 1 95.88 698 PHE A N 1
ATOM 5618 C CA . PHE A 1 698 ? 1.169 5.555 -1.665 1 95.88 698 PHE A CA 1
ATOM 5619 C C . PHE A 1 698 ? 2.137 5.191 -0.545 1 95.88 698 PHE A C 1
ATOM 5621 O O . PHE A 1 698 ? 1.805 4.398 0.338 1 95.88 698 PHE A O 1
ATOM 5628 N N . ILE A 1 699 ? 3.309 5.742 -0.557 1 95.19 699 ILE A N 1
ATOM 5629 C CA . ILE A 1 699 ? 4.352 5.406 0.405 1 95.19 699 ILE A CA 1
ATOM 5630 C C . ILE A 1 699 ? 3.906 5.805 1.811 1 95.19 699 ILE A C 1
ATOM 5632 O O . ILE A 1 699 ? 4.121 5.059 2.77 1 95.19 699 ILE A O 1
ATOM 5636 N N . GLN A 1 700 ? 3.293 6.934 1.964 1 93.69 700 GLN A N 1
ATOM 5637 C CA . GLN A 1 700 ? 2.799 7.352 3.271 1 93.69 700 GLN A CA 1
ATOM 5638 C C . GLN A 1 700 ? 1.771 6.367 3.814 1 93.69 700 GLN A C 1
ATOM 5640 O O . GLN A 1 700 ? 1.805 6.012 4.996 1 93.69 700 GLN A O 1
ATOM 5645 N N . THR A 1 701 ? 0.888 5.965 2.908 1 93.75 701 THR A N 1
ATOM 5646 C CA . THR A 1 701 ? -0.176 5.047 3.297 1 93.75 701 THR A CA 1
ATOM 5647 C C . THR A 1 701 ? 0.404 3.721 3.779 1 93.75 701 THR A C 1
ATOM 5649 O O . THR A 1 701 ? -0.009 3.195 4.816 1 93.75 701 THR A O 1
ATOM 5652 N N . VAL A 1 702 ? 1.375 3.232 3.098 1 95 702 VAL A N 1
ATOM 5653 C CA . VAL A 1 702 ? 1.817 1.863 3.336 1 95 702 VAL A CA 1
ATOM 5654 C C . VAL A 1 702 ? 2.893 1.848 4.418 1 95 702 VAL A C 1
ATOM 5656 O O . VAL A 1 702 ? 2.971 0.905 5.211 1 95 702 VAL A O 1
ATOM 5659 N N . MET A 1 703 ? 3.74 2.877 4.461 1 94.75 703 MET A N 1
ATOM 5660 C CA . MET A 1 703 ? 4.836 2.898 5.426 1 94.75 703 MET A CA 1
ATOM 5661 C C . MET A 1 703 ? 4.336 3.287 6.812 1 94.75 703 MET A C 1
ATOM 5663 O O . MET A 1 703 ? 4.875 2.836 7.824 1 94.75 703 MET A O 1
ATOM 5667 N N . TYR A 1 704 ? 3.377 4.242 6.809 1 93.25 704 TYR A N 1
ATOM 5668 C CA . TYR A 1 704 ? 2.775 4.59 8.094 1 93.25 704 TYR A CA 1
ATOM 5669 C C . TYR A 1 704 ? 1.649 3.627 8.445 1 93.25 704 TYR A C 1
ATOM 5671 O O . TYR A 1 704 ? 0.484 4.023 8.516 1 93.25 704 TYR A O 1
ATOM 5679 N N . SER A 1 705 ? 1.987 2.416 8.609 1 92.44 705 SER A N 1
ATOM 5680 C CA . SER A 1 705 ? 1.051 1.332 8.883 1 92.44 705 SER A CA 1
ATOM 5681 C C . SER A 1 705 ? 1.665 0.294 9.812 1 92.44 705 SER A C 1
ATOM 5683 O O . SER A 1 705 ? 2.889 0.192 9.922 1 92.44 705 SER A O 1
ATOM 5685 N N . MET B 1 1 ? -22.656 17.547 -10.062 1 19.27 1 MET B N 1
ATOM 5686 C CA . MET B 1 1 ? -22.047 18.781 -9.594 1 19.27 1 MET B CA 1
ATOM 5687 C C . MET B 1 1 ? -21.156 18.531 -8.391 1 19.27 1 MET B C 1
ATOM 5689 O O . MET B 1 1 ? -21.641 18.281 -7.285 1 19.27 1 MET B O 1
ATOM 5693 N N . SER B 1 2 ? -20.125 17.812 -8.633 1 19.94 2 SER B N 1
ATOM 5694 C CA . SER B 1 2 ? -19.047 17.109 -7.945 1 19.94 2 SER B CA 1
ATOM 5695 C C . SER B 1 2 ? -18.234 18.062 -7.07 1 19.94 2 SER B C 1
ATOM 5697 O O . SER B 1 2 ? -17.656 19.031 -7.566 1 19.94 2 SER B O 1
ATOM 5699 N N . ASP B 1 3 ? -18.875 18.469 -5.922 1 20.69 3 ASP B N 1
ATOM 5700 C CA . ASP B 1 3 ? -18.453 19.328 -4.82 1 20.69 3 ASP B CA 1
ATOM 5701 C C . ASP B 1 3 ? -17 19.047 -4.43 1 20.69 3 ASP B C 1
ATOM 5703 O O . ASP B 1 3 ? -16.734 18.062 -3.727 1 20.69 3 ASP B O 1
ATOM 5707 N N . SER B 1 4 ? -16.109 19.219 -5.332 1 24.06 4 SER B N 1
ATOM 5708 C CA . SER B 1 4 ? -14.664 19.375 -5.281 1 24.06 4 SER B CA 1
ATOM 5709 C C . SER B 1 4 ? -14.258 20.375 -4.195 1 24.06 4 SER B C 1
ATOM 5711 O O . SER B 1 4 ? -14.203 21.578 -4.441 1 24.06 4 SER B O 1
ATOM 5713 N N . TYR B 1 5 ? -14.977 20.453 -3.039 1 25.09 5 TYR B N 1
ATOM 5714 C CA . TYR B 1 5 ? -14.508 21.281 -1.93 1 25.09 5 TYR B CA 1
ATOM 5715 C C . TYR B 1 5 ? -12.992 21.234 -1.819 1 25.09 5 TYR B C 1
ATOM 5717 O O . TYR B 1 5 ? -12.391 20.172 -1.769 1 25.09 5 TYR B O 1
ATOM 5725 N N . SER B 1 6 ? -12.398 22.125 -2.533 1 26.56 6 SER B N 1
ATOM 5726 C CA . SER B 1 6 ? -11.023 22.578 -2.336 1 26.56 6 SER B CA 1
ATOM 5727 C C . SER B 1 6 ? -10.625 22.516 -0.865 1 26.56 6 SER B C 1
ATOM 5729 O O . SER B 1 6 ? -11.141 23.266 -0.044 1 26.56 6 SER B O 1
ATOM 5731 N N . TYR B 1 7 ? -10.68 21.438 -0.235 1 29.39 7 TYR B N 1
ATOM 5732 C CA . TYR B 1 7 ? -10.078 21.359 1.09 1 29.39 7 TYR B CA 1
ATOM 5733 C C . TYR B 1 7 ? -8.922 22.344 1.222 1 29.39 7 TYR B C 1
ATOM 5735 O O . TYR B 1 7 ? -7.969 22.297 0.443 1 29.39 7 TYR B O 1
ATOM 5743 N N . TYR B 1 8 ? -9.258 23.672 1.343 1 29.67 8 TYR B N 1
ATOM 5744 C CA . TYR B 1 8 ? -8.375 24.719 1.853 1 29.67 8 TYR B CA 1
ATOM 5745 C C . TYR B 1 8 ? -7.203 24.109 2.621 1 29.67 8 TYR B C 1
ATOM 5747 O O . TYR B 1 8 ? -7.367 23.125 3.34 1 29.67 8 TYR B O 1
ATOM 5755 N N . SER B 1 9 ? -6.035 24.125 2.111 1 37.5 9 SER B N 1
ATOM 5756 C CA . SER B 1 9 ? -4.645 23.906 2.494 1 37.5 9 SER B CA 1
ATOM 5757 C C . SER B 1 9 ? -4.371 24.422 3.906 1 37.5 9 SER B C 1
ATOM 5759 O O . SER B 1 9 ? -3.412 25.156 4.129 1 37.5 9 SER B O 1
ATOM 5761 N N . SER B 1 10 ? -5.332 24.922 4.598 1 37.09 10 SER B N 1
ATOM 5762 C CA . SER B 1 10 ? -4.836 25.297 5.918 1 37.09 10 SER B CA 1
ATOM 5763 C C . SER B 1 10 ? -3.973 24.188 6.516 1 37.09 10 SER B C 1
ATOM 5765 O O . SER B 1 10 ? -3.674 24.203 7.711 1 37.09 10 SER B O 1
ATOM 5767 N N . ARG B 1 11 ? -3.893 23.078 5.852 1 46.44 11 ARG B N 1
ATOM 5768 C CA . ARG B 1 11 ? -3.461 21.906 6.609 1 46.44 11 ARG B CA 1
ATOM 5769 C C . ARG B 1 11 ? -1.954 21.938 6.84 1 46.44 11 ARG B C 1
ATOM 5771 O O . ARG B 1 11 ? -1.176 21.938 5.883 1 46.44 11 ARG B O 1
ATOM 5778 N N . CYS B 1 12 ? -1.596 22.547 7.969 1 53.56 12 CYS B N 1
ATOM 5779 C CA . CYS B 1 12 ? -0.23 22.5 8.477 1 53.56 12 CYS B CA 1
ATOM 5780 C C . CYS B 1 12 ? 0.359 21.094 8.32 1 53.56 12 CYS B C 1
ATOM 5782 O O . CYS B 1 12 ? 1.426 20.938 7.73 1 53.56 12 CYS B O 1
ATOM 5784 N N . ARG B 1 13 ? -0.2 20.125 9.047 1 61.44 13 ARG B N 1
ATOM 5785 C CA . ARG B 1 13 ? 0.449 18.812 9.055 1 61.44 13 ARG B CA 1
ATOM 5786 C C . ARG B 1 13 ? -0.161 17.891 8 1 61.44 13 ARG B C 1
ATOM 5788 O O . ARG B 1 13 ? -1.356 17.984 7.711 1 61.44 13 ARG B O 1
ATOM 5795 N N . TYR B 1 14 ? 0.694 17.172 7.367 1 72.81 14 TYR B N 1
ATOM 5796 C CA . TYR B 1 14 ? 0.28 16.172 6.395 1 72.81 14 TYR B CA 1
ATOM 5797 C C . TYR B 1 14 ? -0.646 15.141 7.027 1 72.81 14 TYR B C 1
ATOM 5799 O O . TYR B 1 14 ? -0.557 14.867 8.227 1 72.81 14 TYR B O 1
ATOM 5807 N N . THR B 1 15 ? -1.728 14.789 6.371 1 75.69 15 THR B N 1
ATOM 5808 C CA . THR B 1 15 ? -2.625 13.75 6.859 1 75.69 15 THR B CA 1
ATOM 5809 C C . THR B 1 15 ? -2.523 12.492 5.992 1 75.69 15 THR B C 1
ATOM 5811 O O . THR B 1 15 ? -2.131 12.57 4.824 1 75.69 15 THR B O 1
ATOM 5814 N N . VAL B 1 16 ? -2.713 11.375 6.641 1 83.62 16 VAL B N 1
ATOM 5815 C CA . VAL B 1 16 ? -2.82 10.109 5.922 1 83.62 16 VAL B CA 1
ATOM 5816 C C . VAL B 1 16 ? -4.293 9.773 5.688 1 83.62 16 VAL B C 1
ATOM 5818 O O . VAL B 1 16 ? -5.066 9.664 6.641 1 83.62 16 VAL B O 1
ATOM 5821 N N . GLY B 1 17 ? -4.707 9.641 4.469 1 75.81 17 GLY B N 1
ATOM 5822 C CA . GLY B 1 17 ? -6.098 9.414 4.109 1 75.81 17 GLY B CA 1
ATOM 5823 C C . GLY B 1 17 ? -6.621 8.062 4.574 1 75.81 17 GLY B C 1
ATOM 5824 O O . GLY B 1 17 ? -5.855 7.109 4.711 1 75.81 17 GLY B O 1
ATOM 5825 N N . GLY B 1 18 ? -7.938 7.969 4.836 1 78.25 18 GLY B N 1
ATOM 5826 C CA . GLY B 1 18 ? -8.609 6.723 5.188 1 78.25 18 GLY B CA 1
ATOM 5827 C C . GLY B 1 18 ? -8.547 6.41 6.672 1 78.25 18 GLY B C 1
ATOM 5828 O O . GLY B 1 18 ? -8.992 5.344 7.105 1 78.25 18 GLY B O 1
ATOM 5829 N N . ARG B 1 19 ? -7.977 7.277 7.414 1 87.56 19 ARG B N 1
ATOM 5830 C CA . ARG B 1 19 ? -7.824 7.09 8.852 1 87.56 19 ARG B CA 1
ATOM 5831 C C . ARG B 1 19 ? -8.43 8.258 9.625 1 87.56 19 ARG B C 1
ATOM 5833 O O . ARG B 1 19 ? -8.57 9.359 9.086 1 87.56 19 ARG B O 1
ATOM 5840 N N . HIS B 1 20 ? -8.758 7.938 10.789 1 81.38 20 HIS B N 1
ATOM 5841 C CA . HIS B 1 20 ? -9.305 8.984 11.641 1 81.38 20 HIS B CA 1
ATOM 5842 C C . HIS B 1 20 ? -8.266 10.062 11.938 1 81.38 20 HIS B C 1
ATOM 5844 O O . HIS B 1 20 ? -7.082 9.758 12.094 1 81.38 20 HIS B O 1
ATOM 5850 N N . SER B 1 21 ? -8.703 11.266 11.859 1 71.06 21 SER B N 1
ATOM 5851 C CA . SER B 1 21 ? -7.852 12.406 12.164 1 71.06 21 SER B CA 1
ATOM 5852 C C . SER B 1 21 ? -8.484 13.297 13.234 1 71.06 21 SER B C 1
ATOM 5854 O O . SER B 1 21 ? -9.68 13.594 13.172 1 71.06 21 SER B O 1
ATOM 5856 N N . ARG B 1 22 ? -7.715 13.617 14.195 1 70.25 22 ARG B N 1
ATOM 5857 C CA . ARG B 1 22 ? -8.211 14.492 15.242 1 70.25 22 ARG B CA 1
ATOM 5858 C C . ARG B 1 22 ? -7.922 15.953 14.922 1 70.25 22 ARG B C 1
ATOM 5860 O O . ARG B 1 22 ? -8.109 16.828 15.766 1 70.25 22 ARG B O 1
ATOM 5867 N N . ARG B 1 23 ? -7.449 16.156 13.812 1 62.12 23 ARG B N 1
ATOM 5868 C CA . ARG B 1 23 ? -7.109 17.516 13.438 1 62.12 23 ARG B CA 1
ATOM 5869 C C . ARG B 1 23 ? -8.328 18.438 13.531 1 62.12 23 ARG B C 1
ATOM 5871 O O . ARG B 1 23 ? -8.227 19.578 13.984 1 62.12 23 ARG B O 1
ATOM 5878 N N . GLY B 1 24 ? -9.375 17.953 13.023 1 53.31 24 GLY B N 1
ATOM 5879 C CA . GLY B 1 24 ? -10.578 18.75 13.148 1 53.31 24 GLY B CA 1
ATOM 5880 C C . GLY B 1 24 ? -10.961 19.031 14.594 1 53.31 24 GLY B C 1
ATOM 5881 O O . GLY B 1 24 ? -11.398 20.141 14.914 1 53.31 24 GLY B O 1
ATOM 5882 N N . ASP B 1 25 ? -10.602 18.125 15.375 1 58.28 25 ASP B N 1
ATOM 5883 C CA . ASP B 1 25 ? -10.875 18.297 16.797 1 58.28 25 ASP B CA 1
ATOM 5884 C C . ASP B 1 25 ? -9.906 19.297 17.422 1 58.28 25 ASP B C 1
ATOM 5886 O O . ASP B 1 25 ? -10.219 19.922 18.438 1 58.28 25 ASP B O 1
ATOM 5890 N N . LYS B 1 26 ? -8.844 19.5 16.562 1 59.75 26 LYS B N 1
ATOM 5891 C CA . LYS B 1 26 ? -7.809 20.359 17.109 1 59.75 26 LYS B CA 1
ATOM 5892 C C . LYS B 1 26 ? -7.973 21.797 16.641 1 59.75 26 LYS B C 1
ATOM 5894 O O . LYS B 1 26 ? -7.262 22.688 17.109 1 59.75 26 LYS B O 1
ATOM 5899 N N . ASP B 1 27 ? -8.828 21.953 15.695 1 63.28 27 ASP B N 1
ATOM 5900 C CA . ASP B 1 27 ? -9.164 23.328 15.352 1 63.28 27 ASP B CA 1
ATOM 5901 C C . ASP B 1 27 ? -9.891 24.016 16.5 1 63.28 27 ASP B C 1
ATOM 5903 O O . ASP B 1 27 ? -11.078 23.781 16.734 1 63.28 27 ASP B O 1
ATOM 5907 N N . LEU B 1 28 ? -9.195 24.922 17.031 1 69.69 28 LEU B N 1
ATOM 5908 C CA . LEU B 1 28 ? -9.656 25.547 18.266 1 69.69 28 LEU B CA 1
ATOM 5909 C C . LEU B 1 28 ? -10.891 26.406 18.016 1 69.69 28 LEU B C 1
ATOM 5911 O O . LEU B 1 28 ? -11.602 26.781 18.953 1 69.69 28 LEU B O 1
ATOM 5915 N N . ILE B 1 29 ? -11.078 26.641 16.656 1 73.25 29 ILE B N 1
ATOM 5916 C CA . ILE B 1 29 ? -12.219 27.516 16.438 1 73.25 29 ILE B CA 1
ATOM 5917 C C . ILE B 1 29 ? -13.234 26.828 15.523 1 73.25 29 ILE B C 1
ATOM 5919 O O . ILE B 1 29 ? -14.016 27.484 14.844 1 73.25 29 ILE B O 1
ATOM 5923 N N . SER B 1 30 ? -13.117 25.562 15.406 1 75.25 30 SER B N 1
ATOM 5924 C CA . SER B 1 30 ? -14.031 24.812 14.555 1 75.25 30 SER B CA 1
ATOM 5925 C C . SER B 1 30 ? -15.484 25.141 14.875 1 75.25 30 SER B C 1
ATOM 5927 O O . SER B 1 30 ? -16.312 25.297 13.969 1 75.25 30 SER B O 1
ATOM 5929 N N . GLY B 1 31 ? -15.875 25.188 16.156 1 78.25 31 GLY B N 1
ATOM 5930 C CA . GLY B 1 31 ? -17.234 25.547 16.562 1 78.25 31 GLY B CA 1
ATOM 5931 C C . GLY B 1 31 ? -17.641 26.922 16.078 1 78.25 31 GLY B C 1
ATOM 5932 O O . GLY B 1 31 ? -18.781 27.141 15.68 1 78.25 31 GLY B O 1
ATOM 5933 N N . ILE B 1 32 ? -16.672 27.781 16.094 1 85.25 32 ILE B N 1
ATOM 5934 C CA . ILE B 1 32 ? -16.922 29.156 15.672 1 85.25 32 ILE B CA 1
ATOM 5935 C C . ILE B 1 32 ? -17.156 29.188 14.156 1 85.25 32 ILE B C 1
ATOM 5937 O O . ILE B 1 32 ? -18.078 29.859 13.68 1 85.25 32 ILE B O 1
ATOM 5941 N N . ARG B 1 33 ? -16.391 28.469 13.477 1 83.75 33 ARG B N 1
ATOM 5942 C CA . ARG B 1 33 ? -16.469 28.453 12.016 1 83.75 33 ARG B CA 1
ATOM 5943 C C . ARG B 1 33 ? -17.797 27.891 11.547 1 83.75 33 ARG B C 1
ATOM 5945 O O . ARG B 1 33 ? -18.281 28.234 10.469 1 83.75 33 ARG B O 1
ATOM 5952 N N . LYS B 1 34 ? -18.406 27.078 12.328 1 85.12 34 LYS B N 1
ATOM 5953 C CA . LYS B 1 34 ? -19.656 26.422 11.953 1 85.12 34 LYS B CA 1
ATOM 5954 C C . LYS B 1 34 ? -20.844 27.359 12.172 1 85.12 34 LYS B C 1
ATOM 5956 O O . LYS B 1 34 ? -21.953 27.094 11.688 1 85.12 34 LYS B O 1
ATOM 5961 N N . GLN B 1 35 ? -20.625 28.453 12.797 1 90.94 35 GLN B N 1
ATOM 5962 C CA . GLN B 1 35 ? -21.703 29.406 13.055 1 90.94 35 GLN B CA 1
ATOM 5963 C C . GLN B 1 35 ? -21.844 30.391 11.906 1 90.94 35 GLN B C 1
ATOM 5965 O O . GLN B 1 35 ? -20.969 31.234 11.695 1 90.94 35 GLN B O 1
ATOM 5970 N N . ASN B 1 36 ? -22.953 30.25 11.211 1 93.75 36 ASN B N 1
ATOM 5971 C CA . ASN B 1 36 ? -23.266 31.172 10.117 1 93.75 36 ASN B CA 1
ATOM 5972 C C . ASN B 1 36 ? -24.312 32.188 10.523 1 93.75 36 ASN B C 1
ATOM 5974 O O . ASN B 1 36 ? -25.438 31.844 10.859 1 93.75 36 ASN B O 1
ATOM 5978 N N . TYR B 1 37 ? -23.984 33.438 10.469 1 95.88 37 TYR B N 1
ATOM 5979 C CA . TYR B 1 37 ? -24.828 34.531 10.945 1 95.88 37 TYR B CA 1
ATOM 5980 C C . TYR B 1 37 ? -26.188 34.5 10.281 1 95.88 37 TYR B C 1
ATOM 5982 O O . TYR B 1 37 ? -27.219 34.531 10.953 1 95.88 37 TYR B O 1
ATOM 5990 N N . GLU B 1 38 ? -26.219 34.406 8.93 1 95.38 38 GLU B N 1
ATOM 5991 C CA . GLU B 1 38 ? -27.469 34.438 8.18 1 95.38 38 GLU B CA 1
ATOM 5992 C C . GLU B 1 38 ? -28.359 33.25 8.508 1 95.38 38 GLU B C 1
ATOM 5994 O O . GLU B 1 38 ? -29.578 33.438 8.695 1 95.38 38 GLU B O 1
ATOM 5999 N N . GLU B 1 39 ? -27.766 32.156 8.617 1 95.25 39 GLU B N 1
ATOM 6000 C CA . GLU B 1 39 ? -28.516 30.953 8.922 1 95.25 39 GLU B CA 1
ATOM 6001 C C . GLU B 1 39 ? -29.078 31 10.336 1 95.25 39 GLU B C 1
ATOM 6003 O O . GLU B 1 39 ? -30.25 30.672 10.555 1 95.25 39 GLU B O 1
ATOM 6008 N N . ILE B 1 40 ? -28.266 31.375 11.258 1 95.81 40 ILE B N 1
ATOM 6009 C CA . ILE B 1 40 ? -28.688 31.438 12.656 1 95.81 40 ILE B CA 1
ATOM 6010 C C . ILE B 1 40 ? -29.766 32.5 12.828 1 95.81 40 ILE B C 1
ATOM 6012 O O . ILE B 1 40 ? -30.75 32.312 13.539 1 95.81 40 ILE B O 1
ATOM 6016 N N . LYS B 1 41 ? -29.609 33.625 12.227 1 95.94 41 LYS B N 1
ATOM 6017 C CA . LYS B 1 41 ? -30.562 34.719 12.32 1 95.94 41 LYS B CA 1
ATOM 6018 C C . LYS B 1 41 ? -31.922 34.312 11.781 1 95.94 41 LYS B C 1
ATOM 6020 O O . LYS B 1 41 ? -32.969 34.562 12.414 1 95.94 41 LYS B O 1
ATOM 6025 N N . GLU B 1 42 ? -31.906 33.688 10.633 1 95.75 42 GLU B N 1
ATOM 6026 C CA . GLU B 1 42 ? -33.156 33.219 10.031 1 95.75 42 GLU B CA 1
ATOM 6027 C C . GLU B 1 42 ? -33.875 32.25 10.961 1 95.75 42 GLU B C 1
ATOM 6029 O O . GLU B 1 42 ? -35.094 32.375 11.156 1 95.75 42 GLU B O 1
ATOM 6034 N N . GLN B 1 43 ? -33.156 31.391 11.484 1 95.88 43 GLN B N 1
ATOM 6035 C CA . GLN B 1 43 ? -33.75 30.406 12.398 1 95.88 43 GLN B CA 1
ATOM 6036 C C . GLN B 1 43 ? -34.312 31.078 13.633 1 95.88 43 GLN B C 1
ATOM 6038 O O . GLN B 1 43 ? -35.438 30.75 14.07 1 95.88 43 GLN B O 1
ATOM 6043 N N . LEU B 1 44 ? -33.594 31.953 14.227 1 95.75 44 LEU B N 1
ATOM 6044 C CA . LEU B 1 44 ? -34 32.625 15.453 1 95.75 44 LEU B CA 1
ATOM 6045 C C . LEU B 1 44 ? -35.25 33.5 15.219 1 95.75 44 LEU B C 1
ATOM 6047 O O . LEU B 1 44 ? -36.156 33.531 16.062 1 95.75 44 LEU B O 1
ATOM 6051 N N . LEU B 1 45 ? -35.312 34.219 14.125 1 94.88 45 LEU B N 1
ATOM 6052 C CA . LEU B 1 45 ? -36.469 35.031 13.805 1 94.88 45 LEU B CA 1
ATOM 6053 C C . LEU B 1 45 ? -37.719 34.188 13.602 1 94.88 45 LEU B C 1
ATOM 6055 O O . LEU B 1 45 ? -38.812 34.594 14.039 1 94.88 45 LEU B O 1
ATOM 6059 N N . ASN B 1 46 ? -37.5 33.062 13.008 1 95.06 46 ASN B N 1
ATOM 6060 C CA . ASN B 1 46 ? -38.625 32.125 12.812 1 95.06 46 ASN B CA 1
ATOM 6061 C C . ASN B 1 46 ? -39.125 31.562 14.141 1 95.06 46 ASN B C 1
ATOM 6063 O O . ASN B 1 46 ? -40.312 31.375 14.328 1 95.06 46 ASN B O 1
ATOM 6067 N N . GLU B 1 47 ? -38.219 31.375 15.023 1 95.5 47 GLU B N 1
ATOM 6068 C CA . GLU B 1 47 ? -38.562 30.781 16.312 1 95.5 47 GLU B CA 1
ATOM 6069 C C . GLU B 1 47 ? -38.875 31.859 17.344 1 95.5 47 GLU B C 1
ATOM 6071 O O . GLU B 1 47 ? -39.312 31.547 18.453 1 95.5 47 GLU B O 1
ATOM 6076 N N . GLU B 1 48 ? -38.719 33.094 17.016 1 92.88 48 GLU B N 1
ATOM 6077 C CA . GLU B 1 48 ? -38.906 34.219 17.938 1 92.88 48 GLU B CA 1
ATOM 6078 C C . GLU B 1 48 ? -38.125 34 19.234 1 92.88 48 GLU B C 1
ATOM 6080 O O . GLU B 1 48 ? -38.688 34.094 20.328 1 92.88 48 GLU B O 1
ATOM 6085 N N . ALA B 1 49 ? -36.938 33.594 19.047 1 96.06 49 ALA B N 1
ATOM 6086 C CA . ALA B 1 49 ? -36.031 33.344 20.172 1 96.06 49 ALA B CA 1
ATOM 6087 C C . ALA B 1 49 ? -34.781 34.219 20.094 1 96.06 49 ALA B C 1
ATOM 6089 O O . ALA B 1 49 ? -34.406 34.688 19.016 1 96.06 49 ALA B O 1
ATOM 6090 N N . LEU B 1 50 ? -34.156 34.438 21.234 1 97 50 LEU B N 1
ATOM 6091 C CA . LEU B 1 50 ? -32.906 35.156 21.297 1 97 50 LEU B CA 1
ATOM 6092 C C . LEU B 1 50 ? -31.688 34.219 21.281 1 97 50 LEU B C 1
ATOM 6094 O O . LEU B 1 50 ? -31.75 33.156 21.875 1 97 50 LEU B O 1
ATOM 6098 N N . PHE B 1 51 ? -30.672 34.688 20.672 1 97.19 51 PHE B N 1
ATOM 6099 C CA . PHE B 1 51 ? -29.469 33.844 20.5 1 97.19 51 PHE B CA 1
ATOM 6100 C C . PHE B 1 51 ? -28.766 33.656 21.828 1 97.19 51 PHE B C 1
ATOM 6102 O O . PHE B 1 51 ? -28.562 34.625 22.578 1 97.19 51 PHE B O 1
ATOM 6109 N N . GLU B 1 52 ? -28.484 32.469 22.172 1 96.44 52 GLU B N 1
ATOM 6110 C CA . GLU B 1 52 ? -27.547 32.062 23.219 1 96.44 52 GLU B CA 1
ATOM 6111 C C . GLU B 1 52 ? -26.328 31.359 22.625 1 96.44 52 GLU B C 1
ATOM 6113 O O . GLU B 1 52 ? -26.469 30.281 22.031 1 96.44 52 GLU B O 1
ATOM 6118 N N . ASP B 1 53 ? -25.156 32 22.812 1 96.56 53 ASP B N 1
ATOM 6119 C CA . ASP B 1 53 ? -23.969 31.516 22.125 1 96.56 53 ASP B CA 1
ATOM 6120 C C . ASP B 1 53 ? -23.438 30.25 22.781 1 96.56 53 ASP B C 1
ATOM 6122 O O . ASP B 1 53 ? -22.781 30.312 23.828 1 96.56 53 ASP B O 1
ATOM 6126 N N . PRO B 1 54 ? -23.578 29.125 22.203 1 93.88 54 PRO B N 1
ATOM 6127 C CA . PRO B 1 54 ? -23.094 27.875 22.797 1 93.88 54 PRO B CA 1
ATOM 6128 C C . PRO B 1 54 ? -21.562 27.781 22.812 1 93.88 54 PRO B C 1
ATOM 6130 O O . PRO B 1 54 ? -21 27.016 23.594 1 93.88 54 PRO B O 1
ATOM 6133 N N . GLU B 1 55 ? -20.859 28.531 21.938 1 94.12 55 GLU B N 1
ATOM 6134 C CA . GLU B 1 55 ? -19.406 28.469 21.828 1 94.12 55 GLU B CA 1
ATOM 6135 C C . GLU B 1 55 ? -18.734 29.422 22.797 1 94.12 55 GLU B C 1
ATOM 6137 O O . GLU B 1 55 ? -17.516 29.391 22.969 1 94.12 55 GLU B O 1
ATOM 6142 N N . PHE B 1 56 ? -19.484 30.25 23.391 1 95.75 56 PHE B N 1
ATOM 6143 C CA . PHE B 1 56 ? -19.016 31.203 24.391 1 95.75 56 PHE B CA 1
ATOM 6144 C C . PHE B 1 56 ? -20.094 31.5 25.422 1 95.75 56 PHE B C 1
ATOM 6146 O O . PHE B 1 56 ? -20.625 32.625 25.469 1 95.75 56 PHE B O 1
ATOM 6153 N N . PRO B 1 57 ? -20.281 30.578 26.266 1 95.5 57 PRO B N 1
ATOM 6154 C CA . PRO B 1 57 ? -21.406 30.688 27.219 1 95.5 57 PRO B CA 1
ATOM 6155 C C . PRO B 1 57 ? -21.234 31.844 28.203 1 95.5 57 PRO B C 1
ATOM 6157 O O . PRO B 1 57 ? -20.094 32.188 28.547 1 95.5 57 PRO B O 1
ATOM 6160 N N . ALA B 1 58 ? -22.312 32.406 28.609 1 95.81 58 ALA B N 1
ATOM 6161 C CA . ALA B 1 58 ? -22.312 33.5 29.562 1 95.81 58 ALA B CA 1
ATOM 6162 C C . ALA B 1 58 ? -22.078 32.969 30.984 1 95.81 58 ALA B C 1
ATOM 6164 O O . ALA B 1 58 ? -22.953 33.062 31.828 1 95.81 58 ALA B O 1
ATOM 6165 N N . GLU B 1 59 ? -20.891 32.469 31.141 1 94.19 59 GLU B N 1
ATOM 6166 C CA . GLU B 1 59 ? -20.484 31.938 32.438 1 94.19 59 GLU B CA 1
ATOM 6167 C C . GLU B 1 59 ? -19.109 32.438 32.844 1 94.19 59 GLU B C 1
ATOM 6169 O O . GLU B 1 59 ? -18.406 33.062 32.031 1 94.19 59 GLU B O 1
ATOM 6174 N N . ASP B 1 60 ? -18.703 32.188 33.969 1 91.62 60 ASP B N 1
ATOM 6175 C CA . ASP B 1 60 ? -17.469 32.719 34.531 1 91.62 60 ASP B CA 1
ATOM 6176 C C . ASP B 1 60 ? -16.25 32.156 33.812 1 91.62 60 ASP B C 1
ATOM 6178 O O . ASP B 1 60 ? -15.219 32.812 33.688 1 91.62 60 ASP B O 1
ATOM 6182 N N . SER B 1 61 ? -16.406 31.016 33.312 1 90.38 61 SER B N 1
ATOM 6183 C CA . SER B 1 61 ? -15.273 30.375 32.625 1 90.38 61 SER B CA 1
ATOM 6184 C C . SER B 1 61 ? -14.945 31.094 31.344 1 90.38 61 SER B C 1
ATOM 6186 O O . SER B 1 61 ? -13.82 31 30.828 1 90.38 61 SER B O 1
ATOM 6188 N N . SER B 1 62 ? -15.859 31.797 30.766 1 94.25 62 SER B N 1
ATOM 6189 C CA . SER B 1 62 ? -15.641 32.625 29.562 1 94.25 62 SER B CA 1
ATOM 6190 C C . SER B 1 62 ? -14.875 33.875 29.891 1 94.25 62 SER B C 1
ATOM 6192 O O . SER B 1 62 ? -14.352 34.562 29 1 94.25 62 SER B O 1
ATOM 6194 N N . ILE B 1 63 ? -14.82 34.156 31.109 1 94.38 63 ILE B N 1
ATOM 6195 C CA . ILE B 1 63 ? -14.117 35.375 31.547 1 94.38 63 ILE B CA 1
ATOM 6196 C C . ILE B 1 63 ? -12.719 35 32.062 1 94.38 63 ILE B C 1
ATOM 6198 O O . ILE B 1 63 ? -11.711 35.375 31.469 1 94.38 63 ILE B O 1
ATOM 6202 N N . PHE B 1 64 ? -12.703 34.156 33.125 1 92.19 64 PHE B N 1
ATOM 6203 C CA . PHE B 1 64 ? -11.438 33.781 33.719 1 92.19 64 PHE B CA 1
ATOM 6204 C C . PHE B 1 64 ? -11.258 32.25 33.656 1 92.19 64 PHE B C 1
ATOM 6206 O O . PHE B 1 64 ? -12.102 31.5 34.125 1 92.19 64 PHE B O 1
ATOM 6213 N N . TYR B 1 65 ? -10.156 31.812 33.125 1 86.62 65 TYR B N 1
ATOM 6214 C CA . TYR B 1 65 ? -9.852 30.391 33.094 1 86.62 65 TYR B CA 1
ATOM 6215 C C . TYR B 1 65 ? -8.914 30.016 34.219 1 86.62 65 TYR B C 1
ATOM 6217 O O . TYR B 1 65 ? -8.844 28.844 34.594 1 86.62 65 TYR B O 1
ATOM 6225 N N . SER B 1 66 ? -8.164 30.953 34.781 1 86.69 66 SER B N 1
ATOM 6226 C CA . SER B 1 66 ? -7.117 30.672 35.75 1 86.69 66 SER B CA 1
ATOM 6227 C C . SER B 1 66 ? -7.688 30.578 37.156 1 86.69 66 SER B C 1
ATOM 6229 O O . SER B 1 66 ? -7.215 29.797 37.969 1 86.69 66 SER B O 1
ATOM 6231 N N . ARG B 1 67 ? -8.68 31.5 37.406 1 86.31 67 ARG B N 1
ATOM 6232 C CA . ARG B 1 67 ? -9.266 31.531 38.75 1 86.31 67 ARG B CA 1
ATOM 6233 C C . ARG B 1 67 ? -10.727 31.953 38.688 1 86.31 67 ARG B C 1
ATOM 6235 O O . ARG B 1 67 ? -11.148 32.625 37.75 1 86.31 67 ARG B O 1
ATOM 6242 N N . GLU B 1 68 ? -11.367 31.578 39.688 1 87.06 68 GLU B N 1
ATOM 6243 C CA . GLU B 1 68 ? -12.742 32.031 39.844 1 87.06 68 GLU B CA 1
ATOM 6244 C C . GLU B 1 68 ? -12.805 33.5 40.25 1 87.06 68 GLU B C 1
ATOM 6246 O O . GLU B 1 68 ? -11.992 33.938 41.062 1 87.06 68 GLU B O 1
ATOM 6251 N N . PRO B 1 69 ? -13.68 34.219 39.656 1 86.25 69 PRO B N 1
ATOM 6252 C CA . PRO B 1 69 ? -13.805 35.625 40.094 1 86.25 69 PRO B CA 1
ATOM 6253 C C . PRO B 1 69 ? -14.328 35.75 41.531 1 86.25 69 PRO B C 1
ATOM 6255 O O . PRO B 1 69 ? -15.078 34.906 42 1 86.25 69 PRO B O 1
ATOM 6258 N N . PRO B 1 70 ? -13.844 36.75 42.188 1 80.56 70 PRO B N 1
ATOM 6259 C CA . PRO B 1 70 ? -14.312 36.969 43.562 1 80.56 70 PRO B CA 1
ATOM 6260 C C . PRO B 1 70 ? -15.828 37.062 43.656 1 80.56 70 PRO B C 1
ATOM 6262 O O . PRO B 1 70 ? -16.438 36.594 44.625 1 80.56 70 PRO B O 1
ATOM 6265 N N . ARG B 1 71 ? -16.406 37.75 42.75 1 86.5 71 ARG B N 1
ATOM 6266 C CA . ARG B 1 71 ? -17.859 37.844 42.625 1 86.5 71 ARG B CA 1
ATOM 6267 C C . ARG B 1 71 ? -18.328 37.406 41.25 1 86.5 71 ARG B C 1
ATOM 6269 O O . ARG B 1 71 ? -17.688 37.688 40.25 1 86.5 71 ARG B O 1
ATOM 6276 N N . ALA B 1 72 ? -19.484 36.781 41.344 1 89.38 72 ALA B N 1
ATOM 6277 C CA . ALA B 1 72 ? -20.047 36.281 40.094 1 89.38 72 ALA B CA 1
ATOM 6278 C C . ALA B 1 72 ? -20.5 37.438 39.219 1 89.38 72 ALA B C 1
ATOM 6280 O O . ALA B 1 72 ? -21.078 38.406 39.688 1 89.38 72 ALA B O 1
ATOM 6281 N N . PHE B 1 73 ? -20.172 37.375 38 1 92.94 73 PHE B N 1
ATOM 6282 C CA . PHE B 1 73 ? -20.625 38.344 37.031 1 92.94 73 PHE B CA 1
ATOM 6283 C C . PHE B 1 73 ? -22.094 38.125 36.688 1 92.94 73 PHE B C 1
ATOM 6285 O O . PHE B 1 73 ? -22.547 36.969 36.625 1 92.94 73 PHE B O 1
ATOM 6292 N N . GLU B 1 74 ? -22.766 39.156 36.531 1 95.5 74 GLU B N 1
ATOM 6293 C CA . GLU B 1 74 ? -24.109 39.094 35.969 1 95.5 74 GLU B CA 1
ATOM 6294 C C . GLU B 1 74 ? -24.094 39.406 34.469 1 95.5 74 GLU B C 1
ATOM 6296 O O . GLU B 1 74 ? -23.656 40.5 34.062 1 95.5 74 GLU B O 1
ATOM 6301 N N . TRP B 1 75 ? -24.484 38.469 33.688 1 97.31 75 TRP B N 1
ATOM 6302 C CA . TRP B 1 75 ? -24.547 38.719 32.25 1 97.31 75 TRP B CA 1
ATOM 6303 C C . TRP B 1 75 ? -25.891 39.312 31.828 1 97.31 75 TRP B C 1
ATOM 6305 O O . TRP B 1 75 ? -26.938 38.688 32.062 1 97.31 75 TRP B O 1
ATOM 6315 N N . LYS B 1 76 ? -25.859 40.5 31.266 1 97.56 76 LYS B N 1
ATOM 6316 C CA . LYS B 1 76 ? -27.094 41.219 30.922 1 97.56 76 LYS B CA 1
ATOM 6317 C C . LYS B 1 76 ? -27.109 41.625 29.453 1 97.56 76 LYS B C 1
ATOM 6319 O O . LYS B 1 76 ? -26.062 41.906 28.875 1 97.56 76 LYS B O 1
ATOM 6324 N N . ARG B 1 77 ? -28.266 41.562 28.891 1 97.5 77 ARG B N 1
ATOM 6325 C CA . ARG B 1 77 ? -28.469 42.125 27.547 1 97.5 77 ARG B CA 1
ATOM 6326 C C . ARG B 1 77 ? -28.594 43.656 27.594 1 97.5 77 ARG B C 1
ATOM 6328 O O . ARG B 1 77 ? -29 44.219 28.609 1 97.5 77 ARG B O 1
ATOM 6335 N N . PRO B 1 78 ? -28.234 44.25 26.516 1 97.38 78 PRO B N 1
ATOM 6336 C CA . PRO B 1 78 ? -28.281 45.719 26.484 1 97.38 78 PRO B CA 1
ATOM 6337 C C . PRO B 1 78 ? -29.641 46.281 26.906 1 97.38 78 PRO B C 1
ATOM 6339 O O . PRO B 1 78 ? -29.703 47.281 27.609 1 97.38 78 PRO B O 1
ATOM 6342 N N . HIS B 1 79 ? -30.75 45.656 26.609 1 96.06 79 HIS B N 1
ATOM 6343 C CA . HIS B 1 79 ? -32.094 46.094 26.984 1 96.06 79 HIS B CA 1
ATOM 6344 C C . HIS B 1 79 ? -32.312 46 28.484 1 96.06 79 HIS B C 1
ATOM 6346 O O . HIS B 1 79 ? -33.219 46.625 29.031 1 96.06 79 HIS B O 1
ATOM 6352 N N . GLU B 1 80 ? -31.469 45.25 29.125 1 96.31 80 GLU B N 1
ATOM 6353 C CA . GLU B 1 80 ? -31.531 45.094 30.562 1 96.31 80 GLU B CA 1
ATOM 6354 C C . GLU B 1 80 ? -30.641 46.125 31.266 1 96.31 80 GLU B C 1
ATOM 6356 O O . GLU B 1 80 ? -30.734 46.312 32.469 1 96.31 80 GLU B O 1
ATOM 6361 N N . ILE B 1 81 ? -29.875 46.719 30.516 1 95.88 81 ILE B N 1
ATOM 6362 C CA . ILE B 1 81 ? -28.906 47.656 31.062 1 95.88 81 ILE B CA 1
ATOM 6363 C C . ILE B 1 81 ? -29.422 49.094 30.891 1 95.88 81 ILE B C 1
ATOM 6365 O O . ILE B 1 81 ? -29.25 49.938 31.797 1 95.88 81 ILE B O 1
ATOM 6369 N N . CYS B 1 82 ? -30.062 49.406 29.688 1 94.5 82 CYS B N 1
ATOM 6370 C CA . CYS B 1 82 ? -30.578 50.719 29.438 1 94.5 82 CYS B CA 1
ATOM 6371 C C . CYS B 1 82 ? -31.844 50.688 28.594 1 94.5 82 CYS B C 1
ATOM 6373 O O . CYS B 1 82 ? -32.156 49.656 28 1 94.5 82 CYS B O 1
ATOM 6375 N N . ASP B 1 83 ? -32.594 51.719 28.5 1 92.44 83 ASP B N 1
ATOM 6376 C CA . ASP B 1 83 ? -33.906 51.75 27.891 1 92.44 83 ASP B CA 1
ATOM 6377 C C . ASP B 1 83 ? -33.812 51.781 26.375 1 92.44 83 ASP B C 1
ATOM 6379 O O . ASP B 1 83 ? -34.625 51.188 25.672 1 92.44 83 ASP B O 1
ATOM 6383 N N . ASN B 1 84 ? -32.812 52.438 25.812 1 93.69 84 ASN B N 1
ATOM 6384 C CA . ASN B 1 84 ? -32.688 52.594 24.375 1 93.69 84 ASN B CA 1
ATOM 6385 C C . ASN B 1 84 ? -31.297 52.25 23.859 1 93.69 84 ASN B C 1
ATOM 6387 O O . ASN B 1 84 ? -30.594 53.094 23.312 1 93.69 84 ASN B O 1
ATOM 6391 N N . PRO B 1 85 ? -31.078 50.969 23.938 1 96.31 85 PRO B N 1
ATOM 6392 C CA . PRO B 1 85 ? -29.75 50.562 23.453 1 96.31 85 PRO B CA 1
ATOM 6393 C C . PRO B 1 85 ? -29.594 50.75 21.938 1 96.31 85 PRO B C 1
ATOM 6395 O O . PRO B 1 85 ? -30.547 50.531 21.188 1 96.31 85 PRO B O 1
ATOM 6398 N N . VAL B 1 86 ? -28.422 51.219 21.531 1 95.62 86 VAL B N 1
ATOM 6399 C CA . VAL B 1 86 ? -28.078 51.375 20.125 1 95.62 86 VAL B CA 1
ATOM 6400 C C . VAL B 1 86 ? -26.734 50.719 19.844 1 95.62 86 VAL B C 1
ATOM 6402 O O . VAL B 1 86 ? -25.875 50.625 20.719 1 95.62 86 VAL B O 1
ATOM 6405 N N . PHE B 1 87 ? -26.688 50.156 18.656 1 95.94 87 PHE B N 1
ATOM 6406 C CA . PHE B 1 87 ? -25.438 49.531 18.266 1 95.94 87 PHE B CA 1
ATOM 6407 C C . PHE B 1 87 ? -24.359 50.594 18.062 1 95.94 87 PHE B C 1
ATOM 6409 O O . PHE B 1 87 ? -23.375 50.625 18.812 1 95.94 87 PHE B O 1
ATOM 6416 N N . ILE B 1 88 ? -24.578 51.406 17.094 1 94.31 88 ILE B N 1
ATOM 6417 C CA . ILE B 1 88 ? -23.719 52.562 16.859 1 94.31 88 ILE B CA 1
ATOM 6418 C C . ILE B 1 88 ? -24.562 53.844 16.875 1 94.31 88 ILE B C 1
ATOM 6420 O O . ILE B 1 88 ? -25.5 53.969 16.109 1 94.31 88 ILE B O 1
ATOM 6424 N N . ALA B 1 89 ? -24.438 54.719 17.688 1 87.81 89 ALA B N 1
ATOM 6425 C CA . ALA B 1 89 ? -25.266 55.906 17.844 1 87.81 89 ALA B CA 1
ATOM 6426 C C . ALA B 1 89 ? -24.875 56.969 16.828 1 87.81 89 ALA B C 1
ATOM 6428 O O . ALA B 1 89 ? -25.688 57.344 15.984 1 87.81 89 ALA B O 1
ATOM 6429 N N . ASP B 1 90 ? -23.797 57.75 16.906 1 83.12 90 ASP B N 1
ATOM 6430 C CA . ASP B 1 90 ? -23.344 58.844 16.031 1 83.12 90 ASP B CA 1
ATOM 6431 C C . ASP B 1 90 ? -22.031 58.469 15.352 1 83.12 90 ASP B C 1
ATOM 6433 O O . ASP B 1 90 ? -21.047 59.219 15.43 1 83.12 90 ASP B O 1
ATOM 6437 N N . GLY B 1 91 ? -22.234 57.312 14.648 1 86.56 91 GLY B N 1
ATOM 6438 C CA . GLY B 1 91 ? -21.016 56.844 14.023 1 86.56 91 GLY B CA 1
ATOM 6439 C C . GLY B 1 91 ? -20 56.312 15.016 1 86.56 91 GLY B C 1
ATOM 6440 O O . GLY B 1 91 ? -20.031 56.688 16.188 1 86.56 91 GLY B O 1
ATOM 6441 N N . ALA B 1 92 ? -19.203 55.469 14.594 1 88.19 92 ALA B N 1
ATOM 6442 C CA . ALA B 1 92 ? -18.156 54.938 15.453 1 88.19 92 ALA B CA 1
ATOM 6443 C C . ALA B 1 92 ? -16.922 55.812 15.422 1 88.19 92 ALA B C 1
ATOM 6445 O O . ALA B 1 92 ? -16.484 56.25 14.359 1 88.19 92 ALA B O 1
ATOM 6446 N N . SER B 1 93 ? -16.422 56.125 16.562 1 88.56 93 SER B N 1
ATOM 6447 C CA . SER B 1 93 ? -15.234 56.969 16.656 1 88.56 93 SER B CA 1
ATOM 6448 C C . SER B 1 93 ? -14.32 56.5 17.797 1 88.56 93 SER B C 1
ATOM 6450 O O . SER B 1 93 ? -14.75 55.781 18.688 1 88.56 93 SER B O 1
ATOM 6452 N N . ARG B 1 94 ? -13.117 57 17.703 1 87.38 94 ARG B N 1
ATOM 6453 C CA . ARG B 1 94 ? -12.117 56.656 18.719 1 87.38 94 ARG B CA 1
ATOM 6454 C C . ARG B 1 94 ? -12.531 57.188 20.078 1 87.38 94 ARG B C 1
ATOM 6456 O O . ARG B 1 94 ? -12.102 56.656 21.109 1 87.38 94 ARG B O 1
ATOM 6463 N N . PHE B 1 95 ? -13.414 58 20.188 1 84.94 95 PHE B N 1
ATOM 6464 C CA . PHE B 1 95 ? -13.82 58.625 21.438 1 84.94 95 PHE B CA 1
ATOM 6465 C C . PHE B 1 95 ? -14.883 57.781 22.125 1 84.94 95 PHE B C 1
ATOM 6467 O O . PHE B 1 95 ? -15.18 57.969 23.312 1 84.94 95 PHE B O 1
ATOM 6474 N N . ASP B 1 96 ? -15.391 56.812 21.438 1 88.56 96 ASP B N 1
ATOM 6475 C CA . ASP B 1 96 ? -16.422 55.969 22 1 88.56 96 ASP B CA 1
ATOM 6476 C C . ASP B 1 96 ? -15.805 54.938 22.984 1 88.56 96 ASP B C 1
ATOM 6478 O O . ASP B 1 96 ? -16.484 54.469 23.891 1 88.56 96 ASP B O 1
ATOM 6482 N N . VAL B 1 97 ? -14.602 54.594 22.797 1 87.81 97 VAL B N 1
ATOM 6483 C CA . VAL B 1 97 ? -14.039 53.406 23.438 1 87.81 97 VAL B CA 1
ATOM 6484 C C . VAL B 1 97 ? -13.391 53.781 24.766 1 87.81 97 VAL B C 1
ATOM 6486 O O . VAL B 1 97 ? -12.531 54.656 24.812 1 87.81 97 VAL B O 1
ATOM 6489 N N . GLN B 1 98 ? -13.75 53.125 25.781 1 86.12 98 GLN B N 1
ATOM 6490 C CA . GLN B 1 98 ? -13.164 53.281 27.109 1 86.12 98 GLN B CA 1
ATOM 6491 C C . GLN B 1 98 ? -12.805 51.938 27.734 1 86.12 98 GLN B C 1
ATOM 6493 O O . GLN B 1 98 ? -13.594 51 27.672 1 86.12 98 GLN B O 1
ATOM 6498 N N . GLN B 1 99 ? -11.695 51.969 28.344 1 84.19 99 GLN B N 1
ATOM 6499 C CA . GLN B 1 99 ? -11.211 50.719 28.938 1 84.19 99 GLN B CA 1
ATOM 6500 C C . GLN B 1 99 ? -11.969 50.406 30.234 1 84.19 99 GLN B C 1
ATOM 6502 O O . GLN B 1 99 ? -12.297 51.312 31 1 84.19 99 GLN B O 1
ATOM 6507 N N . GLY B 1 100 ? -12.242 49.219 30.469 1 86.75 100 GLY B N 1
ATOM 6508 C CA . GLY B 1 100 ? -12.789 48.75 31.734 1 86.75 100 GLY B CA 1
ATOM 6509 C C . GLY B 1 100 ? -11.75 48.125 32.656 1 86.75 100 GLY B C 1
ATOM 6510 O O . GLY B 1 100 ? -10.633 48.656 32.75 1 86.75 100 GLY B O 1
ATOM 6511 N N . GLU B 1 101 ? -12.078 47.094 33.281 1 87.62 101 GLU B N 1
ATOM 6512 C CA . GLU B 1 101 ? -11.234 46.5 34.344 1 87.62 101 GLU B CA 1
ATOM 6513 C C . GLU B 1 101 ? -10.211 45.531 33.75 1 87.62 101 GLU B C 1
ATOM 6515 O O . GLU B 1 101 ? -9.266 45.156 34.406 1 87.62 101 GLU B O 1
ATOM 6520 N N . LEU B 1 102 ? -10.383 45.188 32.531 1 90.12 102 LEU B N 1
ATOM 6521 C CA . LEU B 1 102 ? -9.492 44.219 31.906 1 90.12 102 LEU B CA 1
ATOM 6522 C C . LEU B 1 102 ? -8.227 44.875 31.391 1 90.12 102 LEU B C 1
ATOM 6524 O O . LEU B 1 102 ? -8.289 45.969 30.828 1 90.12 102 LEU B O 1
ATOM 6528 N N . GLY B 1 103 ? -7.078 44.312 31.594 1 87.69 103 GLY B N 1
ATOM 6529 C CA . GLY B 1 103 ? -5.805 44.875 31.141 1 87.69 103 GLY B CA 1
ATOM 6530 C C . GLY B 1 103 ? -5.555 44.625 29.656 1 87.69 103 GLY B C 1
ATOM 6531 O O . GLY B 1 103 ? -4.559 44.031 29.281 1 87.69 103 GLY B O 1
ATOM 6532 N N . ASP B 1 104 ? -6.461 45.125 28.781 1 92.56 104 ASP B N 1
ATOM 6533 C CA . ASP B 1 104 ? -6.324 44.906 27.344 1 92.56 104 ASP B CA 1
ATOM 6534 C C . ASP B 1 104 ? -6.262 46.25 26.609 1 92.56 104 ASP B C 1
ATOM 6536 O O . ASP B 1 104 ? -6.844 46.406 25.547 1 92.56 104 ASP B O 1
ATOM 6540 N N . CYS B 1 105 ? -5.492 47.188 27.172 1 91.31 105 CYS B N 1
ATOM 6541 C CA . CYS B 1 105 ? -5.344 48.5 26.594 1 91.31 105 CYS B CA 1
ATOM 6542 C C . CYS B 1 105 ? -4.824 48.438 25.156 1 91.31 105 CYS B C 1
ATOM 6544 O O . CYS B 1 105 ? -5.125 49.281 24.328 1 91.31 105 CYS B O 1
ATOM 6546 N N . TRP B 1 106 ? -3.982 47.469 24.859 1 92.88 106 TRP B N 1
ATOM 6547 C CA . TRP B 1 106 ? -3.463 47.281 23.516 1 92.88 106 TRP B CA 1
ATOM 6548 C C . TRP B 1 106 ? -4.602 47.062 22.516 1 92.88 106 TRP B C 1
ATOM 6550 O O . TRP B 1 106 ? -4.547 47.562 21.391 1 92.88 106 TRP B O 1
ATOM 6560 N N . LEU B 1 107 ? -5.566 46.344 22.891 1 95.56 107 LEU B N 1
ATOM 6561 C CA . LEU B 1 107 ? -6.723 46.094 22.047 1 95.56 107 LEU B CA 1
ATOM 6562 C C . LEU B 1 107 ? -7.523 47.375 21.828 1 95.56 107 LEU B C 1
ATOM 6564 O O . LEU B 1 107 ? -7.945 47.656 20.703 1 95.56 107 LEU B O 1
ATOM 6568 N N . LEU B 1 108 ? -7.738 48.125 22.844 1 94.25 108 LEU B N 1
ATOM 6569 C CA . LEU B 1 108 ? -8.484 49.375 22.75 1 94.25 108 LEU B CA 1
ATOM 6570 C C . LEU B 1 108 ? -7.773 50.344 21.844 1 94.25 108 LEU B C 1
ATOM 6572 O O . LEU B 1 108 ? -8.414 51.031 21.047 1 94.25 108 LEU B O 1
ATOM 6576 N N . ALA B 1 109 ? -6.488 50.406 22.047 1 93.81 109 ALA B N 1
ATOM 6577 C CA . ALA B 1 109 ? -5.699 51.281 21.188 1 93.81 109 ALA B CA 1
ATOM 6578 C C . ALA B 1 109 ? -5.875 50.906 19.719 1 93.81 109 ALA B C 1
ATOM 6580 O O . ALA B 1 109 ? -6.012 51.781 18.859 1 93.81 109 ALA B O 1
ATOM 6581 N N . ALA B 1 110 ? -5.824 49.656 19.438 1 95.75 110 ALA B N 1
ATOM 6582 C CA . ALA B 1 110 ? -6.004 49.156 18.062 1 95.75 110 ALA B CA 1
ATOM 6583 C C . ALA B 1 110 ? -7.398 49.5 17.547 1 95.75 110 ALA B C 1
ATOM 6585 O O . ALA B 1 110 ? -7.562 49.875 16.375 1 95.75 110 ALA B O 1
ATOM 6586 N N . ILE B 1 111 ? -8.367 49.344 18.359 1 95.56 111 ILE B N 1
ATOM 6587 C CA . ILE B 1 111 ? -9.742 49.625 17.984 1 95.56 111 ILE B CA 1
ATOM 6588 C C . ILE B 1 111 ? -9.898 51.125 17.703 1 95.56 111 ILE B C 1
ATOM 6590 O O . ILE B 1 111 ? -10.555 51.531 16.734 1 95.56 111 ILE B O 1
ATOM 6594 N N . ALA B 1 112 ? -9.344 51.906 18.516 1 92.44 112 ALA B N 1
ATOM 6595 C CA . ALA B 1 112 ? -9.375 53.344 18.297 1 92.44 112 ALA B CA 1
ATOM 6596 C C . ALA B 1 112 ? -8.773 53.688 16.938 1 92.44 112 ALA B C 1
ATOM 6598 O O . ALA B 1 112 ? -9.336 54.5 16.203 1 92.44 112 ALA B O 1
ATOM 6599 N N . SER B 1 113 ? -7.688 53.125 16.688 1 92.12 113 SER B N 1
ATOM 6600 C CA . SER B 1 113 ? -7.043 53.344 15.398 1 92.12 113 SER B CA 1
ATOM 6601 C C . SER B 1 113 ? -7.926 52.844 14.258 1 92.12 113 SER B C 1
ATOM 6603 O O . SER B 1 113 ? -7.949 53.469 13.18 1 92.12 113 SER B O 1
ATOM 6605 N N . LEU B 1 114 ? -8.562 51.75 14.422 1 93 114 LEU B N 1
ATOM 6606 C CA . LEU B 1 114 ? -9.445 51.188 13.422 1 93 114 LEU B CA 1
ATOM 6607 C C . LEU B 1 114 ? -10.57 52.125 13.047 1 93 114 LEU B C 1
ATOM 6609 O O . LEU B 1 114 ? -10.977 52.188 11.891 1 93 114 LEU B O 1
ATOM 6613 N N . THR B 1 115 ? -11.086 52.875 13.977 1 91.81 115 THR B N 1
ATOM 6614 C CA . THR B 1 115 ? -12.211 53.781 13.75 1 91.81 115 THR B CA 1
ATOM 6615 C C . THR B 1 115 ? -11.805 54.938 12.844 1 91.81 115 THR B C 1
ATOM 6617 O O . THR B 1 115 ? -12.664 55.625 12.297 1 91.81 115 THR B O 1
ATOM 6620 N N . VAL B 1 116 ? -10.531 55.125 12.711 1 87.38 116 VAL B N 1
ATOM 6621 C CA . VAL B 1 116 ? -10.047 56.188 11.844 1 87.38 116 VAL B CA 1
ATOM 6622 C C . VAL B 1 116 ? -10.266 55.812 10.383 1 87.38 116 VAL B C 1
ATOM 6624 O O . VAL B 1 116 ? -10.461 56.688 9.531 1 87.38 116 VAL B O 1
ATOM 6627 N N . ASN B 1 117 ? -10.234 54.625 10.102 1 88.19 117 ASN B N 1
ATOM 6628 C CA . ASN B 1 117 ? -10.508 54.094 8.773 1 88.19 117 ASN B CA 1
ATOM 6629 C C . ASN B 1 117 ? -11.906 53.469 8.695 1 88.19 117 ASN B C 1
ATOM 6631 O O . ASN B 1 117 ? -12.07 52.281 8.961 1 88.19 117 ASN B O 1
ATOM 6635 N N . GLN B 1 118 ? -12.789 54.156 8.195 1 87.94 118 GLN B N 1
ATOM 6636 C CA . GLN B 1 118 ? -14.195 53.75 8.258 1 87.94 118 GLN B CA 1
ATOM 6637 C C . GLN B 1 118 ? -14.469 52.531 7.402 1 87.94 118 GLN B C 1
ATOM 6639 O O . GLN B 1 118 ? -15.312 51.688 7.754 1 87.94 118 GLN B O 1
ATOM 6644 N N . ARG B 1 119 ? -13.828 52.469 6.398 1 86.94 119 ARG B N 1
ATOM 6645 C CA . ARG B 1 119 ? -14.023 51.312 5.531 1 86.94 119 ARG B CA 1
ATOM 6646 C C . ARG B 1 119 ? -13.562 50.031 6.223 1 86.94 119 ARG B C 1
ATOM 6648 O O . ARG B 1 119 ? -14.273 49 6.203 1 86.94 119 ARG B O 1
ATOM 6655 N N . LEU B 1 120 ? -12.352 50.062 6.699 1 89.94 120 LEU B N 1
ATOM 6656 C CA . LEU B 1 120 ? -11.828 48.938 7.426 1 89.94 120 LEU B CA 1
ATOM 6657 C C . LEU B 1 120 ? -12.695 48.594 8.641 1 89.94 120 LEU B C 1
ATOM 6659 O O . LEU B 1 120 ? -12.914 47.438 8.961 1 89.94 120 LEU B O 1
ATOM 6663 N N . PHE B 1 121 ? -13.148 49.594 9.234 1 93.75 121 PHE B N 1
ATOM 6664 C CA . PHE B 1 121 ? -14.023 49.406 10.391 1 93.75 121 PHE B CA 1
ATOM 6665 C C . PHE B 1 121 ? -15.289 48.656 10 1 93.75 121 PHE B C 1
ATOM 6667 O O . PHE B 1 121 ? -15.719 47.75 10.703 1 93.75 121 PHE B O 1
ATOM 6674 N N . ALA B 1 122 ? -15.852 49.031 8.938 1 94.06 122 ALA B N 1
ATOM 6675 C CA . ALA B 1 122 ? -17.094 48.406 8.477 1 94.06 122 ALA B CA 1
ATOM 6676 C C . ALA B 1 122 ? -16.875 46.938 8.133 1 94.06 122 ALA B C 1
ATOM 6678 O O . ALA B 1 122 ? -17.781 46.125 8.281 1 94.06 122 ALA B O 1
ATOM 6679 N N . LYS B 1 123 ? -15.672 46.656 7.73 1 93.19 123 LYS B N 1
ATOM 6680 C CA . LYS B 1 123 ? -15.352 45.281 7.43 1 93.19 123 LYS B CA 1
ATOM 6681 C C . LYS B 1 123 ? -15.312 44.438 8.695 1 93.19 123 LYS B C 1
ATOM 6683 O O . LYS B 1 123 ? -15.797 43.312 8.711 1 93.19 123 LYS B O 1
ATOM 6688 N N . VAL B 1 124 ? -14.734 44.938 9.734 1 96.62 124 VAL B N 1
ATOM 6689 C CA . VAL B 1 124 ? -14.594 44.25 11.008 1 96.62 124 VAL B CA 1
ATOM 6690 C C . VAL B 1 124 ? -15.914 44.281 11.773 1 96.62 124 VAL B C 1
ATOM 6692 O O . VAL B 1 124 ? -16.312 43.312 12.398 1 96.62 124 VAL B O 1
ATOM 6695 N N . VAL B 1 125 ? -16.578 45.469 11.695 1 97.31 125 VAL B N 1
ATOM 6696 C CA . VAL B 1 125 ? -17.844 45.719 12.375 1 97.31 125 VAL B CA 1
ATOM 6697 C C . VAL B 1 125 ? -18.922 46.062 11.352 1 97.31 125 VAL B C 1
ATOM 6699 O O . VAL B 1 125 ? -19.234 47.25 11.133 1 97.31 125 VAL B O 1
ATOM 6702 N N . PRO B 1 126 ? -19.578 45.062 10.852 1 95.5 126 PRO B N 1
ATOM 6703 C CA . PRO B 1 126 ? -20.609 45.344 9.844 1 95.5 126 PRO B CA 1
ATOM 6704 C C . PRO B 1 126 ? -21.703 46.281 10.352 1 95.5 126 PRO B C 1
ATOM 6706 O O . PRO B 1 126 ? -22.25 46.062 11.43 1 95.5 126 PRO B O 1
ATOM 6709 N N . PRO B 1 127 ? -22.016 47.25 9.609 1 90.5 127 PRO B N 1
ATOM 6710 C CA . PRO B 1 127 ? -22.906 48.312 10.094 1 90.5 127 PRO B CA 1
ATOM 6711 C C . PRO B 1 127 ? -24.375 47.906 10.047 1 90.5 127 PRO B C 1
ATOM 6713 O O . PRO B 1 127 ? -25.234 48.562 10.641 1 90.5 127 PRO B O 1
ATOM 6716 N N . ASP B 1 128 ? -24.719 46.875 9.438 1 90.88 128 ASP B N 1
ATOM 6717 C CA . ASP B 1 128 ? -26.109 46.469 9.219 1 90.88 128 ASP B CA 1
ATOM 6718 C C . ASP B 1 128 ? -26.672 45.719 10.43 1 90.88 128 ASP B C 1
ATOM 6720 O O . ASP B 1 128 ? -27.5 44.844 10.281 1 90.88 128 ASP B O 1
ATOM 6724 N N . GLN B 1 129 ? -26.203 46.094 11.625 1 94 129 GLN B N 1
ATOM 6725 C CA . GLN B 1 129 ? -26.672 45.469 12.852 1 94 129 GLN B CA 1
ATOM 6726 C C . GLN B 1 129 ? -27.406 46.469 13.75 1 94 129 GLN B C 1
ATOM 6728 O O . GLN B 1 129 ? -27.125 47.656 13.711 1 94 129 GLN B O 1
ATOM 6733 N N . SER B 1 130 ? -28.438 45.875 14.484 1 93.5 130 SER B N 1
ATOM 6734 C CA . SER B 1 130 ? -29.281 46.781 15.242 1 93.5 130 SER B CA 1
ATOM 6735 C C . SER B 1 130 ? -29.969 46.094 16.406 1 93.5 130 SER B C 1
ATOM 6737 O O . SER B 1 130 ? -30.109 44.844 16.391 1 93.5 130 SER B O 1
ATOM 6739 N N . PHE B 1 131 ? -30.344 46.906 17.391 1 95.62 131 PHE B N 1
ATOM 6740 C CA . PHE B 1 131 ? -31.141 46.406 18.5 1 95.62 131 PHE B CA 1
ATOM 6741 C C . PHE B 1 131 ? -32.625 46.594 18.219 1 95.62 131 PHE B C 1
ATOM 6743 O O . PHE B 1 131 ? -33.469 46.219 19.031 1 95.62 131 PHE B O 1
ATOM 6750 N N . GLU B 1 132 ? -33.062 47.031 17.141 1 91.25 132 GLU B N 1
ATOM 6751 C CA . GLU B 1 132 ? -34.469 47.312 16.781 1 91.25 132 GLU B CA 1
ATOM 6752 C C . GLU B 1 132 ? -34.938 46.406 15.656 1 91.25 132 GLU B C 1
ATOM 6754 O O . GLU B 1 132 ? -35.375 45.281 15.891 1 91.25 132 GLU B O 1
ATOM 6759 N N . ASP B 1 133 ? -34.469 46.656 14.5 1 87.5 133 ASP B N 1
ATOM 6760 C CA . ASP B 1 133 ? -34.875 45.906 13.32 1 87.5 133 ASP B CA 1
ATOM 6761 C C . ASP B 1 133 ? -34.188 44.562 13.258 1 87.5 133 ASP B C 1
ATOM 6763 O O . ASP B 1 133 ? -32.969 44.469 13.195 1 87.5 133 ASP B O 1
ATOM 6767 N N . GLY B 1 134 ? -35.125 43.531 13.336 1 90.62 134 GLY B N 1
ATOM 6768 C CA . GLY B 1 134 ? -34.594 42.188 13.172 1 90.62 134 GLY B CA 1
ATOM 6769 C C . GLY B 1 134 ? -33.781 41.719 14.367 1 90.62 134 GLY B C 1
ATOM 6770 O O . GLY B 1 134 ? -32.906 40.875 14.227 1 90.62 134 GLY B O 1
ATOM 6771 N N . TYR B 1 135 ? -34.031 42.312 15.422 1 95.56 135 TYR B N 1
ATOM 6772 C CA . TYR B 1 135 ? -33.281 42 16.625 1 95.56 135 TYR B CA 1
ATOM 6773 C C . TYR B 1 135 ? -33.562 40.594 17.094 1 95.56 135 TYR B C 1
ATOM 6775 O O . TYR B 1 135 ? -34.719 40.188 17.219 1 95.56 135 TYR B O 1
ATOM 6783 N N . CYS B 1 136 ? -32.562 39.812 17.328 1 96.5 136 CYS B N 1
ATOM 6784 C CA . CYS B 1 136 ? -32.688 38.469 17.859 1 96.5 136 CYS B CA 1
ATOM 6785 C C . CYS B 1 136 ? -31.5 38.156 18.781 1 96.5 136 CYS B C 1
ATOM 6787 O O . CYS B 1 136 ? -31.156 36.969 18.969 1 96.5 136 CYS B O 1
ATOM 6789 N N . GLY B 1 137 ? -30.719 39.188 19.266 1 97.25 137 GLY B N 1
ATOM 6790 C CA . GLY B 1 137 ? -29.641 39 20.234 1 97.25 137 GLY B CA 1
ATOM 6791 C C . GLY B 1 137 ? -28.359 38.469 19.609 1 97.25 137 GLY B C 1
ATOM 6792 O O . GLY B 1 137 ? -27.453 38.031 20.312 1 97.25 137 GLY B O 1
ATOM 6793 N N . LEU B 1 138 ? -28.328 38.469 18.281 1 97.62 138 LEU B N 1
ATOM 6794 C CA . LEU B 1 138 ? -27.203 37.969 17.5 1 97.62 138 LEU B CA 1
ATOM 6795 C C . LEU B 1 138 ? -26.438 39.094 16.812 1 97.62 138 LEU B C 1
ATOM 6797 O O . LEU B 1 138 ? -27.047 39.938 16.141 1 97.62 138 LEU B O 1
ATOM 6801 N N . PHE B 1 139 ? -25.125 39.094 17 1 98.06 139 PHE B N 1
ATOM 6802 C CA . PHE B 1 139 ? -24.281 40.062 16.359 1 98.06 139 PHE B CA 1
ATOM 6803 C C . PHE B 1 139 ? -23.062 39.406 15.719 1 98.06 139 PHE B C 1
ATOM 6805 O O . PHE B 1 139 ? -22.609 38.344 16.172 1 98.06 139 PHE B O 1
ATOM 6812 N N . ARG B 1 140 ? -22.562 39.938 14.695 1 97.88 140 ARG B N 1
ATOM 6813 C CA . ARG B 1 140 ? -21.469 39.344 13.969 1 97.88 140 ARG B CA 1
ATOM 6814 C C . ARG B 1 140 ? -20.297 40.312 13.812 1 97.88 140 ARG B C 1
ATOM 6816 O O . ARG B 1 140 ? -20.516 41.531 13.719 1 97.88 140 ARG B O 1
ATOM 6823 N N . PHE B 1 141 ? -19.109 39.844 13.75 1 98.06 141 PHE B N 1
ATOM 6824 C CA . PHE B 1 141 ? -17.859 40.531 13.508 1 98.06 141 PHE B CA 1
ATOM 6825 C C . PHE B 1 141 ? -16.938 39.719 12.609 1 98.06 141 PHE B C 1
ATOM 6827 O O . PHE B 1 141 ? -17.141 38.5 12.453 1 98.06 141 PHE B O 1
ATOM 6834 N N . HIS B 1 142 ? -16.016 40.375 11.945 1 96.81 142 HIS B N 1
ATOM 6835 C CA . HIS B 1 142 ? -15.055 39.688 11.086 1 96.81 142 HIS B CA 1
ATOM 6836 C C . HIS B 1 142 ? -13.617 39.969 11.523 1 96.81 142 HIS B C 1
ATOM 6838 O O . HIS B 1 142 ? -13.258 41.125 11.773 1 96.81 142 HIS B O 1
ATOM 6844 N N . PHE B 1 143 ? -12.828 38.938 11.672 1 96.19 143 PHE B N 1
ATOM 6845 C CA . PHE B 1 143 ? -11.422 39.062 12.023 1 96.19 143 PHE B CA 1
ATOM 6846 C C . PHE B 1 143 ? -10.547 38.281 11.047 1 96.19 143 PHE B C 1
ATOM 6848 O O . PHE B 1 143 ? -10.961 37.25 10.523 1 96.19 143 PHE B O 1
ATOM 6855 N N . TRP B 1 144 ? -9.414 38.844 10.75 1 93.69 144 TRP B N 1
ATOM 6856 C CA . TRP B 1 144 ? -8.398 38.094 10.023 1 93.69 144 TRP B CA 1
ATOM 6857 C C . TRP B 1 144 ? -7.645 37.125 10.961 1 93.69 144 TRP B C 1
ATOM 6859 O O . TRP B 1 144 ? -6.879 37.594 11.82 1 93.69 144 TRP B O 1
ATOM 6869 N N . ARG B 1 145 ? -7.93 35.969 10.883 1 91.5 145 ARG B N 1
ATOM 6870 C CA . ARG B 1 145 ? -7.324 35 11.789 1 91.5 145 ARG B CA 1
ATOM 6871 C C . ARG B 1 145 ? -6.336 34.125 11.047 1 91.5 145 ARG B C 1
ATOM 6873 O O . ARG B 1 145 ? -6.73 33.125 10.438 1 91.5 145 ARG B O 1
ATOM 6880 N N . GLN B 1 146 ? -5.086 34.438 11.164 1 88.69 146 GLN B N 1
ATOM 6881 C CA . GLN B 1 146 ? -3.975 33.562 10.766 1 88.69 146 GLN B CA 1
ATOM 6882 C C . GLN B 1 146 ? -4.109 33.125 9.312 1 88.69 146 GLN B C 1
ATOM 6884 O O . GLN B 1 146 ? -4 31.938 9 1 88.69 146 GLN B O 1
ATOM 6889 N N . GLY B 1 147 ? -4.441 34.031 8.492 1 87.75 147 GLY B N 1
ATOM 6890 C CA . GLY B 1 147 ? -4.402 33.781 7.062 1 87.75 147 GLY B CA 1
ATOM 6891 C C . GLY B 1 147 ? -5.77 33.844 6.41 1 87.75 147 GLY B C 1
ATOM 6892 O O . GLY B 1 147 ? -5.879 33.844 5.18 1 87.75 147 GLY B O 1
ATOM 6893 N N . GLU B 1 148 ? -6.828 33.875 7.25 1 89.31 148 GLU B N 1
ATOM 6894 C CA . GLU B 1 148 ? -8.172 33.906 6.684 1 89.31 148 GLU B CA 1
ATOM 6895 C C . GLU B 1 148 ? -9.094 34.812 7.5 1 89.31 148 GLU B C 1
ATOM 6897 O O . GLU B 1 148 ? -8.914 34.969 8.711 1 89.31 148 GLU B O 1
ATOM 6902 N N . TRP B 1 149 ? -10.016 35.375 6.75 1 91.94 149 TRP B N 1
ATOM 6903 C CA . TRP B 1 149 ? -11.062 36.125 7.445 1 91.94 149 TRP B CA 1
ATOM 6904 C C . TRP B 1 149 ? -12.117 35.188 8.008 1 91.94 149 TRP B C 1
ATOM 6906 O O . TRP B 1 149 ? -12.586 34.25 7.32 1 91.94 149 TRP B O 1
ATOM 6916 N N . VAL B 1 150 ? -12.445 35.438 9.25 1 94.19 150 VAL B N 1
ATOM 6917 C CA . VAL B 1 150 ? -13.398 34.562 9.938 1 94.19 150 VAL B CA 1
ATOM 6918 C C . VAL B 1 150 ? -14.555 35.406 10.484 1 94.19 150 VAL B C 1
ATOM 6920 O O . VAL B 1 150 ? -14.344 36.5 11.016 1 94.19 150 VAL B O 1
ATOM 6923 N N . GLU B 1 151 ? -15.742 34.844 10.266 1 96.06 151 GLU B N 1
ATOM 6924 C CA . GLU B 1 151 ? -16.922 35.438 10.883 1 96.06 151 GLU B CA 1
ATOM 6925 C C . GLU B 1 151 ? -17.109 34.938 12.305 1 96.06 151 GLU B C 1
ATOM 6927 O O . GLU B 1 151 ? -17.125 33.719 12.539 1 96.06 151 GLU B O 1
ATOM 6932 N N . VAL B 1 152 ? -17.219 35.875 13.219 1 97.25 152 VAL B N 1
ATOM 6933 C CA . VAL B 1 152 ? -17.438 35.531 14.617 1 97.25 152 VAL B CA 1
ATOM 6934 C C . VAL B 1 152 ? -18.781 36.094 15.078 1 97.25 152 VAL B C 1
ATOM 6936 O O . VAL B 1 152 ? -18.984 37.312 15.039 1 97.25 152 VAL B O 1
ATOM 6939 N N . VAL B 1 153 ? -19.641 35.219 15.531 1 97.81 153 VAL B N 1
ATOM 6940 C CA . VAL B 1 153 ? -20.938 35.656 16.016 1 97.81 153 VAL B CA 1
ATOM 6941 C C . VAL B 1 153 ? -20.984 35.562 17.547 1 97.81 153 VAL B C 1
ATOM 6943 O O . VAL B 1 153 ? -20.344 34.688 18.125 1 97.81 153 VAL B O 1
ATOM 6946 N N . VAL B 1 154 ? -21.703 36.469 18.156 1 98 154 VAL B N 1
ATOM 6947 C CA . VAL B 1 154 ? -21.859 36.438 19.609 1 98 154 VAL B CA 1
ATOM 6948 C C . VAL B 1 154 ? -23.281 36.812 19.984 1 98 154 VAL B C 1
ATOM 6950 O O . VAL B 1 154 ? -23.969 37.5 19.219 1 98 154 VAL B O 1
ATOM 6953 N N . ASP B 1 155 ? -23.734 36.25 21.094 1 98.31 155 ASP B N 1
ATOM 6954 C CA . ASP B 1 155 ? -24.938 36.812 21.703 1 98.31 155 ASP B CA 1
ATOM 6955 C C . ASP B 1 155 ? -24.656 38.156 22.391 1 98.31 155 ASP B C 1
ATOM 6957 O O . ASP B 1 155 ? -23.5 38.562 22.469 1 98.31 155 ASP B O 1
ATOM 6961 N N . ASP B 1 156 ? -25.703 38.844 22.812 1 98 156 ASP B N 1
ATOM 6962 C CA . ASP B 1 156 ? -25.484 40.188 23.344 1 98 156 ASP B CA 1
ATOM 6963 C C . ASP B 1 156 ? -25.531 40.156 24.875 1 98 156 ASP B C 1
ATOM 6965 O O . ASP B 1 156 ? -25.828 41.188 25.5 1 98 156 ASP B O 1
ATOM 6969 N N . ARG B 1 157 ? -25.281 39.031 25.484 1 97.94 157 ARG B N 1
ATOM 6970 C CA . ARG B 1 157 ? -25.094 39 26.922 1 97.94 157 ARG B CA 1
ATOM 6971 C C . ARG B 1 157 ? -23.719 39.5 27.312 1 97.94 157 ARG B C 1
ATOM 6973 O O . ARG B 1 157 ? -22.703 38.938 26.906 1 97.94 157 ARG B O 1
ATOM 6980 N N . LEU B 1 158 ? -23.656 40.562 28.109 1 98 158 LEU B N 1
ATOM 6981 C CA . LEU B 1 158 ? -22.391 41.188 28.469 1 98 158 LEU B CA 1
ATOM 6982 C C . LEU B 1 158 ? -22.172 41.125 29.969 1 98 158 LEU B C 1
ATOM 6984 O O . LEU B 1 158 ? -23.109 41.25 30.75 1 98 158 LEU B O 1
ATOM 6988 N N . PRO B 1 159 ? -20.969 40.906 30.391 1 96.94 159 PRO B N 1
ATOM 6989 C CA . PRO B 1 159 ? -20.688 40.875 31.828 1 96.94 159 PRO B CA 1
ATOM 6990 C C . PRO B 1 159 ? -20.875 42.219 32.5 1 96.94 159 PRO B C 1
ATOM 6992 O O . PRO B 1 159 ? -20.359 43.25 32.031 1 96.94 159 PRO B O 1
ATOM 6995 N N . THR B 1 160 ? -21.562 42.219 33.656 1 96.19 160 THR B N 1
ATOM 6996 C CA . THR B 1 160 ? -21.844 43.438 34.406 1 96.19 160 THR B CA 1
ATOM 6997 C C . THR B 1 160 ? -21.656 43.219 35.906 1 96.19 160 THR B C 1
ATOM 6999 O O . THR B 1 160 ? -21.656 42.062 36.375 1 96.19 160 THR B O 1
ATOM 7002 N N . TYR B 1 161 ? -21.312 44.312 36.5 1 92.69 161 TYR B N 1
ATOM 7003 C CA . TYR B 1 161 ? -21.453 44.406 37.969 1 92.69 161 TYR B CA 1
ATOM 7004 C C . TYR B 1 161 ? -22.422 45.531 38.344 1 92.69 161 TYR B C 1
ATOM 7006 O O . TYR B 1 161 ? -22.234 46.688 37.906 1 92.69 161 TYR B O 1
ATOM 7014 N N . TYR B 1 162 ? -23.438 45.219 39.094 1 90.19 162 TYR B N 1
ATOM 7015 C CA . TYR B 1 162 ? -24.453 46.188 39.531 1 90.19 162 TYR B CA 1
ATOM 7016 C C . TYR B 1 162 ? -25.078 46.906 38.344 1 90.19 162 TYR B C 1
ATOM 7018 O O . TYR B 1 162 ? -25.234 48.125 38.344 1 90.19 162 TYR B O 1
ATOM 7026 N N . GLY B 1 163 ? -25.156 46.219 37.281 1 90.19 163 GLY B N 1
ATOM 7027 C CA . GLY B 1 163 ? -25.859 46.75 36.125 1 90.19 163 GLY B CA 1
ATOM 7028 C C . GLY B 1 163 ? -24.969 47.562 35.188 1 90.19 163 GLY B C 1
ATOM 7029 O O . GLY B 1 163 ? -25.422 48.125 34.188 1 90.19 163 GLY B O 1
ATOM 7030 N N . GLN B 1 164 ? -23.688 47.625 35.531 1 92.38 164 GLN B N 1
ATOM 7031 C CA . GLN B 1 164 ? -22.75 48.375 34.719 1 92.38 164 GLN B CA 1
ATOM 7032 C C . GLN B 1 164 ? -21.781 47.438 34 1 92.38 164 GLN B C 1
ATOM 7034 O O . GLN B 1 164 ? -21.328 46.469 34.562 1 92.38 164 GLN B O 1
ATOM 7039 N N . LEU B 1 165 ? -21.484 47.875 32.781 1 95.38 165 LEU B N 1
ATOM 7040 C CA . LEU B 1 165 ? -20.531 47.062 32.031 1 95.38 165 LEU B CA 1
ATOM 7041 C C . LEU B 1 165 ? -19.172 47.062 32.719 1 95.38 165 LEU B C 1
ATOM 7043 O O . LEU B 1 165 ? -18.688 48.125 33.156 1 95.38 165 LEU B O 1
ATOM 7047 N N . THR B 1 166 ? -18.562 45.969 32.844 1 93.5 166 THR B N 1
ATOM 7048 C CA . THR B 1 166 ? -17.344 45.812 33.625 1 93.5 166 THR B CA 1
ATOM 7049 C C . THR B 1 166 ? -16.109 46 32.719 1 93.5 166 THR B C 1
ATOM 7051 O O . THR B 1 166 ? -15.07 46.438 33.188 1 93.5 166 THR B O 1
ATOM 7054 N N . PHE B 1 167 ? -16.219 45.625 31.531 1 95.19 167 PHE B N 1
ATOM 7055 C CA . PHE B 1 167 ? -15.086 45.656 30.609 1 95.19 167 PHE B CA 1
ATOM 7056 C C . PHE B 1 167 ? -15.242 46.781 29.594 1 95.19 167 PHE B C 1
ATOM 7058 O O . PHE B 1 167 ? -15.812 47.844 29.906 1 95.19 167 PHE B O 1
ATOM 7065 N N . MET B 1 168 ? -14.711 46.656 28.375 1 93.81 168 MET B N 1
ATOM 7066 C CA . MET B 1 168 ? -14.766 47.719 27.391 1 93.81 168 MET B CA 1
ATOM 7067 C C . MET B 1 168 ? -16.203 48.219 27.203 1 93.81 168 MET B C 1
ATOM 7069 O O . MET B 1 168 ? -17.125 47.406 27.141 1 93.81 168 MET B O 1
ATOM 7073 N N . HIS B 1 169 ? -16.391 49.531 27.188 1 93.19 169 HIS B N 1
ATOM 7074 C CA . HIS B 1 169 ? -17.703 50.125 26.969 1 93.19 169 HIS B CA 1
ATOM 7075 C C . HIS B 1 169 ? -17.578 51.5 26.328 1 93.19 169 HIS B C 1
ATOM 7077 O O . HIS B 1 169 ? -16.5 52.094 26.328 1 93.19 169 HIS B O 1
ATOM 7083 N N . SER B 1 170 ? -18.641 51.906 25.75 1 91.94 170 SER B N 1
ATOM 7084 C CA . SER B 1 170 ? -18.672 53.219 25.109 1 91.94 170 SER B CA 1
ATOM 7085 C C . SER B 1 170 ? -18.953 54.312 26.141 1 91.94 170 SER B C 1
ATOM 7087 O O . SER B 1 170 ? -19.516 54.062 27.203 1 91.94 170 SER B O 1
ATOM 7089 N N . VAL B 1 171 ? -18.5 55.438 25.781 1 88.19 171 VAL B N 1
ATOM 7090 C CA . VAL B 1 171 ? -18.766 56.625 26.609 1 88.19 171 VAL B CA 1
ATOM 7091 C C . VAL B 1 171 ? -20.281 56.812 26.719 1 88.19 171 VAL B C 1
ATOM 7093 O O . VAL B 1 171 ? -20.797 57.062 27.812 1 88.19 171 VAL B O 1
ATOM 7096 N N . ASP B 1 172 ? -20.922 56.75 25.547 1 89.56 172 ASP B N 1
ATOM 7097 C CA . ASP B 1 172 ? -22.375 56.781 25.562 1 89.56 172 ASP B CA 1
ATOM 7098 C C . ASP B 1 172 ? -22.938 55.469 26.172 1 89.56 172 ASP B C 1
ATOM 7100 O O . ASP B 1 172 ? -22.766 54.406 25.594 1 89.56 172 ASP B O 1
ATOM 7104 N N . LYS B 1 173 ? -23.641 55.625 27.156 1 89.81 173 LYS B N 1
ATOM 7105 C CA . LYS B 1 173 ? -24.094 54.469 27.938 1 89.81 173 LYS B CA 1
ATOM 7106 C C . LYS B 1 173 ? -25.047 53.594 27.141 1 89.81 173 LYS B C 1
ATOM 7108 O O . LYS B 1 173 ? -25.234 52.406 27.438 1 89.81 173 LYS B O 1
ATOM 7113 N N . ASN B 1 174 ? -25.672 54.188 26.156 1 94.31 174 ASN B N 1
ATOM 7114 C CA . ASN B 1 174 ? -26.625 53.406 25.391 1 94.31 174 ASN B CA 1
ATOM 7115 C C . ASN B 1 174 ? -25.984 52.812 24.141 1 94.31 174 ASN B C 1
ATOM 7117 O O . ASN B 1 174 ? -26.656 52.125 23.359 1 94.31 174 ASN B O 1
ATOM 7121 N N . GLU B 1 175 ? -24.719 53 23.891 1 95.56 175 GLU B N 1
ATOM 7122 C CA . GLU B 1 175 ? -24 52.469 22.734 1 95.56 175 GLU B CA 1
ATOM 7123 C C . GLU B 1 175 ? -23.234 51.188 23.094 1 95.56 175 GLU B C 1
ATOM 7125 O O . GLU B 1 175 ? -22.5 51.156 24.094 1 95.56 175 GLU B O 1
ATOM 7130 N N . PHE B 1 176 ? -23.312 50.094 22.172 1 97 176 PHE B N 1
ATOM 7131 C CA . PHE B 1 176 ? -22.812 48.812 22.672 1 97 176 PHE B CA 1
ATOM 7132 C C . PHE B 1 176 ? -21.891 48.156 21.656 1 97 176 PHE B C 1
ATOM 7134 O O . PHE B 1 176 ? -21.438 47.031 21.859 1 97 176 PHE B O 1
ATOM 7141 N N . TRP B 1 177 ? -21.469 48.719 20.516 1 96.69 177 TRP B N 1
ATOM 7142 C CA . TRP B 1 177 ? -20.641 48.094 19.5 1 96.69 177 TRP B CA 1
ATOM 7143 C C . TRP B 1 177 ? -19.266 47.719 20.078 1 96.69 177 TRP B C 1
ATOM 7145 O O . TRP B 1 177 ? -18.719 46.656 19.766 1 96.69 177 TRP B O 1
ATOM 7155 N N . SER B 1 178 ? -18.75 48.562 20.891 1 96.12 178 SER B N 1
ATOM 7156 C CA . SER B 1 178 ? -17.406 48.344 21.438 1 96.12 178 SER B CA 1
ATOM 7157 C C . SER B 1 178 ? -17.391 47.156 22.391 1 96.12 178 SER B C 1
ATOM 7159 O O . SER B 1 178 ? -16.484 46.312 22.328 1 96.12 178 SER B O 1
ATOM 7161 N N . ALA B 1 179 ? -18.375 47.094 23.281 1 97.06 179 ALA B N 1
ATOM 7162 C CA . ALA B 1 179 ? -18.469 45.969 24.234 1 97.06 179 ALA B CA 1
ATOM 7163 C C . ALA B 1 179 ? -18.656 44.656 23.5 1 97.06 179 ALA B C 1
ATOM 7165 O O . ALA B 1 179 ? -18.062 43.625 23.875 1 97.06 179 ALA B O 1
ATOM 7166 N N . LEU B 1 180 ? -19.469 44.656 22.5 1 98.12 180 LEU B N 1
ATOM 7167 C CA . LEU B 1 180 ? -19.734 43.438 21.734 1 98.12 180 LEU B CA 1
ATOM 7168 C C . LEU B 1 180 ? -18.516 43.031 20.906 1 98.12 180 LEU B C 1
ATOM 7170 O O . LEU B 1 180 ? -18.25 41.844 20.719 1 98.12 180 LEU B O 1
ATOM 7174 N N . LEU B 1 181 ? -17.797 44 20.375 1 97.94 181 LEU B N 1
ATOM 7175 C CA . LEU B 1 181 ? -16.562 43.719 19.641 1 97.94 181 LEU B CA 1
ATOM 7176 C C . LEU B 1 181 ? -15.539 43.031 20.547 1 97.94 181 LEU B C 1
ATOM 7178 O O . LEU B 1 181 ? -14.883 42.062 20.141 1 97.94 181 LEU B O 1
ATOM 7182 N N . GLU B 1 182 ? -15.359 43.562 21.734 1 97.75 182 GLU B N 1
ATOM 7183 C CA . GLU B 1 182 ? -14.453 42.938 22.688 1 97.75 182 GLU B CA 1
ATOM 7184 C C . GLU B 1 182 ? -14.859 41.5 23 1 97.75 182 GLU B C 1
ATOM 7186 O O . GLU B 1 182 ? -14.008 40.625 23.109 1 97.75 182 GLU B O 1
ATOM 7191 N N . LYS B 1 183 ? -16.141 41.281 23.203 1 98 183 LYS B N 1
ATOM 7192 C CA . LYS B 1 183 ? -16.641 39.938 23.469 1 98 183 LYS B CA 1
ATOM 7193 C C . LYS B 1 183 ? -16.328 39 22.312 1 98 183 LYS B C 1
ATOM 7195 O O . LYS B 1 183 ? -15.922 37.844 22.531 1 98 183 LYS B O 1
ATOM 7200 N N . ALA B 1 184 ? -16.594 39.469 21.141 1 98 184 ALA B N 1
ATOM 7201 C CA . ALA B 1 184 ? -16.312 38.625 19.953 1 98 184 ALA B CA 1
ATOM 7202 C C . ALA B 1 184 ? -14.828 38.281 19.891 1 98 184 ALA B C 1
ATOM 7204 O O . ALA B 1 184 ? -14.477 37.156 19.562 1 98 184 ALA B O 1
ATOM 7205 N N . TYR B 1 185 ? -13.977 39.219 20.141 1 97.44 185 TYR B N 1
ATOM 7206 C CA . TYR B 1 185 ? -12.539 38.969 20.141 1 97.44 185 TYR B CA 1
ATOM 7207 C C . TYR B 1 185 ? -12.141 38.031 21.266 1 97.44 185 TYR B C 1
ATOM 7209 O O . TYR B 1 185 ? -11.266 37.188 21.109 1 97.44 185 TYR B O 1
ATOM 7217 N N . ALA B 1 186 ? -12.75 38.219 22.438 1 96.44 186 ALA B N 1
ATOM 7218 C CA . ALA B 1 186 ? -12.523 37.312 23.562 1 96.44 186 ALA B CA 1
ATOM 7219 C C . ALA B 1 186 ? -12.906 35.875 23.203 1 96.44 186 ALA B C 1
ATOM 7221 O O . ALA B 1 186 ? -12.203 34.938 23.562 1 96.44 186 ALA B O 1
ATOM 7222 N N . LYS B 1 187 ? -14.016 35.781 22.578 1 96 187 LYS B N 1
ATOM 7223 C CA . LYS B 1 187 ? -14.445 34.469 22.094 1 96 187 LYS B CA 1
ATOM 7224 C C . LYS B 1 187 ? -13.414 33.844 21.156 1 96 187 LYS B C 1
ATOM 7226 O O . LYS B 1 187 ? -13.07 32.656 21.281 1 96 187 LYS B O 1
ATOM 7231 N N . LEU B 1 188 ? -12.961 34.625 20.266 1 94.69 188 LEU B N 1
ATOM 7232 C CA . LEU B 1 188 ? -11.977 34.188 19.281 1 94.69 188 LEU B CA 1
ATOM 7233 C C . LEU B 1 188 ? -10.703 33.719 19.984 1 94.69 188 LEU B C 1
ATOM 7235 O O . LEU B 1 188 ? -10.102 32.719 19.562 1 94.69 188 LEU B O 1
ATOM 7239 N N . GLU B 1 189 ? -10.32 34.406 21 1 93.06 189 GLU B N 1
ATOM 7240 C CA . GLU B 1 189 ? -9.07 34.094 21.688 1 93.06 189 GLU B CA 1
ATOM 7241 C C . GLU B 1 189 ? -9.312 33.156 22.859 1 93.06 189 GLU B C 1
ATOM 7243 O O . GLU B 1 189 ? -8.359 32.719 23.516 1 93.06 189 GLU B O 1
ATOM 7248 N N . GLY B 1 190 ? -10.547 32.906 23.234 1 91 190 GLY B N 1
ATOM 7249 C CA . GLY B 1 190 ? -10.844 31.844 24.203 1 91 190 GLY B CA 1
ATOM 7250 C C . GLY B 1 190 ? -11.547 32.375 25.438 1 91 190 GLY B C 1
ATOM 7251 O O . GLY B 1 190 ? -12.422 31.688 25.984 1 91 190 GLY B O 1
ATOM 7252 N N . SER B 1 191 ? -11.141 33.562 25.891 1 94.12 191 SER B N 1
ATOM 7253 C CA . SER B 1 191 ? -11.734 34.156 27.078 1 94.12 191 SER B CA 1
ATOM 7254 C C . SER B 1 191 ? -11.383 35.625 27.188 1 94.12 191 SER B C 1
ATOM 7256 O O . SER B 1 191 ? -10.508 36.125 26.469 1 94.12 191 SER B O 1
ATOM 7258 N N . TYR B 1 192 ? -12.062 36.312 28.047 1 95.5 192 TYR B N 1
ATOM 7259 C CA . TYR B 1 192 ? -11.68 37.719 28.328 1 95.5 192 TYR B CA 1
ATOM 7260 C C . TYR B 1 192 ? -10.289 37.781 28.938 1 95.5 192 TYR B C 1
ATOM 7262 O O . TYR B 1 192 ? -9.492 38.656 28.578 1 95.5 192 TYR B O 1
ATOM 7270 N N . GLU B 1 193 ? -9.977 36.875 29.797 1 94.12 193 GLU B N 1
ATOM 7271 C CA . GLU B 1 193 ? -8.672 36.812 30.438 1 94.12 193 GLU B CA 1
ATOM 7272 C C . GLU B 1 193 ? -7.547 36.656 29.422 1 94.12 193 GLU B C 1
ATOM 7274 O O . GLU B 1 193 ? -6.445 37.188 29.609 1 94.12 193 GLU B O 1
ATOM 7279 N N . SER B 1 194 ? -7.805 36 28.406 1 92.81 194 SER B N 1
ATOM 7280 C CA . SER B 1 194 ? -6.809 35.781 27.375 1 92.81 194 SER B CA 1
ATOM 7281 C C . SER B 1 194 ? -6.398 37.094 26.719 1 92.81 194 SER B C 1
ATOM 7283 O O . SER B 1 194 ? -5.383 37.156 26.016 1 92.81 194 SER B O 1
ATOM 7285 N N . LEU B 1 195 ? -7.137 38.094 26.906 1 94.12 195 LEU B N 1
ATOM 7286 C CA . LEU B 1 195 ? -6.859 39.406 26.297 1 94.12 195 LEU B CA 1
ATOM 7287 C C . LEU B 1 195 ? -5.969 40.25 27.188 1 94.12 195 LEU B C 1
ATOM 7289 O O . LEU B 1 195 ? -5.562 41.344 26.812 1 94.12 195 LEU B O 1
ATOM 7293 N N . LYS B 1 196 ? -5.68 39.688 28.297 1 92.19 196 LYS B N 1
ATOM 7294 C CA . LYS B 1 196 ? -4.812 40.438 29.203 1 92.19 196 LYS B CA 1
ATOM 7295 C C . LYS B 1 196 ? -3.396 40.562 28.641 1 92.19 196 LYS B C 1
ATOM 7297 O O . LYS B 1 196 ? -2.77 39.531 28.328 1 92.19 196 LYS B O 1
ATOM 7302 N N . GLY B 1 197 ? -2.945 41.719 28.562 1 88.12 197 GLY B N 1
ATOM 7303 C CA . GLY B 1 197 ? -1.598 41.938 28.062 1 88.12 197 GLY B CA 1
ATOM 7304 C C . GLY B 1 197 ? -1.451 41.656 26.578 1 88.12 197 GLY B C 1
ATOM 7305 O O . GLY B 1 197 ? -2.078 40.719 26.062 1 88.12 197 GLY B O 1
ATOM 7306 N N . GLY B 1 198 ? -0.682 42.438 25.875 1 87.94 198 GLY B N 1
ATOM 7307 C CA . GLY B 1 198 ? -0.444 42.25 24.453 1 87.94 198 GLY B CA 1
ATOM 7308 C C . GLY B 1 198 ? 0.168 43.469 23.781 1 87.94 198 GLY B C 1
ATOM 7309 O O . GLY B 1 198 ? 0.521 44.438 24.438 1 87.94 198 GLY B O 1
ATOM 7310 N N . SER B 1 199 ? 0.328 43.25 22.5 1 88.94 199 SER B N 1
ATOM 7311 C CA . SER B 1 199 ? 0.799 44.344 21.672 1 88.94 199 SER B CA 1
ATOM 7312 C C . SER B 1 199 ? -0.29 44.812 20.703 1 88.94 199 SER B C 1
ATOM 7314 O O . SER B 1 199 ? -1.073 44.031 20.203 1 88.94 199 SER B O 1
ATOM 7316 N N . THR B 1 200 ? -0.257 46.062 20.516 1 93.44 200 THR B N 1
ATOM 7317 C CA . THR B 1 200 ? -1.295 46.656 19.672 1 93.44 200 THR B CA 1
ATOM 7318 C C . THR B 1 200 ? -1.292 46.031 18.281 1 93.44 200 THR B C 1
ATOM 7320 O O . THR B 1 200 ? -2.35 45.875 17.688 1 93.44 200 THR B O 1
ATOM 7323 N N . CYS B 1 201 ? -0.151 45.719 17.875 1 91.38 201 CYS B N 1
ATOM 7324 C CA . CYS B 1 201 ? -0.008 45.188 16.531 1 91.38 201 CYS B CA 1
ATOM 7325 C C . CYS B 1 201 ? -0.744 43.844 16.406 1 91.38 201 CYS B C 1
ATOM 7327 O O . CYS B 1 201 ? -1.201 43.5 15.312 1 91.38 201 CYS B O 1
ATOM 7329 N N . GLU B 1 202 ? -0.84 43.094 17.422 1 92.75 202 GLU B N 1
ATOM 7330 C CA . GLU B 1 202 ? -1.577 41.844 17.359 1 92.75 202 GLU B CA 1
ATOM 7331 C C . GLU B 1 202 ? -3.014 42.062 16.891 1 92.75 202 GLU B C 1
ATOM 7333 O O . GLU B 1 202 ? -3.482 41.375 15.969 1 92.75 202 GLU B O 1
ATOM 7338 N N . ALA B 1 203 ? -3.6 42.969 17.516 1 95.19 203 ALA B N 1
ATOM 7339 C CA . ALA B 1 203 ? -4.984 43.281 17.156 1 95.19 203 ALA B CA 1
ATOM 7340 C C . ALA B 1 203 ? -5.07 43.938 15.789 1 95.19 203 ALA B C 1
ATOM 7342 O O . ALA B 1 203 ? -5.973 43.625 15 1 95.19 203 ALA B O 1
ATOM 7343 N N . MET B 1 204 ? -4.168 44.812 15.539 1 94.56 204 MET B N 1
ATOM 7344 C CA . MET B 1 204 ? -4.191 45.5 14.25 1 94.56 204 MET B CA 1
ATOM 7345 C C . MET B 1 204 ? -4.109 44.5 13.102 1 94.56 204 MET B C 1
ATOM 7347 O O . MET B 1 204 ? -4.82 44.625 12.102 1 94.56 204 MET B O 1
ATOM 7351 N N . VAL B 1 205 ? -3.252 43.594 13.273 1 93.06 205 VAL B N 1
ATOM 7352 C CA . VAL B 1 205 ? -3.109 42.562 12.25 1 93.06 205 VAL B CA 1
ATOM 7353 C C . VAL B 1 205 ? -4.41 41.75 12.133 1 93.06 205 VAL B C 1
ATOM 7355 O O . VAL B 1 205 ? -4.852 41.438 11.023 1 93.06 205 VAL B O 1
ATOM 7358 N N . ASP B 1 206 ? -5 41.438 13.18 1 94.94 206 ASP B N 1
ATOM 7359 C CA . ASP B 1 206 ? -6.238 40.656 13.164 1 94.94 206 ASP B CA 1
ATOM 7360 C C . ASP B 1 206 ? -7.383 41.469 12.562 1 94.94 206 ASP B C 1
ATOM 7362 O O . ASP B 1 206 ? -8.375 40.875 12.094 1 94.94 206 ASP B O 1
ATOM 7366 N N . PHE B 1 207 ? -7.246 42.75 12.586 1 95.25 207 PHE B N 1
ATOM 7367 C CA . PHE B 1 207 ? -8.297 43.594 12.039 1 95.25 207 PHE B CA 1
ATOM 7368 C C . PHE B 1 207 ? -8.07 43.844 10.547 1 95.25 207 PHE B C 1
ATOM 7370 O O . PHE B 1 207 ? -8.992 44.25 9.836 1 95.25 207 PHE B O 1
ATOM 7377 N N . THR B 1 208 ? -6.836 43.594 10.078 1 91.69 208 THR B N 1
ATOM 7378 C CA . THR B 1 208 ? -6.531 44.062 8.742 1 91.69 208 THR B CA 1
ATOM 7379 C C . THR B 1 208 ? -5.938 42.969 7.871 1 91.69 208 THR B C 1
ATOM 7381 O O . THR B 1 208 ? -5.988 43.031 6.641 1 91.69 208 THR B O 1
ATOM 7384 N N . GLY B 1 209 ? -5.305 42.031 8.523 1 89 209 GLY B N 1
ATOM 7385 C CA . GLY B 1 209 ? -4.484 41.094 7.766 1 89 209 GLY B CA 1
ATOM 7386 C C . GLY B 1 209 ? -3.186 41.688 7.273 1 89 209 GLY B C 1
ATOM 7387 O O . GLY B 1 209 ? -2.5 41.125 6.434 1 89 209 GLY B O 1
ATOM 7388 N N . GLY B 1 210 ? -2.873 42.812 7.785 1 87.12 210 GLY B N 1
ATOM 7389 C CA . GLY B 1 210 ? -1.703 43.562 7.32 1 87.12 210 GLY B CA 1
ATOM 7390 C C . GLY B 1 210 ? -0.413 43.062 7.961 1 87.12 210 GLY B C 1
ATOM 7391 O O . GLY B 1 210 ? -0.397 42.062 8.664 1 87.12 210 GLY B O 1
ATOM 7392 N N . VAL B 1 211 ? 0.673 43.812 7.625 1 83.56 211 VAL B N 1
ATOM 7393 C CA . VAL B 1 211 ? 1.993 43.469 8.141 1 83.56 211 VAL B CA 1
ATOM 7394 C C . VAL B 1 211 ? 2.465 44.562 9.109 1 83.56 211 VAL B C 1
ATOM 7396 O O . VAL B 1 211 ? 2.385 45.75 8.805 1 83.56 211 VAL B O 1
ATOM 7399 N N . SER B 1 212 ? 2.828 44.062 10.25 1 86.75 212 SER B N 1
ATOM 7400 C CA . SER B 1 212 ? 3.221 45 11.297 1 86.75 212 SER B CA 1
ATOM 7401 C C . SER B 1 212 ? 4.73 45.219 11.312 1 86.75 212 SER B C 1
ATOM 7403 O O . SER B 1 212 ? 5.496 44.25 11.109 1 86.75 212 SER B O 1
ATOM 7405 N N . GLU B 1 213 ? 5.129 46.375 11.438 1 84.19 213 GLU B N 1
ATOM 7406 C CA . GLU B 1 213 ? 6.527 46.75 11.656 1 84.19 213 GLU B CA 1
ATOM 7407 C C . GLU B 1 213 ? 6.711 47.438 13 1 84.19 213 GLU B C 1
ATOM 7409 O O . GLU B 1 213 ? 5.863 48.25 13.414 1 84.19 213 GLU B O 1
ATOM 7414 N N . PHE B 1 214 ? 7.766 47.062 13.586 1 86.75 214 PHE B N 1
ATOM 7415 C CA . PHE B 1 214 ? 8.109 47.625 14.875 1 86.75 214 PHE B CA 1
ATOM 7416 C C . PHE B 1 214 ? 9.297 48.562 14.75 1 86.75 214 PHE B C 1
ATOM 7418 O O . PHE B 1 214 ? 10.266 48.281 14.047 1 86.75 214 PHE B O 1
ATOM 7425 N N . PHE B 1 215 ? 9.188 49.812 15.352 1 87 215 PHE B N 1
ATOM 7426 C CA . PHE B 1 215 ? 10.281 50.75 15.359 1 87 215 PHE B CA 1
ATOM 7427 C C . PHE B 1 215 ? 10.672 51.125 16.781 1 87 215 PHE B C 1
ATOM 7429 O O . PHE B 1 215 ? 9.812 51.531 17.594 1 87 215 PHE B O 1
ATOM 7436 N N . ASP B 1 216 ? 11.883 50.938 17.125 1 89 216 ASP B N 1
ATOM 7437 C CA . ASP B 1 216 ? 12.453 51.5 18.344 1 89 216 ASP B CA 1
ATOM 7438 C C . ASP B 1 216 ? 12.781 53 18.156 1 89 216 ASP B C 1
ATOM 7440 O O . ASP B 1 216 ? 13.703 53.344 17.406 1 89 216 ASP B O 1
ATOM 7444 N N . LEU B 1 217 ? 12.055 53.781 18.812 1 92.81 217 LEU B N 1
ATOM 7445 C CA . LEU B 1 217 ? 12.172 55.219 18.594 1 92.81 217 LEU B CA 1
ATOM 7446 C C . LEU B 1 217 ? 13.523 55.719 19.078 1 92.81 217 LEU B C 1
ATOM 7448 O O . LEU B 1 217 ? 13.945 56.812 18.688 1 92.81 217 LEU B O 1
ATOM 7452 N N . ARG B 1 218 ? 14.266 54.906 19.906 1 89.56 218 ARG B N 1
ATOM 7453 C CA . ARG B 1 218 ? 15.617 55.281 20.312 1 89.56 218 ARG B CA 1
ATOM 7454 C C . ARG B 1 218 ? 16.625 55.031 19.188 1 89.56 218 ARG B C 1
ATOM 7456 O O . ARG B 1 218 ? 17.703 55.625 19.188 1 89.56 218 ARG B O 1
ATOM 7463 N N . LYS B 1 219 ? 16.266 54.25 18.328 1 88.94 219 LYS B N 1
ATOM 7464 C CA . LYS B 1 219 ? 17.094 53.938 17.172 1 88.94 219 LYS B CA 1
ATOM 7465 C C . LYS B 1 219 ? 16.312 54.094 15.867 1 88.94 219 LYS B C 1
ATOM 7467 O O . LYS B 1 219 ? 16.391 53.25 14.977 1 88.94 219 LYS B O 1
ATOM 7472 N N . ALA B 1 220 ? 15.57 55.156 15.797 1 88.44 220 ALA B N 1
ATOM 7473 C CA . ALA B 1 220 ? 14.664 55.344 14.672 1 88.44 220 ALA B CA 1
ATOM 7474 C C . ALA B 1 220 ? 15.422 55.812 13.43 1 88.44 220 ALA B C 1
ATOM 7476 O O . ALA B 1 220 ? 16.391 56.562 13.531 1 88.44 220 ALA B O 1
ATOM 7477 N N . PRO B 1 221 ? 15.055 55.375 12.305 1 84.75 221 PRO B N 1
ATOM 7478 C CA . PRO B 1 221 ? 15.641 55.938 11.078 1 84.75 221 PRO B CA 1
ATOM 7479 C C . PRO B 1 221 ? 15.383 57.406 10.906 1 84.75 221 PRO B C 1
ATOM 7481 O O . PRO B 1 221 ? 14.367 57.938 11.375 1 84.75 221 PRO B O 1
ATOM 7484 N N . PRO B 1 222 ? 16.281 58 10.172 1 87.06 222 PRO B N 1
ATOM 7485 C CA . PRO B 1 222 ? 16.172 59.438 10.031 1 87.06 222 PRO B CA 1
ATOM 7486 C C . PRO B 1 222 ? 14.898 59.875 9.281 1 87.06 222 PRO B C 1
ATOM 7488 O O . PRO B 1 222 ? 14.406 60.969 9.469 1 87.06 222 PRO B O 1
ATOM 7491 N N . ASN B 1 223 ? 14.383 59 8.508 1 88.62 223 ASN B N 1
ATOM 7492 C CA . ASN B 1 223 ? 13.211 59.375 7.723 1 88.62 223 ASN B CA 1
ATOM 7493 C C . ASN B 1 223 ? 11.93 58.812 8.344 1 88.62 223 ASN B C 1
ATOM 7495 O O . ASN B 1 223 ? 10.961 58.531 7.637 1 88.62 223 ASN B O 1
ATOM 7499 N N . LEU B 1 224 ? 11.891 58.594 9.594 1 91.12 224 LEU B N 1
ATOM 7500 C CA . LEU B 1 224 ? 10.773 57.969 10.266 1 91.12 224 LEU B CA 1
ATOM 7501 C C . LEU B 1 224 ? 9.484 58.75 10.07 1 91.12 224 LEU B C 1
ATOM 7503 O O . LEU B 1 224 ? 8.422 58.188 9.844 1 91.12 224 LEU B O 1
ATOM 7507 N N . PHE B 1 225 ? 9.555 60.062 10.141 1 92.88 225 PHE B N 1
ATOM 7508 C CA . PHE B 1 225 ? 8.344 60.844 10 1 92.88 225 PHE B CA 1
ATOM 7509 C C . PHE B 1 225 ? 7.73 60.656 8.609 1 92.88 225 PHE B C 1
ATOM 7511 O O . PHE B 1 225 ? 6.512 60.562 8.469 1 92.88 225 PHE B O 1
ATOM 7518 N N . SER B 1 226 ? 8.57 60.594 7.688 1 88.75 226 SER B N 1
ATOM 7519 C CA . SER B 1 226 ? 8.094 60.375 6.328 1 88.75 226 SER B CA 1
ATOM 7520 C C . SER B 1 226 ? 7.398 59 6.219 1 88.75 226 SER B C 1
ATOM 7522 O O . SER B 1 226 ? 6.426 58.875 5.48 1 88.75 226 SER B O 1
ATOM 7524 N N . ILE B 1 227 ? 7.953 58.125 6.883 1 85.19 227 ILE B N 1
ATOM 7525 C CA . ILE B 1 227 ? 7.371 56.781 6.906 1 85.19 227 ILE B CA 1
ATOM 7526 C C . ILE B 1 227 ? 5.984 56.844 7.543 1 85.19 227 ILE B C 1
ATOM 7528 O O . ILE B 1 227 ? 5.023 56.281 7.004 1 85.19 227 ILE B O 1
ATOM 7532 N N . MET B 1 228 ? 5.91 57.531 8.602 1 90.88 228 MET B N 1
ATOM 7533 C CA . MET B 1 228 ? 4.645 57.656 9.32 1 90.88 228 MET B CA 1
ATOM 7534 C C . MET B 1 228 ? 3.615 58.406 8.477 1 90.88 228 MET B C 1
ATOM 7536 O O . MET B 1 228 ? 2.449 58 8.422 1 90.88 228 MET B O 1
ATOM 7540 N N . LEU B 1 229 ? 4.09 59.438 7.883 1 88.75 229 LEU B N 1
ATOM 7541 C CA . LEU B 1 229 ? 3.199 60.25 7.062 1 88.75 229 LEU B CA 1
ATOM 7542 C C . LEU B 1 229 ? 2.623 59.438 5.91 1 88.75 229 LEU B C 1
ATOM 7544 O O . LEU B 1 229 ? 1.418 59.469 5.656 1 88.75 229 LEU B O 1
ATOM 7548 N N . LYS B 1 230 ? 3.41 58.719 5.332 1 82 230 LYS B N 1
ATOM 7549 C CA . LYS B 1 230 ? 2.973 57.875 4.223 1 82 230 LYS B CA 1
ATOM 7550 C C . LYS B 1 230 ? 2.027 56.781 4.711 1 82 230 LYS B C 1
ATOM 7552 O O . LYS B 1 230 ? 1.042 56.469 4.043 1 82 230 LYS B O 1
ATOM 7557 N N . ALA B 1 231 ? 2.432 56.188 5.797 1 83.69 231 ALA B N 1
ATOM 7558 C CA . ALA B 1 231 ? 1.576 55.156 6.391 1 83.69 231 ALA B CA 1
ATOM 7559 C C . ALA B 1 231 ? 0.185 55.719 6.688 1 83.69 231 ALA B C 1
ATOM 7561 O O . ALA B 1 231 ? -0.822 55.062 6.418 1 83.69 231 ALA B O 1
ATOM 7562 N N . SER B 1 232 ? 0.177 56.875 7.223 1 86.31 232 SER B N 1
ATOM 7563 C CA . SER B 1 232 ? -1.094 57.531 7.539 1 86.31 232 SER B CA 1
ATOM 7564 C C . SER B 1 232 ? -1.917 57.781 6.277 1 86.31 232 SER B C 1
ATOM 7566 O O . SER B 1 232 ? -3.127 57.531 6.266 1 86.31 232 SER B O 1
ATOM 7568 N N . GLN B 1 233 ? -1.29 58.156 5.285 1 80.5 233 GLN B N 1
ATOM 7569 C CA . GLN B 1 233 ? -1.958 58.438 4.02 1 80.5 233 GLN B CA 1
ATOM 7570 C C . GLN B 1 233 ? -2.49 57.156 3.367 1 80.5 233 GLN B C 1
ATOM 7572 O O . GLN B 1 233 ? -3.498 57.219 2.656 1 80.5 233 GLN B O 1
ATOM 7577 N N . ARG B 1 234 ? -1.848 56.156 3.709 1 77.94 234 ARG B N 1
ATOM 7578 C CA . ARG B 1 234 ? -2.229 54.875 3.105 1 77.94 234 ARG B CA 1
ATOM 7579 C C . ARG B 1 234 ? -3.256 54.156 3.969 1 77.94 234 ARG B C 1
ATOM 7581 O O . ARG B 1 234 ? -3.699 53.062 3.621 1 77.94 234 ARG B O 1
ATOM 7588 N N . GLY B 1 235 ? -3.562 54.719 5.043 1 82.25 235 GLY B N 1
ATOM 7589 C CA . GLY B 1 235 ? -4.59 54.156 5.895 1 82.25 235 GLY B CA 1
ATOM 7590 C C . GLY B 1 235 ? -4.055 53.094 6.852 1 82.25 235 GLY B C 1
ATOM 7591 O O . GLY B 1 235 ? -4.82 52.344 7.434 1 82.25 235 GLY B O 1
ATOM 7592 N N . SER B 1 236 ? -2.73 53.062 7.008 1 87.62 236 SER B N 1
ATOM 7593 C CA . SER B 1 236 ? -2.129 52.156 7.965 1 87.62 236 SER B CA 1
ATOM 7594 C C . SER B 1 236 ? -2.549 52.469 9.391 1 87.62 236 SER B C 1
ATOM 7596 O O . SER B 1 236 ? -2.893 53.625 9.695 1 87.62 236 SER B O 1
ATOM 7598 N N . LEU B 1 237 ? -2.605 51.438 10.141 1 92.5 237 LEU B N 1
ATOM 7599 C CA . LEU B 1 237 ? -2.877 51.656 11.555 1 92.5 237 LEU B CA 1
ATOM 7600 C C . LEU B 1 237 ? -1.579 51.781 12.344 1 92.5 237 LEU B C 1
ATOM 7602 O O . LEU B 1 237 ? -0.592 51.125 12.055 1 92.5 237 LEU B O 1
ATOM 7606 N N . MET B 1 238 ? -1.607 52.719 13.305 1 94.12 238 MET B N 1
ATOM 7607 C CA . MET B 1 238 ? -0.381 52.969 14.062 1 94.12 238 MET B CA 1
ATOM 7608 C C . MET B 1 238 ? -0.666 53.062 15.555 1 94.12 238 MET B C 1
ATOM 7610 O O . MET B 1 238 ? -1.736 53.5 15.969 1 94.12 238 MET B O 1
ATOM 7614 N N . GLY B 1 239 ? 0.195 52.531 16.297 1 94.62 239 GLY B N 1
ATOM 7615 C CA . GLY B 1 239 ? 0.194 52.625 17.75 1 94.62 239 GLY B CA 1
ATOM 7616 C C . GLY B 1 239 ? 1.568 52.875 18.328 1 94.62 239 GLY B C 1
ATOM 7617 O O . GLY B 1 239 ? 2.58 52.75 17.641 1 94.62 239 GLY B O 1
ATOM 7618 N N . CYS B 1 240 ? 1.62 53.406 19.516 1 95.44 240 CYS B N 1
ATOM 7619 C CA . CYS B 1 240 ? 2.883 53.688 20.203 1 95.44 240 CYS B CA 1
ATOM 7620 C C . CYS B 1 240 ? 2.771 53.375 21.688 1 95.44 240 CYS B C 1
ATOM 7622 O O . CYS B 1 240 ? 1.67 53.219 22.219 1 95.44 240 CYS B O 1
ATOM 7624 N N . SER B 1 241 ? 3.875 53.219 22.297 1 93.94 241 SER B N 1
ATOM 7625 C CA . SER B 1 241 ? 3.875 52.906 23.719 1 93.94 241 SER B CA 1
ATOM 7626 C C . SER B 1 241 ? 5.199 53.312 24.375 1 93.94 241 SER B C 1
ATOM 7628 O O . SER B 1 241 ? 6.168 53.625 23.672 1 93.94 241 SER B O 1
ATOM 7630 N N . ILE B 1 242 ? 5.145 53.406 25.672 1 91.56 242 ILE B N 1
ATOM 7631 C CA . ILE B 1 242 ? 6.301 53.562 26.547 1 91.56 242 ILE B CA 1
ATOM 7632 C C . ILE B 1 242 ? 6.48 52.312 27.391 1 91.56 242 ILE B C 1
ATOM 7634 O O . ILE B 1 242 ? 5.512 51.781 27.938 1 91.56 242 ILE B O 1
ATOM 7638 N N . ASP B 1 243 ? 7.621 51.812 27.469 1 87.56 243 ASP B N 1
ATOM 7639 C CA . ASP B 1 243 ? 7.895 50.562 28.203 1 87.56 243 ASP B CA 1
ATOM 7640 C C . ASP B 1 243 ? 7.484 50.688 29.672 1 87.56 243 ASP B C 1
ATOM 7642 O O . ASP B 1 243 ? 7.578 51.781 30.25 1 87.56 243 ASP B O 1
ATOM 7646 N N . ALA B 1 244 ? 7.055 49.562 30.141 1 82.69 244 ALA B N 1
ATOM 7647 C CA . ALA B 1 244 ? 6.586 49.531 31.516 1 82.69 244 ALA B CA 1
ATOM 7648 C C . ALA B 1 244 ? 7.758 49.625 32.5 1 82.69 244 ALA B C 1
ATOM 7650 O O . ALA B 1 244 ? 8.875 49.219 32.188 1 82.69 244 ALA B O 1
ATOM 7651 N N . ASP B 1 245 ? 7.441 50.219 33.5 1 76.25 245 ASP B N 1
ATOM 7652 C CA . ASP B 1 245 ? 8.32 50.156 34.656 1 76.25 245 ASP B CA 1
ATOM 7653 C C . ASP B 1 245 ? 8.148 48.812 35.406 1 76.25 245 ASP B C 1
ATOM 7655 O O . ASP B 1 245 ? 7.027 48.438 35.75 1 76.25 245 ASP B O 1
ATOM 7659 N N . PRO B 1 246 ? 9.234 48.094 35.5 1 72.5 246 PRO B N 1
ATOM 7660 C CA . PRO B 1 246 ? 9.117 46.781 36.125 1 72.5 246 PRO B CA 1
ATOM 7661 C C . PRO B 1 246 ? 8.438 46.875 37.5 1 72.5 246 PRO B C 1
ATOM 7663 O O . PRO B 1 246 ? 7.809 45.906 37.938 1 72.5 246 PRO B O 1
ATOM 7666 N N . ASN B 1 247 ? 8.555 48 38.125 1 71.19 247 ASN B N 1
ATOM 7667 C CA . ASN B 1 247 ? 8.086 48.094 39.5 1 71.19 247 ASN B CA 1
ATOM 7668 C C . ASN B 1 247 ? 6.668 48.656 39.562 1 71.19 247 ASN B C 1
ATOM 7670 O O . ASN B 1 247 ? 6.02 48.625 40.594 1 71.19 247 ASN B O 1
ATOM 7674 N N . GLN B 1 248 ? 6.215 49.281 38.594 1 67.75 248 GLN B N 1
ATOM 7675 C CA . GLN B 1 248 ? 4.895 49.906 38.625 1 67.75 248 GLN B CA 1
ATOM 7676 C C . GLN B 1 248 ? 4.133 49.688 37.312 1 67.75 248 GLN B C 1
ATOM 7678 O O . GLN B 1 248 ? 4.59 50.094 36.25 1 67.75 248 GLN B O 1
ATOM 7683 N N . LEU B 1 249 ? 2.953 48.969 37.594 1 67.31 249 LEU B N 1
ATOM 7684 C CA . LEU B 1 249 ? 2.088 48.781 36.438 1 67.31 249 LEU B CA 1
ATOM 7685 C C . LEU B 1 249 ? 1.443 50.094 36 1 67.31 249 LEU B C 1
ATOM 7687 O O . LEU B 1 249 ? 0.873 50.812 36.812 1 67.31 249 LEU B O 1
ATOM 7691 N N . GLU B 1 250 ? 1.506 50.469 34.75 1 72.56 250 GLU B N 1
ATOM 7692 C CA . GLU B 1 250 ? 0.936 51.656 34.094 1 72.56 250 GLU B CA 1
ATOM 7693 C C . GLU B 1 250 ? 1.203 52.906 34.938 1 72.56 250 GLU B C 1
ATOM 7695 O O . GLU B 1 250 ? 0.269 53.625 35.281 1 72.56 250 GLU B O 1
ATOM 7700 N N . ALA B 1 251 ? 2.406 53.312 35.188 1 79.75 251 ALA B N 1
ATOM 7701 C CA . ALA B 1 251 ? 2.85 54.469 35.969 1 79.75 251 ALA B CA 1
ATOM 7702 C C . ALA B 1 251 ? 2.65 55.75 35.188 1 79.75 251 ALA B C 1
ATOM 7704 O O . ALA B 1 251 ? 3.039 55.844 34.031 1 79.75 251 ALA B O 1
ATOM 7705 N N . ARG B 1 252 ? 2.016 56.719 35.812 1 87.5 252 ARG B N 1
ATOM 7706 C CA . ARG B 1 252 ? 1.837 58.031 35.219 1 87.5 252 ARG B CA 1
ATOM 7707 C C . ARG B 1 252 ? 3.078 58.906 35.406 1 87.5 252 ARG B C 1
ATOM 7709 O O . ARG B 1 252 ? 3.607 59 36.5 1 87.5 252 ARG B O 1
ATOM 7716 N N . LEU B 1 253 ? 3.514 59.5 34.406 1 89.88 253 LEU B N 1
ATOM 7717 C CA . LEU B 1 253 ? 4.684 60.344 34.406 1 89.88 253 LEU B CA 1
ATOM 7718 C C . LEU B 1 253 ? 4.281 61.812 34.656 1 89.88 253 LEU B C 1
ATOM 7720 O O . LEU B 1 253 ? 3.104 62.156 34.531 1 89.88 253 LEU B O 1
ATOM 7724 N N . SER B 1 254 ? 5.246 62.625 34.938 1 88.44 254 SER B N 1
ATOM 7725 C CA . SER B 1 254 ? 5 64 35.25 1 88.44 254 SER B CA 1
ATOM 7726 C C . SER B 1 254 ? 4.535 64.812 34.031 1 88.44 254 SER B C 1
ATOM 7728 O O . SER B 1 254 ? 3.797 65.75 34.125 1 88.44 254 SER B O 1
ATOM 7730 N N . ASN B 1 255 ? 4.891 64.25 32.969 1 91.88 255 ASN B N 1
ATOM 7731 C CA . ASN B 1 255 ? 4.52 65 31.719 1 91.88 255 ASN B CA 1
ATOM 7732 C C . ASN B 1 255 ? 3.131 64.562 31.25 1 91.88 255 ASN B C 1
ATOM 7734 O O . ASN B 1 255 ? 2.697 64.938 30.156 1 91.88 255 ASN B O 1
ATOM 7738 N N . GLY B 1 256 ? 2.51 63.656 31.969 1 90.75 256 GLY B N 1
ATOM 7739 C CA . GLY B 1 256 ? 1.132 63.312 31.672 1 90.75 256 GLY B CA 1
ATOM 7740 C C . GLY B 1 256 ? 1.005 61.969 30.969 1 90.75 256 GLY B C 1
ATOM 7741 O O . GLY B 1 256 ? -0.082 61.375 30.922 1 90.75 256 GLY B O 1
ATOM 7742 N N . LEU B 1 257 ? 2.084 61.438 30.453 1 92.69 257 LEU B N 1
ATOM 7743 C CA . LEU B 1 257 ? 2.062 60.156 29.734 1 92.69 257 LEU B CA 1
ATOM 7744 C C . LEU B 1 257 ? 2.119 58.969 30.703 1 92.69 257 LEU B C 1
ATOM 7746 O O . LEU B 1 257 ? 2.463 59.156 31.875 1 92.69 257 LEU B O 1
ATOM 7750 N N . VAL B 1 258 ? 1.685 57.875 30.266 1 91.31 258 VAL B N 1
ATOM 7751 C CA . VAL B 1 258 ? 1.6 56.688 31.109 1 91.31 258 VAL B CA 1
ATOM 7752 C C . VAL B 1 258 ? 2.535 55.594 30.578 1 91.31 258 VAL B C 1
ATOM 7754 O O . VAL B 1 258 ? 2.502 55.281 29.391 1 91.31 258 VAL B O 1
ATOM 7757 N N . MET B 1 259 ? 3.373 54.969 31.469 1 90.31 259 MET B N 1
ATOM 7758 C CA . MET B 1 259 ? 4.266 53.875 31.109 1 90.31 259 MET B CA 1
ATOM 7759 C C . MET B 1 259 ? 3.512 52.531 31.078 1 90.31 259 MET B C 1
ATOM 7761 O O . MET B 1 259 ? 2.566 52.344 31.844 1 90.31 259 MET B O 1
ATOM 7765 N N . GLY B 1 260 ? 3.959 51.656 30.219 1 88.19 260 GLY B N 1
ATOM 7766 C CA . GLY B 1 260 ? 3.328 50.344 30.141 1 88.19 260 GLY B CA 1
ATOM 7767 C C . GLY B 1 260 ? 1.909 50.375 29.609 1 88.19 260 GLY B C 1
ATOM 7768 O O . GLY B 1 260 ? 1.037 49.656 30.078 1 88.19 260 GLY B O 1
ATOM 7769 N N . HIS B 1 261 ? 1.714 51.312 28.766 1 87.69 261 HIS B N 1
ATOM 7770 C CA . HIS B 1 261 ? 0.391 51.562 28.203 1 87.69 261 HIS B CA 1
ATOM 7771 C C . HIS B 1 261 ? 0.453 51.781 26.703 1 87.69 261 HIS B C 1
ATOM 7773 O O . HIS B 1 261 ? 1.459 52.25 26.172 1 87.69 261 HIS B O 1
ATOM 7779 N N . ALA B 1 262 ? -0.593 51.281 26.047 1 92.31 262 ALA B N 1
ATOM 7780 C CA . ALA B 1 262 ? -0.666 51.406 24.594 1 92.31 262 ALA B CA 1
ATOM 7781 C C . ALA B 1 262 ? -1.471 52.656 24.188 1 92.31 262 ALA B C 1
ATOM 7783 O O . ALA B 1 262 ? -2.51 52.938 24.781 1 92.31 262 ALA B O 1
ATOM 7784 N N . TYR B 1 263 ? -0.921 53.406 23.219 1 94.69 263 TYR B N 1
ATOM 7785 C CA . TYR B 1 263 ? -1.597 54.562 22.656 1 94.69 263 TYR B CA 1
ATOM 7786 C C . TYR B 1 263 ? -1.92 54.344 21.188 1 94.69 263 TYR B C 1
ATOM 7788 O O . TYR B 1 263 ? -1.305 53.5 20.531 1 94.69 263 TYR B O 1
ATOM 7796 N N . SER B 1 264 ? -2.865 55.094 20.734 1 94.75 264 SER B N 1
ATOM 7797 C CA . SER B 1 264 ? -3.172 55.125 19.312 1 94.75 264 SER B CA 1
ATOM 7798 C C . SER B 1 264 ? -2.635 56.406 18.656 1 94.75 264 SER B C 1
ATOM 7800 O O . SER B 1 264 ? -2.607 57.469 19.281 1 94.75 264 SER B O 1
ATOM 7802 N N . ILE B 1 265 ? -2.152 56.219 17.484 1 95.31 265 ILE B N 1
ATOM 7803 C CA . ILE B 1 265 ? -1.852 57.375 16.672 1 95.31 265 ILE B CA 1
ATOM 7804 C C . ILE B 1 265 ? -2.992 57.625 15.68 1 95.31 265 ILE B C 1
ATOM 7806 O O . ILE B 1 265 ? -3.27 56.781 14.82 1 95.31 265 ILE B O 1
ATOM 7810 N N . THR B 1 266 ? -3.576 58.781 15.766 1 93.25 266 THR B N 1
ATOM 7811 C CA . THR B 1 266 ? -4.809 59 15.016 1 93.25 266 THR B CA 1
ATOM 7812 C C . THR B 1 266 ? -4.57 59.969 13.859 1 93.25 266 THR B C 1
ATOM 7814 O O . THR B 1 266 ? -5.406 60.094 12.961 1 93.25 266 THR B O 1
ATOM 7817 N N . SER B 1 267 ? -3.43 60.656 13.883 1 92.62 267 SER B N 1
ATOM 7818 C CA . SER B 1 267 ? -3.111 61.562 12.766 1 92.62 267 SER B CA 1
ATOM 7819 C C . SER B 1 267 ? -1.622 61.875 12.727 1 92.62 267 SER B C 1
ATOM 7821 O O . SER B 1 267 ? -0.956 61.875 13.766 1 92.62 267 SER B O 1
ATOM 7823 N N . VAL B 1 268 ? -1.09 62.062 11.555 1 93.69 268 VAL B N 1
ATOM 7824 C CA . VAL B 1 268 ? 0.262 62.531 11.281 1 93.69 268 VAL B CA 1
ATOM 7825 C C . VAL B 1 268 ? 0.224 63.562 10.172 1 93.69 268 VAL B C 1
ATOM 7827 O O . VAL B 1 268 ? -0.303 63.312 9.086 1 93.69 268 VAL B O 1
ATOM 7830 N N . LEU B 1 269 ? 0.751 64.75 10.422 1 92.06 269 LEU B N 1
ATOM 7831 C CA . LEU B 1 269 ? 0.703 65.75 9.367 1 92.06 269 LEU B CA 1
ATOM 7832 C C . LEU B 1 269 ? 1.812 66.75 9.555 1 92.06 269 LEU B C 1
ATOM 7834 O O . LEU B 1 269 ? 2.473 66.812 10.594 1 92.06 269 LEU B O 1
ATOM 7838 N N . LEU B 1 270 ? 2.045 67.5 8.484 1 91.88 270 LEU B N 1
ATOM 7839 C CA . LEU B 1 270 ? 2.922 68.688 8.516 1 91.88 270 LEU B CA 1
ATOM 7840 C C . LEU B 1 270 ? 2.117 69.938 8.727 1 91.88 270 LEU B C 1
ATOM 7842 O O . LEU B 1 270 ? 1.353 70.375 7.848 1 91.88 270 LEU B O 1
ATOM 7846 N N . MET B 1 271 ? 2.307 70.562 9.891 1 90.81 271 MET B N 1
ATOM 7847 C CA . MET B 1 271 ? 1.554 71.75 10.211 1 90.81 271 MET B CA 1
ATOM 7848 C C . MET B 1 271 ? 2.301 73 9.75 1 90.81 271 MET B C 1
ATOM 7850 O O . MET B 1 271 ? 3.506 73.125 9.969 1 90.81 271 MET B O 1
ATOM 7854 N N . ASP B 1 272 ? 1.545 73.938 9.125 1 87.56 272 ASP B N 1
ATOM 7855 C CA . ASP B 1 272 ? 2.131 75.188 8.695 1 87.56 272 ASP B CA 1
ATOM 7856 C C . ASP B 1 272 ? 2.23 76.188 9.852 1 87.56 272 ASP B C 1
ATOM 7858 O O . ASP B 1 272 ? 1.302 76.312 10.656 1 87.56 272 ASP B O 1
ATOM 7862 N N . ILE B 1 273 ? 3.4 76.75 10.016 1 82.62 273 ILE B N 1
ATOM 7863 C CA . ILE B 1 273 ? 3.568 77.75 11.039 1 82.62 273 ILE B CA 1
ATOM 7864 C C . ILE B 1 273 ? 4.137 79 10.406 1 82.62 273 ILE B C 1
ATOM 7866 O O . ILE B 1 273 ? 5.027 78.938 9.555 1 82.62 273 ILE B O 1
ATOM 7870 N N . GLU B 1 274 ? 3.434 80.188 10.602 1 77.31 274 GLU B N 1
ATOM 7871 C CA . GLU B 1 274 ? 3.898 81.438 10.133 1 77.31 274 GLU B CA 1
ATOM 7872 C C . GLU B 1 274 ? 4.09 82.438 11.289 1 77.31 274 GLU B C 1
ATOM 7874 O O . GLU B 1 274 ? 3.127 82.812 11.977 1 77.31 274 GLU B O 1
ATOM 7879 N N . THR B 1 275 ? 5.281 82.625 11.758 1 71.5 275 THR B N 1
ATOM 7880 C CA . THR B 1 275 ? 5.594 83.688 12.703 1 71.5 275 THR B CA 1
ATOM 7881 C C . THR B 1 275 ? 6.289 84.812 12 1 71.5 275 THR B C 1
ATOM 7883 O O . THR B 1 275 ? 6.727 84.688 10.852 1 71.5 275 THR B O 1
ATOM 7886 N N . PRO B 1 276 ? 6.152 86.062 12.578 1 68 276 PRO B N 1
ATOM 7887 C CA . PRO B 1 276 ? 6.852 87.188 11.93 1 68 276 PRO B CA 1
ATOM 7888 C C . PRO B 1 276 ? 8.297 86.812 11.57 1 68 276 PRO B C 1
ATOM 7890 O O . PRO B 1 276 ? 8.828 87.375 10.594 1 68 276 PRO B O 1
ATOM 7893 N N . SER B 1 277 ? 8.906 85.938 12.227 1 69.62 277 SER B N 1
ATOM 7894 C CA . SER B 1 277 ? 10.328 85.688 12.016 1 69.62 277 SER B CA 1
ATOM 7895 C C . SER B 1 277 ? 10.531 84.375 11.328 1 69.62 277 SER B C 1
ATOM 7897 O O . SER B 1 277 ? 11.641 84.062 10.875 1 69.62 277 SER B O 1
ATOM 7899 N N . MET B 1 278 ? 9.562 83.5 11.32 1 67.5 278 MET B N 1
ATOM 7900 C CA . MET B 1 278 ? 9.852 82.188 10.766 1 67.5 278 MET B CA 1
ATOM 7901 C C . MET B 1 278 ? 8.617 81.625 10.062 1 67.5 278 MET B C 1
ATOM 7903 O O . MET B 1 278 ? 7.504 81.688 10.578 1 67.5 278 MET B O 1
ATOM 7907 N N . SER B 1 279 ? 8.711 81.312 8.68 1 78.31 279 SER B N 1
ATOM 7908 C CA . SER B 1 279 ? 7.715 80.562 7.949 1 78.31 279 SER B CA 1
ATOM 7909 C C . SER B 1 279 ? 8.203 79.125 7.664 1 78.31 279 SER B C 1
ATOM 7911 O O . SER B 1 279 ? 9.359 78.938 7.289 1 78.31 279 SER B O 1
ATOM 7913 N N . GLY B 1 280 ? 7.516 78.062 8.234 1 85 280 GLY B N 1
ATOM 7914 C CA . GLY B 1 280 ? 7.918 76.688 7.961 1 85 280 GLY B CA 1
ATOM 7915 C C . GLY B 1 280 ? 6.848 75.688 8.305 1 85 280 GLY B C 1
ATOM 7916 O O . GLY B 1 280 ? 5.66 76.062 8.352 1 85 280 GLY B O 1
ATOM 7917 N N . LYS B 1 281 ? 7.223 74.438 8.18 1 90.5 281 LYS B N 1
ATOM 7918 C CA . LYS B 1 281 ? 6.32 73.312 8.516 1 90.5 281 LYS B CA 1
ATOM 7919 C C . LYS B 1 281 ? 6.832 72.5 9.727 1 90.5 281 LYS B C 1
ATOM 7921 O O . LYS B 1 281 ? 8.039 72.312 9.875 1 90.5 281 LYS B O 1
ATOM 7926 N N . ILE B 1 282 ? 5.965 72.25 10.664 1 90.81 282 ILE B N 1
ATOM 7927 C CA . ILE B 1 282 ? 6.312 71.5 11.859 1 90.81 282 ILE B CA 1
ATOM 7928 C C . ILE B 1 282 ? 5.664 70.062 11.789 1 90.81 282 ILE B C 1
ATOM 7930 O O . ILE B 1 282 ? 4.449 70 11.617 1 90.81 282 ILE B O 1
ATOM 7934 N N . PRO B 1 283 ? 6.445 69 11.805 1 95 283 PRO B N 1
ATOM 7935 C CA . PRO B 1 283 ? 5.879 67.688 11.859 1 95 283 PRO B CA 1
ATOM 7936 C C . PRO B 1 283 ? 5.113 67.375 13.148 1 95 283 PRO B C 1
ATOM 7938 O O . PRO B 1 283 ? 5.66 67.562 14.242 1 95 283 PRO B O 1
ATOM 7941 N N . MET B 1 284 ? 3.828 67 13.008 1 95.62 284 MET B N 1
ATOM 7942 C CA . MET B 1 284 ? 2.951 66.812 14.156 1 95.62 284 MET B CA 1
ATOM 7943 C C . MET B 1 284 ? 2.375 65.438 14.172 1 95.62 284 MET B C 1
ATOM 7945 O O . MET B 1 284 ? 2.131 64.812 13.117 1 95.62 284 MET B O 1
ATOM 7949 N N . VAL B 1 285 ? 2.195 64.875 15.375 1 96.25 285 VAL B N 1
ATOM 7950 C CA . VAL B 1 285 ? 1.577 63.594 15.586 1 96.25 285 VAL B CA 1
ATOM 7951 C C . VAL B 1 285 ? 0.434 63.719 16.594 1 96.25 285 VAL B C 1
ATOM 7953 O O . VAL B 1 285 ? 0.596 64.312 17.656 1 96.25 285 VAL B O 1
ATOM 7956 N N . ARG B 1 286 ? -0.684 63.25 16.266 1 95.5 286 ARG B N 1
ATOM 7957 C CA . ARG B 1 286 ? -1.811 63.188 17.188 1 95.5 286 ARG B CA 1
ATOM 7958 C C . ARG B 1 286 ? -1.94 61.812 17.828 1 95.5 286 ARG B C 1
ATOM 7960 O O . ARG B 1 286 ? -2.01 60.812 17.141 1 95.5 286 ARG B O 1
ATOM 7967 N N . VAL B 1 287 ? -1.972 61.781 19.156 1 95.69 287 VAL B N 1
ATOM 7968 C CA . VAL B 1 287 ? -1.948 60.562 19.922 1 95.69 287 VAL B CA 1
ATOM 7969 C C . VAL B 1 287 ? -3.166 60.5 20.844 1 95.69 287 VAL B C 1
ATOM 7971 O O . VAL B 1 287 ? -3.65 61.531 21.312 1 95.69 287 VAL B O 1
ATOM 7974 N N . ARG B 1 288 ? -3.631 59.25 21.047 1 93.75 288 ARG B N 1
ATOM 7975 C CA . ARG B 1 288 ? -4.781 59.125 21.938 1 93.75 288 ARG B CA 1
ATOM 7976 C C . ARG B 1 288 ? -4.52 58.062 23 1 93.75 288 ARG B C 1
ATOM 7978 O O . ARG B 1 288 ? -4.051 56.969 22.688 1 93.75 288 ARG B O 1
ATOM 7985 N N . ASN B 1 289 ? -4.801 58.375 24.203 1 89.38 289 ASN B N 1
ATOM 7986 C CA . ASN B 1 289 ? -4.805 57.469 25.328 1 89.38 289 ASN B CA 1
ATOM 7987 C C . ASN B 1 289 ? -6.137 56.719 25.453 1 89.38 289 ASN B C 1
ATOM 7989 O O . ASN B 1 289 ? -7.18 57.375 25.656 1 89.38 289 ASN B O 1
ATOM 7993 N N . PRO B 1 290 ? -6.094 55.438 25.438 1 84.75 290 PRO B N 1
ATOM 7994 C CA . PRO B 1 290 ? -7.324 54.656 25.453 1 84.75 290 PRO B CA 1
ATOM 7995 C C . PRO B 1 290 ? -8.133 54.844 26.734 1 84.75 290 PRO B C 1
ATOM 7997 O O . PRO B 1 290 ? -9.305 54.469 26.781 1 84.75 290 PRO B O 1
ATOM 8000 N N . TRP B 1 291 ? -7.566 55.438 27.734 1 80.38 291 TRP B N 1
ATOM 8001 C CA . TRP B 1 291 ? -8.336 55.719 28.938 1 80.38 291 TRP B CA 1
ATOM 8002 C C . TRP B 1 291 ? -9.383 56.781 28.672 1 80.38 291 TRP B C 1
ATOM 8004 O O . TRP B 1 291 ? -10.391 56.875 29.375 1 80.38 291 TRP B O 1
ATOM 8014 N N . GLY B 1 292 ? -9.102 57.625 27.688 1 77.75 292 GLY B N 1
ATOM 8015 C CA . GLY B 1 292 ? -10.055 58.625 27.234 1 77.75 292 GLY B CA 1
ATOM 8016 C C . GLY B 1 292 ? -10.32 59.688 28.281 1 77.75 292 GLY B C 1
ATOM 8017 O O . GLY B 1 292 ? -11.414 60.25 28.359 1 77.75 292 GLY B O 1
ATOM 8018 N N . ASN B 1 293 ? -9.359 59.906 29.125 1 79.75 293 ASN B N 1
ATOM 8019 C CA . ASN B 1 293 ? -9.547 60.844 30.203 1 79.75 293 ASN B CA 1
ATOM 8020 C C . ASN B 1 293 ? -8.484 61.938 30.172 1 79.75 293 ASN B C 1
ATOM 8022 O O . ASN B 1 293 ? -7.973 62.281 29.109 1 79.75 293 ASN B O 1
ATOM 8026 N N . GLU B 1 294 ? -8.227 62.469 31.344 1 78.75 294 GLU B N 1
ATOM 8027 C CA . GLU B 1 294 ? -7.391 63.656 31.406 1 78.75 294 GLU B CA 1
ATOM 8028 C C . GLU B 1 294 ? -5.906 63.312 31.422 1 78.75 294 GLU B C 1
ATOM 8030 O O . GLU B 1 294 ? -5.047 64.188 31.422 1 78.75 294 GLU B O 1
ATOM 8035 N N . ALA B 1 295 ? -5.621 62.094 31.422 1 83.31 295 ALA B N 1
ATOM 8036 C CA . ALA B 1 295 ? -4.215 61.719 31.359 1 83.31 295 ALA B CA 1
ATOM 8037 C C . ALA B 1 295 ? -3.645 61.969 29.969 1 83.31 295 ALA B C 1
ATOM 8039 O O . ALA B 1 295 ? -3.586 61.062 29.141 1 83.31 295 ALA B O 1
ATOM 8040 N N . GLU B 1 296 ? -3.236 63.156 29.766 1 89.81 296 GLU B N 1
ATOM 8041 C CA . GLU B 1 296 ? -2.771 63.625 28.453 1 89.81 296 GLU B CA 1
ATOM 8042 C C . GLU B 1 296 ? -1.402 64.312 28.562 1 89.81 296 GLU B C 1
ATOM 8044 O O . GLU B 1 296 ? -0.944 64.625 29.656 1 89.81 296 GLU B O 1
ATOM 8049 N N . TRP B 1 297 ? -0.78 64.438 27.469 1 93.56 297 TRP B N 1
ATOM 8050 C CA . TRP B 1 297 ? 0.511 65.125 27.297 1 93.56 297 TRP B CA 1
ATOM 8051 C C . TRP B 1 297 ? 0.469 66.562 27.797 1 93.56 297 TRP B C 1
ATOM 8053 O O . TRP B 1 297 ? -0.49 67.25 27.531 1 93.56 297 TRP B O 1
ATOM 8063 N N . LYS B 1 298 ? 1.513 67 28.547 1 92.25 298 LYS B N 1
ATOM 8064 C CA . LYS B 1 298 ? 1.535 68.312 29.141 1 92.25 298 LYS B CA 1
ATOM 8065 C C . LYS B 1 298 ? 2.674 69.125 28.562 1 92.25 298 LYS B C 1
ATOM 8067 O O . LYS B 1 298 ? 2.961 70.25 29.062 1 92.25 298 LYS B O 1
ATOM 8072 N N . GLY B 1 299 ? 3.342 68.688 27.578 1 92.44 299 GLY B N 1
ATOM 8073 C CA . GLY B 1 299 ? 4.441 69.438 26.969 1 92.44 299 GLY B CA 1
ATOM 8074 C C . GLY B 1 299 ? 3.994 70.312 25.844 1 92.44 299 GLY B C 1
ATOM 8075 O O . GLY B 1 299 ? 2.85 70.812 25.828 1 92.44 299 GLY B O 1
ATOM 8076 N N . ARG B 1 300 ? 4.887 70.562 24.922 1 91.88 300 ARG B N 1
ATOM 8077 C CA . ARG B 1 300 ? 4.598 71.5 23.812 1 91.88 300 ARG B CA 1
ATOM 8078 C C . ARG B 1 300 ? 3.455 70.938 22.953 1 91.88 300 ARG B C 1
ATOM 8080 O O . ARG B 1 300 ? 3.371 69.75 22.688 1 91.88 300 ARG B O 1
ATOM 8087 N N . TRP B 1 301 ? 2.545 71.938 22.562 1 92.19 301 TRP B N 1
ATOM 8088 C CA . TRP B 1 301 ? 1.413 71.688 21.672 1 92.19 301 TRP B CA 1
ATOM 8089 C C . TRP B 1 301 ? 0.34 70.875 22.359 1 92.19 301 TRP B C 1
ATOM 8091 O O . TRP B 1 301 ? -0.506 70.25 21.688 1 92.19 301 TRP B O 1
ATOM 8101 N N . SER B 1 302 ? 0.52 70.688 23.703 1 92.19 302 SER B N 1
ATOM 8102 C CA . SER B 1 302 ? -0.547 70.062 24.469 1 92.19 302 SER B CA 1
ATOM 8103 C C . SER B 1 302 ? -1.811 70.938 24.469 1 92.19 302 SER B C 1
ATOM 8105 O O . SER B 1 302 ? -1.807 72.062 23.969 1 92.19 302 SER B O 1
ATOM 8107 N N . ASP B 1 303 ? -2.812 70.25 25.047 1 86.06 303 ASP B N 1
ATOM 8108 C CA . ASP B 1 303 ? -4.062 71 25.125 1 86.06 303 ASP B CA 1
ATOM 8109 C C . ASP B 1 303 ? -3.855 72.375 25.797 1 86.06 303 ASP B C 1
ATOM 8111 O O . ASP B 1 303 ? -3.252 72.438 26.875 1 86.06 303 ASP B O 1
ATOM 8115 N N . GLN B 1 304 ? -4.191 73.375 25.188 1 80.44 304 GLN B N 1
ATOM 8116 C CA . GLN B 1 304 ? -4.242 74.75 25.688 1 80.44 304 GLN B CA 1
ATOM 8117 C C . GLN B 1 304 ? -2.84 75.312 25.828 1 80.44 304 GLN B C 1
ATOM 8119 O O . GLN B 1 304 ? -2.633 76.25 26.578 1 80.44 304 GLN B O 1
ATOM 8124 N N . SER B 1 305 ? -1.903 74.75 25.25 1 88.81 305 SER B N 1
ATOM 8125 C CA . SER B 1 305 ? -0.549 75.25 25.234 1 88.81 305 SER B CA 1
ATOM 8126 C C . SER B 1 305 ? -0.49 76.625 24.5 1 88.81 305 SER B C 1
ATOM 8128 O O . SER B 1 305 ? -1.303 76.875 23.609 1 88.81 305 SER B O 1
ATOM 8130 N N . ARG B 1 306 ? 0.469 77.375 24.766 1 86.88 306 ARG B N 1
ATOM 8131 C CA . ARG B 1 306 ? 0.608 78.688 24.219 1 86.88 306 ARG B CA 1
ATOM 8132 C C . ARG B 1 306 ? 0.99 78.688 22.734 1 86.88 306 ARG B C 1
ATOM 8134 O O . ARG B 1 306 ? 0.675 79.562 21.984 1 86.88 306 ARG B O 1
ATOM 8141 N N . GLU B 1 307 ? 1.571 77.625 22.375 1 88.25 307 GLU B N 1
ATOM 8142 C CA . GLU B 1 307 ? 2.033 77.5 21 1 88.25 307 GLU B CA 1
ATOM 8143 C C . GLU B 1 307 ? 0.87 77.562 20.016 1 88.25 307 GLU B C 1
ATOM 8145 O O . GLU B 1 307 ? 1.038 78 18.891 1 88.25 307 GLU B O 1
ATOM 8150 N N . TRP B 1 308 ? -0.282 77.25 20.453 1 90.31 308 TRP B N 1
ATOM 8151 C CA . TRP B 1 308 ? -1.438 77.188 19.562 1 90.31 308 TRP B CA 1
ATOM 8152 C C . TRP B 1 308 ? -1.855 78.625 19.141 1 90.31 308 TRP B C 1
ATOM 8154 O O . TRP B 1 308 ? -2.557 78.75 18.141 1 90.31 308 TRP B O 1
ATOM 8164 N N . SER B 1 309 ? -1.398 79.562 19.859 1 85.44 309 SER B N 1
ATOM 8165 C CA . SER B 1 309 ? -1.717 81 19.516 1 85.44 309 SER B CA 1
ATOM 8166 C C . SER B 1 309 ? -1.029 81.375 18.203 1 85.44 309 SER B C 1
ATOM 8168 O O . SER B 1 309 ? -1.426 82.375 17.562 1 85.44 309 SER B O 1
ATOM 8170 N N . LEU B 1 310 ? -0.082 80.625 17.875 1 84.69 310 LEU B N 1
ATOM 8171 C CA . LEU B 1 310 ? 0.691 80.938 16.672 1 84.69 310 LEU B CA 1
ATOM 8172 C C . LEU B 1 310 ? 0.022 80.375 15.43 1 84.69 310 LEU B C 1
ATOM 8174 O O . LEU B 1 310 ? 0.463 80.625 14.305 1 84.69 310 LEU B O 1
ATOM 8178 N N . ILE B 1 311 ? -1.043 79.625 15.562 1 88.06 311 ILE B N 1
ATOM 8179 C CA . ILE B 1 311 ? -1.686 78.938 14.469 1 88.06 311 ILE B CA 1
ATOM 8180 C C . ILE B 1 311 ? -3.055 79.562 14.18 1 88.06 311 ILE B C 1
ATOM 8182 O O . ILE B 1 311 ? -3.852 79.75 15.102 1 88.06 311 ILE B O 1
ATOM 8186 N N . PRO B 1 312 ? -3.314 79.75 12.859 1 86.25 312 PRO B N 1
ATOM 8187 C CA . PRO B 1 312 ? -4.625 80.312 12.516 1 86.25 312 PRO B CA 1
ATOM 8188 C C . PRO B 1 312 ? -5.777 79.375 12.875 1 86.25 312 PRO B C 1
ATOM 8190 O O . PRO B 1 312 ? -5.625 78.188 12.82 1 86.25 312 PRO B O 1
ATOM 8193 N N . ASP B 1 313 ? -6.859 79.938 13.195 1 86.75 313 ASP B N 1
ATOM 8194 C CA . ASP B 1 313 ? -8.031 79.188 13.633 1 86.75 313 ASP B CA 1
ATOM 8195 C C . ASP B 1 313 ? -8.492 78.188 12.547 1 86.75 313 ASP B C 1
ATOM 8197 O O . ASP B 1 313 ? -8.977 77.125 12.859 1 86.75 313 ASP B O 1
ATOM 8201 N N . SER B 1 314 ? -8.336 78.625 11.367 1 87.19 314 SER B N 1
ATOM 8202 C CA . SER B 1 314 ? -8.734 77.75 10.266 1 87.19 314 SER B CA 1
ATOM 8203 C C . SER B 1 314 ? -7.918 76.438 10.258 1 87.19 314 SER B C 1
ATOM 8205 O O . SER B 1 314 ? -8.453 75.375 10.008 1 87.19 314 SER B O 1
ATOM 8207 N N . GLN B 1 315 ? -6.727 76.562 10.547 1 85.81 315 GLN B N 1
ATOM 8208 C CA . GLN B 1 315 ? -5.855 75.375 10.586 1 85.81 315 GLN B CA 1
ATOM 8209 C C . GLN B 1 315 ? -6.152 74.5 11.805 1 85.81 315 GLN B C 1
ATOM 8211 O O . GLN B 1 315 ? -6.109 73.312 11.727 1 85.81 315 GLN B O 1
ATOM 8216 N N . LYS B 1 316 ? -6.363 75.125 12.883 1 87.31 316 LYS B N 1
ATOM 8217 C CA . LYS B 1 316 ? -6.734 74.438 14.086 1 87.31 316 LYS B CA 1
ATOM 8218 C C . LYS B 1 316 ? -7.973 73.562 13.844 1 87.31 316 LYS B C 1
ATOM 8220 O O . LYS B 1 316 ? -8.023 72.375 14.266 1 87.31 316 LYS B O 1
ATOM 8225 N N . GLU B 1 317 ? -8.875 74.188 13.172 1 86.06 317 GLU B N 1
ATOM 8226 C CA . GLU B 1 317 ? -10.109 73.5 12.859 1 86.06 317 GLU B CA 1
ATOM 8227 C C . GLU B 1 317 ? -9.859 72.312 11.898 1 86.06 317 GLU B C 1
ATOM 8229 O O . GLU B 1 317 ? -10.422 71.25 12.07 1 86.06 317 GLU B O 1
ATOM 8234 N N . SER B 1 318 ? -9.055 72.5 10.984 1 85.38 318 SER B N 1
ATOM 8235 C CA . SER B 1 318 ? -8.766 71.5 9.992 1 85.38 318 SER B CA 1
ATOM 8236 C C . SER B 1 318 ? -8.008 70.312 10.617 1 85.38 318 SER B C 1
ATOM 8238 O O . SER B 1 318 ? -8.141 69.188 10.172 1 85.38 318 SER B O 1
ATOM 8240 N N . MET B 1 319 ? -7.316 70.625 11.586 1 86.25 319 MET B N 1
ATOM 8241 C CA . MET B 1 319 ? -6.52 69.562 12.266 1 86.25 319 MET B CA 1
ATOM 8242 C C . MET B 1 319 ? -7.355 68.812 13.297 1 86.25 319 MET B C 1
ATOM 8244 O O . MET B 1 319 ? -6.922 67.812 13.844 1 86.25 319 MET B O 1
ATOM 8248 N N . GLY B 1 320 ? -8.539 69.312 13.523 1 81.25 320 GLY B N 1
ATOM 8249 C CA . GLY B 1 320 ? -9.422 68.688 14.492 1 81.25 320 GLY B CA 1
ATOM 8250 C C . GLY B 1 320 ? -9 68.875 15.93 1 81.25 320 GLY B C 1
ATOM 8251 O O . GLY B 1 320 ? -9.156 68 16.781 1 81.25 320 GLY B O 1
ATOM 8252 N N . LEU B 1 321 ? -8.422 70 16.156 1 82.88 321 LEU B N 1
ATOM 8253 C CA . LEU B 1 321 ? -7.938 70.312 17.5 1 82.88 321 LEU B CA 1
ATOM 8254 C C . LEU B 1 321 ? -9.094 70.562 18.453 1 82.88 321 LEU B C 1
ATOM 8256 O O . LEU B 1 321 ? -9.992 71.375 18.141 1 82.88 321 LEU B O 1
ATOM 8260 N N . THR B 1 322 ? -9.164 69.812 19.453 1 79.44 322 THR B N 1
ATOM 8261 C CA . THR B 1 322 ? -10.109 70 20.547 1 79.44 322 THR B CA 1
ATOM 8262 C C . THR B 1 322 ? -9.406 69.938 21.891 1 79.44 322 THR B C 1
ATOM 8264 O O . THR B 1 322 ? -8.359 69.312 22.016 1 79.44 322 THR B O 1
ATOM 8267 N N . PHE B 1 323 ? -9.867 70.688 22.812 1 77.31 323 PHE B N 1
ATOM 8268 C CA . PHE B 1 323 ? -9.211 70.688 24.109 1 77.31 323 PHE B CA 1
ATOM 8269 C C . PHE B 1 323 ? -10.016 69.938 25.141 1 77.31 323 PHE B C 1
ATOM 8271 O O . PHE B 1 323 ? -9.805 70.062 26.344 1 77.31 323 PHE B O 1
ATOM 8278 N N . ASP B 1 324 ? -10.875 69.062 24.719 1 79.56 324 ASP B N 1
ATOM 8279 C CA . ASP B 1 324 ? -11.656 68.25 25.625 1 79.56 324 ASP B CA 1
ATOM 8280 C C . ASP B 1 324 ? -10.773 67.188 26.312 1 79.56 324 ASP B C 1
ATOM 8282 O O . ASP B 1 324 ? -9.727 66.812 25.781 1 79.56 324 ASP B O 1
ATOM 8286 N N . ASP B 1 325 ? -11.164 66.75 27.484 1 81.38 325 ASP B N 1
ATOM 8287 C CA . ASP B 1 325 ? -10.469 65.688 28.203 1 81.38 325 ASP B CA 1
ATOM 8288 C C . ASP B 1 325 ? -10.852 64.312 27.641 1 81.38 325 ASP B C 1
ATOM 8290 O O . ASP B 1 325 ? -11.438 63.5 28.359 1 81.38 325 ASP B O 1
ATOM 8294 N N . ASP B 1 326 ? -10.445 64.125 26.422 1 80.38 326 ASP B N 1
ATOM 8295 C CA . ASP B 1 326 ? -10.836 62.875 25.734 1 80.38 326 ASP B CA 1
ATOM 8296 C C . ASP B 1 326 ? -9.633 61.969 25.516 1 80.38 326 ASP B C 1
ATOM 8298 O O . ASP B 1 326 ? -9.727 60.969 24.797 1 80.38 326 ASP B O 1
ATOM 8302 N N . GLY B 1 327 ? -8.57 62.344 26.062 1 87.25 327 GLY B N 1
ATOM 8303 C CA . GLY B 1 327 ? -7.363 61.531 26 1 87.25 327 GLY B CA 1
ATOM 8304 C C . GLY B 1 327 ? -6.566 61.75 24.719 1 87.25 327 GLY B C 1
ATOM 8305 O O . GLY B 1 327 ? -5.496 61.156 24.547 1 87.25 327 GLY B O 1
ATOM 8306 N N . GLU B 1 328 ? -7.02 62.562 23.812 1 91.12 328 GLU B N 1
ATOM 8307 C CA . GLU B 1 328 ? -6.312 62.812 22.562 1 91.12 328 GLU B CA 1
ATOM 8308 C C . GLU B 1 328 ? -5.531 64.125 22.641 1 91.12 328 GLU B C 1
ATOM 8310 O O . GLU B 1 328 ? -6.012 65.125 23.203 1 91.12 328 GLU B O 1
ATOM 8315 N N . PHE B 1 329 ? -4.367 64.188 22.156 1 93.69 329 PHE B N 1
ATOM 8316 C CA . PHE B 1 329 ? -3.516 65.375 22.219 1 93.69 329 PHE B CA 1
ATOM 8317 C C . PHE B 1 329 ? -2.545 65.375 21.047 1 93.69 329 PHE B C 1
ATOM 8319 O O . PHE B 1 329 ? -2.277 64.375 20.438 1 93.69 329 PHE B O 1
ATOM 8326 N N . TRP B 1 330 ? -2.092 66.5 20.688 1 94.44 330 TRP B N 1
ATOM 8327 C CA . TRP B 1 330 ? -1.064 66.688 19.672 1 94.44 330 TRP B CA 1
ATOM 8328 C C . TRP B 1 330 ? 0.317 66.812 20.297 1 94.44 330 TRP B C 1
ATOM 8330 O O . TRP B 1 330 ? 0.447 67.312 21.438 1 94.44 330 TRP B O 1
ATOM 8340 N N . MET B 1 331 ? 1.274 66.312 19.625 1 95.12 331 MET B N 1
ATOM 8341 C CA . MET B 1 331 ? 2.693 66.438 19.938 1 95.12 331 MET B CA 1
ATOM 8342 C C . MET B 1 331 ? 3.494 66.75 18.672 1 95.12 331 MET B C 1
ATOM 8344 O O . MET B 1 331 ? 3.123 66.375 17.578 1 95.12 331 MET B O 1
ATOM 8348 N N . SER B 1 332 ? 4.543 67.625 18.938 1 95 332 SER B N 1
ATOM 8349 C CA . SER B 1 332 ? 5.512 67.625 17.859 1 95 332 SER B CA 1
ATOM 8350 C C . SER B 1 332 ? 6.195 66.312 17.656 1 95 332 SER B C 1
ATOM 8352 O O . SER B 1 332 ? 6.391 65.562 18.625 1 95 332 SER B O 1
ATOM 8354 N N . PHE B 1 333 ? 6.566 66 16.438 1 96.44 333 PHE B N 1
ATOM 8355 C CA . PHE B 1 333 ? 7.273 64.75 16.172 1 96.44 333 PHE B CA 1
ATOM 8356 C C . PHE B 1 333 ? 8.539 64.688 17.016 1 96.44 333 PHE B C 1
ATOM 8358 O O . PHE B 1 333 ? 8.906 63.594 17.469 1 96.44 333 PHE B O 1
ATOM 8365 N N . ASP B 1 334 ? 9.141 65.75 17.188 1 94.69 334 ASP B N 1
ATOM 8366 C CA . ASP B 1 334 ? 10.336 65.812 18.031 1 94.69 334 ASP B CA 1
ATOM 8367 C C . ASP B 1 334 ? 10.023 65.312 19.453 1 94.69 334 ASP B C 1
ATOM 8369 O O . ASP B 1 334 ? 10.75 64.5 20.016 1 94.69 334 ASP B O 1
ATOM 8373 N N . ASP B 1 335 ? 9.008 65.875 20.016 1 95.94 335 ASP B N 1
ATOM 8374 C CA . ASP B 1 335 ? 8.609 65.5 21.359 1 95.94 335 ASP B CA 1
ATOM 8375 C C . ASP B 1 335 ? 8.141 64.062 21.391 1 95.94 335 ASP B C 1
ATOM 8377 O O . ASP B 1 335 ? 8.406 63.312 22.359 1 95.94 335 ASP B O 1
ATOM 8381 N N . PHE B 1 336 ? 7.43 63.688 20.406 1 96.94 336 PHE B N 1
ATOM 8382 C CA . PHE B 1 336 ? 6.949 62.312 20.281 1 96.94 336 PHE B CA 1
ATOM 8383 C C . PHE B 1 336 ? 8.109 61.344 20.312 1 96.94 336 PHE B C 1
ATOM 8385 O O . PHE B 1 336 ? 8.102 60.375 21.094 1 96.94 336 PHE B O 1
ATOM 8392 N N . SER B 1 337 ? 9.109 61.5 19.5 1 95.81 337 SER B N 1
ATOM 8393 C CA . SER B 1 337 ? 10.25 60.625 19.344 1 95.81 337 SER B CA 1
ATOM 8394 C C . SER B 1 337 ? 11.07 60.562 20.625 1 95.81 337 SER B C 1
ATOM 8396 O O . SER B 1 337 ? 11.719 59.531 20.906 1 95.81 337 SER B O 1
ATOM 8398 N N . LYS B 1 338 ? 10.969 61.562 21.438 1 94.44 338 LYS B N 1
ATOM 8399 C CA . LYS B 1 338 ? 11.773 61.625 22.656 1 94.44 338 LYS B CA 1
ATOM 8400 C C . LYS B 1 338 ? 11.047 61 23.828 1 94.44 338 LYS B C 1
ATOM 8402 O O . LYS B 1 338 ? 11.68 60.531 24.781 1 94.44 338 LYS B O 1
ATOM 8407 N N . ASN B 1 339 ? 9.727 61.031 23.75 1 94.5 339 ASN B N 1
ATOM 8408 C CA . ASN B 1 339 ? 8.984 60.625 24.938 1 94.5 339 ASN B CA 1
ATOM 8409 C C . ASN B 1 339 ? 8.406 59.219 24.797 1 94.5 339 ASN B C 1
ATOM 8411 O O . ASN B 1 339 ? 8.219 58.531 25.781 1 94.5 339 ASN B O 1
ATOM 8415 N N . PHE B 1 340 ? 8.055 58.844 23.609 1 95.88 340 PHE B N 1
ATOM 8416 C CA . PHE B 1 340 ? 7.637 57.469 23.375 1 95.88 340 PHE B CA 1
ATOM 8417 C C . PHE B 1 340 ? 8.828 56.594 23 1 95.88 340 PHE B C 1
ATOM 8419 O O . PHE B 1 340 ? 9.883 57.125 22.625 1 95.88 340 PHE B O 1
ATOM 8426 N N . GLU B 1 341 ? 8.633 55.281 23.156 1 93.75 341 GLU B N 1
ATOM 8427 C CA . GLU B 1 341 ? 9.758 54.375 22.953 1 93.75 341 GLU B CA 1
ATOM 8428 C C . GLU B 1 341 ? 9.492 53.406 21.812 1 93.75 341 GLU B C 1
ATOM 8430 O O . GLU B 1 341 ? 10.43 52.875 21.188 1 93.75 341 GLU B O 1
ATOM 8435 N N . LYS B 1 342 ? 8.273 53.094 21.594 1 93.69 342 LYS B N 1
ATOM 8436 C CA . LYS B 1 342 ? 7.934 52.094 20.562 1 93.69 342 LYS B CA 1
ATOM 8437 C C . LYS B 1 342 ? 6.859 52.625 19.625 1 93.69 342 LYS B C 1
ATOM 8439 O O . LYS B 1 342 ? 5.93 53.312 20.062 1 93.69 342 LYS B O 1
ATOM 8444 N N . LEU B 1 343 ? 7.094 52.406 18.391 1 94.88 343 LEU B N 1
ATOM 8445 C CA . LEU B 1 343 ? 6.105 52.688 17.359 1 94.88 343 LEU B CA 1
ATOM 8446 C C . LEU B 1 343 ? 5.754 51.438 16.578 1 94.88 343 LEU B C 1
ATOM 8448 O O . LEU B 1 343 ? 6.641 50.656 16.203 1 94.88 343 LEU B O 1
ATOM 8452 N N . GLU B 1 344 ? 4.488 51.188 16.438 1 93.06 344 GLU B N 1
ATOM 8453 C CA . GLU B 1 344 ? 3.982 50.062 15.656 1 93.06 344 GLU B CA 1
ATOM 8454 C C . GLU B 1 344 ? 3.156 50.562 14.469 1 93.06 344 GLU B C 1
ATOM 8456 O O . GLU B 1 344 ? 2.225 51.344 14.641 1 93.06 344 GLU B O 1
ATOM 8461 N N . ILE B 1 345 ? 3.531 50.094 13.312 1 90.81 345 ILE B N 1
ATOM 8462 C CA . ILE B 1 345 ? 2.787 50.406 12.109 1 90.81 345 ILE B CA 1
ATOM 8463 C C . ILE B 1 345 ? 2.277 49.156 11.438 1 90.81 345 ILE B C 1
ATOM 8465 O O . ILE B 1 345 ? 3.059 48.25 11.125 1 90.81 345 ILE B O 1
ATOM 8469 N N . CYS B 1 346 ? 1.026 49.031 11.305 1 91.25 346 CYS B N 1
ATOM 8470 C CA . CYS B 1 346 ? 0.433 47.906 10.57 1 91.25 346 CYS B CA 1
ATOM 8471 C C . CYS B 1 346 ? 0.01 48.344 9.172 1 91.25 346 CYS B C 1
ATOM 8473 O O . CYS B 1 346 ? -1.029 48.969 9 1 91.25 346 CYS B O 1
ATOM 8475 N N . ASN B 1 347 ? 0.829 47.969 8.234 1 84.06 347 ASN B N 1
ATOM 8476 C CA . ASN B 1 347 ? 0.53 48.281 6.844 1 84.06 347 ASN B CA 1
ATOM 8477 C C . ASN B 1 347 ? -0.537 47.375 6.27 1 84.06 347 ASN B C 1
ATOM 8479 O O . ASN B 1 347 ? -0.555 46.156 6.566 1 84.06 347 ASN B O 1
ATOM 8483 N N . LEU B 1 348 ? -1.386 47.938 5.488 1 80.62 348 LEU B N 1
ATOM 8484 C CA . LEU B 1 348 ? -2.518 47.156 4.98 1 80.62 348 LEU B CA 1
ATOM 8485 C C . LEU B 1 348 ? -2.074 46.219 3.885 1 80.62 348 LEU B C 1
ATOM 8487 O O . LEU B 1 348 ? -1.209 46.531 3.072 1 80.62 348 LEU B O 1
ATOM 8491 N N . GLY B 1 349 ? -2.436 44.969 4.023 1 67.81 349 GLY B N 1
ATOM 8492 C CA . GLY B 1 349 ? -2.141 43.906 3.059 1 67.81 349 GLY B CA 1
ATOM 8493 C C . GLY B 1 349 ? -3.064 43.938 1.854 1 67.81 349 GLY B C 1
ATOM 8494 O O . GLY B 1 349 ? -3.988 44.75 1.79 1 67.81 349 GLY B O 1
ATOM 8495 N N . PRO B 1 350 ? -2.699 43.125 0.882 1 63.59 350 PRO B N 1
ATOM 8496 C CA . PRO B 1 350 ? -3.539 43.031 -0.314 1 63.59 350 PRO B CA 1
ATOM 8497 C C . PRO B 1 350 ? -4.984 42.656 0.007 1 63.59 350 PRO B C 1
ATOM 8499 O O . PRO B 1 350 ? -5.902 43.031 -0.724 1 63.59 350 PRO B O 1
ATOM 8502 N N . ASP B 1 351 ? -5.125 41.938 1.05 1 61.16 351 ASP B N 1
ATOM 8503 C CA . ASP B 1 351 ? -6.453 41.438 1.385 1 61.16 351 ASP B CA 1
ATOM 8504 C C . ASP B 1 351 ? -7.336 42.562 1.938 1 61.16 351 ASP B C 1
ATOM 8506 O O . ASP B 1 351 ? -8.547 42.375 2.102 1 61.16 351 ASP B O 1
ATOM 8510 N N . SER B 1 352 ? -6.781 43.594 2.305 1 57.44 352 SER B N 1
ATOM 8511 C CA . SER B 1 352 ? -7.535 44.656 2.953 1 57.44 352 SER B CA 1
ATOM 8512 C C . SER B 1 352 ? -8 45.688 1.94 1 57.44 352 SER B C 1
ATOM 8514 O O . SER B 1 352 ? -8.828 46.562 2.26 1 57.44 352 SER B O 1
ATOM 8516 N N . LEU B 1 353 ? -7.395 45.625 0.659 1 52.5 353 LEU B N 1
ATOM 8517 C CA . LEU B 1 353 ? -7.68 46.719 -0.274 1 52.5 353 LEU B CA 1
ATOM 8518 C C . LEU B 1 353 ? -8.602 46.25 -1.396 1 52.5 353 LEU B C 1
ATOM 8520 O O . LEU B 1 353 ? -8.422 45.156 -1.929 1 52.5 353 LEU B O 1
ATOM 8524 N N . GLU B 1 354 ? -9.852 46.719 -1.463 1 49.16 354 GLU B N 1
ATOM 8525 C CA . GLU B 1 354 ? -10.688 46.469 -2.635 1 49.16 354 GLU B CA 1
ATOM 8526 C C . GLU B 1 354 ? -10.086 47.094 -3.889 1 49.16 354 GLU B C 1
ATOM 8528 O O . GLU B 1 354 ? -9.344 48.062 -3.803 1 49.16 354 GLU B O 1
ATOM 8533 N N . GLU B 1 355 ? -10.359 46.406 -5.113 1 45.59 355 GLU B N 1
ATOM 8534 C CA . GLU B 1 355 ? -9.867 46.75 -6.449 1 45.59 355 GLU B CA 1
ATOM 8535 C C . GLU B 1 355 ? -10 48.219 -6.738 1 45.59 355 GLU B C 1
ATOM 8537 O O . GLU B 1 355 ? -9.102 48.844 -7.328 1 45.59 355 GLU B O 1
ATOM 8542 N N . ASP B 1 356 ? -11.195 48.719 -6.562 1 43.31 356 ASP B N 1
ATOM 8543 C CA . ASP B 1 356 ? -11.531 50.031 -7.07 1 43.31 356 ASP B CA 1
ATOM 8544 C C . ASP B 1 356 ? -10.703 51.125 -6.379 1 43.31 356 ASP B C 1
ATOM 8546 O O . ASP B 1 356 ? -10.656 52.25 -6.836 1 43.31 356 ASP B O 1
ATOM 8550 N N . GLU B 1 357 ? -10.352 50.906 -5.32 1 44.59 357 GLU B N 1
ATOM 8551 C CA . GLU B 1 357 ? -9.672 51.969 -4.578 1 44.59 357 GLU B CA 1
ATOM 8552 C C . GLU B 1 357 ? -8.195 52.031 -4.949 1 44.59 357 GLU B C 1
ATOM 8554 O O . GLU B 1 357 ? -7.461 52.875 -4.43 1 44.59 357 GLU B O 1
ATOM 8559 N N . LEU B 1 358 ? -7.812 51.188 -5.828 1 44.66 358 LEU B N 1
ATOM 8560 C CA . LEU B 1 358 ? -6.445 51.094 -6.328 1 44.66 358 LEU B CA 1
ATOM 8561 C C . LEU B 1 358 ? -6.117 52.281 -7.23 1 44.66 358 LEU B C 1
ATOM 8563 O O . LEU B 1 358 ? -5.172 52.219 -8.016 1 44.66 358 LEU B O 1
ATOM 8567 N N . ASP B 1 359 ? -6.699 53.219 -7.238 1 39.91 359 ASP B N 1
ATOM 8568 C CA . ASP B 1 359 ? -6.297 54.344 -8.078 1 39.91 359 ASP B CA 1
ATOM 8569 C C . ASP B 1 359 ? -4.883 54.812 -7.734 1 39.91 359 ASP B C 1
ATOM 8571 O O . ASP B 1 359 ? -4.688 55.594 -6.812 1 39.91 359 ASP B O 1
ATOM 8575 N N . GLY B 1 360 ? -3.748 54.281 -8.305 1 45.66 360 GLY B N 1
ATOM 8576 C CA . GLY B 1 360 ? -2.383 54.781 -8.328 1 45.66 360 GLY B CA 1
ATOM 8577 C C . GLY B 1 360 ? -1.523 54.219 -7.211 1 45.66 360 GLY B C 1
ATOM 8578 O O . GLY B 1 360 ? -0.338 54.531 -7.109 1 45.66 360 GLY B O 1
ATOM 8579 N N . LYS B 1 361 ? -2.092 53.719 -6.203 1 50.81 361 LYS B N 1
ATOM 8580 C CA . LYS B 1 361 ? -1.338 53.375 -4.996 1 50.81 361 LYS B CA 1
ATOM 8581 C C . LYS B 1 361 ? -0.686 52 -5.105 1 50.81 361 LYS B C 1
ATOM 8583 O O . LYS B 1 361 ? -1.271 51.094 -5.672 1 50.81 361 LYS B O 1
ATOM 8588 N N . LYS B 1 362 ? 0.722 51.938 -5 1 57.56 362 LYS B N 1
ATOM 8589 C CA . LYS B 1 362 ? 1.605 50.781 -4.988 1 57.56 362 LYS B CA 1
ATOM 8590 C C . LYS B 1 362 ? 1.128 49.75 -3.979 1 57.56 362 LYS B C 1
ATOM 8592 O O . LYS B 1 362 ? 0.852 50.062 -2.822 1 57.56 362 LYS B O 1
ATOM 8597 N N . ARG B 1 363 ? 0.63 48.5 -4.543 1 62.22 363 ARG B N 1
ATOM 8598 C CA . ARG B 1 363 ? 0.101 47.406 -3.729 1 62.22 363 ARG B CA 1
ATOM 8599 C C . ARG B 1 363 ? 1.171 46.344 -3.463 1 62.22 363 ARG B C 1
ATOM 8601 O O . ARG B 1 363 ? 2.021 46.094 -4.316 1 62.22 363 ARG B O 1
ATOM 8608 N N . TRP B 1 364 ? 1.246 45.875 -2.182 1 73 364 TRP B N 1
ATOM 8609 C CA . TRP B 1 364 ? 2.074 44.719 -1.857 1 73 364 TRP B CA 1
ATOM 8610 C C . TRP B 1 364 ? 1.465 43.438 -2.42 1 73 364 TRP B C 1
ATOM 8612 O O . TRP B 1 364 ? 0.245 43.25 -2.387 1 73 364 TRP B O 1
ATOM 8622 N N . GLU B 1 365 ? 2.246 42.688 -3.084 1 80.12 365 GLU B N 1
ATOM 8623 C CA . GLU B 1 365 ? 1.877 41.312 -3.387 1 80.12 365 GLU B CA 1
ATOM 8624 C C . GLU B 1 365 ? 2.201 40.375 -2.219 1 80.12 365 GLU B C 1
ATOM 8626 O O . GLU B 1 365 ? 3.32 40.406 -1.702 1 80.12 365 GLU B O 1
ATOM 8631 N N . GLY B 1 366 ? 1.158 39.719 -1.726 1 83.06 366 GLY B N 1
ATOM 8632 C CA . GLY B 1 366 ? 1.355 38.875 -0.54 1 83.06 366 GLY B CA 1
ATOM 8633 C C . GLY B 1 366 ? 1.244 37.406 -0.817 1 83.06 366 GLY B C 1
ATOM 8634 O O . GLY B 1 366 ? 0.422 36.969 -1.631 1 83.06 366 GLY B O 1
ATOM 8635 N N . HIS B 1 367 ? 2.162 36.594 -0.269 1 89.31 367 HIS B N 1
ATOM 8636 C CA . HIS B 1 367 ? 2.123 35.125 -0.277 1 89.31 367 HIS B CA 1
ATOM 8637 C C . HIS B 1 367 ? 2.215 34.562 1.139 1 89.31 367 HIS B C 1
ATOM 8639 O O . HIS B 1 367 ? 2.982 35.062 1.961 1 89.31 367 HIS B O 1
ATOM 8645 N N . THR B 1 368 ? 1.357 33.625 1.395 1 90.56 368 THR B N 1
ATOM 8646 C CA . THR B 1 368 ? 1.383 33.031 2.721 1 90.56 368 THR B CA 1
ATOM 8647 C C . THR B 1 368 ? 1.646 31.516 2.627 1 90.56 368 THR B C 1
ATOM 8649 O O . THR B 1 368 ? 1.217 30.859 1.671 1 90.56 368 THR B O 1
ATOM 8652 N N . GLU B 1 369 ? 2.434 30.984 3.562 1 92.56 369 GLU B N 1
ATOM 8653 C CA . GLU B 1 369 ? 2.697 29.562 3.699 1 92.56 369 GLU B CA 1
ATOM 8654 C C . GLU B 1 369 ? 2.385 29.078 5.109 1 92.56 369 GLU B C 1
ATOM 8656 O O . GLU B 1 369 ? 2.908 29.609 6.09 1 92.56 369 GLU B O 1
ATOM 8661 N N . ASN B 1 370 ? 1.468 28.094 5.176 1 92.44 370 ASN B N 1
ATOM 8662 C CA . ASN B 1 370 ? 1.223 27.438 6.457 1 92.44 370 ASN B CA 1
ATOM 8663 C C . ASN B 1 370 ? 2.287 26.375 6.762 1 92.44 370 ASN B C 1
ATOM 8665 O O . ASN B 1 370 ? 2.721 25.656 5.867 1 92.44 370 ASN B O 1
ATOM 8669 N N . GLY B 1 371 ? 2.787 26.406 7.98 1 93 371 GLY B N 1
ATOM 8670 C CA . GLY B 1 371 ? 3.791 25.422 8.359 1 93 371 GLY B CA 1
ATOM 8671 C C . GLY B 1 371 ? 3.697 25 9.812 1 93 371 GLY B C 1
ATOM 8672 O O . GLY B 1 371 ? 2.898 25.547 10.57 1 93 371 GLY B O 1
ATOM 8673 N N . GLU B 1 372 ? 4.402 23.969 10.18 1 93.31 372 GLU B N 1
ATOM 8674 C CA . GLU B 1 372 ? 4.461 23.422 11.539 1 93.31 372 GLU B CA 1
ATOM 8675 C C . GLU B 1 372 ? 5.871 22.953 11.883 1 93.31 372 GLU B C 1
ATOM 8677 O O . GLU B 1 372 ? 6.562 22.375 11.047 1 93.31 372 GLU B O 1
ATOM 8682 N N . TRP B 1 373 ? 6.371 23.344 13.008 1 95.31 373 TRP B N 1
ATOM 8683 C CA . TRP B 1 373 ? 7.559 22.719 13.586 1 95.31 373 TRP B CA 1
ATOM 8684 C C . TRP B 1 373 ? 7.191 21.453 14.359 1 95.31 373 TRP B C 1
ATOM 8686 O O . TRP B 1 373 ? 6.473 21.531 15.359 1 95.31 373 TRP B O 1
ATOM 8696 N N . ILE B 1 374 ? 7.656 20.359 13.898 1 93.06 374 ILE B N 1
ATOM 8697 C CA . ILE B 1 374 ? 7.355 19.062 14.5 1 93.06 374 ILE B CA 1
ATOM 8698 C C . ILE B 1 374 ? 8.617 18.484 15.148 1 93.06 374 ILE B C 1
ATOM 8700 O O . ILE B 1 374 ? 9.594 18.188 14.461 1 93.06 374 ILE B O 1
ATOM 8704 N N . PRO B 1 375 ? 8.531 18.328 16.422 1 93.12 375 PRO B N 1
ATOM 8705 C CA . PRO B 1 375 ? 9.695 17.719 17.062 1 93.12 375 PRO B CA 1
ATOM 8706 C C . PRO B 1 375 ? 10.117 16.406 16.406 1 93.12 375 PRO B C 1
ATOM 8708 O O . PRO B 1 375 ? 9.266 15.609 15.992 1 93.12 375 PRO B O 1
ATOM 8711 N N . ARG B 1 376 ? 11.406 16.156 16.312 1 92.19 376 ARG B N 1
ATOM 8712 C CA . ARG B 1 376 ? 12.031 14.961 15.75 1 92.19 376 ARG B CA 1
ATOM 8713 C C . ARG B 1 376 ? 12.055 15.023 14.227 1 92.19 376 ARG B C 1
ATOM 8715 O O . ARG B 1 376 ? 12.859 14.352 13.586 1 92.19 376 ARG B O 1
ATOM 8722 N N . VAL B 1 377 ? 11.164 15.828 13.656 1 93.81 377 VAL B N 1
ATOM 8723 C CA . VAL B 1 377 ? 11 15.805 12.211 1 93.81 377 VAL B CA 1
ATOM 8724 C C . VAL B 1 377 ? 11.703 17 11.586 1 93.81 377 VAL B C 1
ATOM 8726 O O . VAL B 1 377 ? 12.688 16.859 10.859 1 93.81 377 VAL B O 1
ATOM 8729 N N . ASN B 1 378 ? 11.234 18.25 11.961 1 95.06 378 ASN B N 1
ATOM 8730 C CA . ASN B 1 378 ? 11.727 19.438 11.258 1 95.06 378 ASN B CA 1
ATOM 8731 C C . ASN B 1 378 ? 11.82 20.641 12.188 1 95.06 378 ASN B C 1
ATOM 8733 O O . ASN B 1 378 ? 11.695 21.781 11.742 1 95.06 378 ASN B O 1
ATOM 8737 N N . ALA B 1 379 ? 11.891 20.422 13.445 1 96.19 379 ALA B N 1
ATOM 8738 C CA . ALA B 1 379 ? 12.07 21.484 14.43 1 96.19 379 ALA B CA 1
ATOM 8739 C C . ALA B 1 379 ? 13.539 21.625 14.82 1 96.19 379 ALA B C 1
ATOM 8741 O O . ALA B 1 379 ? 13.922 21.344 15.961 1 96.19 379 ALA B O 1
ATOM 8742 N N . GLY B 1 380 ? 14.312 22.219 13.961 1 96 380 GLY B N 1
ATOM 8743 C CA . GLY B 1 380 ? 15.758 22.172 14.094 1 96 380 GLY B CA 1
ATOM 8744 C C . GLY B 1 380 ? 16.328 23.297 14.922 1 96 380 GLY B C 1
ATOM 8745 O O . GLY B 1 380 ? 17.5 23.266 15.305 1 96 380 GLY B O 1
ATOM 8746 N N . GLY B 1 381 ? 15.539 24.328 15.172 1 97.25 381 GLY B N 1
ATOM 8747 C CA . GLY B 1 381 ? 16.047 25.438 15.945 1 97.25 381 GLY B CA 1
ATOM 8748 C C . GLY B 1 381 ? 16.812 26.453 15.109 1 97.25 381 GLY B C 1
ATOM 8749 O O . GLY B 1 381 ? 16.875 26.328 13.883 1 97.25 381 GLY B O 1
ATOM 8750 N N . CYS B 1 382 ? 17.375 27.438 15.758 1 97.38 382 CYS B N 1
ATOM 8751 C CA . CYS B 1 382 ? 18.078 28.516 15.047 1 97.38 382 CYS B CA 1
ATOM 8752 C C . CYS B 1 382 ? 19.469 28.062 14.602 1 97.38 382 CYS B C 1
ATOM 8754 O O . CYS B 1 382 ? 19.828 26.891 14.773 1 97.38 382 CYS B O 1
ATOM 8756 N N . ARG B 1 383 ? 20.203 28.953 14.008 1 95.62 383 ARG B N 1
ATOM 8757 C CA . ARG B 1 383 ? 21.453 28.625 13.328 1 95.62 383 ARG B CA 1
ATOM 8758 C C . ARG B 1 383 ? 22.516 28.172 14.328 1 95.62 383 ARG B C 1
ATOM 8760 O O . ARG B 1 383 ? 23.5 27.531 13.945 1 95.62 383 ARG B O 1
ATOM 8767 N N . ASN B 1 384 ? 22.391 28.484 15.672 1 94.81 384 ASN B N 1
ATOM 8768 C CA . ASN B 1 384 ? 23.312 28.016 16.688 1 94.81 384 ASN B CA 1
ATOM 8769 C C . ASN B 1 384 ? 23.359 26.5 16.766 1 94.81 384 ASN B C 1
ATOM 8771 O O . ASN B 1 384 ? 24.312 25.922 17.297 1 94.81 384 ASN B O 1
ATOM 8775 N N . TYR B 1 385 ? 22.359 25.875 16.266 1 95.69 385 TYR B N 1
ATOM 8776 C CA . TYR B 1 385 ? 22.25 24.422 16.234 1 95.69 385 TYR B CA 1
ATOM 8777 C C . TYR B 1 385 ? 22.359 23.906 14.805 1 95.69 385 TYR B C 1
ATOM 8779 O O . TYR B 1 385 ? 21.422 23.328 14.266 1 95.69 385 TYR B O 1
ATOM 8787 N N . LEU B 1 386 ? 23.484 23.984 14.281 1 93.06 386 LEU B N 1
ATOM 8788 C CA . LEU B 1 386 ? 23.719 23.734 12.867 1 93.06 386 LEU B CA 1
ATOM 8789 C C . LEU B 1 386 ? 23.391 22.297 12.516 1 93.06 386 LEU B C 1
ATOM 8791 O O . LEU B 1 386 ? 22.938 22.016 11.398 1 93.06 386 LEU B O 1
ATOM 8795 N N . ASP B 1 387 ? 23.547 21.406 13.438 1 91.31 387 ASP B N 1
ATOM 8796 C CA . ASP B 1 387 ? 23.344 19.984 13.195 1 91.31 387 ASP B CA 1
ATOM 8797 C C . ASP B 1 387 ? 21.875 19.672 12.93 1 91.31 387 ASP B C 1
ATOM 8799 O O . ASP B 1 387 ? 21.547 18.641 12.336 1 91.31 387 ASP B O 1
ATOM 8803 N N . THR B 1 388 ? 21 20.578 13.422 1 94.88 388 THR B N 1
ATOM 8804 C CA . THR B 1 388 ? 19.562 20.359 13.219 1 94.88 388 THR B CA 1
ATOM 8805 C C . THR B 1 388 ? 18.953 21.516 12.438 1 94.88 388 THR B C 1
ATOM 8807 O O . THR B 1 388 ? 17.859 21.375 11.891 1 94.88 388 THR B O 1
ATOM 8810 N N . PHE B 1 389 ? 19.625 22.609 12.32 1 97 389 PHE B N 1
ATOM 8811 C CA . PHE B 1 389 ? 19.094 23.828 11.703 1 97 389 PHE B CA 1
ATOM 8812 C C . PHE B 1 389 ? 18.609 23.547 10.289 1 97 389 PHE B C 1
ATOM 8814 O O . PHE B 1 389 ? 17.562 24.047 9.875 1 97 389 PHE B O 1
ATOM 8821 N N . TRP B 1 390 ? 19.312 22.734 9.562 1 95.38 390 TRP B N 1
ATOM 8822 C CA . TRP B 1 390 ? 19.047 22.484 8.148 1 95.38 390 TRP B CA 1
ATOM 8823 C C . TRP B 1 390 ? 17.75 21.719 7.969 1 95.38 390 TRP B C 1
ATOM 8825 O O . TRP B 1 390 ? 17.219 21.641 6.859 1 95.38 390 TRP B O 1
ATOM 8835 N N . THR B 1 391 ? 17.188 21.141 9.07 1 95.12 391 THR B N 1
ATOM 8836 C CA . THR B 1 391 ? 15.984 20.328 8.969 1 95.12 391 THR B CA 1
ATOM 8837 C C . THR B 1 391 ? 14.734 21.203 9.039 1 95.12 391 THR B C 1
ATOM 8839 O O . THR B 1 391 ? 13.633 20.734 8.758 1 95.12 391 THR B O 1
ATOM 8842 N N . ASN B 1 392 ? 14.914 22.453 9.406 1 97.19 392 ASN B N 1
ATOM 8843 C CA . ASN B 1 392 ? 13.758 23.359 9.422 1 97.19 392 ASN B CA 1
ATOM 8844 C C . ASN B 1 392 ? 13.117 23.469 8.039 1 97.19 392 ASN B C 1
ATOM 8846 O O . ASN B 1 392 ? 13.781 23.25 7.027 1 97.19 392 ASN B O 1
ATOM 8850 N N . PRO B 1 393 ? 11.797 23.797 8.008 1 96.38 393 PRO B N 1
ATOM 8851 C CA . PRO B 1 393 ? 11.18 24.016 6.703 1 96.38 393 PRO B CA 1
ATOM 8852 C C . PRO B 1 393 ? 11.867 25.125 5.91 1 96.38 393 PRO B C 1
ATOM 8854 O O . PRO B 1 393 ? 12.289 26.141 6.492 1 96.38 393 PRO B O 1
ATOM 8857 N N . GLN B 1 394 ? 12.016 24.953 4.652 1 96.94 394 GLN B N 1
ATOM 8858 C CA . GLN B 1 394 ? 12.719 25.859 3.752 1 96.94 394 GLN B CA 1
ATOM 8859 C C . GLN B 1 394 ? 11.797 26.359 2.646 1 96.94 394 GLN B C 1
ATOM 8861 O O . GLN B 1 394 ? 11.188 25.562 1.925 1 96.94 394 GLN B O 1
ATOM 8866 N N . TYR B 1 395 ? 11.711 27.641 2.531 1 96.25 395 TYR B N 1
ATOM 8867 C CA . TYR B 1 395 ? 10.789 28.203 1.55 1 96.25 395 TYR B CA 1
ATOM 8868 C C . TYR B 1 395 ? 11.539 29.047 0.516 1 96.25 395 TYR B C 1
ATOM 8870 O O . TYR B 1 395 ? 12.219 30.016 0.864 1 96.25 395 TYR B O 1
ATOM 8878 N N . ARG B 1 396 ? 11.344 28.688 -0.773 1 95.06 396 ARG B N 1
ATOM 8879 C CA . ARG B 1 396 ? 11.969 29.406 -1.888 1 95.06 396 ARG B CA 1
ATOM 8880 C C . ARG B 1 396 ? 11.148 30.625 -2.287 1 95.06 396 ARG B C 1
ATOM 8882 O O . ARG B 1 396 ? 9.922 30.562 -2.338 1 95.06 396 ARG B O 1
ATOM 8889 N N . VAL B 1 397 ? 11.812 31.703 -2.52 1 93.5 397 VAL B N 1
ATOM 8890 C CA . VAL B 1 397 ? 11.211 32.938 -3.047 1 93.5 397 VAL B CA 1
ATOM 8891 C C . VAL B 1 397 ? 12.086 33.5 -4.16 1 93.5 397 VAL B C 1
ATOM 8893 O O . VAL B 1 397 ? 13.297 33.625 -4 1 93.5 397 VAL B O 1
ATOM 8896 N N . THR B 1 398 ? 11.461 33.781 -5.234 1 92.88 398 THR B N 1
ATOM 8897 C CA . THR B 1 398 ? 12.203 34.344 -6.348 1 92.88 398 THR B CA 1
ATOM 8898 C C . THR B 1 398 ? 11.766 35.812 -6.598 1 92.88 398 THR B C 1
ATOM 8900 O O . THR B 1 398 ? 10.586 36.062 -6.84 1 92.88 398 THR B O 1
ATOM 8903 N N . LEU B 1 399 ? 12.719 36.719 -6.523 1 90.19 399 LEU B N 1
ATOM 8904 C CA . LEU B 1 399 ? 12.516 38.125 -6.809 1 90.19 399 LEU B CA 1
ATOM 8905 C C . LEU B 1 399 ? 13 38.469 -8.211 1 90.19 399 LEU B C 1
ATOM 8907 O O . LEU B 1 399 ? 14.172 38.281 -8.539 1 90.19 399 LEU B O 1
ATOM 8911 N N . THR B 1 400 ? 12.188 38.938 -9.031 1 85.81 400 THR B N 1
ATOM 8912 C CA . THR B 1 400 ? 12.539 39.125 -10.43 1 85.81 400 THR B CA 1
ATOM 8913 C C . THR B 1 400 ? 12.766 40.594 -10.742 1 85.81 400 THR B C 1
ATOM 8915 O O . THR B 1 400 ? 13.719 40.969 -11.438 1 85.81 400 THR B O 1
ATOM 8918 N N . ASP B 1 401 ? 11.867 41.531 -10.32 1 82.56 401 ASP B N 1
ATOM 8919 C CA . ASP B 1 401 ? 11.922 42.938 -10.758 1 82.56 401 ASP B CA 1
ATOM 8920 C C . ASP B 1 401 ? 12.211 43.844 -9.578 1 82.56 401 ASP B C 1
ATOM 8922 O O . ASP B 1 401 ? 11.523 43.812 -8.555 1 82.56 401 ASP B O 1
ATOM 8926 N N . PRO B 1 402 ? 13.227 44.75 -9.828 1 82.88 402 PRO B N 1
ATOM 8927 C CA . PRO B 1 402 ? 13.484 45.75 -8.797 1 82.88 402 PRO B CA 1
ATOM 8928 C C . PRO B 1 402 ? 12.305 46.688 -8.594 1 82.88 402 PRO B C 1
ATOM 8930 O O . PRO B 1 402 ? 11.477 46.844 -9.484 1 82.88 402 PRO B O 1
ATOM 8933 N N . ASP B 1 403 ? 12.336 47.312 -7.41 1 79.19 403 ASP B N 1
ATOM 8934 C CA . ASP B 1 403 ? 11.266 48.25 -7.09 1 79.19 403 ASP B CA 1
ATOM 8935 C C . ASP B 1 403 ? 11.344 49.5 -7.977 1 79.19 403 ASP B C 1
ATOM 8937 O O . ASP B 1 403 ? 12.43 49.906 -8.375 1 79.19 403 ASP B O 1
ATOM 8941 N N . ASP B 1 404 ? 10.242 50.062 -8.461 1 71.88 404 ASP B N 1
ATOM 8942 C CA . ASP B 1 404 ? 10.164 51.188 -9.391 1 71.88 404 ASP B CA 1
ATOM 8943 C C . ASP B 1 404 ? 10.945 52.375 -8.859 1 71.88 404 ASP B C 1
ATOM 8945 O O . ASP B 1 404 ? 11.617 53.094 -9.625 1 71.88 404 ASP B O 1
ATOM 8949 N N . ASP B 1 405 ? 10.844 52.688 -7.609 1 64.5 405 ASP B N 1
ATOM 8950 C CA . ASP B 1 405 ? 11.406 53.906 -7.078 1 64.5 405 ASP B CA 1
ATOM 8951 C C . ASP B 1 405 ? 12.758 53.656 -6.414 1 64.5 405 ASP B C 1
ATOM 8953 O O . ASP B 1 405 ? 13.258 54.5 -5.66 1 64.5 405 ASP B O 1
ATOM 8957 N N . ASP B 1 406 ? 13.289 52.562 -6.832 1 63.22 406 ASP B N 1
ATOM 8958 C CA . ASP B 1 406 ? 14.555 52.25 -6.172 1 63.22 406 ASP B CA 1
ATOM 8959 C C . ASP B 1 406 ? 15.742 52.594 -7.066 1 63.22 406 ASP B C 1
ATOM 8961 O O . ASP B 1 406 ? 15.836 52.125 -8.195 1 63.22 406 ASP B O 1
ATOM 8965 N N . ASP B 1 407 ? 16.516 53.406 -6.617 1 70.44 407 ASP B N 1
ATOM 8966 C CA . ASP B 1 407 ? 17.703 53.844 -7.371 1 70.44 407 ASP B CA 1
ATOM 8967 C C . ASP B 1 407 ? 18.781 52.75 -7.371 1 70.44 407 ASP B C 1
ATOM 8969 O O . ASP B 1 407 ? 19.656 52.75 -8.234 1 70.44 407 ASP B O 1
ATOM 8973 N N . ASP B 1 408 ? 18.734 51.844 -6.578 1 79.44 408 ASP B N 1
ATOM 8974 C CA . ASP B 1 408 ? 19.812 50.875 -6.418 1 79.44 408 ASP B CA 1
ATOM 8975 C C . ASP B 1 408 ? 19.438 49.531 -7.051 1 79.44 408 ASP B C 1
ATOM 8977 O O . ASP B 1 408 ? 20.172 48.562 -6.91 1 79.44 408 ASP B O 1
ATOM 8981 N N . ASP B 1 409 ? 18.359 49.406 -7.758 1 86.25 409 ASP B N 1
ATOM 8982 C CA . ASP B 1 409 ? 17.906 48.219 -8.453 1 86.25 409 ASP B CA 1
ATOM 8983 C C . ASP B 1 409 ? 17.672 47.062 -7.473 1 86.25 409 ASP B C 1
ATOM 8985 O O . ASP B 1 409 ? 18.078 45.938 -7.734 1 86.25 409 ASP B O 1
ATOM 8989 N N . LEU B 1 410 ? 17.25 47.406 -6.328 1 89.12 410 LEU B N 1
ATOM 8990 C CA . LEU B 1 410 ? 16.953 46.406 -5.312 1 89.12 410 LEU B CA 1
ATOM 8991 C C . LEU B 1 410 ? 15.461 46.156 -5.195 1 89.12 410 LEU B C 1
ATOM 8993 O O . LEU B 1 410 ? 14.656 46.938 -5.684 1 89.12 410 LEU B O 1
ATOM 8997 N N . CYS B 1 411 ? 15.133 44.969 -4.688 1 87.75 411 CYS B N 1
ATOM 8998 C CA . CYS B 1 411 ? 13.766 44.562 -4.367 1 87.75 411 CYS B CA 1
ATOM 8999 C C . CYS B 1 411 ? 13.5 44.688 -2.871 1 87.75 411 CYS B C 1
ATOM 9001 O O . CYS B 1 411 ? 14.383 44.375 -2.059 1 87.75 411 CYS B O 1
ATOM 9003 N N . THR B 1 412 ? 12.344 45.156 -2.488 1 83.94 412 THR B N 1
ATOM 9004 C CA . THR B 1 412 ? 11.93 45.156 -1.088 1 83.94 412 THR B CA 1
ATOM 9005 C C . THR B 1 412 ? 11.062 43.938 -0.765 1 83.94 412 THR B C 1
ATOM 9007 O O . THR B 1 412 ? 10.086 43.688 -1.462 1 83.94 412 THR B O 1
ATOM 9010 N N . MET B 1 413 ? 11.438 43.188 0.202 1 88.69 413 MET B N 1
ATOM 9011 C CA . MET B 1 413 ? 10.672 42.031 0.668 1 88.69 413 MET B CA 1
ATOM 9012 C C . MET B 1 413 ? 10.406 42.125 2.166 1 88.69 413 MET B C 1
ATOM 9014 O O . MET B 1 413 ? 11.32 42.375 2.951 1 88.69 413 MET B O 1
ATOM 9018 N N . LEU B 1 414 ? 9.188 42.094 2.572 1 88.31 414 LEU B N 1
ATOM 9019 C CA . LEU B 1 414 ? 8.797 41.969 3.973 1 88.31 414 LEU B CA 1
ATOM 9020 C C . LEU B 1 414 ? 8.516 40.5 4.324 1 88.31 414 LEU B C 1
ATOM 9022 O O . LEU B 1 414 ? 7.793 39.812 3.6 1 88.31 414 LEU B O 1
ATOM 9026 N N . VAL B 1 415 ? 9.133 40.062 5.344 1 92.94 415 VAL B N 1
ATOM 9027 C CA . VAL B 1 415 ? 8.922 38.688 5.797 1 92.94 415 VAL B CA 1
ATOM 9028 C C . VAL B 1 415 ? 8.344 38.688 7.211 1 92.94 415 VAL B C 1
ATOM 9030 O O . VAL B 1 415 ? 8.836 39.406 8.086 1 92.94 415 VAL B O 1
ATOM 9033 N N . GLY B 1 416 ? 7.242 38 7.398 1 92.5 416 GLY B N 1
ATOM 9034 C CA . GLY B 1 416 ? 6.645 37.812 8.711 1 92.5 416 GLY B CA 1
ATOM 9035 C C . GLY B 1 416 ? 6.445 36.344 9.078 1 92.5 416 GLY B C 1
ATOM 9036 O O . GLY B 1 416 ? 6.078 35.531 8.227 1 92.5 416 GLY B O 1
ATOM 9037 N N . VAL B 1 417 ? 6.824 35.969 10.297 1 95.81 417 VAL B N 1
ATOM 9038 C CA . VAL B 1 417 ? 6.523 34.656 10.844 1 95.81 417 VAL B CA 1
ATOM 9039 C C . VAL B 1 417 ? 5.57 34.781 12.031 1 95.81 417 VAL B C 1
ATOM 9041 O O . VAL B 1 417 ? 5.941 35.344 13.07 1 95.81 417 VAL B O 1
ATOM 9044 N N . LEU B 1 418 ? 4.398 34.312 11.844 1 95 418 LEU B N 1
ATOM 9045 C CA . LEU B 1 418 ? 3.359 34.375 12.867 1 95 418 LEU B CA 1
ATOM 9046 C C . LEU B 1 418 ? 3.109 33.031 13.508 1 95 418 LEU B C 1
ATOM 9048 O O . LEU B 1 418 ? 2.873 32.031 12.812 1 95 418 LEU B O 1
ATOM 9052 N N . GLN B 1 419 ? 3.295 32.938 14.805 1 94.25 419 GLN B N 1
ATOM 9053 C CA . GLN B 1 419 ? 2.963 31.688 15.461 1 94.25 419 GLN B CA 1
ATOM 9054 C C . GLN B 1 419 ? 1.47 31.594 15.766 1 94.25 419 GLN B C 1
ATOM 9056 O O . GLN B 1 419 ? 0.869 32.562 16.234 1 94.25 419 GLN B O 1
ATOM 9061 N N . LYS B 1 420 ? 0.883 30.531 15.539 1 91.81 420 LYS B N 1
ATOM 9062 C CA . LYS B 1 420 ? -0.568 30.375 15.555 1 91.81 420 LYS B CA 1
ATOM 9063 C C . LYS B 1 420 ? -1.06 29.938 16.938 1 91.81 420 LYS B C 1
ATOM 9065 O O . LYS B 1 420 ? -0.397 29.156 17.625 1 91.81 420 LYS B O 1
ATOM 9070 N N . ASP B 1 421 ? -2.211 30.531 17.438 1 89.25 421 ASP B N 1
ATOM 9071 C CA . ASP B 1 421 ? -3.113 30.109 18.5 1 89.25 421 ASP B CA 1
ATOM 9072 C C . ASP B 1 421 ? -2.422 30.156 19.859 1 89.25 421 ASP B C 1
ATOM 9074 O O . ASP B 1 421 ? -2.924 29.609 20.844 1 89.25 421 ASP B O 1
ATOM 9078 N N . ARG B 1 422 ? -1.346 30.75 19.969 1 88.62 422 ARG B N 1
ATOM 9079 C CA . ARG B 1 422 ? -0.591 30.734 21.219 1 88.62 422 ARG B CA 1
ATOM 9080 C C . ARG B 1 422 ? -1.348 31.469 22.312 1 88.62 422 ARG B C 1
ATOM 9082 O O . ARG B 1 422 ? -1.304 31.062 23.484 1 88.62 422 ARG B O 1
ATOM 9089 N N . ARG B 1 423 ? -2.002 32.531 21.984 1 86.69 423 ARG B N 1
ATOM 9090 C CA . ARG B 1 423 ? -2.793 33.25 22.984 1 86.69 423 ARG B CA 1
ATOM 9091 C C . ARG B 1 423 ? -3.943 32.406 23.5 1 86.69 423 ARG B C 1
ATOM 9093 O O . ARG B 1 423 ? -4.215 32.375 24.703 1 86.69 423 ARG B O 1
ATOM 9100 N N . LYS B 1 424 ? -4.574 31.734 22.609 1 85.62 424 LYS B N 1
ATOM 9101 C CA . LYS B 1 424 ? -5.691 30.859 22.984 1 85.62 424 LYS B CA 1
ATOM 9102 C C . LYS B 1 424 ? -5.211 29.688 23.828 1 85.62 424 LYS B C 1
ATOM 9104 O O . LYS B 1 424 ? -5.941 29.203 24.703 1 85.62 424 LYS B O 1
ATOM 9109 N N . LYS B 1 425 ? -4.004 29.281 23.641 1 84.94 425 LYS B N 1
ATOM 9110 C CA . LYS B 1 425 ? -3.469 28.109 24.312 1 84.94 425 LYS B CA 1
ATOM 9111 C C . LYS B 1 425 ? -2.844 28.469 25.656 1 84.94 425 LYS B C 1
ATOM 9113 O O . LYS B 1 425 ? -2.344 27.594 26.359 1 84.94 425 LYS B O 1
ATOM 9118 N N . ARG B 1 426 ? -2.932 29.656 25.984 1 83.94 426 ARG B N 1
ATOM 9119 C CA . ARG B 1 426 ? -2.42 30.094 27.281 1 83.94 426 ARG B CA 1
ATOM 9120 C C . ARG B 1 426 ? -3.09 29.312 28.406 1 83.94 426 ARG B C 1
ATOM 9122 O O . ARG B 1 426 ? -2.459 29.031 29.438 1 83.94 426 ARG B O 1
ATOM 9129 N N . LYS B 1 427 ? -4.316 29.078 28.25 1 81.56 427 LYS B N 1
ATOM 9130 C CA . LYS B 1 427 ? -5.07 28.359 29.281 1 81.56 427 LYS B CA 1
ATOM 9131 C C . LYS B 1 427 ? -4.488 26.969 29.516 1 81.56 427 LYS B C 1
ATOM 9133 O O . LYS B 1 427 ? -4.688 26.391 30.578 1 81.56 427 LYS B O 1
ATOM 9138 N N . GLU B 1 428 ? -3.787 26.469 28.5 1 79.62 428 GLU B N 1
ATOM 9139 C CA . GLU B 1 428 ? -3.15 25.172 28.609 1 79.62 428 GLU B CA 1
ATOM 9140 C C . GLU B 1 428 ? -1.719 25.297 29.125 1 79.62 428 GLU B C 1
ATOM 9142 O O . GLU B 1 428 ? -0.997 24.297 29.219 1 79.62 428 GLU B O 1
ATOM 9147 N N . GLY B 1 429 ? -1.31 26.484 29.297 1 78.75 429 GLY B N 1
ATOM 9148 C CA . GLY B 1 429 ? 0.021 26.734 29.828 1 78.75 429 GLY B CA 1
ATOM 9149 C C . GLY B 1 429 ? 1.069 26.938 28.75 1 78.75 429 GLY B C 1
ATOM 9150 O O . GLY B 1 429 ? 2.27 26.859 29.031 1 78.75 429 GLY B O 1
ATOM 9151 N N . LEU B 1 430 ? 0.689 27.078 27.625 1 81.88 430 LEU B N 1
ATOM 9152 C CA . LEU B 1 430 ? 1.635 27.25 26.531 1 81.88 430 LEU B CA 1
ATOM 9153 C C . LEU B 1 430 ? 1.883 28.734 26.25 1 81.88 430 LEU B C 1
ATOM 9155 O O . LEU B 1 430 ? 0.947 29.484 25.969 1 81.88 430 LEU B O 1
ATOM 9159 N N . ASP B 1 431 ? 3.08 29.062 26.328 1 86.44 431 ASP B N 1
ATOM 9160 C CA . ASP B 1 431 ? 3.473 30.453 26.047 1 86.44 431 ASP B CA 1
ATOM 9161 C C . ASP B 1 431 ? 4.02 30.594 24.625 1 86.44 431 ASP B C 1
ATOM 9163 O O . ASP B 1 431 ? 4.164 29.609 23.906 1 86.44 431 ASP B O 1
ATOM 9167 N N . MET B 1 432 ? 4.305 31.812 24.328 1 91.06 432 MET B N 1
ATOM 9168 C CA . MET B 1 432 ? 4.887 32.094 23.016 1 91.06 432 MET B CA 1
ATOM 9169 C C . MET B 1 432 ? 6.281 31.484 22.906 1 91.06 432 MET B C 1
ATOM 9171 O O . MET B 1 432 ? 7.051 31.5 23.875 1 91.06 432 MET B O 1
ATOM 9175 N N . LEU B 1 433 ? 6.547 30.922 21.766 1 94.81 433 LEU B N 1
ATOM 9176 C CA . LEU B 1 433 ? 7.898 30.469 21.438 1 94.81 433 LEU B CA 1
ATOM 9177 C C . LEU B 1 433 ? 8.766 31.625 20.984 1 94.81 433 LEU B C 1
ATOM 9179 O O . LEU B 1 433 ? 8.25 32.625 20.469 1 94.81 433 LEU B O 1
ATOM 9183 N N . THR B 1 434 ? 10.016 31.531 21.297 1 96 434 THR B N 1
ATOM 9184 C CA . THR B 1 434 ? 10.969 32.469 20.688 1 96 434 THR B CA 1
ATOM 9185 C C . THR B 1 434 ? 11.234 32.094 19.234 1 96 434 THR B C 1
ATOM 9187 O O . THR B 1 434 ? 11.773 31.031 18.938 1 96 434 THR B O 1
ATOM 9190 N N . ILE B 1 435 ? 10.812 32.969 18.312 1 96.94 435 ILE B N 1
ATOM 9191 C CA . ILE B 1 435 ? 10.852 32.562 16.922 1 96.94 435 ILE B CA 1
ATOM 9192 C C . ILE B 1 435 ? 11.602 33.625 16.109 1 96.94 435 ILE B C 1
ATOM 9194 O O . ILE B 1 435 ? 11.828 34.75 16.578 1 96.94 435 ILE B O 1
ATOM 9198 N N . GLY B 1 436 ? 12.008 33.25 14.906 1 96.81 436 GLY B N 1
ATOM 9199 C CA . GLY B 1 436 ? 12.664 34.094 13.914 1 96.81 436 GLY B CA 1
ATOM 9200 C C . GLY B 1 436 ? 12.82 33.406 12.562 1 96.81 436 GLY B C 1
ATOM 9201 O O . GLY B 1 436 ? 12.141 32.438 12.281 1 96.81 436 GLY B O 1
ATOM 9202 N N . TYR B 1 437 ? 13.57 34.094 11.664 1 97.88 437 TYR B N 1
ATOM 9203 C CA . TYR B 1 437 ? 13.859 33.5 10.359 1 97.88 437 TYR B CA 1
ATOM 9204 C C . TYR B 1 437 ? 15.195 34 9.82 1 97.88 437 TYR B C 1
ATOM 9206 O O . TYR B 1 437 ? 15.719 35 10.297 1 97.88 437 TYR B O 1
ATOM 9214 N N . VAL B 1 438 ? 15.742 33.281 8.977 1 97.88 438 VAL B N 1
ATOM 9215 C CA . VAL B 1 438 ? 16.969 33.625 8.281 1 97.88 438 VAL B CA 1
ATOM 9216 C C . VAL B 1 438 ? 16.781 33.469 6.773 1 97.88 438 VAL B C 1
ATOM 9218 O O . VAL B 1 438 ? 16 32.625 6.324 1 97.88 438 VAL B O 1
ATOM 9221 N N . ILE B 1 439 ? 17.453 34.312 5.941 1 97.75 439 ILE B N 1
ATOM 9222 C CA . ILE B 1 439 ? 17.312 34.312 4.488 1 97.75 439 ILE B CA 1
ATOM 9223 C C . ILE B 1 439 ? 18.672 34.062 3.848 1 97.75 439 ILE B C 1
ATOM 9225 O O . ILE B 1 439 ? 19.672 34.688 4.207 1 97.75 439 ILE B O 1
ATOM 9229 N N . TYR B 1 440 ? 18.719 33.125 2.971 1 97.12 440 TYR B N 1
ATOM 9230 C CA . TYR B 1 440 ? 19.906 32.844 2.189 1 97.12 440 TYR B CA 1
ATOM 9231 C C . TYR B 1 440 ? 19.656 33.062 0.703 1 97.12 440 TYR B C 1
ATOM 9233 O O . TYR B 1 440 ? 18.531 32.906 0.223 1 97.12 440 TYR B O 1
ATOM 9241 N N . LYS B 1 441 ? 20.641 33.469 0.018 1 95.31 441 LYS B N 1
ATOM 9242 C CA . LYS B 1 441 ? 20.562 33.562 -1.437 1 95.31 441 LYS B CA 1
ATOM 9243 C C . LYS B 1 441 ? 20.984 32.25 -2.096 1 95.31 441 LYS B C 1
ATOM 9245 O O . LYS B 1 441 ? 21.969 31.625 -1.682 1 95.31 441 LYS B O 1
ATOM 9250 N N . LEU B 1 442 ? 20.188 31.828 -3.051 1 93.38 442 LEU B N 1
ATOM 9251 C CA . LEU B 1 442 ? 20.5 30.594 -3.766 1 93.38 442 LEU B CA 1
ATOM 9252 C C . LEU B 1 442 ? 21.234 30.891 -5.07 1 93.38 442 LEU B C 1
ATOM 9254 O O . LEU B 1 442 ? 20.922 31.859 -5.754 1 93.38 442 LEU B O 1
ATOM 9258 N N . GLY B 1 443 ? 22.312 30.094 -5.367 1 82.94 443 GLY B N 1
ATOM 9259 C CA . GLY B 1 443 ? 23.016 30.219 -6.633 1 82.94 443 GLY B CA 1
ATOM 9260 C C . GLY B 1 443 ? 22.219 29.656 -7.805 1 82.94 443 GLY B C 1
ATOM 9261 O O . GLY B 1 443 ? 22.234 30.219 -8.898 1 82.94 443 GLY B O 1
ATOM 9262 N N . ASP B 1 444 ? 21.609 28.469 -7.551 1 80.81 444 ASP B N 1
ATOM 9263 C CA . ASP B 1 444 ? 20.812 27.781 -8.562 1 80.81 444 ASP B CA 1
ATOM 9264 C C . ASP B 1 444 ? 19.344 27.781 -8.18 1 80.81 444 ASP B C 1
ATOM 9266 O O . ASP B 1 444 ? 18.984 27.469 -7.039 1 80.81 444 ASP B O 1
ATOM 9270 N N . GLU B 1 445 ? 18.516 28.125 -9.188 1 73.81 445 GLU B N 1
ATOM 9271 C CA . GLU B 1 445 ? 17.078 28.25 -8.953 1 73.81 445 GLU B CA 1
ATOM 9272 C C . GLU B 1 445 ? 16.438 26.891 -8.695 1 73.81 445 GLU B C 1
ATOM 9274 O O . GLU B 1 445 ? 15.398 26.797 -8.055 1 73.81 445 GLU B O 1
ATOM 9279 N N . ASN B 1 446 ? 17.078 25.906 -9.188 1 74.25 446 ASN B N 1
ATOM 9280 C CA . ASN B 1 446 ? 16.422 24.594 -9.102 1 74.25 446 ASN B CA 1
ATOM 9281 C C . ASN B 1 446 ? 17.062 23.719 -8.031 1 74.25 446 ASN B C 1
ATOM 9283 O O . ASN B 1 446 ? 16.953 22.484 -8.086 1 74.25 446 ASN B O 1
ATOM 9287 N N . HIS B 1 447 ? 17.469 24.344 -7.059 1 76.94 447 HIS B N 1
ATOM 9288 C CA . HIS B 1 447 ? 18.109 23.578 -5.992 1 76.94 447 HIS B CA 1
ATOM 9289 C C . HIS B 1 447 ? 17.062 22.844 -5.145 1 76.94 447 HIS B C 1
ATOM 9291 O O . HIS B 1 447 ? 16 23.391 -4.848 1 76.94 447 HIS B O 1
ATOM 9297 N N . GLY B 1 448 ? 17.234 21.578 -4.816 1 80.69 448 GLY B N 1
ATOM 9298 C CA . GLY B 1 448 ? 16.422 20.875 -3.842 1 80.69 448 GLY B CA 1
ATOM 9299 C C . GLY B 1 448 ? 16.656 21.344 -2.418 1 80.69 448 GLY B C 1
ATOM 9300 O O . GLY B 1 448 ? 17.219 22.422 -2.195 1 80.69 448 GLY B O 1
ATOM 9301 N N . PRO B 1 449 ? 16.125 20.656 -1.439 1 88.31 449 PRO B N 1
ATOM 9302 C CA . PRO B 1 449 ? 16.328 21.031 -0.04 1 88.31 449 PRO B CA 1
ATOM 9303 C C . PRO B 1 449 ? 17.812 21.156 0.316 1 88.31 449 PRO B C 1
ATOM 9305 O O . PRO B 1 449 ? 18.641 20.359 -0.131 1 88.31 449 PRO B O 1
ATOM 9308 N N . LEU B 1 450 ? 18.094 22.219 1.043 1 92.81 450 LEU B N 1
ATOM 9309 C CA . LEU B 1 450 ? 19.453 22.531 1.433 1 92.81 450 LEU B CA 1
ATOM 9310 C C . LEU B 1 450 ? 19.891 21.672 2.613 1 92.81 450 LEU B C 1
ATOM 9312 O O . LEU B 1 450 ? 19.109 21.391 3.516 1 92.81 450 LEU B O 1
ATOM 9316 N N . ASP B 1 451 ? 21.172 21.266 2.555 1 90.56 451 ASP B N 1
ATOM 9317 C CA . ASP B 1 451 ? 21.688 20.375 3.598 1 90.56 451 ASP B CA 1
ATOM 9318 C C . ASP B 1 451 ? 22.625 21.125 4.547 1 90.56 451 ASP B C 1
ATOM 9320 O O . ASP B 1 451 ? 22.766 22.344 4.453 1 90.56 451 ASP B O 1
ATOM 9324 N N . VAL B 1 452 ? 23.156 20.344 5.484 1 91.75 452 VAL B N 1
ATOM 9325 C CA . VAL B 1 452 ? 23.984 20.922 6.539 1 91.75 452 VAL B CA 1
ATOM 9326 C C . VAL B 1 452 ? 25.219 21.594 5.926 1 91.75 452 VAL B C 1
ATOM 9328 O O . VAL B 1 452 ? 25.688 22.609 6.43 1 91.75 452 VAL B O 1
ATOM 9331 N N . LYS B 1 453 ? 25.75 21.078 4.836 1 90.44 453 LYS B N 1
ATOM 9332 C CA . LYS B 1 453 ? 26.938 21.625 4.188 1 90.44 453 LYS B CA 1
ATOM 9333 C C . LYS B 1 453 ? 26.656 23.016 3.633 1 90.44 453 LYS B C 1
ATOM 9335 O O . LYS B 1 453 ? 27.5 23.906 3.744 1 90.44 453 LYS B O 1
ATOM 9340 N N . PHE B 1 454 ? 25.547 23.172 3.051 1 93.56 454 PHE B N 1
ATOM 9341 C CA . PHE B 1 454 ? 25.188 24.484 2.518 1 93.56 454 PHE B CA 1
ATOM 9342 C C . PHE B 1 454 ? 25.219 25.547 3.609 1 93.56 454 PHE B C 1
ATOM 9344 O O . PHE B 1 454 ? 25.828 26.609 3.434 1 93.56 454 PHE B O 1
ATOM 9351 N N . PHE B 1 455 ? 24.594 25.281 4.695 1 95.12 455 PHE B N 1
ATOM 9352 C CA . PHE B 1 455 ? 24.453 26.297 5.742 1 95.12 455 PHE B CA 1
ATOM 9353 C C . PHE B 1 455 ? 25.766 26.516 6.477 1 95.12 455 PHE B C 1
ATOM 9355 O O . PHE B 1 455 ? 25.984 27.562 7.078 1 95.12 455 PHE B O 1
ATOM 9362 N N . LYS B 1 456 ? 26.609 25.5 6.449 1 93.75 456 LYS B N 1
ATOM 9363 C CA . LYS B 1 456 ? 27.938 25.641 7.031 1 93.75 456 LYS B CA 1
ATOM 9364 C C . LYS B 1 456 ? 28.812 26.578 6.203 1 93.75 456 LYS B C 1
ATOM 9366 O O . LYS B 1 456 ? 29.625 27.312 6.75 1 93.75 456 LYS B O 1
ATOM 9371 N N . TYR B 1 457 ? 28.609 26.609 4.891 1 94.19 457 TYR B N 1
ATOM 9372 C CA . TYR B 1 457 ? 29.578 27.266 4.027 1 94.19 457 TYR B CA 1
ATOM 9373 C C . TYR B 1 457 ? 28.984 28.516 3.369 1 94.19 457 TYR B C 1
ATOM 9375 O O . TYR B 1 457 ? 29.656 29.203 2.596 1 94.19 457 TYR B O 1
ATOM 9383 N N . ASN B 1 458 ? 27.781 28.797 3.607 1 94.56 458 ASN B N 1
ATOM 9384 C CA . ASN B 1 458 ? 27.141 29.984 3.057 1 94.56 458 ASN B CA 1
ATOM 9385 C C . ASN B 1 458 ? 26.625 30.906 4.16 1 94.56 458 ASN B C 1
ATOM 9387 O O . ASN B 1 458 ? 26.047 30.438 5.145 1 94.56 458 ASN B O 1
ATOM 9391 N N . ALA B 1 459 ? 26.875 32.125 3.963 1 94.38 459 ALA B N 1
ATOM 9392 C CA . ALA B 1 459 ? 26.391 33.125 4.926 1 94.38 459 ALA B CA 1
ATOM 9393 C C . ALA B 1 459 ? 24.984 33.594 4.57 1 94.38 459 ALA B C 1
ATOM 9395 O O . ALA B 1 459 ? 24.641 33.656 3.391 1 94.38 459 ALA B O 1
ATOM 9396 N N . SER B 1 460 ? 24.203 33.844 5.574 1 96.06 460 SER B N 1
ATOM 9397 C CA . SER B 1 460 ? 22.891 34.438 5.332 1 96.06 460 SER B CA 1
ATOM 9398 C C . SER B 1 460 ? 22.984 35.844 4.77 1 96.06 460 SER B C 1
ATOM 9400 O O . SER B 1 460 ? 23.953 36.562 5.051 1 96.06 460 SER B O 1
ATOM 9402 N N . CYS B 1 461 ? 22.078 36.219 3.963 1 95.25 461 CYS B N 1
ATOM 9403 C CA . CYS B 1 461 ? 22.078 37.562 3.389 1 95.25 461 CYS B CA 1
ATOM 9404 C C . CYS B 1 461 ? 21.156 38.5 4.168 1 95.25 461 CYS B C 1
ATOM 9406 O O . CYS B 1 461 ? 21.266 39.719 4.059 1 95.25 461 CYS B O 1
ATOM 9408 N N . ALA B 1 462 ? 20.219 37.969 4.895 1 95.25 462 ALA B N 1
ATOM 9409 C CA . ALA B 1 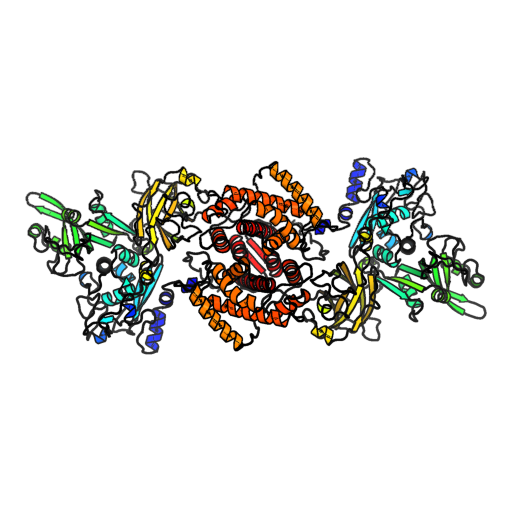462 ? 19.312 38.719 5.742 1 95.25 462 ALA B CA 1
ATOM 9410 C C . ALA B 1 462 ? 18.734 37.844 6.848 1 95.25 462 ALA B C 1
ATOM 9412 O O . ALA B 1 462 ? 18.875 36.625 6.812 1 95.25 462 ALA B O 1
ATOM 9413 N N . LYS B 1 463 ? 18.188 38.344 7.801 1 94.56 463 LYS B N 1
ATOM 9414 C CA . LYS B 1 463 ? 17.562 37.625 8.898 1 94.56 463 LYS B CA 1
ATOM 9415 C C . LYS B 1 463 ? 16.594 38.531 9.672 1 94.56 463 LYS B C 1
ATOM 9417 O O . LYS B 1 463 ? 16.578 39.75 9.469 1 94.56 463 LYS B O 1
ATOM 9422 N N . SER B 1 464 ? 15.836 37.906 10.461 1 91.88 464 SER B N 1
ATOM 9423 C CA . SER B 1 464 ? 15 38.688 11.367 1 91.88 464 SER B CA 1
ATOM 9424 C C . SER B 1 464 ? 15.844 39.5 12.344 1 91.88 464 SER B C 1
ATOM 9426 O O . SER B 1 464 ? 16.922 39.062 12.742 1 91.88 464 SER B O 1
ATOM 9428 N N . PRO B 1 465 ? 15.43 40.594 12.703 1 81.19 465 PRO B N 1
ATOM 9429 C CA . PRO B 1 465 ? 16.219 41.469 13.586 1 81.19 465 PRO B CA 1
ATOM 9430 C C . PRO B 1 465 ? 16.594 40.781 14.898 1 81.19 465 PRO B C 1
ATOM 9432 O O . PRO B 1 465 ? 17.703 40.938 15.391 1 81.19 465 PRO B O 1
ATOM 9435 N N . SER B 1 466 ? 15.664 40.094 15.469 1 84.62 466 SER B N 1
ATOM 9436 C CA . SER B 1 466 ? 15.906 39.344 16.688 1 84.62 466 SER B CA 1
ATOM 9437 C C . SER B 1 466 ? 14.969 38.125 16.797 1 84.62 466 SER B C 1
ATOM 9439 O O . SER B 1 466 ? 13.891 38.125 16.203 1 84.62 466 SER B O 1
ATOM 9441 N N . PHE B 1 467 ? 15.531 37.125 17.453 1 92 467 PHE B N 1
ATOM 9442 C CA . PHE B 1 467 ? 14.609 36.094 17.922 1 92 467 PHE B CA 1
ATOM 9443 C C . PHE B 1 467 ? 13.883 36.531 19.172 1 92 467 PHE B C 1
ATOM 9445 O O . PHE B 1 467 ? 14.516 36.938 20.156 1 92 467 PHE B O 1
ATOM 9452 N N . ILE B 1 468 ? 12.625 36.594 19.141 1 88.25 468 ILE B N 1
ATOM 9453 C CA . ILE B 1 468 ? 11.867 37.156 20.25 1 88.25 468 ILE B CA 1
ATOM 9454 C C . ILE B 1 468 ? 10.57 36.344 20.438 1 88.25 468 ILE B C 1
ATOM 9456 O O . ILE B 1 468 ? 10.094 35.719 19.516 1 88.25 468 ILE B O 1
ATOM 9460 N N . ASN B 1 469 ? 10.094 36.281 21.609 1 89.81 469 ASN B N 1
ATOM 9461 C CA . ASN B 1 469 ? 8.875 35.562 21.953 1 89.81 469 ASN B CA 1
ATOM 9462 C C . ASN B 1 469 ? 7.633 36.406 21.734 1 89.81 469 ASN B C 1
ATOM 9464 O O . ASN B 1 469 ? 6.859 36.656 22.656 1 89.81 469 ASN B O 1
ATOM 9468 N N . LEU B 1 470 ? 7.406 36.875 20.531 1 88.19 470 LEU B N 1
ATOM 9469 C CA . LEU B 1 470 ? 6.227 37.625 20.125 1 88.19 470 LEU B CA 1
ATOM 9470 C C . LEU B 1 470 ? 5.328 36.781 19.234 1 88.19 470 LEU B C 1
ATOM 9472 O O . LEU B 1 470 ? 5.762 35.75 18.688 1 88.19 470 LEU B O 1
ATOM 9476 N N . ARG B 1 471 ? 4.113 37.188 19.125 1 91.56 471 ARG B N 1
ATOM 9477 C CA . ARG B 1 471 ? 3.189 36.469 18.25 1 91.56 471 ARG B CA 1
ATOM 9478 C C . ARG B 1 471 ? 3.693 36.438 16.812 1 91.56 471 ARG B C 1
ATOM 9480 O O . ARG B 1 471 ? 3.504 35.469 16.094 1 91.56 471 ARG B O 1
ATOM 9487 N N . GLU B 1 472 ? 4.293 37.531 16.438 1 92.19 472 GLU B N 1
ATOM 9488 C CA . GLU B 1 472 ? 4.801 37.625 15.062 1 92.19 472 GLU B CA 1
ATOM 9489 C C . GLU B 1 472 ? 6.105 38.438 15.016 1 92.19 472 GLU B C 1
ATOM 9491 O O . GLU B 1 472 ? 6.27 39.406 15.727 1 92.19 472 GLU B O 1
ATOM 9496 N N . VAL B 1 473 ? 7.027 37.875 14.258 1 90.94 473 VAL B N 1
ATOM 9497 C CA . VAL B 1 473 ? 8.266 38.594 13.961 1 90.94 473 VAL B CA 1
ATOM 9498 C C . VAL B 1 473 ? 8.266 39.062 12.5 1 90.94 473 VAL B C 1
ATOM 9500 O O . VAL B 1 473 ? 7.926 38.281 11.609 1 90.94 473 VAL B O 1
ATOM 9503 N N . CYS B 1 474 ? 8.523 40.312 12.297 1 89.31 474 CYS B N 1
ATOM 9504 C CA . CYS B 1 474 ? 8.523 40.875 10.945 1 89.31 474 CYS B CA 1
ATOM 9505 C C . CYS B 1 474 ? 9.805 41.625 10.664 1 89.31 474 CYS B C 1
ATOM 9507 O O . CYS B 1 474 ? 10.383 42.25 11.57 1 89.31 474 CYS B O 1
ATOM 9509 N N . GLY B 1 475 ? 10.25 41.5 9.391 1 87.25 475 GLY B N 1
ATOM 9510 C CA . GLY B 1 475 ? 11.406 42.281 8.945 1 87.25 475 GLY B CA 1
ATOM 9511 C C . GLY B 1 475 ? 11.32 42.719 7.496 1 87.25 475 GLY B C 1
ATOM 9512 O O . GLY B 1 475 ? 10.766 42 6.66 1 87.25 475 GLY B O 1
ATOM 9513 N N . ARG B 1 476 ? 11.844 43.938 7.27 1 86.5 476 ARG B N 1
ATOM 9514 C CA . ARG B 1 476 ? 11.969 44.469 5.918 1 86.5 476 ARG B CA 1
ATOM 9515 C C . ARG B 1 476 ? 13.375 44.25 5.379 1 86.5 476 ARG B C 1
ATOM 9517 O O . ARG B 1 476 ? 14.359 44.594 6.047 1 86.5 476 ARG B O 1
ATOM 9524 N N . HIS B 1 477 ? 13.438 43.781 4.145 1 90.12 477 HIS B N 1
ATOM 9525 C CA . HIS B 1 477 ? 14.742 43.5 3.566 1 90.12 477 HIS B CA 1
ATOM 9526 C C . HIS B 1 477 ? 14.852 44.031 2.148 1 90.12 477 HIS B C 1
ATOM 9528 O O . HIS B 1 477 ? 13.898 43.969 1.375 1 90.12 477 HIS B O 1
ATOM 9534 N N . LYS B 1 478 ? 15.938 44.688 1.886 1 89 478 LYS B N 1
ATOM 9535 C CA . LYS B 1 478 ? 16.297 45.094 0.527 1 89 478 LYS B CA 1
ATOM 9536 C C . LYS B 1 478 ? 17.281 44.094 -0.091 1 89 478 LYS B C 1
ATOM 9538 O O . LYS B 1 478 ? 18.406 43.938 0.395 1 89 478 LYS B O 1
ATOM 9543 N N . LEU B 1 479 ? 16.828 43.469 -1.152 1 92.88 479 LEU B N 1
ATOM 9544 C CA . LEU B 1 479 ? 17.594 42.406 -1.751 1 92.88 479 LEU B CA 1
ATOM 9545 C C . LEU B 1 479 ? 17.703 42.594 -3.26 1 92.88 479 LEU B C 1
ATOM 9547 O O . LEU B 1 479 ? 16.828 43.188 -3.885 1 92.88 479 LEU B O 1
ATOM 9551 N N . SER B 1 480 ? 18.797 42.094 -3.838 1 92.5 480 SER B N 1
ATOM 9552 C CA . SER B 1 480 ? 18.938 42.062 -5.293 1 92.5 480 SER B CA 1
ATOM 9553 C C . SER B 1 480 ? 18 41.031 -5.922 1 92.5 480 SER B C 1
ATOM 9555 O O . SER B 1 480 ? 17.594 40.062 -5.266 1 92.5 480 SER B O 1
ATOM 9557 N N . PRO B 1 481 ? 17.656 41.344 -7.184 1 91.69 481 PRO B N 1
ATOM 9558 C CA . PRO B 1 481 ? 16.906 40.281 -7.859 1 91.69 481 PRO B CA 1
ATOM 9559 C C . PRO B 1 481 ? 17.625 38.906 -7.809 1 91.69 481 PRO B C 1
ATOM 9561 O O . PRO B 1 481 ? 18.844 38.875 -7.926 1 91.69 481 PRO B O 1
ATOM 9564 N N . GLY B 1 482 ? 16.859 37.875 -7.586 1 92.12 482 GLY B N 1
ATOM 9565 C CA . GLY B 1 482 ? 17.422 36.531 -7.449 1 92.12 482 GLY B CA 1
ATOM 9566 C C . GLY B 1 482 ? 16.5 35.594 -6.699 1 92.12 482 GLY B C 1
ATOM 9567 O O . GLY B 1 482 ? 15.344 35.906 -6.418 1 92.12 482 GLY B O 1
ATOM 9568 N N . THR B 1 483 ? 17.031 34.375 -6.52 1 93.5 483 THR B N 1
ATOM 9569 C CA . THR B 1 483 ? 16.281 33.344 -5.785 1 93.5 483 THR B CA 1
ATOM 9570 C C . THR B 1 483 ? 16.828 33.188 -4.371 1 93.5 483 THR B C 1
ATOM 9572 O O . THR B 1 483 ? 18.047 33.125 -4.168 1 93.5 483 THR B O 1
ATOM 9575 N N . TYR B 1 484 ? 15.914 33.25 -3.42 1 95.38 484 TYR B N 1
ATOM 9576 C CA . TYR B 1 484 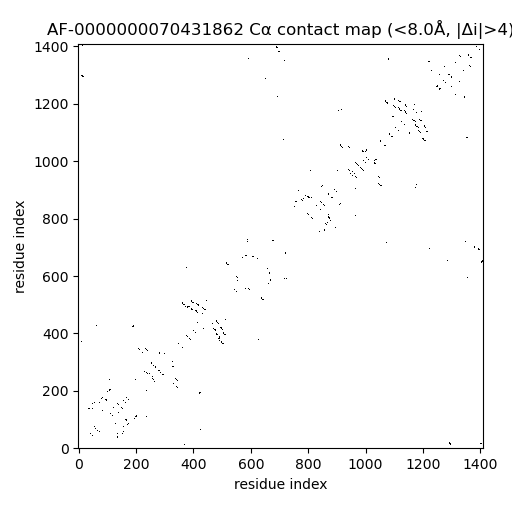? 16.266 33.188 -2.006 1 95.38 484 TYR B CA 1
ATOM 9577 C C . TYR B 1 484 ? 15.523 32.031 -1.31 1 95.38 484 TYR B C 1
ATOM 9579 O O . TYR B 1 484 ? 14.57 31.484 -1.857 1 95.38 484 TYR B O 1
ATOM 9587 N N . VAL B 1 485 ? 16.047 31.625 -0.136 1 96.62 485 VAL B N 1
ATOM 9588 C CA . VAL B 1 485 ? 15.359 30.656 0.718 1 96.62 485 VAL B CA 1
ATOM 9589 C C . VAL B 1 485 ? 15.18 31.234 2.117 1 96.62 485 VAL B C 1
ATOM 9591 O O . VAL B 1 485 ? 16.125 31.812 2.684 1 96.62 485 VAL B O 1
ATOM 9594 N N . ILE B 1 486 ? 13.977 31.203 2.631 1 97.31 486 ILE B N 1
ATOM 9595 C CA . ILE B 1 486 ? 13.641 31.656 3.977 1 97.31 486 ILE B CA 1
ATOM 9596 C C . ILE B 1 486 ? 13.508 30.453 4.906 1 97.31 486 ILE B C 1
ATOM 9598 O O . ILE B 1 486 ? 12.797 29.5 4.59 1 97.31 486 ILE B O 1
ATOM 9602 N N . ILE B 1 487 ? 14.164 30.484 6.031 1 98.19 487 ILE B N 1
ATOM 9603 C CA . ILE B 1 487 ? 14.102 29.406 7.016 1 98.19 487 ILE B CA 1
ATOM 9604 C C . ILE B 1 487 ? 13.477 29.922 8.312 1 98.19 487 ILE B C 1
ATOM 9606 O O . ILE B 1 487 ? 14.188 30.375 9.211 1 98.19 487 ILE B O 1
ATOM 9610 N N . PRO B 1 488 ? 12.188 29.828 8.477 1 98.06 488 PRO B N 1
ATOM 9611 C CA . PRO B 1 488 ? 11.602 30.109 9.789 1 98.06 488 PRO B CA 1
ATOM 9612 C C . PRO B 1 488 ? 11.969 29.062 10.836 1 98.06 488 PRO B C 1
ATOM 9614 O O . PRO B 1 488 ? 11.977 27.859 10.539 1 98.06 488 PRO B O 1
ATOM 9617 N N . SER B 1 489 ? 12.281 29.484 12.008 1 98.25 489 SER B N 1
ATOM 9618 C CA . SER B 1 489 ? 12.664 28.531 13.039 1 98.25 489 SER B CA 1
ATOM 9619 C C . SER B 1 489 ? 12.391 29.078 14.438 1 98.25 489 SER B C 1
ATOM 9621 O O . SER B 1 489 ? 12.219 30.281 14.609 1 98.25 489 SER B O 1
ATOM 9623 N N . THR B 1 490 ? 12.266 28.188 15.359 1 98 490 THR B N 1
ATOM 9624 C CA . THR B 1 490 ? 12.336 28.562 16.766 1 98 490 THR B CA 1
ATOM 9625 C C . THR B 1 490 ? 13.789 28.781 17.203 1 98 490 THR B C 1
ATOM 9627 O O . THR B 1 490 ? 14.711 28.453 16.453 1 98 490 THR B O 1
ATOM 9630 N N . PHE B 1 491 ? 13.93 29.359 18.344 1 97.56 491 PHE B N 1
ATOM 9631 C CA . PHE B 1 491 ? 15.281 29.547 18.859 1 97.56 491 PHE B CA 1
ATOM 9632 C C . PHE B 1 491 ? 15.891 28.219 19.281 1 97.56 491 PHE B C 1
ATOM 9634 O O . PHE B 1 491 ? 16.984 27.875 18.859 1 97.56 491 PHE B O 1
ATOM 9641 N N . GLU B 1 492 ? 15.172 27.531 20.109 1 97 492 GLU B N 1
ATOM 9642 C CA . GLU B 1 492 ? 15.617 26.219 20.547 1 97 492 GLU B CA 1
ATOM 9643 C C . GLU B 1 492 ? 15.078 25.109 19.641 1 97 492 GLU B C 1
ATOM 9645 O O . GLU B 1 492 ? 13.953 25.219 19.141 1 97 492 GLU B O 1
ATOM 9650 N N . PRO B 1 493 ? 15.852 24.078 19.438 1 96.06 493 PRO B N 1
ATOM 9651 C CA . PRO B 1 493 ? 15.352 22.938 18.656 1 96.06 493 PRO B CA 1
ATOM 9652 C C . PRO B 1 493 ? 14.297 22.125 19.406 1 96.06 493 PRO B C 1
ATOM 9654 O O . PRO B 1 493 ? 14.102 22.328 20.609 1 96.06 493 PRO B O 1
ATOM 9657 N N . HIS B 1 494 ? 13.531 21.312 18.75 1 94.44 494 HIS B N 1
ATOM 9658 C CA . HIS B 1 494 ? 12.602 20.328 19.281 1 94.44 494 HIS B CA 1
ATOM 9659 C C . HIS B 1 494 ? 11.359 21 19.875 1 94.44 494 HIS B C 1
ATOM 9661 O O . HIS B 1 494 ? 10.75 20.484 20.812 1 94.44 494 HIS B O 1
ATOM 9667 N N . GLN B 1 495 ? 11.102 22.188 19.375 1 94.44 495 GLN B N 1
ATOM 9668 C CA . GLN B 1 495 ? 9.883 22.859 19.812 1 94.44 495 GLN B CA 1
ATOM 9669 C C . GLN B 1 495 ? 8.734 22.594 18.844 1 94.44 495 GLN B C 1
ATOM 9671 O O . GLN B 1 495 ? 8.945 22.516 17.625 1 94.44 495 GLN B O 1
ATOM 9676 N N . ASN B 1 496 ? 7.602 22.438 19.422 1 92.06 496 ASN B N 1
ATOM 9677 C CA . ASN B 1 496 ? 6.406 22.219 18.609 1 92.06 496 ASN B CA 1
ATOM 9678 C C . ASN B 1 496 ? 5.613 23.516 18.438 1 92.06 496 ASN B C 1
ATOM 9680 O O . ASN B 1 496 ? 5.445 24.281 19.391 1 92.06 496 ASN B O 1
ATOM 9684 N N . GLY B 1 497 ? 5.129 23.734 17.172 1 91.94 497 GLY B N 1
ATOM 9685 C CA . GLY B 1 497 ? 4.289 24.906 16.938 1 91.94 497 GLY B CA 1
ATOM 9686 C C . GLY B 1 497 ? 3.859 25.062 15.492 1 91.94 497 GLY B C 1
ATOM 9687 O O . GLY B 1 497 ? 4.605 24.703 14.578 1 91.94 497 GLY B O 1
ATOM 9688 N N . ASP B 1 498 ? 2.693 25.656 15.359 1 92.44 498 ASP B N 1
ATOM 9689 C CA . ASP B 1 498 ? 2.191 26.047 14.039 1 92.44 498 ASP B CA 1
ATOM 9690 C C . ASP B 1 498 ? 2.529 27.5 13.719 1 92.44 498 ASP B C 1
ATOM 9692 O O . ASP B 1 498 ? 2.539 28.344 14.609 1 92.44 498 ASP B O 1
ATOM 9696 N N . TYR B 1 499 ? 2.842 27.672 12.469 1 95.06 499 TYR B N 1
ATOM 9697 C CA . TYR B 1 499 ? 3.162 29.047 12.117 1 95.06 499 TYR B CA 1
ATOM 9698 C C . TYR B 1 499 ? 2.639 29.391 10.727 1 95.06 499 TYR B C 1
ATOM 9700 O O . TYR B 1 499 ? 2.227 28.5 9.977 1 95.06 499 TYR B O 1
ATOM 9708 N N . LEU B 1 500 ? 2.539 30.625 10.461 1 95.06 500 LEU B N 1
ATOM 9709 C CA . LEU B 1 500 ? 2.221 31.203 9.156 1 95.06 500 LEU B CA 1
ATOM 9710 C C . LEU B 1 500 ? 3.365 32.094 8.656 1 95.06 500 LEU B C 1
ATOM 9712 O O . LEU B 1 500 ? 3.734 33.062 9.312 1 95.06 500 LEU B O 1
ATOM 9716 N N . LEU B 1 501 ? 3.957 31.656 7.578 1 95.44 501 LEU B N 1
ATOM 9717 C CA . LEU B 1 501 ? 4.953 32.469 6.914 1 95.44 501 LEU B CA 1
ATOM 9718 C C . LEU B 1 501 ? 4.297 33.438 5.91 1 95.44 501 LEU B C 1
ATOM 9720 O O . LEU B 1 501 ? 3.541 32.969 5.043 1 95.44 501 LEU B O 1
ATOM 9724 N N . ARG B 1 502 ? 4.551 34.656 6.051 1 93.12 502 ARG B N 1
ATOM 9725 C CA . ARG B 1 502 ? 3.992 35.656 5.16 1 93.12 502 ARG B CA 1
ATOM 9726 C C . ARG B 1 502 ? 5.098 36.406 4.438 1 93.12 502 ARG B C 1
ATOM 9728 O O . ARG B 1 502 ? 6.043 36.906 5.07 1 93.12 502 ARG B O 1
ATOM 9735 N N . ILE B 1 503 ? 4.992 36.5 3.152 1 92.19 503 ILE B N 1
ATOM 9736 C CA . ILE B 1 503 ? 5.969 37.188 2.312 1 92.19 503 ILE B CA 1
ATOM 9737 C C . ILE B 1 503 ? 5.277 38.25 1.479 1 92.19 503 ILE B C 1
ATOM 9739 O O . ILE B 1 503 ? 4.309 37.969 0.769 1 92.19 503 ILE B O 1
ATOM 9743 N N . PHE B 1 504 ? 5.781 39.438 1.605 1 86.12 504 PHE B N 1
ATOM 9744 C CA . PHE B 1 504 ? 5.23 40.562 0.843 1 86.12 504 PHE B CA 1
ATOM 9745 C C . PHE B 1 504 ? 6.293 41.188 -0.051 1 86.12 504 PHE B C 1
ATOM 9747 O O . PHE B 1 504 ? 7.414 41.438 0.396 1 86.12 504 PHE B O 1
ATOM 9754 N N . THR B 1 505 ? 5.961 41.344 -1.273 1 85.44 505 THR B N 1
ATOM 9755 C CA . THR B 1 505 ? 6.82 42 -2.25 1 85.44 505 THR B CA 1
ATOM 9756 C C . THR B 1 505 ? 6.027 43 -3.082 1 85.44 505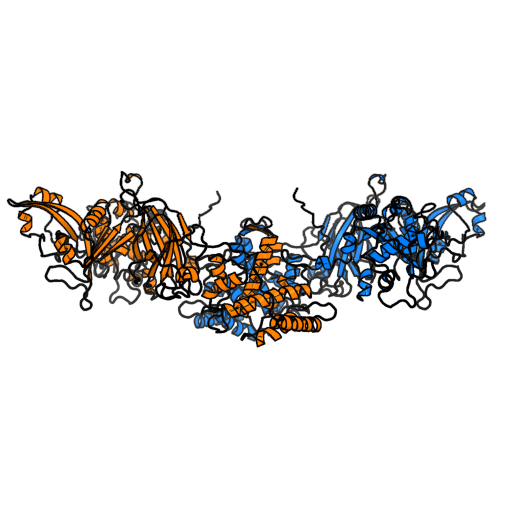 THR B C 1
ATOM 9758 O O . THR B 1 505 ? 4.797 42.969 -3.082 1 85.44 505 THR B O 1
ATOM 9761 N N . GLU B 1 506 ? 6.773 43.812 -3.684 1 77.38 506 GLU B N 1
ATOM 9762 C CA . GLU B 1 506 ? 6.098 44.812 -4.52 1 77.38 506 GLU B CA 1
ATOM 9763 C C . GLU B 1 506 ? 5.645 44.188 -5.844 1 77.38 506 GLU B C 1
ATOM 9765 O O . GLU B 1 506 ? 4.633 44.594 -6.41 1 77.38 506 GLU B O 1
ATOM 9770 N N . LYS B 1 507 ? 6.391 43.281 -6.387 1 80.38 507 LYS B N 1
ATOM 9771 C CA . LYS B 1 507 ? 6.062 42.562 -7.625 1 80.38 507 LYS B CA 1
ATOM 9772 C C . LYS B 1 507 ? 5.75 41.094 -7.355 1 80.38 507 LYS B C 1
ATOM 9774 O O . LYS B 1 507 ? 6.141 40.562 -6.32 1 80.38 507 LYS B O 1
ATOM 9779 N N . ALA B 1 508 ? 5.008 40.594 -8.336 1 76.62 508 ALA B N 1
ATOM 9780 C CA . ALA B 1 508 ? 4.609 39.219 -8.195 1 76.62 508 ALA B CA 1
ATOM 9781 C C . ALA B 1 508 ? 5.828 38.281 -8.102 1 76.62 508 ALA B C 1
ATOM 9783 O O . ALA B 1 508 ? 6.852 38.531 -8.742 1 76.62 508 ALA B O 1
ATOM 9784 N N . ASN B 1 509 ? 5.672 37.344 -7.172 1 79.62 509 ASN B N 1
ATOM 9785 C CA . ASN B 1 509 ? 6.738 36.344 -6.992 1 79.62 509 ASN B CA 1
ATOM 9786 C C . ASN B 1 509 ? 6.18 34.938 -6.852 1 79.62 509 ASN B C 1
ATOM 9788 O O . ASN B 1 509 ? 4.969 34.75 -6.711 1 79.62 509 ASN B O 1
ATOM 9792 N N . GLU B 1 510 ? 6.965 33.969 -7.078 1 80.88 510 GLU B N 1
ATOM 9793 C CA . GLU B 1 510 ? 6.637 32.562 -6.867 1 80.88 510 GLU B CA 1
ATOM 9794 C C . GLU B 1 510 ? 7.293 32.031 -5.598 1 80.88 510 GLU B C 1
ATOM 9796 O O . GLU B 1 510 ? 8.469 32.312 -5.34 1 80.88 510 GLU B O 1
ATOM 9801 N N . THR B 1 511 ? 6.445 31.516 -4.758 1 84.12 511 THR B N 1
ATOM 9802 C CA . THR B 1 511 ? 6.965 30.953 -3.516 1 84.12 511 THR B CA 1
ATOM 9803 C C . THR B 1 511 ? 6.477 29.516 -3.332 1 84.12 511 THR B C 1
ATOM 9805 O O . THR B 1 511 ? 5.328 29.203 -3.652 1 84.12 511 THR B O 1
ATOM 9808 N N . ASN B 1 512 ? 7.367 28.641 -2.924 1 88.31 512 ASN B N 1
ATOM 9809 C CA . ASN B 1 512 ? 7.008 27.266 -2.576 1 88.31 512 ASN B CA 1
ATOM 9810 C C . ASN B 1 512 ? 7.992 26.656 -1.58 1 88.31 512 ASN B C 1
ATOM 9812 O O . ASN B 1 512 ? 9.141 27.094 -1.493 1 88.31 512 ASN B O 1
ATOM 9816 N N . GLU B 1 513 ? 7.512 25.781 -0.834 1 92 513 GLU B N 1
ATOM 9817 C CA . GLU B 1 513 ? 8.406 25.047 0.057 1 92 513 GLU B CA 1
ATOM 9818 C C . GLU B 1 513 ? 9.383 24.188 -0.731 1 92 513 GLU B C 1
ATOM 9820 O O . GLU B 1 513 ? 9 23.547 -1.717 1 92 513 GLU B O 1
ATOM 9825 N N . LEU B 1 514 ? 10.648 24.25 -0.357 1 93.81 514 LEU B N 1
ATOM 9826 C CA . LEU B 1 514 ? 11.633 23.359 -0.973 1 93.81 514 LEU B CA 1
ATOM 9827 C C . LEU B 1 514 ? 11.352 21.906 -0.607 1 93.81 514 LEU B C 1
ATOM 9829 O O . LEU B 1 514 ? 11.188 21.578 0.571 1 93.81 514 LEU B O 1
ATOM 9833 N N . ASP B 1 515 ? 11.211 21.078 -1.541 1 91.75 515 ASP B N 1
ATOM 9834 C CA . ASP B 1 515 ? 10.883 19.672 -1.374 1 91.75 515 ASP B CA 1
ATOM 9835 C C . ASP B 1 515 ? 11.508 18.812 -2.48 1 91.75 515 ASP B C 1
ATOM 9837 O O . ASP B 1 515 ? 12.164 19.344 -3.379 1 91.75 515 ASP B O 1
ATOM 9841 N N . GLU B 1 516 ? 11.539 17.531 -2.311 1 90.19 516 GLU B N 1
ATOM 9842 C CA . GLU B 1 516 ? 11.992 16.609 -3.344 1 90.19 516 GLU B CA 1
ATOM 9843 C C . GLU B 1 516 ? 11 15.461 -3.523 1 90.19 516 GLU B C 1
ATOM 9845 O O . GLU B 1 516 ? 10.188 15.188 -2.637 1 90.19 516 GLU B O 1
ATOM 9850 N N . GLU B 1 517 ? 11.094 14.852 -4.691 1 89.12 517 GLU B N 1
ATOM 9851 C CA . GLU B 1 517 ? 10.188 13.75 -4.984 1 89.12 517 GLU B CA 1
ATOM 9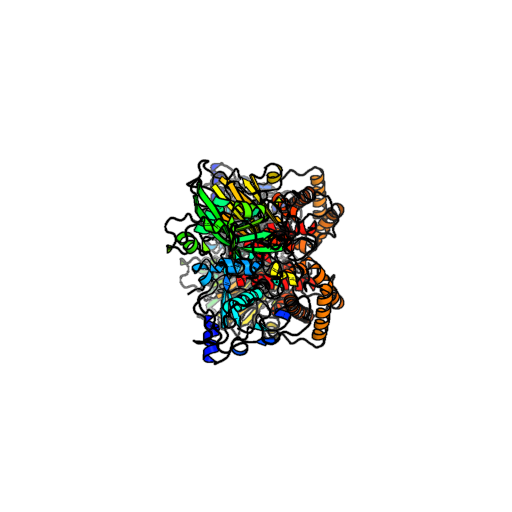852 C C . GLU B 1 517 ? 10.688 12.445 -4.367 1 89.12 517 GLU B C 1
ATOM 9854 O O . GLU B 1 517 ? 11.883 12.148 -4.418 1 89.12 517 GLU B O 1
ATOM 9859 N N . THR B 1 518 ? 9.773 11.703 -3.812 1 94.38 518 THR B N 1
ATOM 9860 C CA . THR B 1 518 ? 10.133 10.414 -3.236 1 94.38 518 THR B CA 1
ATOM 9861 C C . THR B 1 518 ? 10.477 9.406 -4.332 1 94.38 518 THR B C 1
ATOM 9863 O O . THR B 1 518 ? 9.797 9.336 -5.355 1 94.38 518 THR B O 1
ATOM 9866 N N . GLY B 1 519 ? 11.508 8.672 -4.211 1 93.06 519 GLY B N 1
ATOM 9867 C CA . GLY B 1 519 ? 11.922 7.688 -5.195 1 93.06 519 GLY B CA 1
ATOM 9868 C C . GLY B 1 519 ? 13.25 7.039 -4.871 1 93.06 519 GLY B C 1
ATOM 9869 O O . GLY B 1 519 ? 13.789 7.227 -3.781 1 93.06 519 GLY B O 1
ATOM 9870 N N . ILE B 1 520 ? 13.734 6.137 -5.73 1 91.38 520 ILE B N 1
ATOM 9871 C CA . ILE B 1 520 ? 15.016 5.453 -5.59 1 91.38 520 ILE B CA 1
ATOM 9872 C C . ILE B 1 520 ? 16.078 6.188 -6.402 1 91.38 520 ILE B C 1
ATOM 9874 O O . ILE B 1 520 ? 15.82 6.637 -7.52 1 91.38 520 ILE B O 1
ATOM 9878 N N . ILE B 1 521 ? 17.156 6.34 -5.797 1 87.56 521 ILE B N 1
ATOM 9879 C CA . ILE B 1 521 ? 18.297 6.918 -6.492 1 87.56 521 ILE B CA 1
ATOM 9880 C C . ILE B 1 521 ? 19 5.84 -7.312 1 87.56 521 ILE B C 1
ATOM 9882 O O . ILE B 1 521 ? 19.547 4.883 -6.754 1 87.56 521 ILE B O 1
ATOM 9886 N N . GLU B 1 522 ? 18.891 5.738 -8.57 1 73.44 522 GLU B N 1
ATOM 9887 C CA . GLU B 1 522 ? 19.344 4.68 -9.469 1 73.44 522 GLU B CA 1
ATOM 9888 C C . GLU B 1 522 ? 20.859 4.543 -9.438 1 73.44 522 GLU B C 1
ATOM 9890 O O . GLU B 1 522 ? 21.391 3.432 -9.375 1 73.44 522 GLU B O 1
ATOM 9895 N N . GLU B 1 523 ? 21.562 5.617 -9.656 1 68.75 523 GLU B N 1
ATOM 9896 C CA . GLU B 1 523 ? 23 5.523 -9.836 1 68.75 523 GLU B CA 1
ATOM 9897 C C . GLU B 1 523 ? 23.75 5.824 -8.539 1 68.75 523 GLU B C 1
ATOM 9899 O O . GLU B 1 523 ? 23.797 6.977 -8.102 1 68.75 523 GLU B O 1
ATOM 9904 N N . GLN B 1 524 ? 23.812 4.672 -7.742 1 69.44 524 GLN B N 1
ATOM 9905 C CA . GLN B 1 524 ? 24.641 4.922 -6.57 1 69.44 524 GLN B CA 1
ATOM 9906 C C . GLN B 1 524 ? 25.938 4.109 -6.637 1 69.44 524 GLN B C 1
ATOM 9908 O O . GLN B 1 524 ? 25.922 2.938 -7.02 1 69.44 524 GLN B O 1
ATOM 9913 N N . GLU B 1 525 ? 26.906 4.719 -6.473 1 68.25 525 GLU B N 1
ATOM 9914 C CA . GLU B 1 525 ? 28.188 4.027 -6.387 1 68.25 525 GLU B CA 1
ATOM 9915 C C . GLU B 1 525 ? 28.281 3.205 -5.105 1 68.25 525 GLU B C 1
ATOM 9917 O O . GLU B 1 525 ? 28.125 3.74 -4.004 1 68.25 525 GLU B O 1
ATOM 9922 N N . ILE B 1 526 ? 28.312 1.882 -5.254 1 71.81 526 ILE B N 1
ATOM 9923 C CA . ILE B 1 526 ? 28.5 1.018 -4.094 1 71.81 526 ILE B CA 1
ATOM 9924 C C . ILE B 1 526 ? 29.969 0.685 -3.928 1 71.81 526 ILE B C 1
ATOM 9926 O O . ILE B 1 526 ? 30.594 0.125 -4.836 1 71.81 526 ILE B O 1
ATOM 9930 N N . PRO B 1 527 ? 30.359 1.168 -2.789 1 72.69 527 PRO B N 1
ATOM 9931 C CA . PRO B 1 527 ? 31.766 0.817 -2.592 1 72.69 527 PRO B CA 1
ATOM 9932 C C . PRO B 1 527 ? 32 -0.69 -2.613 1 72.69 527 PRO B C 1
ATOM 9934 O O . PRO B 1 527 ? 31.141 -1.465 -2.205 1 72.69 527 PRO B O 1
ATOM 9937 N N . PRO B 1 528 ? 33.062 -1.143 -3.195 1 78.69 528 PRO B N 1
ATOM 9938 C CA . PRO B 1 528 ? 33.375 -2.572 -3.166 1 78.69 528 PRO B CA 1
ATOM 9939 C C . PRO B 1 528 ? 33.531 -3.119 -1.748 1 78.69 528 PRO B C 1
ATOM 9941 O O . PRO B 1 528 ? 33.875 -2.377 -0.824 1 78.69 528 PRO B O 1
ATOM 9944 N N . PRO B 1 529 ? 33.188 -4.383 -1.602 1 80.38 529 PRO B N 1
ATOM 9945 C CA . PRO B 1 529 ? 33.25 -4.957 -0.255 1 80.38 529 PRO B CA 1
ATOM 9946 C C . PRO B 1 529 ? 34.688 -4.977 0.293 1 80.38 529 PRO B C 1
ATOM 9948 O O . PRO B 1 529 ? 35.625 -5.191 -0.462 1 80.38 529 PRO B O 1
ATOM 9951 N N . THR B 1 530 ? 34.812 -4.664 1.5 1 81.56 530 THR B N 1
ATOM 9952 C CA . THR B 1 530 ? 36.094 -4.777 2.197 1 81.56 530 THR B CA 1
ATOM 9953 C C . THR B 1 530 ? 36.469 -6.242 2.396 1 81.56 530 THR B C 1
ATOM 9955 O O . THR B 1 530 ? 35.656 -7.137 2.146 1 81.56 530 THR B O 1
ATOM 9958 N N . ASP B 1 531 ? 37.688 -6.473 2.799 1 82.25 531 ASP B N 1
ATOM 9959 C CA . ASP B 1 531 ? 38.156 -7.832 3.068 1 82.25 531 ASP B CA 1
ATOM 9960 C C . ASP B 1 531 ? 37.312 -8.484 4.172 1 82.25 531 ASP B C 1
ATOM 9962 O O . ASP B 1 531 ? 37 -9.664 4.082 1 82.25 531 ASP B O 1
ATOM 9966 N N . GLU B 1 532 ? 37.062 -7.688 5.105 1 80.12 532 GLU B N 1
ATOM 9967 C CA . GLU B 1 532 ? 36.25 -8.18 6.211 1 80.12 532 GLU B CA 1
ATOM 9968 C C . GLU B 1 532 ? 34.875 -8.562 5.734 1 80.12 532 GLU B C 1
ATOM 9970 O O . GLU B 1 532 ? 34.312 -9.586 6.16 1 80.12 532 GLU B O 1
ATOM 9975 N N . GLU B 1 533 ? 34.375 -7.805 4.84 1 78.69 533 GLU B N 1
ATOM 9976 C CA . GLU B 1 533 ? 33.031 -8.055 4.316 1 78.69 533 GLU B CA 1
ATOM 9977 C C . GLU B 1 533 ? 33.031 -9.297 3.426 1 78.69 533 GLU B C 1
ATOM 9979 O O . GLU B 1 533 ? 32.031 -10.031 3.4 1 78.69 533 GLU B O 1
ATOM 9984 N N . GLN B 1 534 ? 34.062 -9.516 2.768 1 81.94 534 GLN B N 1
ATOM 9985 C CA . GLN B 1 534 ? 34.188 -10.703 1.929 1 81.94 534 GLN B CA 1
ATOM 9986 C C . GLN B 1 534 ? 34.25 -11.977 2.777 1 81.94 534 GLN B C 1
ATOM 9988 O O . GLN B 1 534 ? 33.625 -12.992 2.43 1 81.94 534 GLN B O 1
ATOM 9993 N N . GLU B 1 535 ? 35 -11.844 3.848 1 82.19 535 GLU B N 1
ATOM 9994 C CA . GLU B 1 535 ? 35.062 -12.969 4.773 1 82.19 535 GLU B CA 1
ATOM 9995 C C . GLU B 1 535 ? 33.688 -13.258 5.391 1 82.19 535 GLU B C 1
ATOM 9997 O O . GLU B 1 535 ? 33.312 -14.414 5.547 1 82.19 535 GLU B O 1
ATOM 10002 N N . GLN B 1 536 ? 33.062 -12.227 5.715 1 78.69 536 GLN B N 1
ATOM 10003 C CA . GLN B 1 536 ? 31.703 -12.367 6.277 1 78.69 536 GLN B CA 1
ATOM 10004 C C . GLN B 1 536 ? 30.75 -13 5.27 1 78.69 536 GLN B C 1
ATOM 10006 O O . GLN B 1 536 ? 29.906 -13.812 5.645 1 78.69 536 GLN B O 1
ATOM 10011 N N . GLU B 1 537 ? 30.906 -12.602 4.102 1 80.19 537 GLU B N 1
ATOM 10012 C CA . GLU B 1 537 ? 30.078 -13.172 3.043 1 80.19 537 GLU B CA 1
ATOM 10013 C C . GLU B 1 537 ? 30.297 -14.672 2.906 1 80.19 537 GLU B C 1
ATOM 10015 O O . GLU B 1 537 ? 29.359 -15.438 2.717 1 80.19 537 GLU B O 1
ATOM 10020 N N . GLN B 1 538 ? 31.5 -15.039 2.943 1 81.38 538 GLN B N 1
ATOM 10021 C CA . GLN B 1 538 ? 31.828 -16.469 2.84 1 81.38 538 GLN B CA 1
ATOM 10022 C C . GLN B 1 538 ? 31.266 -17.25 4.02 1 81.38 538 GLN B C 1
ATOM 10024 O O . GLN B 1 538 ? 30.75 -18.359 3.852 1 81.38 538 GLN B O 1
ATOM 10029 N N . ALA B 1 539 ? 31.391 -16.594 5.188 1 79.5 539 ALA B N 1
ATOM 10030 C CA . ALA B 1 539 ? 30.828 -17.219 6.379 1 79.5 539 ALA B CA 1
ATOM 10031 C C . ALA B 1 539 ? 29.312 -17.344 6.262 1 79.5 539 ALA B C 1
ATOM 10033 O O . ALA B 1 539 ? 28.734 -18.359 6.68 1 79.5 539 ALA B O 1
ATOM 10034 N N . LEU B 1 540 ? 28.766 -16.422 5.691 1 79.69 540 LEU B N 1
ATOM 10035 C CA . LEU B 1 540 ? 27.328 -16.406 5.512 1 79.69 540 LEU B CA 1
ATOM 10036 C C . LEU B 1 540 ? 26.891 -17.469 4.496 1 79.69 540 LEU B C 1
ATOM 10038 O O . LEU B 1 540 ? 25.875 -18.125 4.68 1 79.69 540 LEU B O 1
ATOM 10042 N N . LYS B 1 541 ? 27.672 -17.547 3.506 1 78.94 541 LYS B N 1
ATOM 10043 C CA . LYS B 1 541 ? 27.391 -18.578 2.502 1 78.94 541 LYS B CA 1
ATOM 10044 C C . LYS B 1 541 ? 27.453 -19.969 3.115 1 78.94 541 LYS B C 1
ATOM 10046 O O . LYS B 1 541 ? 26.594 -20.828 2.818 1 78.94 541 LYS B O 1
ATOM 10051 N N . ALA B 1 542 ? 28.391 -20.094 3.924 1 83 542 ALA B N 1
ATOM 10052 C CA . ALA B 1 542 ? 28.531 -21.375 4.598 1 83 542 ALA B CA 1
ATOM 10053 C C . ALA B 1 542 ? 27.375 -21.641 5.543 1 83 542 ALA B C 1
ATOM 10055 O O . ALA B 1 542 ? 26.844 -22.75 5.605 1 83 542 ALA B O 1
ATOM 10056 N N . SER B 1 543 ? 27 -20.609 6.234 1 85.19 543 SER B N 1
ATOM 10057 C CA . SER B 1 543 ? 25.875 -20.734 7.145 1 85.19 543 SER B CA 1
ATOM 10058 C C . SER B 1 543 ? 24.578 -21.016 6.387 1 85.19 543 SER B C 1
ATOM 10060 O O . SER B 1 543 ? 23.75 -21.797 6.84 1 85.19 543 SER B O 1
ATOM 10062 N N . PHE B 1 544 ? 24.422 -20.328 5.297 1 86.94 544 PHE B N 1
ATOM 10063 C CA . PHE B 1 544 ? 23.25 -20.562 4.445 1 86.94 544 PHE B CA 1
ATOM 10064 C C . PHE B 1 544 ? 23.172 -22.016 4.016 1 86.94 544 PHE B C 1
ATOM 10066 O O . PHE B 1 544 ? 22.125 -22.641 4.125 1 86.94 544 PHE B O 1
ATOM 10073 N N . ARG B 1 545 ? 24.219 -22.516 3.549 1 84.38 545 ARG B N 1
ATOM 10074 C CA . ARG B 1 545 ? 24.25 -23.875 3.045 1 84.38 545 ARG B CA 1
ATOM 10075 C C . ARG B 1 545 ? 23.953 -24.875 4.156 1 84.38 545 ARG B C 1
ATOM 10077 O O . ARG B 1 545 ? 23.281 -25.891 3.926 1 84.38 545 ARG B O 1
ATOM 10084 N N . ARG B 1 546 ? 24.422 -24.547 5.32 1 84.81 546 ARG B N 1
ATOM 10085 C CA . ARG B 1 546 ? 24.203 -25.438 6.465 1 84.81 546 ARG B CA 1
ATOM 10086 C C . ARG B 1 546 ? 22.734 -25.453 6.879 1 84.81 546 ARG B C 1
ATOM 10088 O O . ARG B 1 546 ? 22.188 -26.516 7.203 1 84.81 546 ARG B O 1
ATOM 10095 N N . VAL B 1 547 ? 22.125 -24.312 6.742 1 86.81 547 VAL B N 1
ATOM 10096 C CA . VAL B 1 547 ? 20.781 -24.172 7.27 1 86.81 547 VAL B CA 1
ATOM 10097 C C . VAL B 1 547 ? 19.766 -24.531 6.195 1 86.81 547 VAL B C 1
ATOM 10099 O O . VAL B 1 547 ? 18.688 -25.047 6.496 1 86.81 547 VAL B O 1
ATOM 10102 N N . ALA B 1 548 ? 20 -24.219 4.922 1 85.19 548 ALA B N 1
ATOM 10103 C CA . ALA B 1 548 ? 19.062 -24.359 3.818 1 85.19 548 ALA B CA 1
ATOM 10104 C C . ALA B 1 548 ? 18.734 -25.812 3.549 1 85.19 548 ALA B C 1
ATOM 10106 O O . ALA B 1 548 ? 17.641 -26.141 3.061 1 85.19 548 ALA B O 1
ATOM 10107 N N . GLY B 1 549 ? 19.5 -26.75 3.881 1 76.69 549 GLY B N 1
ATOM 10108 C CA . GLY B 1 549 ? 19.25 -28.156 3.613 1 76.69 549 GLY B CA 1
ATOM 10109 C C . GLY B 1 549 ? 19.281 -28.5 2.137 1 76.69 549 GLY B C 1
ATOM 10110 O O . GLY B 1 549 ? 19.953 -27.812 1.354 1 76.69 549 GLY B O 1
ATOM 10111 N N . ASP B 1 550 ? 18.516 -29.516 1.62 1 72.12 550 ASP B N 1
ATOM 10112 C CA . ASP B 1 550 ? 18.594 -30.125 0.29 1 72.12 550 ASP B CA 1
ATOM 10113 C C . ASP B 1 550 ? 17.938 -29.219 -0.756 1 72.12 550 ASP B C 1
ATOM 10115 O O . ASP B 1 550 ? 18.344 -29.219 -1.92 1 72.12 550 ASP B O 1
ATOM 10119 N N . ASP B 1 551 ? 17.031 -28.406 -0.271 1 74.75 551 ASP B N 1
ATOM 10120 C CA . ASP B 1 551 ? 16.312 -27.594 -1.25 1 74.75 551 ASP B CA 1
ATOM 10121 C C . ASP B 1 551 ? 17.031 -26.266 -1.499 1 74.75 551 ASP B C 1
ATOM 10123 O O . ASP B 1 551 ? 16.672 -25.531 -2.42 1 74.75 551 ASP B O 1
ATOM 10127 N N . MET B 1 552 ? 18.062 -25.938 -0.683 1 83.19 552 MET B N 1
ATOM 10128 C CA . MET B 1 552 ? 18.891 -24.75 -0.817 1 83.19 552 MET B CA 1
ATOM 10129 C C . MET B 1 552 ? 18.047 -23.484 -0.717 1 83.19 552 MET B C 1
ATOM 10131 O O . MET B 1 552 ? 18.219 -22.562 -1.515 1 83.19 552 MET B O 1
ATOM 10135 N N . GLU B 1 553 ? 17.047 -23.531 0.141 1 90.25 553 GLU B N 1
ATOM 10136 C CA . GLU B 1 553 ? 16.188 -22.391 0.443 1 90.25 553 GLU B CA 1
ATOM 10137 C C . GLU B 1 553 ? 16.078 -22.172 1.948 1 90.25 553 GLU B C 1
ATOM 10139 O O . GLU B 1 553 ? 16.203 -23.109 2.73 1 90.25 553 GLU B O 1
ATOM 10144 N N . ILE B 1 554 ? 15.883 -20.953 2.354 1 93.12 554 ILE B N 1
ATOM 10145 C CA . ILE B 1 554 ? 15.711 -20.672 3.773 1 93.12 554 ILE B CA 1
ATOM 10146 C C . ILE B 1 554 ? 14.438 -19.844 3.98 1 93.12 554 ILE B C 1
ATOM 10148 O O . ILE B 1 554 ? 14.094 -19 3.145 1 93.12 554 ILE B O 1
ATOM 10152 N N . ASP B 1 555 ? 13.719 -20.109 5.055 1 93.19 555 ASP B N 1
ATOM 10153 C CA . ASP B 1 555 ? 12.523 -19.344 5.402 1 93.19 555 ASP B CA 1
ATOM 10154 C C . ASP B 1 555 ? 12.867 -18.203 6.363 1 93.19 555 ASP B C 1
ATOM 10156 O O . ASP B 1 555 ? 14.039 -17.938 6.625 1 93.19 555 ASP B O 1
ATOM 10160 N N . ALA B 1 556 ? 11.906 -17.469 6.828 1 95.38 556 ALA B N 1
ATOM 10161 C CA . ALA B 1 556 ? 12.102 -16.281 7.648 1 95.38 556 ALA B CA 1
ATOM 10162 C C . ALA B 1 556 ? 12.703 -16.641 9 1 95.38 556 ALA B C 1
ATOM 10164 O O . ALA B 1 556 ? 13.477 -15.859 9.57 1 95.38 556 ALA B O 1
ATOM 10165 N N . TYR B 1 557 ? 12.344 -17.828 9.602 1 94.25 557 TYR B N 1
ATOM 10166 C CA . TYR B 1 557 ? 12.875 -18.266 10.883 1 94.25 557 TYR B CA 1
ATOM 10167 C C . TYR B 1 557 ? 14.375 -18.531 10.789 1 94.25 557 TYR B C 1
ATOM 10169 O O . TYR B 1 557 ? 15.148 -18.062 11.625 1 94.25 557 TYR B O 1
ATOM 10177 N N . GLU B 1 558 ? 14.711 -19.297 9.742 1 94.44 558 GLU B N 1
ATOM 10178 C CA . GLU B 1 558 ? 16.109 -19.625 9.516 1 94.44 558 GLU B CA 1
ATOM 10179 C C . GLU B 1 558 ? 16.938 -18.359 9.211 1 94.44 558 GLU B C 1
ATOM 10181 O O . GLU B 1 558 ? 18.062 -18.234 9.688 1 94.44 558 GLU B O 1
ATOM 10186 N N . LEU B 1 559 ? 16.344 -17.531 8.43 1 95.06 559 LEU B N 1
ATOM 10187 C CA . LEU B 1 559 ? 17 -16.266 8.109 1 95.06 559 LEU B CA 1
ATOM 10188 C C . LEU B 1 559 ? 17.266 -15.461 9.367 1 95.06 559 LEU B C 1
ATOM 10190 O O . LEU B 1 559 ? 18.344 -14.891 9.523 1 95.06 559 LEU B O 1
ATOM 10194 N N . ARG B 1 560 ? 16.312 -15.344 10.234 1 94.69 560 ARG B N 1
ATOM 10195 C CA . ARG B 1 560 ? 16.453 -14.609 11.484 1 94.69 560 ARG B CA 1
ATOM 10196 C C . ARG B 1 560 ? 17.641 -15.133 12.289 1 94.69 560 ARG B C 1
ATOM 10198 O O . ARG B 1 560 ? 18.438 -14.352 12.812 1 94.69 560 ARG B O 1
ATOM 10205 N N . ASP B 1 561 ? 17.734 -16.438 12.367 1 93.25 561 ASP B N 1
ATOM 10206 C CA . ASP B 1 561 ? 18.812 -17.062 13.125 1 93.25 561 ASP B CA 1
ATOM 10207 C C . ASP B 1 561 ? 20.172 -16.734 12.516 1 93.25 561 ASP B C 1
ATOM 10209 O O . ASP B 1 561 ? 21.125 -16.406 13.227 1 93.25 561 ASP B O 1
ATOM 10213 N N . ILE B 1 562 ? 20.25 -16.812 11.258 1 92.12 562 ILE B N 1
ATOM 10214 C CA . ILE B 1 562 ? 21.5 -16.547 10.547 1 92.12 562 ILE B CA 1
ATOM 10215 C C . ILE B 1 562 ? 21.906 -15.086 10.766 1 92.12 562 ILE B C 1
ATOM 10217 O O . ILE B 1 562 ? 23.047 -14.805 11.125 1 92.12 562 ILE B O 1
ATOM 10221 N N . LEU B 1 563 ? 21 -14.172 10.594 1 93.06 563 LEU B N 1
ATOM 10222 C CA . LEU B 1 563 ? 21.312 -12.75 10.656 1 93.06 563 LEU B CA 1
ATOM 10223 C C . LEU B 1 563 ? 21.609 -12.312 12.086 1 93.06 563 LEU B C 1
ATOM 10225 O O . LEU B 1 563 ? 22.5 -11.5 12.32 1 93.06 563 LEU B O 1
ATOM 10229 N N . ASN B 1 564 ? 20.844 -12.805 13.016 1 92.75 564 ASN B N 1
ATOM 10230 C CA . ASN B 1 564 ? 21.047 -12.414 14.406 1 92.75 564 ASN B CA 1
ATOM 10231 C C . ASN B 1 564 ? 22.391 -12.922 14.945 1 92.75 564 ASN B C 1
ATOM 10233 O O . ASN B 1 564 ? 23 -12.289 15.805 1 92.75 564 ASN B O 1
ATOM 10237 N N . ALA B 1 565 ? 22.844 -14.023 14.438 1 87.81 565 ALA B N 1
ATOM 10238 C CA . ALA B 1 565 ? 24.141 -14.547 14.828 1 87.81 565 ALA B CA 1
ATOM 10239 C C . ALA B 1 565 ? 25.266 -13.594 14.406 1 87.81 565 ALA B C 1
ATOM 10241 O O . ALA B 1 565 ? 26.312 -13.531 15.055 1 87.81 565 ALA B O 1
ATOM 10242 N N . VAL B 1 566 ? 25.016 -12.852 13.43 1 85.94 566 VAL B N 1
ATOM 10243 C CA . VAL B 1 566 ? 26.047 -11.969 12.883 1 85.94 566 VAL B CA 1
ATOM 10244 C C . VAL B 1 566 ? 25.844 -10.555 13.422 1 85.94 566 VAL B C 1
ATOM 10246 O O . VAL B 1 566 ? 26.781 -9.953 13.953 1 85.94 566 VAL B O 1
ATOM 10249 N N . PHE B 1 567 ? 24.672 -10.016 13.367 1 89.31 567 PHE B N 1
ATOM 10250 C CA . PHE B 1 567 ? 24.438 -8.594 13.594 1 89.31 567 PHE B CA 1
ATOM 10251 C C . PHE B 1 567 ? 24.406 -8.281 15.086 1 89.31 567 PHE B C 1
ATOM 10253 O O . PHE B 1 567 ? 24.719 -7.16 15.492 1 89.31 567 PHE B O 1
ATOM 10260 N N . THR B 1 568 ? 24.016 -9.219 15.914 1 89.81 568 THR B N 1
ATOM 10261 C CA . THR B 1 568 ? 23.953 -8.938 17.344 1 89.81 568 THR B CA 1
ATOM 10262 C C . THR B 1 568 ? 25.359 -8.852 17.938 1 89.81 568 THR B C 1
ATOM 10264 O O . THR B 1 568 ? 25.531 -8.359 19.047 1 89.81 568 THR B O 1
ATOM 10267 N N . LYS B 1 569 ? 26.312 -9.328 17.297 1 85.31 569 LYS B N 1
ATOM 10268 C CA . LYS B 1 569 ? 27.703 -9.203 17.719 1 85.31 569 LYS B CA 1
ATOM 10269 C C . LYS B 1 569 ? 28.266 -7.828 17.375 1 85.31 569 LYS B C 1
ATOM 10271 O O . LYS B 1 569 ? 29.156 -7.32 18.047 1 85.31 569 LYS B O 1
ATOM 10276 N N . GLU B 1 570 ? 27.688 -7.254 16.406 1 83.56 570 GLU B N 1
ATOM 10277 C CA . GLU B 1 570 ? 28.219 -5.996 15.891 1 83.56 570 GLU B CA 1
ATOM 10278 C C . GLU B 1 570 ? 27.453 -4.801 16.453 1 83.56 570 GLU B C 1
ATOM 10280 O O . GLU B 1 570 ? 28 -3.705 16.578 1 83.56 570 GLU B O 1
ATOM 10285 N N . PHE B 1 571 ? 26.156 -4.969 16.641 1 84.88 571 PHE B N 1
ATOM 10286 C CA . PHE B 1 571 ? 25.297 -3.893 17.109 1 84.88 571 PHE B CA 1
ATOM 10287 C C . PHE B 1 571 ? 24.609 -4.273 18.406 1 84.88 571 PHE B C 1
ATOM 10289 O O . PHE B 1 571 ? 24.312 -5.449 18.641 1 84.88 571 PHE B O 1
ATOM 10296 N N . VAL B 1 572 ? 24.484 -3.291 19.219 1 84.75 572 VAL B N 1
ATOM 10297 C CA . VAL B 1 572 ? 23.734 -3.504 20.438 1 84.75 572 VAL B CA 1
ATOM 10298 C C . VAL B 1 572 ? 22.234 -3.316 20.172 1 84.75 572 VAL B C 1
ATOM 10300 O O . VAL B 1 572 ? 21.734 -2.188 20.156 1 84.75 572 VAL B O 1
ATOM 10303 N N . PHE B 1 573 ? 21.5 -4.367 19.922 1 86.25 573 PHE B N 1
ATOM 10304 C CA . PHE B 1 573 ? 20.047 -4.379 19.766 1 86.25 573 PHE B CA 1
ATOM 10305 C C . PHE B 1 573 ? 19.484 -5.773 20.016 1 86.25 573 PHE B C 1
ATOM 10307 O O . PHE B 1 573 ? 20.25 -6.734 20.172 1 86.25 573 PHE B O 1
ATOM 10314 N N . ASP B 1 574 ? 18.266 -5.984 20.172 1 87.31 574 ASP B N 1
ATOM 10315 C CA . ASP B 1 574 ? 17.625 -7.227 20.594 1 87.31 574 ASP B CA 1
ATOM 10316 C C . ASP B 1 574 ? 17.641 -8.25 19.469 1 87.31 574 ASP B C 1
ATOM 10318 O O . ASP B 1 574 ? 17.281 -9.414 19.672 1 87.31 574 ASP B O 1
ATOM 10322 N N . GLY B 1 575 ? 18.078 -7.879 18.312 1 92.69 575 GLY B N 1
ATOM 10323 C CA . GLY B 1 575 ? 18 -8.742 17.141 1 92.69 575 GLY B CA 1
ATOM 10324 C C . GLY B 1 575 ? 16.812 -8.438 16.25 1 92.69 575 GLY B C 1
ATOM 10325 O O . GLY B 1 575 ? 15.867 -7.777 16.688 1 92.69 575 GLY B O 1
ATOM 10326 N N . PHE B 1 576 ? 16.922 -8.914 15.055 1 94.5 576 PHE B N 1
ATOM 10327 C CA . PHE B 1 576 ? 15.812 -8.734 14.141 1 94.5 576 PHE B CA 1
ATOM 10328 C C . PHE B 1 576 ? 14.602 -9.555 14.594 1 94.5 576 PHE B C 1
ATOM 10330 O O . PHE B 1 576 ? 14.75 -10.695 15.031 1 94.5 576 PHE B O 1
ATOM 10337 N N . SER B 1 577 ? 13.453 -8.945 14.531 1 92.5 577 SER B N 1
ATOM 10338 C CA . SER B 1 577 ? 12.211 -9.648 14.82 1 92.5 577 SER B CA 1
ATOM 10339 C C . SER B 1 577 ? 11.812 -10.57 13.664 1 92.5 577 SER B C 1
ATOM 10341 O O . SER B 1 577 ? 12.344 -10.438 12.562 1 92.5 577 SER B O 1
ATOM 10343 N N . LEU B 1 578 ? 10.945 -11.508 13.953 1 92.75 578 LEU B N 1
ATOM 10344 C CA . LEU B 1 578 ? 10.445 -12.383 12.906 1 92.75 578 LEU B CA 1
ATOM 10345 C C . LEU B 1 578 ? 9.727 -11.586 11.82 1 92.75 578 LEU B C 1
ATOM 10347 O O . LEU B 1 578 ? 9.844 -11.906 10.633 1 92.75 578 LEU B O 1
ATOM 10351 N N . ASP B 1 579 ? 9.016 -10.594 12.203 1 92.25 579 ASP B N 1
ATOM 10352 C CA . ASP B 1 579 ? 8.297 -9.773 11.227 1 92.25 579 ASP B CA 1
ATOM 10353 C C . ASP B 1 579 ? 9.273 -9.078 10.281 1 92.25 579 ASP B C 1
ATOM 10355 O O . ASP B 1 579 ? 8.984 -8.93 9.086 1 92.25 579 ASP B O 1
ATOM 10359 N N . THR B 1 580 ? 10.391 -8.648 10.82 1 95.19 580 THR B N 1
ATOM 10360 C CA . THR B 1 580 ? 11.406 -8 9.992 1 95.19 580 THR B CA 1
ATOM 10361 C C . THR B 1 580 ? 11.977 -8.977 8.969 1 95.19 580 THR B C 1
ATOM 10363 O O . THR B 1 580 ? 12.125 -8.641 7.797 1 95.19 580 THR B O 1
ATOM 10366 N N . THR B 1 581 ? 12.289 -10.195 9.406 1 96.62 581 THR B N 1
ATOM 10367 C CA . THR B 1 581 ? 12.867 -11.164 8.477 1 96.62 581 THR B CA 1
ATOM 10368 C C . THR B 1 581 ? 11.812 -11.641 7.48 1 96.62 581 THR B C 1
ATOM 10370 O O . THR B 1 581 ? 12.141 -11.977 6.336 1 96.62 581 THR B O 1
ATOM 10373 N N . ARG B 1 582 ? 10.555 -11.703 7.895 1 96.19 582 ARG B N 1
ATOM 10374 C CA . ARG B 1 582 ? 9.484 -11.969 6.938 1 96.19 582 ARG B CA 1
ATOM 10375 C C . ARG B 1 582 ? 9.461 -10.914 5.836 1 96.19 582 ARG B C 1
ATOM 10377 O O . ARG B 1 582 ? 9.227 -11.234 4.668 1 96.19 582 ARG B O 1
ATOM 10384 N N . SER B 1 583 ? 9.688 -9.648 6.254 1 96.56 583 SER B N 1
ATOM 10385 C CA . SER B 1 583 ? 9.734 -8.57 5.27 1 96.56 583 SER B CA 1
ATOM 10386 C C . SER B 1 583 ? 10.922 -8.734 4.324 1 96.56 583 SER B C 1
ATOM 10388 O O . SER B 1 583 ? 10.82 -8.438 3.133 1 96.56 583 SER B O 1
ATOM 10390 N N . MET B 1 584 ? 12.031 -9.203 4.891 1 97.31 584 MET B N 1
ATOM 10391 C CA . MET B 1 584 ? 13.219 -9.453 4.074 1 97.31 584 MET B CA 1
ATOM 10392 C C . MET B 1 584 ? 12.938 -10.523 3.027 1 97.31 584 MET B C 1
ATOM 10394 O O . MET B 1 584 ? 13.297 -10.367 1.858 1 97.31 584 MET B O 1
ATOM 10398 N N . VAL B 1 585 ? 12.305 -11.539 3.461 1 96.38 585 VAL B N 1
ATOM 10399 C CA . VAL B 1 585 ? 11.969 -12.625 2.547 1 96.38 585 VAL B CA 1
ATOM 10400 C C . VAL B 1 585 ? 10.992 -12.125 1.484 1 96.38 585 VAL B C 1
ATOM 10402 O O . VAL B 1 585 ? 11.195 -12.352 0.289 1 96.38 585 VAL B O 1
ATOM 10405 N N . ALA B 1 586 ? 9.984 -11.445 1.919 1 95.5 586 ALA B N 1
ATOM 10406 C CA . ALA B 1 586 ? 8.938 -10.961 1.021 1 95.5 586 ALA B CA 1
ATOM 10407 C C . ALA B 1 586 ? 9.523 -10.062 -0.063 1 95.5 586 ALA B C 1
ATOM 10409 O O . ALA B 1 586 ? 9.031 -10.039 -1.194 1 95.5 586 ALA B O 1
ATOM 10410 N N . MET B 1 587 ? 10.539 -9.312 0.267 1 95.56 587 MET B N 1
ATOM 10411 C CA . MET B 1 587 ? 11.172 -8.367 -0.656 1 95.56 587 MET B CA 1
ATOM 10412 C C . MET B 1 587 ? 11.688 -9.086 -1.898 1 95.56 587 MET B C 1
ATOM 10414 O O . MET B 1 587 ? 11.711 -8.508 -2.988 1 95.56 587 MET B O 1
ATOM 10418 N N . HIS B 1 588 ? 12.07 -10.391 -1.789 1 93.69 588 HIS B N 1
ATOM 10419 C CA . HIS B 1 588 ? 12.664 -11.117 -2.904 1 93.69 588 HIS B CA 1
ATOM 10420 C C . HIS B 1 588 ? 11.844 -12.352 -3.258 1 93.69 588 HIS B C 1
ATOM 10422 O O . HIS B 1 588 ? 12.328 -13.242 -3.959 1 93.69 588 HIS B O 1
ATOM 10428 N N . ASP B 1 589 ? 10.703 -12.414 -2.709 1 92.44 589 ASP B N 1
ATOM 10429 C CA . ASP B 1 589 ? 9.883 -13.609 -2.9 1 92.44 589 ASP B CA 1
ATOM 10430 C C . ASP B 1 589 ? 8.672 -13.312 -3.775 1 92.44 589 ASP B C 1
ATOM 10432 O O . ASP B 1 589 ? 7.527 -13.5 -3.346 1 92.44 589 ASP B O 1
ATOM 10436 N N . GLY B 1 590 ? 8.914 -13.023 -5.047 1 89.25 590 GLY B N 1
ATOM 10437 C CA . GLY B 1 590 ? 7.852 -12.695 -5.984 1 89.25 590 GLY B CA 1
ATOM 10438 C C . GLY B 1 590 ? 6.973 -13.875 -6.324 1 89.25 590 GLY B C 1
ATOM 10439 O O . GLY B 1 590 ? 5.828 -13.703 -6.758 1 89.25 590 GLY B O 1
ATOM 10440 N N . ASP B 1 591 ? 7.422 -15.109 -6.082 1 87.25 591 ASP B N 1
ATOM 10441 C CA . ASP B 1 591 ? 6.66 -16.297 -6.449 1 87.25 591 ASP B CA 1
ATOM 10442 C C . ASP B 1 591 ? 5.883 -16.844 -5.258 1 87.25 591 ASP B C 1
ATOM 10444 O O . ASP B 1 591 ? 5.309 -17.938 -5.324 1 87.25 591 ASP B O 1
ATOM 10448 N N . LEU B 1 592 ? 5.934 -16.188 -4.07 1 88.94 592 LEU B N 1
ATOM 10449 C CA . LEU B 1 592 ? 5.156 -16.516 -2.881 1 88.94 592 LEU B CA 1
ATOM 10450 C C . LEU B 1 592 ? 5.504 -17.906 -2.365 1 88.94 592 LEU B C 1
ATOM 10452 O O . LEU B 1 592 ? 4.609 -18.688 -2.037 1 88.94 592 LEU B O 1
ATOM 10456 N N . SER B 1 593 ? 6.801 -18.266 -2.377 1 86.94 593 SER B N 1
ATOM 10457 C CA . SER B 1 593 ? 7.242 -19.547 -1.834 1 86.94 593 SER B CA 1
ATOM 10458 C C . SER B 1 593 ? 7.422 -19.469 -0.321 1 86.94 593 SER B C 1
ATOM 10460 O O . SER B 1 593 ? 7.473 -20.5 0.354 1 86.94 593 SER B O 1
ATOM 10462 N N . GLY B 1 594 ? 7.598 -18.234 0.189 1 89.5 594 GLY B N 1
ATOM 10463 C CA . GLY B 1 594 ? 7.871 -18.031 1.604 1 89.5 594 GLY B CA 1
ATOM 10464 C C . GLY B 1 594 ? 9.328 -18.25 1.967 1 89.5 594 GLY B C 1
ATOM 10465 O O . GLY B 1 594 ? 9.688 -18.266 3.146 1 89.5 594 GLY B O 1
ATOM 10466 N N . LYS B 1 595 ? 10.148 -18.453 0.928 1 91.88 595 LYS B N 1
ATOM 10467 C CA . LYS B 1 595 ? 11.547 -18.781 1.159 1 91.88 595 LYS B CA 1
ATOM 10468 C C . LYS B 1 595 ? 12.461 -18 0.209 1 91.88 595 LYS B C 1
ATOM 10470 O O . LYS B 1 595 ? 11.992 -17.438 -0.78 1 91.88 595 LYS B O 1
ATOM 10475 N N . LEU B 1 596 ? 13.727 -17.922 0.6 1 92.75 596 LEU B N 1
ATOM 10476 C CA . LEU B 1 596 ? 14.758 -17.312 -0.239 1 92.75 596 LEU B CA 1
ATOM 10477 C C . LEU B 1 596 ? 15.711 -18.375 -0.775 1 92.75 596 LEU B C 1
ATOM 10479 O O . LEU B 1 596 ? 16.172 -19.25 -0.027 1 92.75 596 LEU B O 1
ATOM 10483 N N . GLY B 1 597 ? 15.961 -18.328 -2.111 1 89.81 597 GLY B N 1
ATOM 10484 C CA . GLY B 1 597 ? 17.078 -19.078 -2.658 1 89.81 597 GLY B CA 1
ATOM 10485 C C . GLY B 1 597 ? 18.422 -18.406 -2.443 1 89.81 597 GLY B C 1
ATOM 10486 O O . GLY B 1 597 ? 18.469 -17.297 -1.905 1 89.81 597 GLY B O 1
ATOM 10487 N N . PHE B 1 598 ? 19.438 -19.031 -2.783 1 86 598 PHE B N 1
ATOM 10488 C CA . PHE B 1 598 ? 20.766 -18.531 -2.498 1 86 598 PHE B CA 1
ATOM 10489 C C . PHE B 1 598 ? 21.031 -17.219 -3.221 1 86 598 PHE B C 1
ATOM 10491 O O . PHE B 1 598 ? 21.609 -16.281 -2.648 1 86 598 PHE B O 1
ATOM 10498 N N . ASP B 1 599 ? 20.672 -17.125 -4.441 1 85.5 599 ASP B N 1
ATOM 10499 C CA . ASP B 1 599 ? 20.906 -15.898 -5.203 1 85.5 599 ASP B CA 1
ATOM 10500 C C . ASP B 1 599 ? 20.125 -14.719 -4.613 1 85.5 599 ASP B C 1
ATOM 10502 O O . ASP B 1 599 ? 20.641 -13.602 -4.57 1 85.5 599 ASP B O 1
ATOM 10506 N N . GLU B 1 600 ? 18.922 -15.008 -4.227 1 91.88 600 GLU B N 1
ATOM 10507 C CA . GLU B 1 600 ? 18.125 -13.977 -3.576 1 91.88 600 GLU B CA 1
ATOM 10508 C C . GLU B 1 600 ? 18.734 -13.547 -2.25 1 91.88 600 GLU B C 1
ATOM 10510 O O . GLU B 1 600 ? 18.734 -12.359 -1.92 1 91.88 600 GLU B O 1
ATOM 10515 N N . PHE B 1 601 ? 19.281 -14.469 -1.525 1 92.19 601 PHE B N 1
ATOM 10516 C CA . PHE B 1 601 ? 19.938 -14.203 -0.251 1 92.19 601 PHE B CA 1
ATOM 10517 C C . PHE B 1 601 ? 21.156 -13.328 -0.449 1 92.19 601 PHE B C 1
ATOM 10519 O O . PHE B 1 601 ? 21.422 -12.43 0.349 1 92.19 601 PHE B O 1
ATOM 10526 N N . LYS B 1 602 ? 21.875 -13.578 -1.479 1 87.31 602 LYS B N 1
ATOM 10527 C CA . LYS B 1 602 ? 23.062 -12.789 -1.778 1 87.31 602 LYS B CA 1
ATOM 10528 C C . LYS B 1 602 ? 22.703 -11.328 -2.014 1 87.31 602 LYS B C 1
ATOM 10530 O O . LYS B 1 602 ? 23.422 -10.43 -1.55 1 87.31 602 LYS B O 1
ATOM 10535 N N . VAL B 1 603 ? 21.672 -11.109 -2.77 1 90.75 603 VAL B N 1
ATOM 10536 C CA . VAL B 1 603 ? 21.234 -9.742 -3.045 1 90.75 603 VAL B CA 1
ATOM 10537 C C . VAL B 1 603 ? 20.797 -9.07 -1.746 1 90.75 603 VAL B C 1
ATOM 10539 O O . VAL B 1 603 ? 21.141 -7.902 -1.507 1 90.75 603 VAL B O 1
ATOM 10542 N N . LEU B 1 604 ? 20.062 -9.766 -0.949 1 94.12 604 LEU B N 1
ATOM 10543 C CA . LEU B 1 604 ? 19.641 -9.25 0.35 1 94.12 604 LEU B CA 1
ATOM 10544 C C . LEU B 1 604 ? 20.859 -8.883 1.206 1 94.12 604 LEU B C 1
ATOM 10546 O O . LEU B 1 604 ? 20.875 -7.824 1.833 1 94.12 604 LEU B O 1
ATOM 10550 N N . TRP B 1 605 ? 21.812 -9.719 1.21 1 90.5 605 TRP B N 1
ATOM 10551 C CA . TRP B 1 605 ? 23 -9.492 2.016 1 90.5 605 TRP B CA 1
ATOM 10552 C C . TRP B 1 605 ? 23.734 -8.234 1.565 1 90.5 605 TRP B C 1
ATOM 10554 O O . TRP B 1 605 ? 24.234 -7.473 2.393 1 90.5 605 TRP B O 1
ATOM 10564 N N . ALA B 1 606 ? 23.828 -8.078 0.307 1 89.75 606 ALA B N 1
ATOM 10565 C CA . ALA B 1 606 ? 24.484 -6.887 -0.226 1 89.75 606 ALA B CA 1
ATOM 10566 C C . ALA B 1 606 ? 23.797 -5.613 0.271 1 89.75 606 ALA B C 1
ATOM 10568 O O . ALA B 1 606 ? 24.469 -4.645 0.638 1 89.75 606 ALA B O 1
ATOM 10569 N N . ASP B 1 607 ? 22.5 -5.621 0.249 1 93.25 607 ASP B N 1
ATOM 10570 C CA . ASP B 1 607 ? 21.75 -4.48 0.754 1 93.25 607 ASP B CA 1
ATOM 10571 C C . ASP B 1 607 ? 21.984 -4.277 2.248 1 93.25 607 ASP B C 1
ATOM 10573 O O . ASP B 1 607 ? 22.203 -3.148 2.701 1 93.25 607 ASP B O 1
ATOM 10577 N N . LEU B 1 608 ? 21.922 -5.355 3.016 1 93.69 608 LEU B N 1
ATOM 10578 C CA . LEU B 1 608 ? 22.109 -5.277 4.461 1 93.69 608 LEU B CA 1
ATOM 10579 C C . LEU B 1 608 ? 23.484 -4.746 4.812 1 93.69 608 LEU B C 1
ATOM 10581 O O . LEU B 1 608 ? 23.641 -3.953 5.742 1 93.69 608 LEU B O 1
ATOM 10585 N N . ARG B 1 609 ? 24.438 -5.172 4.102 1 89.62 609 ARG B N 1
ATOM 10586 C CA . ARG B 1 609 ? 25.797 -4.688 4.316 1 89.62 609 ARG B CA 1
ATOM 10587 C C . ARG B 1 609 ? 25.891 -3.188 4.059 1 89.62 609 ARG B C 1
ATOM 10589 O O . ARG B 1 609 ? 26.516 -2.455 4.836 1 89.62 609 ARG B O 1
ATOM 10596 N N . ARG B 1 610 ? 25.344 -2.801 2.988 1 91.62 610 ARG B N 1
ATOM 10597 C CA . ARG B 1 610 ? 25.328 -1.381 2.648 1 91.62 610 ARG B CA 1
ATOM 10598 C C . ARG B 1 610 ? 24.641 -0.561 3.734 1 91.62 610 ARG B C 1
ATOM 10600 O O . ARG B 1 610 ? 25.172 0.448 4.191 1 91.62 610 ARG B O 1
ATOM 10607 N N . TRP B 1 611 ? 23.453 -0.965 4.133 1 94.94 611 TRP B N 1
ATOM 10608 C CA . TRP B 1 611 ? 22.656 -0.221 5.105 1 94.94 611 TRP B CA 1
ATOM 10609 C C . TRP B 1 611 ? 23.328 -0.237 6.477 1 94.94 611 TRP B C 1
ATOM 10611 O O . TRP B 1 611 ? 23.234 0.737 7.227 1 94.94 611 TRP B O 1
ATOM 10621 N N . LYS B 1 612 ? 23.953 -1.334 6.773 1 93 612 LYS B N 1
ATOM 10622 C CA . LYS B 1 612 ? 24.766 -1.395 7.992 1 93 612 LYS B CA 1
ATOM 10623 C C . LYS B 1 612 ? 25.875 -0.347 7.977 1 93 612 LYS B C 1
ATOM 10625 O O . LYS B 1 612 ? 26.094 0.346 8.969 1 93 612 LYS B O 1
ATOM 10630 N N . GLY B 1 613 ? 26.609 -0.28 6.887 1 91.69 613 GLY B N 1
ATOM 10631 C CA . GLY B 1 613 ? 27.656 0.717 6.738 1 91.69 613 GLY B CA 1
ATOM 10632 C C . GLY B 1 613 ? 27.141 2.141 6.867 1 91.69 613 GLY B C 1
ATOM 10633 O O . GLY B 1 613 ? 27.766 2.971 7.527 1 91.69 613 GLY B O 1
ATOM 10634 N N . VAL B 1 614 ? 26.031 2.445 6.227 1 94.56 614 VAL B N 1
ATOM 10635 C CA . VAL B 1 614 ? 25.422 3.771 6.285 1 94.56 614 VAL B CA 1
ATOM 10636 C C . VAL B 1 614 ? 25.016 4.094 7.727 1 94.56 614 VAL B C 1
ATOM 10638 O O . VAL B 1 614 ? 25.266 5.203 8.211 1 94.56 614 VAL B O 1
ATOM 10641 N N . PHE B 1 615 ? 24.391 3.098 8.375 1 95.5 615 PHE B N 1
ATOM 10642 C CA . PHE B 1 615 ? 23.969 3.293 9.758 1 95.5 615 PHE B CA 1
ATOM 10643 C C . PHE B 1 615 ? 25.156 3.676 10.641 1 95.5 615 PHE B C 1
ATOM 10645 O O . PHE B 1 615 ? 25.062 4.617 11.43 1 95.5 615 PHE B O 1
ATOM 10652 N N . LYS B 1 616 ? 26.25 2.998 10.508 1 93.06 616 LYS B N 1
ATOM 10653 C CA . LYS B 1 616 ? 27.453 3.271 11.289 1 93.06 616 LYS B CA 1
ATOM 10654 C C . LYS B 1 616 ? 28.016 4.656 10.977 1 93.06 616 LYS B C 1
ATOM 10656 O O . LYS B 1 616 ? 28.438 5.379 11.883 1 93.06 616 LYS B O 1
ATOM 10661 N N . GLU B 1 617 ? 27.969 5.02 9.758 1 93.31 617 GLU B N 1
ATOM 10662 C CA . GLU B 1 617 ? 28.516 6.297 9.32 1 93.31 617 GLU B CA 1
ATOM 10663 C C . GLU B 1 617 ? 27.719 7.465 9.867 1 93.31 617 GLU B C 1
ATOM 10665 O O . GLU B 1 617 ? 28.281 8.484 10.266 1 93.31 617 GLU B O 1
ATOM 10670 N N . TYR B 1 618 ? 26.469 7.348 9.938 1 93.88 618 TYR B N 1
ATOM 10671 C CA . TYR B 1 618 ? 25.609 8.484 10.266 1 93.88 618 TYR B CA 1
ATOM 10672 C C . TYR B 1 618 ? 25.25 8.484 11.742 1 93.88 618 TYR B C 1
ATOM 10674 O O . TYR B 1 618 ? 24.625 9.43 12.234 1 93.88 618 TYR B O 1
ATOM 10682 N N . ASP B 1 619 ? 25.516 7.328 12.375 1 92.75 619 ASP B N 1
ATOM 10683 C CA . ASP B 1 619 ? 25.5 7.375 13.836 1 92.75 619 ASP B CA 1
ATOM 10684 C C . ASP B 1 619 ? 26.703 8.141 14.367 1 92.75 619 ASP B C 1
ATOM 10686 O O . ASP B 1 619 ? 27.578 7.559 15.016 1 92.75 619 ASP B O 1
ATOM 10690 N N . ARG B 1 620 ? 26.641 9.398 14.281 1 87.75 620 ARG B N 1
ATOM 10691 C CA . ARG B 1 620 ? 27.797 10.266 14.492 1 87.75 620 ARG B CA 1
ATOM 10692 C C . ARG B 1 620 ? 28.219 10.266 15.953 1 87.75 620 ARG B C 1
ATOM 10694 O O . ARG B 1 620 ? 29.406 10.391 16.266 1 87.75 620 ARG B O 1
ATOM 10701 N N . ASP B 1 621 ? 27.328 10.164 16.891 1 88.12 621 ASP B N 1
ATOM 10702 C CA . ASP B 1 621 ? 27.688 10.203 18.297 1 88.12 621 ASP B CA 1
ATOM 10703 C C . ASP B 1 621 ? 27.969 8.805 18.828 1 88.12 621 ASP B C 1
ATOM 10705 O O . ASP B 1 621 ? 28.203 8.625 20.031 1 88.12 621 ASP B O 1
ATOM 10709 N N . ARG B 1 622 ? 27.797 7.766 18 1 89.25 622 ARG B N 1
ATOM 10710 C CA . ARG B 1 622 ? 28.109 6.375 18.297 1 89.25 622 ARG B CA 1
ATOM 10711 C C . ARG B 1 622 ? 27.281 5.875 19.484 1 89.25 622 ARG B C 1
ATOM 10713 O O . ARG B 1 622 ? 27.797 5.188 20.359 1 89.25 622 ARG B O 1
ATOM 10720 N N . SER B 1 623 ? 26.078 6.324 19.562 1 88.56 623 SER B N 1
ATOM 10721 C CA . SER B 1 623 ? 25.156 5.926 20.625 1 88.56 623 SER B CA 1
ATOM 10722 C C . SER B 1 623 ? 24.547 4.559 20.344 1 88.56 623 SER B C 1
ATOM 10724 O O . SER B 1 623 ? 23.953 3.941 21.219 1 88.56 623 SER B O 1
ATOM 10726 N N . GLY B 1 624 ? 24.719 4.137 19.078 1 90.62 624 GLY B N 1
ATOM 10727 C CA . GLY B 1 624 ? 24.047 2.912 18.672 1 90.62 624 GLY B CA 1
ATOM 10728 C C . GLY B 1 624 ? 22.688 3.156 18.047 1 90.62 624 GLY B C 1
ATOM 10729 O O . GLY B 1 624 ? 22.016 2.215 17.609 1 90.62 624 GLY B O 1
ATOM 10730 N N . ASN B 1 625 ? 22.297 4.434 18.031 1 93.38 625 ASN B N 1
ATOM 10731 C CA . ASN B 1 625 ? 21.047 4.844 17.406 1 93.38 625 ASN B CA 1
ATOM 10732 C C . ASN B 1 625 ? 21.25 6.023 16.453 1 93.38 625 ASN B C 1
ATOM 10734 O O . ASN B 1 625 ? 22.203 6.793 16.609 1 93.38 625 ASN B O 1
ATOM 10738 N N . LEU B 1 626 ? 20.391 6.113 15.477 1 93.81 626 LEU B N 1
ATOM 10739 C CA . LEU B 1 626 ? 20.328 7.332 14.68 1 93.81 626 LEU B CA 1
ATOM 10740 C C . LEU B 1 626 ? 19.406 8.359 15.336 1 93.81 626 LEU B C 1
ATOM 10742 O O . LEU B 1 626 ? 18.359 8 15.883 1 93.81 626 LEU B O 1
ATOM 10746 N N . SER B 1 627 ? 19.938 9.562 15.242 1 92.62 627 SER B N 1
ATOM 10747 C CA . SER B 1 627 ? 18.969 10.625 15.531 1 92.62 627 SER B CA 1
ATOM 10748 C C . SER B 1 627 ? 17.984 10.797 14.391 1 92.62 627 SER B C 1
ATOM 10750 O O . SER B 1 627 ? 18.328 10.602 13.219 1 92.62 627 SER B O 1
ATOM 10752 N N . SER B 1 628 ? 16.766 11.141 14.734 1 91 628 SER B N 1
ATOM 10753 C CA . SER B 1 628 ? 15.75 11.352 13.695 1 91 628 SER B CA 1
ATOM 10754 C C . SER B 1 628 ? 16.188 12.43 12.711 1 91 628 SER B C 1
ATOM 10756 O O . SER B 1 628 ? 15.812 12.406 11.539 1 91 628 SER B O 1
ATOM 10758 N N . TYR B 1 629 ? 17.031 13.312 13.117 1 90.25 629 TYR B N 1
ATOM 10759 C CA . TYR B 1 629 ? 17.516 14.391 12.258 1 90.25 629 TYR B CA 1
ATOM 10760 C C . TYR B 1 629 ? 18.594 13.891 11.305 1 90.25 629 TYR B C 1
ATOM 10762 O O . TYR B 1 629 ? 18.906 14.555 10.32 1 90.25 629 TYR B O 1
ATOM 10770 N N . GLU B 1 630 ? 19.125 12.711 11.586 1 92.38 630 GLU B N 1
ATOM 10771 C CA . GLU B 1 630 ? 20.141 12.094 10.734 1 92.38 630 GLU B CA 1
ATOM 10772 C C . GLU B 1 630 ? 19.484 11.156 9.711 1 92.38 630 GLU B C 1
ATOM 10774 O O . GLU B 1 630 ? 20.125 10.781 8.727 1 92.38 630 GLU B O 1
ATOM 10779 N N . LEU B 1 631 ? 18.297 10.852 9.961 1 93.88 631 LEU B N 1
ATOM 10780 C CA . LEU B 1 631 ? 17.641 9.773 9.227 1 93.88 631 LEU B CA 1
ATOM 10781 C C . LEU B 1 631 ? 17.547 10.109 7.742 1 93.88 631 LEU B C 1
ATOM 10783 O O . LEU B 1 631 ? 17.734 9.234 6.895 1 93.88 631 LEU B O 1
ATOM 10787 N N . ARG B 1 632 ? 17.188 11.383 7.418 1 93.12 632 ARG B N 1
ATOM 10788 C CA . ARG B 1 632 ? 17.016 11.758 6.016 1 93.12 632 ARG B CA 1
ATOM 10789 C C . ARG B 1 632 ? 18.312 11.531 5.238 1 93.12 632 ARG B C 1
ATOM 10791 O O . ARG B 1 632 ? 18.297 10.969 4.141 1 93.12 632 ARG B O 1
ATOM 10798 N N . SER B 1 633 ? 19.406 11.977 5.812 1 92.69 633 SER B N 1
ATOM 10799 C CA . SER B 1 633 ? 20.703 11.805 5.168 1 92.69 633 SER B CA 1
ATOM 10800 C C . SER B 1 633 ? 21.078 10.336 5.055 1 92.69 633 SER B C 1
ATOM 10802 O O . SER B 1 633 ? 21.656 9.906 4.047 1 92.69 633 SER B O 1
ATOM 10804 N N . ALA B 1 634 ? 20.828 9.586 6.098 1 95.06 634 ALA B N 1
ATOM 10805 C CA . ALA B 1 634 ? 21.109 8.156 6.09 1 95.06 634 ALA B CA 1
ATOM 10806 C C . ALA B 1 634 ? 20.328 7.441 5 1 95.06 634 ALA B C 1
ATOM 10808 O O . ALA B 1 634 ? 20.859 6.605 4.273 1 95.06 634 ALA B O 1
ATOM 10809 N N . LEU B 1 635 ? 19.047 7.766 4.895 1 95.5 635 LEU B N 1
ATOM 10810 C CA . LEU B 1 635 ? 18.219 7.145 3.873 1 95.5 635 LEU B CA 1
ATOM 10811 C C . LEU B 1 635 ? 18.656 7.578 2.477 1 95.5 635 LEU B C 1
ATOM 10813 O O . LEU B 1 635 ? 18.594 6.789 1.532 1 95.5 635 LEU B O 1
ATOM 10817 N N . HIS B 1 636 ? 19.031 8.828 2.352 1 93.5 636 HIS B N 1
ATOM 10818 C CA . HIS B 1 636 ? 19.562 9.289 1.074 1 93.5 636 HIS B CA 1
ATOM 10819 C C . HIS B 1 636 ? 20.797 8.5 0.667 1 93.5 636 HIS B C 1
ATOM 10821 O O . HIS B 1 636 ? 20.922 8.094 -0.49 1 93.5 636 HIS B O 1
ATOM 10827 N N . ALA B 1 637 ? 21.688 8.312 1.612 1 92.81 637 ALA B N 1
ATOM 10828 C CA . ALA B 1 637 ? 22.891 7.531 1.36 1 92.81 637 ALA B CA 1
ATOM 10829 C C . ALA B 1 637 ? 22.547 6.074 1.05 1 92.81 637 ALA B C 1
ATOM 10831 O O . ALA B 1 637 ? 23.328 5.367 0.418 1 92.81 637 ALA B O 1
ATOM 10832 N N . SER B 1 638 ? 21.453 5.609 1.522 1 94.44 638 SER B N 1
ATOM 10833 C CA . SER B 1 638 ? 20.984 4.25 1.281 1 94.44 638 SER B CA 1
ATOM 10834 C C . SER B 1 638 ? 20.297 4.133 -0.073 1 94.44 638 SER B C 1
ATOM 10836 O O . SER B 1 638 ? 19.828 3.055 -0.449 1 94.44 638 SER B O 1
ATOM 10838 N N . GLY B 1 639 ? 20.141 5.293 -0.78 1 93 639 GLY B N 1
ATOM 10839 C CA . GLY B 1 639 ? 19.625 5.262 -2.141 1 93 639 GLY B CA 1
ATOM 10840 C C . GLY B 1 639 ? 18.188 5.75 -2.244 1 93 639 GLY B C 1
ATOM 10841 O O . GLY B 1 639 ? 17.516 5.516 -3.252 1 93 639 GLY B O 1
ATOM 10842 N N . PHE B 1 640 ? 17.688 6.469 -1.205 1 95.38 640 PHE B N 1
ATOM 10843 C CA . PHE B 1 640 ? 16.312 6.926 -1.234 1 95.38 640 PHE B CA 1
ATOM 10844 C C . PHE B 1 640 ? 16.234 8.445 -1.238 1 95.38 640 PHE B C 1
ATOM 10846 O O . PHE B 1 640 ? 17.062 9.109 -0.602 1 95.38 640 PHE B O 1
ATOM 10853 N N . ARG B 1 641 ? 15.352 9.031 -1.962 1 94.06 641 ARG B N 1
ATOM 10854 C CA . ARG B 1 641 ? 14.922 10.422 -1.853 1 94.06 641 ARG B CA 1
ATOM 10855 C C . ARG B 1 641 ? 13.523 10.516 -1.253 1 94.06 641 ARG B C 1
ATOM 10857 O O . ARG B 1 641 ? 12.641 9.719 -1.586 1 94.06 641 ARG B O 1
ATOM 10864 N N . LEU B 1 642 ? 13.336 11.445 -0.41 1 94.44 642 LEU B N 1
ATOM 10865 C CA . LEU B 1 642 ? 12.062 11.516 0.297 1 94.44 642 LEU B CA 1
ATOM 10866 C C . LEU B 1 642 ? 11.484 12.93 0.244 1 94.44 642 LEU B C 1
ATOM 10868 O O . LEU B 1 642 ? 12.203 13.906 0.485 1 94.44 642 LEU B O 1
ATOM 10872 N N . SER B 1 643 ? 10.227 13.008 -0.098 1 94.38 643 SER B N 1
ATOM 10873 C CA . SER B 1 643 ? 9.508 14.266 0.113 1 94.38 643 SER B CA 1
ATOM 10874 C C . SER B 1 643 ? 9.367 14.578 1.599 1 94.38 643 SER B C 1
ATOM 10876 O O . SER B 1 643 ? 9.555 13.703 2.445 1 94.38 643 SER B O 1
ATOM 10878 N N . ASN B 1 644 ? 9.117 15.781 1.963 1 92.62 644 ASN B N 1
ATOM 10879 C CA . ASN B 1 644 ? 8.93 16.172 3.355 1 92.62 644 ASN B CA 1
ATOM 10880 C C . ASN B 1 644 ? 7.785 15.406 4.008 1 92.62 644 ASN B C 1
ATOM 10882 O O . ASN B 1 644 ? 7.883 15.008 5.168 1 92.62 644 ASN B O 1
ATOM 10886 N N . ARG B 1 645 ? 6.77 15.273 3.273 1 91.06 645 ARG B N 1
ATOM 10887 C CA . ARG B 1 645 ? 5.605 14.562 3.791 1 91.06 645 ARG B CA 1
ATOM 10888 C C . ARG B 1 645 ? 5.945 13.109 4.098 1 91.06 645 ARG B C 1
ATOM 10890 O O . ARG B 1 645 ? 5.617 12.602 5.168 1 91.06 645 ARG B O 1
ATOM 10897 N N . THR B 1 646 ? 6.574 12.438 3.133 1 94.06 646 THR B N 1
ATOM 10898 C CA . THR B 1 646 ? 6.98 11.055 3.314 1 94.06 646 THR B CA 1
ATOM 10899 C C . THR B 1 646 ? 7.961 10.922 4.477 1 94.06 646 THR B C 1
ATOM 10901 O O . THR B 1 646 ? 7.84 10.008 5.301 1 94.06 646 THR B O 1
ATOM 10904 N N . PHE B 1 647 ? 8.898 11.773 4.508 1 94.69 647 PHE B N 1
ATOM 10905 C CA . PHE B 1 647 ? 9.898 11.75 5.574 1 94.69 647 PHE B CA 1
ATOM 10906 C C . PHE B 1 647 ? 9.227 11.875 6.938 1 94.69 647 PHE B C 1
ATOM 10908 O O . PHE B 1 647 ? 9.57 11.148 7.871 1 94.69 647 PHE B O 1
ATOM 10915 N N . SER B 1 648 ? 8.297 12.828 7.082 1 92.81 648 SER B N 1
ATOM 10916 C CA . SER B 1 648 ? 7.57 13.023 8.328 1 92.81 648 SER B CA 1
ATOM 10917 C C . SER B 1 648 ? 6.887 11.742 8.781 1 92.81 648 SER B C 1
ATOM 10919 O O . SER B 1 648 ? 6.949 11.375 9.953 1 92.81 648 SER B O 1
ATOM 10921 N N . ALA B 1 649 ? 6.27 11.055 7.883 1 93.75 649 ALA B N 1
ATOM 10922 C CA . ALA B 1 649 ? 5.574 9.805 8.188 1 93.75 649 ALA B CA 1
ATOM 10923 C C . ALA B 1 649 ? 6.551 8.742 8.672 1 93.75 649 ALA B C 1
ATOM 10925 O O . ALA B 1 649 ? 6.258 8 9.617 1 93.75 649 ALA B O 1
ATOM 10926 N N . LEU B 1 650 ? 7.699 8.625 8.023 1 95.5 650 LEU B N 1
ATOM 10927 C CA . LEU B 1 650 ? 8.695 7.625 8.391 1 95.5 650 LEU B CA 1
ATOM 10928 C C . LEU B 1 650 ? 9.234 7.883 9.797 1 95.5 650 LEU B C 1
ATOM 10930 O O . LEU B 1 650 ? 9.398 6.949 10.586 1 95.5 650 LEU B O 1
ATOM 10934 N N . VAL B 1 651 ? 9.523 9.133 10.07 1 95 651 VAL B N 1
ATOM 10935 C CA . VAL B 1 651 ? 10.055 9.477 11.383 1 95 651 VAL B CA 1
ATOM 10936 C C . VAL B 1 651 ? 9.023 9.133 12.461 1 95 651 VAL B C 1
ATOM 10938 O O . VAL B 1 651 ? 9.359 8.5 13.469 1 95 651 VAL B O 1
ATOM 10941 N N . MET B 1 652 ? 7.801 9.531 12.18 1 92.44 652 MET B N 1
ATOM 10942 C CA . MET B 1 652 ? 6.762 9.312 13.18 1 92.44 652 MET B CA 1
ATOM 10943 C C . MET B 1 652 ? 6.504 7.824 13.375 1 92.44 652 MET B C 1
ATOM 10945 O O . MET B 1 652 ? 6.129 7.391 14.469 1 92.44 652 MET B O 1
ATOM 10949 N N . ARG B 1 653 ? 6.75 7.035 12.375 1 94.62 653 ARG B N 1
ATOM 10950 C CA . ARG B 1 653 ? 6.48 5.602 12.43 1 94.62 653 ARG B CA 1
ATOM 10951 C C . ARG B 1 653 ? 7.637 4.855 13.086 1 94.62 653 ARG B C 1
ATOM 10953 O O . ARG B 1 653 ? 7.426 3.869 13.797 1 94.62 653 ARG B O 1
ATOM 10960 N N . TYR B 1 654 ? 8.867 5.273 12.875 1 93.88 654 TYR B N 1
ATOM 10961 C CA . TYR B 1 654 ? 9.992 4.402 13.188 1 93.88 654 TYR B CA 1
ATOM 10962 C C . TYR B 1 654 ? 10.852 4.996 14.305 1 93.88 654 TYR B C 1
ATOM 10964 O O . TYR B 1 654 ? 11.703 4.312 14.867 1 93.88 654 TYR B O 1
ATOM 10972 N N . SER B 1 655 ? 10.688 6.273 14.664 1 92.56 655 SER B N 1
ATOM 10973 C CA . SER B 1 655 ? 11.492 6.875 15.719 1 92.56 655 SER B CA 1
ATOM 10974 C C . SER B 1 655 ? 10.859 6.656 17.094 1 92.56 655 SER B C 1
ATOM 10976 O O . SER B 1 655 ? 9.641 6.496 17.203 1 92.56 655 SER B O 1
ATOM 10978 N N . SER B 1 656 ? 11.672 6.648 18.062 1 90.38 656 SER B N 1
ATOM 10979 C CA . SER B 1 656 ? 11.195 6.613 19.438 1 90.38 656 SER B CA 1
ATOM 10980 C C . SER B 1 656 ? 10.688 7.98 19.891 1 90.38 656 SER B C 1
ATOM 10982 O O . SER B 1 656 ? 10.773 8.953 19.141 1 90.38 656 SER B O 1
ATOM 10984 N N . LYS B 1 657 ? 10.188 7.992 21.094 1 84.5 657 LYS B N 1
ATOM 10985 C CA . LYS B 1 657 ? 9.656 9.219 21.688 1 84.5 657 LYS B CA 1
ATOM 10986 C C . LYS B 1 657 ? 10.734 10.297 21.781 1 84.5 657 LYS B C 1
ATOM 10988 O O . LYS B 1 657 ? 10.438 11.492 21.688 1 84.5 657 LYS B O 1
ATOM 10993 N N . ASN B 1 658 ? 11.922 9.82 21.844 1 87.94 658 ASN B N 1
ATOM 10994 C CA . ASN B 1 658 ? 13.023 10.766 22.016 1 87.94 658 ASN B CA 1
ATOM 10995 C C . ASN B 1 658 ? 13.727 11.039 20.688 1 87.94 658 ASN B C 1
ATOM 10997 O O . ASN B 1 658 ? 14.797 11.656 20.656 1 87.94 658 ASN B O 1
ATOM 11001 N N . GLY B 1 659 ? 13.211 10.516 19.625 1 91.38 659 GLY B N 1
ATOM 11002 C CA . GLY B 1 659 ? 13.734 10.828 18.297 1 91.38 659 GLY B CA 1
ATOM 11003 C C . GLY B 1 659 ? 14.867 9.906 17.875 1 91.38 659 GLY B C 1
ATOM 11004 O O . GLY B 1 659 ? 15.648 10.242 16.984 1 91.38 659 GLY B O 1
ATOM 11005 N N . ASN B 1 660 ? 14.992 8.797 18.578 1 93.62 660 ASN B N 1
ATOM 11006 C CA . ASN B 1 660 ? 16.031 7.832 18.234 1 93.62 660 ASN B CA 1
ATOM 11007 C C . ASN B 1 660 ? 15.492 6.738 17.312 1 93.62 660 ASN B C 1
ATOM 11009 O O . ASN B 1 660 ? 14.344 6.312 17.453 1 93.62 660 ASN B O 1
ATOM 11013 N N . ILE B 1 661 ? 16.312 6.316 16.406 1 95.12 661 ILE B N 1
ATOM 11014 C CA . ILE B 1 661 ? 15.984 5.203 15.516 1 95.12 661 ILE B CA 1
ATOM 11015 C C . ILE B 1 661 ? 16.969 4.051 15.758 1 95.12 661 ILE B C 1
ATOM 11017 O O . ILE B 1 661 ? 18.156 4.18 15.5 1 95.12 661 ILE B O 1
ATOM 11021 N N . GLU B 1 662 ? 16.438 2.967 16.203 1 93.56 662 GLU B N 1
ATOM 11022 C CA . GLU B 1 662 ? 17.25 1.786 16.453 1 93.56 662 GLU B CA 1
ATOM 11023 C C . GLU B 1 662 ? 17.703 1.139 15.141 1 93.56 662 GLU B C 1
ATOM 11025 O O . GLU B 1 662 ? 17.078 1.332 14.102 1 93.56 662 GLU B O 1
ATOM 11030 N N . PHE B 1 663 ? 18.797 0.361 15.234 1 95.19 663 PHE B N 1
ATOM 11031 C CA . PHE B 1 663 ? 19.344 -0.287 14.055 1 95.19 663 PHE B CA 1
ATOM 11032 C C . PHE B 1 663 ? 18.297 -1.153 13.367 1 95.19 663 PHE B C 1
ATOM 11034 O O . PHE B 1 663 ? 18.141 -1.08 12.148 1 95.19 663 PHE B O 1
ATOM 11041 N N . GLY B 1 664 ? 17.609 -1.947 14.125 1 94.44 664 GLY B N 1
ATOM 11042 C CA . GLY B 1 664 ? 16.578 -2.812 13.57 1 94.44 664 GLY B CA 1
ATOM 11043 C C . GLY B 1 664 ? 15.484 -2.049 12.852 1 94.44 664 GLY B C 1
ATOM 11044 O O . GLY B 1 664 ? 15.016 -2.479 11.797 1 94.44 664 GLY B O 1
ATOM 11045 N N . ASP B 1 665 ? 15.102 -0.932 13.406 1 94.88 665 ASP B N 1
ATOM 11046 C CA . ASP B 1 665 ? 14.047 -0.112 12.812 1 94.88 665 ASP B CA 1
ATOM 11047 C C . ASP B 1 665 ? 14.523 0.548 11.523 1 94.88 665 ASP B C 1
ATOM 11049 O O . ASP B 1 665 ? 13.75 0.699 10.57 1 94.88 665 ASP B O 1
ATOM 11053 N N . PHE B 1 666 ? 15.797 0.968 11.539 1 96.56 666 PHE B N 1
ATOM 11054 C CA . PHE B 1 666 ? 16.375 1.551 10.328 1 96.56 666 PHE B CA 1
ATOM 11055 C C . PHE B 1 666 ? 16.375 0.542 9.188 1 96.56 666 PHE B C 1
ATOM 11057 O O . PHE B 1 666 ? 15.992 0.871 8.062 1 96.56 666 PHE B O 1
ATOM 11064 N N . ILE B 1 667 ? 16.766 -0.687 9.5 1 96.81 667 ILE B N 1
ATOM 11065 C CA . ILE B 1 667 ? 16.828 -1.742 8.492 1 96.81 667 ILE B CA 1
ATOM 11066 C C . ILE B 1 667 ? 15.43 -2.064 7.984 1 96.81 667 ILE B C 1
ATOM 11068 O O . ILE B 1 667 ? 15.219 -2.207 6.777 1 96.81 667 ILE B O 1
ATOM 11072 N N . LEU B 1 668 ? 14.492 -2.242 8.898 1 96.25 668 LEU B N 1
ATOM 11073 C CA . LEU B 1 668 ? 13.109 -2.523 8.508 1 96.25 668 LEU B CA 1
ATOM 11074 C C . LEU B 1 668 ? 12.57 -1.424 7.602 1 96.25 668 LEU B C 1
ATOM 11076 O O . LEU B 1 668 ? 11.898 -1.709 6.605 1 96.25 668 LEU B O 1
ATOM 11080 N N . CYS B 1 669 ? 12.812 -0.154 7.977 1 96.62 669 CYS B N 1
ATOM 11081 C CA . CYS B 1 669 ? 12.383 0.988 7.18 1 96.62 669 CYS B CA 1
ATOM 11082 C C . CYS B 1 669 ? 12.953 0.914 5.77 1 96.62 669 CYS B C 1
ATOM 11084 O O . CYS B 1 669 ? 12.227 1.091 4.789 1 96.62 669 CYS B O 1
ATOM 11086 N N . ALA B 1 670 ? 14.25 0.633 5.656 1 97.06 670 ALA B N 1
ATOM 11087 C CA . ALA B 1 670 ? 14.93 0.563 4.363 1 97.06 670 ALA B CA 1
ATOM 11088 C C . ALA B 1 670 ? 14.359 -0.564 3.508 1 97.06 670 ALA B C 1
ATOM 11090 O O . ALA B 1 670 ? 14.133 -0.387 2.309 1 97.06 670 ALA B O 1
ATOM 11091 N N . ILE B 1 671 ? 14.125 -1.725 4.121 1 96.88 671 ILE B N 1
ATOM 11092 C CA . ILE B 1 671 ? 13.586 -2.885 3.422 1 96.88 671 ILE B CA 1
ATOM 11093 C C . ILE B 1 671 ? 12.219 -2.547 2.844 1 96.88 671 ILE B C 1
ATOM 11095 O O . ILE B 1 671 ? 11.961 -2.785 1.662 1 96.88 671 ILE B O 1
ATOM 11099 N N . ARG B 1 672 ? 11.383 -2.049 3.645 1 96.31 672 ARG B N 1
ATOM 11100 C CA . ARG B 1 672 ? 10.016 -1.761 3.219 1 96.31 672 ARG B CA 1
ATOM 11101 C C . ARG B 1 672 ? 9.992 -0.661 2.162 1 96.31 672 ARG B C 1
ATOM 11103 O O . ARG B 1 672 ? 9.203 -0.723 1.213 1 96.31 672 ARG B O 1
ATOM 11110 N N . MET B 1 673 ? 10.836 0.35 2.334 1 96.06 673 MET B N 1
ATOM 11111 C CA . MET B 1 673 ? 10.938 1.416 1.342 1 96.06 673 MET B CA 1
ATOM 11112 C C . MET B 1 673 ? 11.328 0.855 -0.021 1 96.06 673 MET B C 1
ATOM 11114 O O . MET B 1 673 ? 10.695 1.173 -1.031 1 96.06 673 MET B O 1
ATOM 11118 N N . LYS B 1 674 ? 12.344 0.09 -0.01 1 95.5 674 LYS B N 1
ATOM 11119 C CA . LYS B 1 674 ? 12.812 -0.488 -1.265 1 95.5 674 LYS B CA 1
ATOM 11120 C C . LYS B 1 674 ? 11.742 -1.354 -1.911 1 95.5 674 LYS B C 1
ATOM 11122 O O . LYS B 1 674 ? 11.5 -1.257 -3.115 1 95.5 674 LYS B O 1
ATOM 11127 N N . THR B 1 675 ? 11.109 -2.217 -1.115 1 95.75 675 THR B N 1
ATOM 11128 C CA . THR B 1 675 ? 10.086 -3.135 -1.599 1 95.75 675 THR B CA 1
ATOM 11129 C C . THR B 1 675 ? 8.906 -2.365 -2.189 1 95.75 675 THR B C 1
ATOM 11131 O O . THR B 1 675 ? 8.445 -2.682 -3.285 1 95.75 675 THR B O 1
ATOM 11134 N N . MET B 1 676 ? 8.414 -1.356 -1.49 1 96.38 676 MET B N 1
ATOM 11135 C CA . MET B 1 676 ? 7.219 -0.629 -1.903 1 96.38 676 MET B CA 1
ATOM 11136 C C . MET B 1 676 ? 7.504 0.243 -3.121 1 96.38 676 MET B C 1
ATOM 11138 O O . MET B 1 676 ? 6.672 0.345 -4.027 1 96.38 676 MET B O 1
ATOM 11142 N N . LEU B 1 677 ? 8.664 0.894 -3.131 1 95.19 677 LEU B N 1
ATOM 11143 C CA . LEU B 1 677 ? 9.008 1.719 -4.285 1 95.19 677 LEU B CA 1
ATOM 11144 C C . LEU B 1 677 ? 9.195 0.862 -5.531 1 95.19 677 LEU B C 1
ATOM 11146 O O . LEU B 1 677 ? 8.812 1.269 -6.633 1 95.19 677 LEU B O 1
ATOM 11150 N N . ALA B 1 678 ? 9.773 -0.344 -5.375 1 93.06 678 ALA B N 1
ATOM 11151 C CA . ALA B 1 678 ? 9.922 -1.259 -6.504 1 93.06 678 ALA B CA 1
ATOM 11152 C C . ALA B 1 678 ? 8.562 -1.712 -7.027 1 93.06 678 ALA B C 1
ATOM 11154 O O . ALA B 1 678 ? 8.352 -1.797 -8.234 1 93.06 678 ALA B O 1
ATOM 11155 N N . SER B 1 679 ? 7.703 -2.086 -6.133 1 93.69 679 SER B N 1
ATOM 11156 C CA . SER B 1 679 ? 6.359 -2.512 -6.516 1 93.69 679 SER B CA 1
ATOM 11157 C C . SER B 1 679 ? 5.605 -1.39 -7.223 1 93.69 679 SER B C 1
ATOM 11159 O O . SER B 1 679 ? 4.898 -1.632 -8.203 1 93.69 679 SER B O 1
ATOM 11161 N N . PHE B 1 680 ? 5.719 -0.167 -6.672 1 95.19 680 PHE B N 1
ATOM 1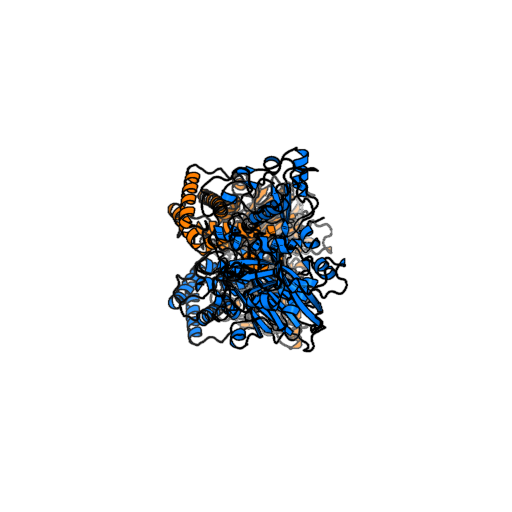1162 C CA . PHE B 1 680 ? 5.086 0.987 -7.301 1 95.19 680 PHE B CA 1
ATOM 11163 C C . PHE B 1 680 ? 5.613 1.183 -8.719 1 95.19 680 PHE B C 1
ATOM 11165 O O . PHE B 1 680 ? 4.832 1.39 -9.648 1 95.19 680 PHE B O 1
ATOM 11172 N N . ARG B 1 681 ? 6.879 1.107 -8.875 1 92.56 681 ARG B N 1
ATOM 11173 C CA . ARG B 1 681 ? 7.523 1.301 -10.172 1 92.56 681 ARG B CA 1
ATOM 11174 C C . ARG B 1 681 ? 7.078 0.237 -11.172 1 92.56 681 ARG B C 1
ATOM 11176 O O . ARG B 1 681 ? 6.949 0.513 -12.359 1 92.56 681 ARG B O 1
ATOM 11183 N N . ASN B 1 682 ? 6.914 -0.984 -10.68 1 91.88 682 ASN B N 1
ATOM 11184 C CA . ASN B 1 682 ? 6.461 -2.08 -11.531 1 91.88 682 ASN B CA 1
ATOM 11185 C C . ASN B 1 682 ? 5.102 -1.781 -12.156 1 91.88 682 ASN B C 1
ATOM 11187 O O . ASN B 1 682 ? 4.801 -2.262 -13.25 1 91.88 682 ASN B O 1
ATOM 11191 N N . ILE B 1 683 ? 4.273 -1.081 -11.492 1 91.88 683 ILE B N 1
ATOM 11192 C CA . ILE B 1 683 ? 2.945 -0.736 -11.984 1 91.88 683 ILE B CA 1
ATOM 11193 C C . ILE B 1 683 ? 3.016 0.551 -12.805 1 91.88 683 ILE B C 1
ATOM 11195 O O . ILE B 1 683 ? 2.328 0.687 -13.82 1 91.88 683 ILE B O 1
ATOM 11199 N N . ASP B 1 684 ? 3.871 1.514 -12.32 1 92.62 684 ASP B N 1
ATOM 11200 C CA . ASP B 1 684 ? 4.074 2.777 -13.023 1 92.62 684 ASP B CA 1
ATOM 11201 C C . ASP B 1 684 ? 5.148 2.643 -14.102 1 92.62 684 ASP B C 1
ATOM 11203 O O . ASP B 1 684 ? 6.184 3.309 -14.039 1 92.62 684 ASP B O 1
ATOM 11207 N N . VAL B 1 685 ? 4.895 1.979 -15.125 1 86.25 685 VAL B N 1
ATOM 11208 C CA . VAL B 1 685 ? 5.863 1.638 -16.156 1 86.25 685 VAL B CA 1
ATOM 11209 C C . VAL B 1 685 ? 6.324 2.906 -16.875 1 86.25 685 VAL B C 1
ATOM 11211 O O . VAL B 1 685 ? 7.484 3.016 -17.281 1 86.25 685 VAL B O 1
ATOM 11214 N N . ASP B 1 686 ? 5.488 3.941 -16.875 1 88.62 686 ASP B N 1
ATOM 11215 C CA . ASP B 1 686 ? 5.785 5.164 -17.625 1 88.62 686 ASP B CA 1
ATOM 11216 C C . ASP B 1 686 ? 6.461 6.199 -16.719 1 88.62 686 ASP B C 1
ATOM 11218 O O . ASP B 1 686 ? 6.75 7.312 -17.156 1 88.62 686 ASP B O 1
ATOM 11222 N N . ASN B 1 687 ? 6.656 5.848 -15.508 1 88.44 687 ASN B N 1
ATOM 11223 C CA . ASN B 1 687 ? 7.27 6.773 -14.562 1 88.44 687 ASN B CA 1
ATOM 11224 C C . ASN B 1 687 ? 6.488 8.078 -14.469 1 88.44 687 ASN B C 1
ATOM 11226 O O . ASN B 1 687 ? 7.074 9.164 -14.531 1 88.44 687 ASN B O 1
ATOM 11230 N N . SER B 1 688 ? 5.199 8.023 -14.438 1 90.25 688 SER B N 1
ATOM 11231 C CA . SER B 1 688 ? 4.305 9.172 -14.367 1 90.25 688 SER B CA 1
ATOM 11232 C C . SER B 1 688 ? 4.191 9.695 -12.938 1 90.25 688 SER B C 1
ATOM 11234 O O . SER B 1 688 ? 3.715 10.812 -12.719 1 90.25 688 SER B O 1
ATOM 11236 N N . GLY B 1 689 ? 4.605 8.93 -12.031 1 91.94 689 GLY B N 1
ATOM 11237 C CA . GLY B 1 689 ? 4.434 9.289 -10.633 1 91.94 689 GLY B CA 1
ATOM 11238 C C . GLY B 1 689 ? 3.1 8.836 -10.062 1 91.94 689 GLY B C 1
ATOM 11239 O O . GLY B 1 689 ? 2.787 9.117 -8.906 1 91.94 689 GLY B O 1
ATOM 11240 N N . HIS B 1 690 ? 2.291 8.156 -10.891 1 93.62 690 HIS B N 1
ATOM 11241 C CA . HIS B 1 690 ? 1 7.621 -10.477 1 93.62 690 HIS B CA 1
ATOM 11242 C C . HIS B 1 690 ? 0.892 6.133 -10.805 1 93.62 690 HIS B C 1
ATOM 11244 O O . HIS B 1 690 ? 1.391 5.68 -11.836 1 93.62 690 HIS B O 1
ATOM 11250 N N . ALA B 1 691 ? 0.354 5.34 -9.961 1 94.5 691 ALA B N 1
ATOM 11251 C CA . ALA B 1 691 ? 0.137 3.91 -10.172 1 94.5 691 ALA B CA 1
ATOM 11252 C C . ALA B 1 691 ? -1.291 3.514 -9.805 1 94.5 691 ALA B C 1
ATOM 11254 O O . ALA B 1 691 ? -1.777 3.844 -8.719 1 94.5 691 ALA B O 1
ATOM 11255 N N . ALA B 1 692 ? -1.948 2.83 -10.664 1 94.06 692 ALA B N 1
ATOM 11256 C CA . ALA B 1 692 ? -3.311 2.355 -10.438 1 94.06 692 ALA B CA 1
ATOM 11257 C C . ALA B 1 692 ? -3.316 0.887 -10.023 1 94.06 692 ALA B C 1
ATOM 11259 O O . ALA B 1 692 ? -2.807 0.027 -10.742 1 94.06 692 ALA B O 1
ATOM 11260 N N . PHE B 1 693 ? -3.881 0.61 -8.875 1 94.56 693 PHE B N 1
ATOM 11261 C CA . PHE B 1 693 ? -3.947 -0.739 -8.32 1 94.56 693 PHE B CA 1
ATOM 11262 C C . PHE B 1 693 ? -5.379 -1.258 -8.328 1 94.56 693 PHE B C 1
ATOM 11264 O O . PHE B 1 693 ? -6.32 -0.507 -8.062 1 94.56 693 PHE B O 1
ATOM 11271 N N . ASP B 1 694 ? -5.555 -2.551 -8.766 1 94.75 694 ASP B N 1
ATOM 11272 C CA . ASP B 1 694 ? -6.781 -3.213 -8.328 1 94.75 694 ASP B CA 1
ATOM 11273 C C . ASP B 1 694 ? -6.664 -3.688 -6.883 1 94.75 694 ASP B C 1
ATOM 11275 O O . ASP B 1 694 ? -5.559 -3.814 -6.352 1 94.75 694 ASP B O 1
ATOM 11279 N N . VAL B 1 695 ? -7.75 -3.965 -6.23 1 94.38 695 VAL B N 1
ATOM 11280 C CA . VAL B 1 695 ? -7.785 -4.191 -4.789 1 94.38 695 VAL B CA 1
ATOM 11281 C C . VAL B 1 695 ? -6.914 -5.395 -4.438 1 94.38 695 VAL B C 1
ATOM 11283 O O . VAL B 1 695 ? -6.16 -5.359 -3.459 1 94.38 695 VAL B O 1
ATOM 11286 N N . ASP B 1 696 ? -6.91 -6.496 -5.172 1 93.44 696 ASP B N 1
ATOM 11287 C CA . ASP B 1 696 ? -6.145 -7.699 -4.859 1 93.44 696 ASP B CA 1
ATOM 11288 C C . ASP B 1 696 ? -4.645 -7.461 -5.035 1 93.44 696 ASP B C 1
ATOM 11290 O O . ASP B 1 696 ? -3.844 -7.871 -4.195 1 93.44 696 ASP B O 1
ATOM 11294 N N . THR B 1 697 ? -4.32 -6.836 -6.172 1 93.31 697 THR B N 1
ATOM 11295 C CA . THR B 1 697 ? -2.916 -6.508 -6.391 1 93.31 697 THR B CA 1
ATOM 11296 C C . THR B 1 697 ? -2.391 -5.602 -5.281 1 93.31 697 THR B C 1
ATOM 11298 O O . THR B 1 697 ? -1.275 -5.793 -4.793 1 93.31 697 THR B O 1
ATOM 11301 N N . PHE B 1 698 ? -3.209 -4.648 -4.934 1 95.81 698 PHE B N 1
ATOM 11302 C CA . PHE B 1 698 ? -2.826 -3.715 -3.879 1 95.81 698 PHE B CA 1
ATOM 11303 C C . PHE B 1 698 ? -2.596 -4.449 -2.564 1 95.81 698 PHE B C 1
ATOM 11305 O O . PHE B 1 698 ? -1.527 -4.336 -1.962 1 95.81 698 PHE B O 1
ATOM 11312 N N . ILE B 1 699 ? -3.543 -5.199 -2.113 1 95.12 699 ILE B N 1
ATOM 11313 C CA . ILE B 1 699 ? -3.479 -5.875 -0.823 1 95.12 699 ILE B CA 1
ATOM 11314 C C . ILE B 1 699 ? -2.346 -6.898 -0.834 1 95.12 699 ILE B C 1
ATOM 11316 O O . ILE B 1 699 ? -1.608 -7.027 0.146 1 95.12 699 ILE B O 1
ATOM 11320 N N . GLN B 1 700 ? -2.174 -7.617 -1.898 1 93.75 700 GLN B N 1
ATOM 11321 C CA . GLN B 1 700 ? -1.083 -8.578 -1.993 1 93.75 700 GLN B CA 1
ATOM 11322 C C . GLN B 1 700 ? 0.273 -7.895 -1.867 1 93.75 700 GLN B C 1
ATOM 11324 O O . GLN B 1 700 ? 1.161 -8.383 -1.168 1 93.75 700 GLN B O 1
ATOM 11329 N N . THR B 1 701 ? 0.363 -6.773 -2.562 1 93.81 701 THR B N 1
ATOM 11330 C CA . THR B 1 701 ? 1.617 -6.031 -2.562 1 93.81 701 THR B CA 1
ATOM 11331 C C . THR B 1 701 ? 1.964 -5.551 -1.155 1 93.81 701 THR B C 1
ATOM 11333 O O . THR B 1 701 ? 3.104 -5.699 -0.708 1 93.81 701 THR B O 1
ATOM 11336 N N . VAL B 1 702 ? 0.993 -5.074 -0.454 1 95.12 702 VAL B N 1
ATOM 11337 C CA . VAL B 1 702 ? 1.281 -4.367 0.79 1 95.12 702 VAL B CA 1
ATOM 11338 C C . VAL B 1 702 ? 1.304 -5.359 1.952 1 95.12 702 VAL B C 1
ATOM 11340 O O . VAL B 1 702 ? 2.078 -5.199 2.898 1 95.12 702 VAL B O 1
ATOM 11343 N N . MET B 1 703 ? 0.464 -6.387 1.904 1 94.81 703 MET B N 1
ATOM 11344 C CA . MET B 1 703 ? 0.383 -7.336 3.01 1 94.81 703 MET B CA 1
ATOM 11345 C C . MET B 1 703 ? 1.539 -8.328 2.961 1 94.81 703 MET B C 1
ATOM 11347 O O . MET B 1 703 ? 2.006 -8.797 4 1 94.81 703 MET B O 1
ATOM 11351 N N . TYR B 1 704 ? 1.878 -8.734 1.715 1 93.25 704 TYR B N 1
ATOM 11352 C CA . TYR B 1 704 ? 3.047 -9.594 1.585 1 93.25 704 TYR B CA 1
ATOM 11353 C C . TYR B 1 704 ? 4.332 -8.773 1.562 1 93.25 704 TYR B C 1
ATOM 11355 O O . TYR B 1 704 ? 5.031 -8.734 0.549 1 93.25 704 TYR B O 1
ATOM 11363 N N . SER B 1 705 ? 4.582 -8.109 2.621 1 92.44 705 SER B N 1
ATOM 11364 C CA . SER B 1 705 ? 5.723 -7.215 2.77 1 92.44 705 SER B CA 1
ATOM 11365 C C . SER B 1 705 ? 6.266 -7.238 4.195 1 92.44 705 SER B C 1
ATOM 11367 O O . SER B 1 705 ? 5.551 -7.605 5.129 1 92.44 705 SER B O 1
#

InterPro domains:
  IPR000169 Cysteine peptidase, cysteine active site [PS00139] (99-110)
  IPR001300 Peptidase C2, calpain, catalytic domain [PF00648] (51-347)
  IPR001300 Peptidase C2, calpain, catalytic domain [PS50203] (50-349)
  IPR001300 Peptidase C2, calpain, catalytic domain [SM00230] (32-357)
  IPR001300 Peptidase C2, calpain, catalytic domain [cd00044] (39-347)
  IPR002048 EF-hand domain [PS50222] (606-641)
  IPR002048 EF-hand domain [SM00054] (580-608)
  IPR002048 EF-hand domain [SM00054] (610-638)
  IPR011992 EF-hand domain pair [SSF47473] (526-703)
  IPR018247 EF-Hand 1, calcium-binding site [PS00018] (619-631)
  IPR022682 Peptidase C2, calpain, large subunit, domain III [PF01067] (370-504)
  IPR022683 Peptidase C2, calpain, domain III [SM00720] (363-512)
  IPR022684 Peptidase C2, calpain family [PR00704] (35-58)
  IPR022684 Peptidase C2, calpain family [PR00704] (75-97)
  IPR022684 Peptidase C2, calpain family [PR00704] (99-115)
  IPR022684 Peptidase C2, calpain family [PR00704] (135-160)
  IPR022684 Peptidase C2, calpain family [PR00704] (165-188)
  IPR022684 Peptidase C2, calpain family [PR00704] (190-217)
  IPR022684 Peptidase C2, calpain family [PR00704] (325-346)
  IPR022684 Peptidase C2, calpain family [PR00704] (378-395)

Organism: Crassostrea virginica (NCBI:txid6565)

Solvent-accessible surface area (backbone atoms only — not comparable to full-atom values): 75430 Å² total; per-residue (Å²): 137,81,83,71,70,72,72,71,70,77,62,44,65,66,66,45,75,52,32,49,54,59,55,69,75,60,41,89,51,48,73,48,68,70,51,48,67,71,61,52,49,55,52,27,63,73,65,73,40,66,48,73,37,85,88,55,48,94,49,64,61,38,38,35,80,88,52,81,66,95,62,85,68,45,65,41,38,54,74,74,58,36,94,70,48,31,37,66,73,84,63,75,46,51,73,34,50,30,68,38,76,61,58,33,48,18,50,48,11,29,49,32,26,37,38,73,38,58,67,58,32,38,61,29,47,51,75,94,59,51,69,64,73,87,51,34,43,66,46,66,34,38,36,31,57,92,88,39,79,40,59,41,67,33,37,51,65,39,57,19,58,96,70,35,74,44,40,51,33,32,68,52,82,42,31,42,50,54,32,50,49,52,50,40,51,16,51,74,34,58,14,50,52,51,44,47,58,75,53,35,55,60,44,39,27,26,60,39,56,26,52,55,44,80,41,48,39,88,72,51,60,93,59,45,65,61,52,48,37,49,36,49,74,69,66,30,40,33,31,34,29,26,70,55,47,95,87,38,85,54,40,71,45,94,52,26,45,49,22,47,39,39,25,14,40,77,46,54,48,73,43,75,39,65,49,102,86,44,76,50,70,45,55,34,33,29,37,30,33,35,73,35,31,73,62,34,55,64,55,71,52,12,69,87,34,72,64,56,77,56,43,58,64,69,55,41,57,73,68,62,69,63,74,61,63,49,11,50,38,43,30,37,43,69,57,44,47,70,70,39,40,37,37,36,39,30,38,72,27,54,87,58,56,63,77,84,73,48,77,84,61,89,58,54,34,71,48,76,43,67,34,58,29,38,54,52,57,26,20,16,14,29,76,93,37,50,88,33,26,45,46,24,60,40,32,36,38,40,43,74,64,47,40,89,89,39,89,77,54,30,24,57,38,37,42,33,46,31,52,55,65,37,62,46,35,40,85,76,69,41,68,66,58,39,30,38,38,38,27,33,73,46,93,55,88,82,60,57,66,62,48,56,66,53,64,73,76,44,74,68,77,48,57,43,89,58,73,42,60,48,61,57,47,54,36,81,43,80,38,64,60,42,35,31,35,40,36,55,30,36,56,57,53,57,43,73,47,43,33,38,38,36,41,32,22,67,51,84,65,57,71,48,69,51,52,47,69,59,47,74,51,82,90,64,89,71,77,76,77,49,72,67,51,50,51,49,48,52,52,46,50,51,49,47,58,69,69,21,52,95,77,48,36,37,37,32,69,56,46,36,55,58,48,34,69,55,48,44,75,74,40,89,62,94,49,68,49,64,67,48,28,36,26,56,37,33,47,50,23,10,46,66,75,53,37,34,42,61,70,51,45,52,54,51,47,54,51,50,53,51,47,50,51,39,50,59,64,54,20,76,84,66,77,65,36,31,44,39,70,41,44,62,61,36,40,39,75,68,32,38,40,58,19,63,65,39,44,44,36,49,45,53,58,48,33,46,98,86,19,38,25,43,61,61,47,50,51,45,50,52,52,51,50,52,40,51,52,37,33,46,44,57,63,18,76,78,68,75,56,47,31,74,32,42,57,57,60,42,49,36,53,64,63,39,71,136,81,82,72,71,71,74,71,70,75,61,44,65,65,64,46,76,53,33,49,52,59,54,69,76,60,41,90,51,47,74,49,68,70,52,49,66,69,63,51,50,54,51,27,62,73,63,72,38,65,49,73,38,83,89,57,50,94,48,65,61,38,37,35,80,88,52,81,67,95,62,84,68,44,64,40,39,54,74,76,58,35,93,68,46,29,38,65,75,86,63,76,47,51,75,36,50,28,67,40,76,59,59,33,48,18,51,46,11,29,50,31,26,37,37,72,39,59,67,59,31,38,60,28,46,52,74,93,57,48,70,64,72,86,49,35,43,67,46,64,34,36,35,31,56,94,90,40,80,39,60,40,68,36,36,51,64,38,58,20,56,97,70,34,75,44,40,50,33,32,70,53,82,39,32,43,50,57,34,52,49,52,49,38,51,17,52,74,35,60,14,50,52,51,44,45,58,76,53,35,56,61,45,39,26,26,60,38,54,25,51,56,44,80,41,49,39,87,72,51,60,93,59,46,64,58,51,49,37,50,35,49,74,69,65,29,40,33,32,35,29,26,73,55,47,95,87,36,86,55,40,72,46,93,53,28,46,49,23,47,39,38,25,16,39,77,46,56,48,72,42,74,39,63,50,102,86,45,78,51,70,45,54,32,35,29,36,29,33,36,71,34,30,74,62,32,56,65,54,70,52,13,66,87,32,72,62,55,76,55,43,57,67,68,55,41,57,73,69,64,69,62,76,61,62,50,10,49,37,43,28,38,43,69,57,43,47,70,67,37,40,38,38,35,39,31,38,73,28,55,85,58,54,63,78,83,74,47,78,85,61,91,59,53,35,71,48,76,44,66,34,56,30,38,54,52,57,26,20,18,13,28,76,94,37,51,88,33,24,44,46,25,59,40,32,36,39,39,44,74,64,47,41,89,89,39,90,78,53,31,24,55,37,38,44,34,46,30,52,56,67,36,62,46,34,39,85,78,68,40,70,64,56,38,29,38,40,40,26,32,72,46,92,56,87,80,59,59,66,63,49,55,65,52,63,72,76,44,74,68,77,49,57,42,88,58,72,42,61,48,62,57,46,53,37,80,42,81,38,66,60,43,37,31,36,40,36,55,31,35,56,58,54,58,42,73,47,43,32,40,39,34,40,33,24,65,52,82,63,58,71,47,69,50,53,46,71,60,48,73,51,81,89,62,88,71,77,76,78,49,71,67,51,50,51,48,47,54,51,44,52,52,50,46,57,68,68,20,52,94,79,47,36,36,39,31,71,56,46,36,55,57,47,35,70,54,48,44,75,76,40,90,63,95,48,66,47,64,68,48,28,37,26,58,35,34,47,50,22,8,47,66,76,54,38,33,43,61,71,52,45,51,55,50,47,54,51,50,52,49,47,50,52,40,49,59,64,54,19,75,83,67,76,65,38,30,46,39,71,40,43,64,60,39,42,38,74,66,32,37,41,58,19,62,65,40,46,45,37,50,44,53,57,51,33,45,98,85,19,38,26,44,61,62,46,51,51,46,51,52,51,52,49,53,40,51,53,36,30,45,45,59,63,18,75,80,68,74,54,47,31,74,33,42,57,57,61,44,49,35,54,62,63,39,70

Secondary structure (DSSP, 8-state):
--------S---S---TTS---HHHH-TTHHHHT--HHHHHHHHHHHT-----TTS-SSGGGT-SSS--SSPPEEE-HHHH-SS-BSSSS---GGGEE--SSS-HHHHHHHHHHTTSHHHHHHHS-S---SSTT-SSEEEEEEEETTEEEEEEEES-EEEETTEE-SSEESSTTB-HHHHHHHHHHHHHSSSGGGSS--HHHHHHHHH--EEEEEEGGG--TTHHHHHHHHHHTT-EEEEEEPPBTTBTTPBPTTS-BTTEEEEEEEEEEEEEE-SS-EEEEEEEEEE-TT-SS----STT-TT-GGGGGS-HHHHHHTT---SSSSEEEEEHHHHHHH--EEEEEEPPGGG--GGG-SS--PPEEEEEEEEE-TTTT---STT-HHHHTTS--EEEEE-S--TT-TT-PEEEEEEEEE-STTGGGGGT-----EEEEEEEESSTT--S--HHHHHH---SEE-S--B-SSEEEEEEEE-SEEEEEEEEESSSS--EEEEEEEEESS--EEEE-----EE-S---PPPPPHHHHHHHHHHHHHHHHHHGGGTEE-HHHHHHHHHHHHHHHS-SS---HHHHHHHHHHT-TT--SSEEHHHHHHHHHHHHHHHHHHHHH-TT-SSEEEHHHHHHHHHHTTEE--HHHHHHHHHHHS-TTSEEEHHHHHHHHHHHHHHHHHHHHH-TT--SEEEEEHHHHHHHHH--/--------S---S---TTS---HHHH-TTHHHHT--HHHHHHHHHHHT-----TTS-SSGGGT-SSS--SSPPEEE-HHHH-SS-BSSSS---GGGEE--SSS-HHHHHHHHHHTTSHHHHHHHS-S---SSTT-SSEEEEEEEETTEEEEEEEES-EEEETTEE-SSEESSTTB-HHHHHHHHHHHHHSSSGGGSS--HHHHHHHHH--EEEEEEGGG--TTHHHHHHHHHHTT-EEEEEEPPBTTBTTPBPTTS-BTTEEEEEEEEEEEEEE-SS-EEEEEEEEEE-TT-SS----STT-TT-GGGGGS-HHHHHHTT---SSSSEEEEEHHHHHHH--EEEEEEPPGGG--GGG-SS--PPEEEEEEEEE-TTTT---STT-HHHHTTS--EEEEE-S--TT-TT-PEEEEEEEEE-STTGGGGGT-----EEEEEEEESSTT--S--HHHHHH---SEE-S--B-SSEEEEEEEE-SEEEEEEEEESSSS--EEEEEEEEESS--EEEE-----EE-S---PPPPPHHHHHHHHHHHHHHHHHHGGGTEE-HHHHHHHHHHHHHHHS-SS---HHHHHHHHHHT-TT--SSEEHHHHHHHHHHHHHHHHHHHHH-TT-SSEEEHHHHHHHHHHTTEE--HHHHHHHHHHHS-TTSEEEHHHHHHHHHHHHHHHHHHHHH-TT--SEEEEEHHHHHHHHH--

Nearest PDB structures (foldseek):
  6bjd-assembly1_A  TM=9.568E-01  e=3.731E-42  Homo sapiens
  6bjd-assembly2_B  TM=9.683E-01  e=2.415E-41  Homo sapiens
  6bdt-assembly4_D  TM=9.502E-01  e=1.662E-41  Homo sapiens
  6bgp-assembly3_C  TM=9.558E-01  e=1.273E-41  Homo sapiens
  6bdt-assembly2_B  TM=9.445E-01  e=6.655E-41  Homo sapiens

Sequence (1410 aa):
MSDSYSYYSSRCRYTVGGRHSRRGDKDLISGIRKQNYEEIKEQLLNEEALFEDPEFPAEDSSIFYSREPPRAFEWKRPHEICDNPVFIADGASRFDVQQGELGDCWLLAAIASLTVNQRLFAKVVPPDQSFEDGYCGLFRFHFWRQGEWVEVVVDDRLPTYYGQLTFMHSVDKNEFWSALLEKAYAKLEGSYESLKGGSTCEAMVDFTGGVSEFFDLRKAPPNLFSIMLKASQRGSLMGCSIDADPNQLEARLSNGLVMGHAYSITSVLLMDIETPSMSGKIPMVRVRNPWGNEAEWKGRWSDQSREWSLIPDSQKESMGLTFDDDGEFWMSFDDFSKNFEKLEICNLGPDSLEEDELDGKKRWEGHTENGEWIPRVNAGGCRNYLDTFWTNPQYRVTLTDPDDDDDDDLCTMLVGVLQKDRRKKRKEGLDMLTIGYVIYKLGDENHGPLDVKFFKYNASCAKSPSFINLREVCGRHKLSPGTYVIIPSTFEPHQNGDYLLRIFTEKANETNELDEETGIIEEQEIPPPTDEEQEQEQALKASFRRVAGDDMEIDAYELRDILNAVFTKEFVFDGFSLDTTRSMVAMHDGDLSGKLGFDEFKVLWADLRRWKGVFKEYDRDRSGNLSSYELRSALHASGFRLSNRTFSALVMRYSSKNGNIEFGDFILCAIRMKTMLASFRNIDVDNSGHAAFDVDTFIQTVMYSMSDSYSYYSSRCRYTVGGRHSRRGDKDLISGIRKQNYEEIKEQLLNEEALFEDPEFPAEDSSIFYSREPPRAFEWKRPHEICDNPVFIADGASRFDVQQGELGDCWLLAAIASLTVNQRLFAKVVPPDQSFEDGYCGLFRFHFWRQGEWVEVVVDDRLPTYYGQLTFMHSVDKNEFWSALLEKAYAKLEGSYESLKGGSTCEAMVDFTGGVSEFFDLRKAPPNLFSIMLKASQRGSLMGCSIDADPNQLEARLSNGLVMGHAYSITSVLLMDIETPSMSGKIPMVRVRNPWGNEAEWKGRWSDQSREWSLIPDSQKESMGLTFDDDGEFWMSFDDFSKNFEKLEICNLGPDSLEEDELDGKKRWEGHTENGEWIPRVNAGGCRNYLDTFWTNPQYRVTLTDPDDDDDDDLCTMLVGVLQKDRRKKRKEGLDMLTIGYVIYKLGDENHGPLDVKFFKYNASCAKSPSFINLREVCGRHKLSPGTYVIIPSTFEPHQNGDYLLRIFTEKANETNELDEETGIIEEQEIPPPTDEEQEQEQALKASFRRVAGDDMEIDAYELRDILNAVFTKEFVFDGFSLDTTRSMVAMHDGDLSGKLGFDEFKVLWADLRRWKGVFKEYDRDRSGNLSSYELRSALHASGFRLSNRTFSALVMRYSSKNGNIEFGDFILCAIRMKTMLASFRNIDVDNSGHAAFDVDTFIQTVMYS